Protein AF-0000000077499297 (afdb_homodimer)

pLDDT: mean 80.42, std 28.16, range [16.86, 98.94]

Structure (mmCIF, N/CA/C/O backbone):
data_AF-0000000077499297-model_v1
#
loop_
_entity.id
_entity.type
_entity.pdbx_description
1 polymer 'Ammonium transporter'
#
loop_
_atom_site.group_PDB
_atom_site.id
_atom_site.type_symbol
_atom_site.label_atom_id
_atom_site.label_alt_id
_atom_site.label_comp_id
_atom_site.label_asym_id
_atom_site.label_entity_id
_atom_site.label_seq_id
_atom_site.pdbx_PDB_ins_code
_atom_site.Cartn_x
_atom_site.Cartn_y
_atom_site.Cartn_z
_atom_site.occupancy
_atom_site.B_iso_or_equiv
_atom_site.auth_seq_id
_atom_site.auth_comp_id
_atom_site.auth_asym_id
_atom_site.auth_atom_id
_atom_site.pdbx_PDB_model_num
ATOM 1 N N . MET A 1 1 ? -29.203 4.137 81.938 1 23.42 1 MET A N 1
ATOM 2 C CA . MET A 1 1 ? -29.125 5.488 81.375 1 23.42 1 MET A CA 1
ATOM 3 C C . MET A 1 1 ? -29.219 5.465 79.875 1 23.42 1 MET A C 1
ATOM 5 O O . MET A 1 1 ? -28.594 4.629 79.188 1 23.42 1 MET A O 1
ATOM 9 N N . SER A 1 2 ? -30.297 6.098 79.25 1 20.31 2 SER A N 1
ATOM 10 C CA . SER A 1 2 ? -30.969 6.215 77.938 1 20.31 2 SER A CA 1
ATOM 11 C C . SER A 1 2 ? -30.047 6.781 76.875 1 20.31 2 SER A C 1
ATOM 13 O O . SER A 1 2 ? -29.484 7.867 77.062 1 20.31 2 SER A O 1
ATOM 15 N N . ALA A 1 3 ? -29.344 5.852 76.062 1 23.22 3 ALA A N 1
ATOM 16 C CA . ALA A 1 3 ? -28.375 5.73 75 1 23.22 3 ALA A CA 1
ATOM 17 C C . ALA A 1 3 ? -28.781 6.59 73.812 1 23.22 3 ALA A C 1
ATOM 19 O O . ALA A 1 3 ? -29.594 6.172 73 1 23.22 3 ALA A O 1
ATOM 20 N N . ASN A 1 4 ? -29.219 7.875 74.062 1 21.03 4 ASN A N 1
ATOM 21 C CA . ASN A 1 4 ? -29.891 8.734 73.125 1 21.03 4 ASN A CA 1
ATOM 22 C C . ASN A 1 4 ? -29 9.047 71.938 1 21.03 4 ASN A C 1
ATOM 24 O O . ASN A 1 4 ? -27.969 9.711 72.062 1 21.03 4 ASN A O 1
ATOM 28 N N . VAL A 1 5 ? -28.797 8.109 70.938 1 26.28 5 VAL A N 1
ATOM 29 C CA . VAL A 1 5 ? -28.016 8.078 69.688 1 26.28 5 VAL A CA 1
ATOM 30 C C . VAL A 1 5 ? -28.453 9.234 68.812 1 26.28 5 VAL A C 1
ATOM 32 O O . VAL A 1 5 ? -29.594 9.289 68.312 1 26.28 5 VAL A O 1
ATOM 35 N N . THR A 1 6 ? -28.234 10.508 69.188 1 24.78 6 THR A N 1
ATOM 36 C CA . THR A 1 6 ? -28.656 11.672 68.438 1 24.78 6 THR A CA 1
ATOM 37 C C . THR A 1 6 ? -28.156 11.578 67 1 24.78 6 THR A C 1
ATOM 39 O O . THR A 1 6 ? -26.969 11.344 66.75 1 24.78 6 THR A O 1
ATOM 42 N N . SER A 1 7 ? -29 11.219 66 1 25.11 7 SER A N 1
ATOM 43 C CA . SER A 1 7 ? -29.016 11.094 64.562 1 25.11 7 SER A CA 1
ATOM 44 C C . SER A 1 7 ? -28.562 12.383 63.875 1 25.11 7 SER A C 1
ATOM 46 O O . SER A 1 7 ? -29.219 13.422 64 1 25.11 7 SER A O 1
ATOM 48 N N . LEU A 1 8 ? -27.328 12.852 64.125 1 25.91 8 LEU A N 1
ATOM 49 C CA . LEU A 1 8 ? -26.859 14.094 63.5 1 25.91 8 LEU A CA 1
ATOM 50 C C . LEU A 1 8 ? -27.141 14.102 62 1 25.91 8 LEU A C 1
ATOM 52 O O . LEU A 1 8 ? -26.672 13.234 61.25 1 25.91 8 LEU A O 1
ATOM 56 N N . GLY A 1 9 ? -28.344 14.484 61.469 1 22.19 9 GLY A N 1
ATOM 57 C CA . GLY A 1 9 ? -29 14.648 60.188 1 22.19 9 GLY A CA 1
ATOM 58 C C . GLY A 1 9 ? -28.188 15.477 59.219 1 22.19 9 GLY A C 1
ATOM 59 O O . GLY A 1 9 ? -28.469 15.477 58 1 22.19 9 GLY A O 1
ATOM 60 N N . ASN A 1 10 ? -27.547 16.609 59.531 1 24.39 10 ASN A N 1
ATOM 61 C CA . ASN A 1 10 ? -27.672 17.734 58.594 1 24.39 10 ASN A CA 1
ATOM 62 C C . ASN A 1 10 ? -26.766 17.578 57.375 1 24.39 10 ASN A C 1
ATOM 64 O O . ASN A 1 10 ? -25.562 17.797 57.469 1 24.39 10 ASN A O 1
ATOM 68 N N . ALA A 1 11 ? -26.719 16.469 56.594 1 24.17 11 ALA A N 1
ATOM 69 C CA . ALA A 1 11 ? -25.828 16.391 55.438 1 24.17 11 ALA A CA 1
ATOM 70 C C . ALA A 1 11 ? -26.062 17.562 54.469 1 24.17 11 ALA A C 1
ATOM 72 O O . ALA A 1 11 ? -27.156 17.703 53.938 1 24.17 11 ALA A O 1
ATOM 73 N N . SER A 1 12 ? -25.562 18.812 54.781 1 25.16 12 SER A N 1
ATOM 74 C CA . SER A 1 12 ? -25.625 19.906 53.812 1 25.16 12 SER A CA 1
ATOM 75 C C . SER A 1 12 ? -25.156 19.453 52.438 1 25.16 12 SER A C 1
ATOM 77 O O . SER A 1 12 ? -24.094 18.844 52.281 1 25.16 12 SER A O 1
ATOM 79 N N . GLU A 1 13 ? -26.078 19.125 51.5 1 25.22 13 GLU A N 1
ATOM 80 C CA . GLU A 1 13 ? -25.969 18.844 50.094 1 25.22 13 GLU A CA 1
ATOM 81 C C . GLU A 1 13 ? -25.203 19.953 49.375 1 25.22 13 GLU A C 1
ATOM 83 O O . GLU A 1 13 ? -25.703 21.078 49.25 1 25.22 13 GLU A O 1
ATOM 88 N N . SER A 1 14 ? -23.922 20.266 49.656 1 26.17 14 SER A N 1
ATOM 89 C CA . SER A 1 14 ? -23.203 21.219 48.812 1 26.17 14 SER A CA 1
ATOM 90 C C . SER A 1 14 ? -23.375 20.875 47.344 1 26.17 14 SER A C 1
ATOM 92 O O . SER A 1 14 ? -23.016 19.797 46.906 1 26.17 14 SER A O 1
ATOM 94 N N . THR A 1 15 ? -24.469 21.297 46.688 1 27.14 15 THR A N 1
ATOM 95 C CA . THR A 1 15 ? -24.719 21.312 45.25 1 27.14 15 THR A CA 1
ATOM 96 C C . THR A 1 15 ? -23.562 21.984 44.531 1 27.14 15 THR A C 1
ATOM 98 O O . THR A 1 15 ? -23.422 23.203 44.562 1 27.14 15 THR A O 1
ATOM 101 N N . SER A 1 16 ? -22.328 21.578 44.656 1 27.55 16 SER A N 1
ATOM 102 C CA . SER A 1 16 ? -21.344 22.203 43.75 1 27.55 16 SER A CA 1
ATOM 103 C C . SER A 1 16 ? -21.875 22.25 42.312 1 27.55 16 SER A C 1
ATOM 105 O O . SER A 1 16 ? -22.297 21.234 41.781 1 27.55 16 SER A O 1
ATOM 107 N N . PRO A 1 17 ? -22.406 23.406 41.875 1 29.97 17 PRO A N 1
ATOM 108 C CA . PRO A 1 17 ? -22.844 23.531 40.469 1 29.97 17 PRO A CA 1
ATOM 109 C C . PRO A 1 17 ? -21.812 22.969 39.469 1 29.97 17 PRO A C 1
ATOM 111 O O . PRO A 1 17 ? -20.625 23.281 39.594 1 29.97 17 PRO A O 1
ATOM 114 N N . VAL A 1 18 ? -21.906 21.766 39.062 1 30.98 18 VAL A N 1
ATOM 115 C CA . VAL A 1 18 ? -21.203 21.312 37.875 1 30.98 18 VAL A CA 1
ATOM 116 C C . VAL A 1 18 ? -21.297 22.359 36.781 1 30.98 18 VAL A C 1
ATOM 118 O O . VAL A 1 18 ? -22.375 22.625 36.25 1 30.98 18 VAL A O 1
ATOM 121 N N . LEU A 1 19 ? -20.688 23.531 37 1 29.77 19 LEU A N 1
ATOM 122 C CA . LEU A 1 19 ? -20.578 24.391 35.812 1 29.77 19 LEU A CA 1
ATOM 123 C C . LEU A 1 19 ? -20.297 23.547 34.562 1 29.77 19 LEU A C 1
ATOM 125 O O . LEU A 1 19 ? -19.219 22.969 34.438 1 29.77 19 LEU A O 1
ATOM 129 N N . GLY A 1 20 ? -21.281 22.844 34.094 1 30.97 20 GLY A N 1
ATOM 130 C CA . GLY A 1 20 ? -21.188 22.312 32.75 1 30.97 20 GLY A CA 1
ATOM 131 C C . GLY A 1 20 ? -20.531 23.25 31.766 1 30.97 20 GLY A C 1
ATOM 132 O O . GLY A 1 20 ? -21.109 24.297 31.422 1 30.97 20 GLY A O 1
ATOM 133 N N . THR A 1 21 ? -19.266 23.562 31.938 1 31.11 21 THR A N 1
ATOM 134 C CA . THR A 1 21 ? -18.656 24.312 30.859 1 31.11 21 THR A CA 1
ATOM 135 C C . THR A 1 21 ? -19.203 23.875 29.516 1 31.11 21 THR A C 1
ATOM 137 O O . THR A 1 21 ? -19.062 22.719 29.125 1 31.11 21 THR A O 1
ATOM 140 N N . SER A 1 22 ? -20.359 24.328 29.172 1 33.34 22 SER A N 1
ATOM 141 C CA . SER A 1 22 ? -20.844 24.203 27.797 1 33.34 22 SER A CA 1
ATOM 142 C C . SER A 1 22 ? -19.703 24.328 26.797 1 33.34 22 SER A C 1
ATOM 144 O O . SER A 1 22 ? -19.016 25.344 26.734 1 33.34 22 SER A O 1
ATOM 146 N N . VAL A 1 23 ? -18.969 23.328 26.641 1 39.62 23 VAL A N 1
ATOM 147 C CA . VAL A 1 23 ? -18 23.312 25.547 1 39.62 23 VAL A CA 1
ATOM 148 C C . VAL A 1 23 ? -18.609 23.969 24.312 1 39.62 23 VAL A C 1
ATOM 150 O O . VAL A 1 23 ? -19.703 23.609 23.891 1 39.62 23 VAL A O 1
ATOM 153 N N . ALA A 1 24 ? -18.297 25.219 24.109 1 40.06 24 ALA A N 1
ATOM 154 C CA . ALA A 1 24 ? -18.719 25.969 22.922 1 40.06 24 ALA A CA 1
ATOM 155 C C . ALA A 1 24 ? -18.656 25.094 21.672 1 40.06 24 ALA A C 1
ATOM 157 O O . ALA A 1 24 ? -17.688 24.359 21.453 1 40.06 24 ALA A O 1
ATOM 158 N N . PRO A 1 25 ? -19.828 24.812 21.031 1 42.16 25 PRO A N 1
ATOM 159 C CA . PRO A 1 25 ? -19.766 24.094 19.75 1 42.16 25 PRO A CA 1
ATOM 160 C C . PRO A 1 25 ? -18.641 24.578 18.844 1 42.16 25 PRO A C 1
ATOM 162 O O . PRO A 1 25 ? -18.266 25.75 18.922 1 42.16 25 PRO A O 1
ATOM 165 N N . ALA A 1 26 ? -17.781 23.781 18.406 1 46.19 26 ALA A N 1
ATOM 166 C CA . ALA A 1 26 ? -16.734 24.109 17.453 1 46.19 26 ALA A CA 1
ATOM 167 C C . ALA A 1 26 ? -17.203 25.219 16.5 1 46.19 26 ALA A C 1
ATOM 169 O O . ALA A 1 26 ? -18.266 25.109 15.898 1 46.19 26 ALA A O 1
ATOM 170 N N . ALA A 1 27 ? -16.656 26.422 16.703 1 44.16 27 ALA A N 1
ATOM 171 C CA . ALA A 1 27 ? -17.016 27.625 15.945 1 44.16 27 ALA A CA 1
ATOM 172 C C . ALA A 1 27 ? -16.906 27.375 14.438 1 44.16 27 ALA A C 1
ATOM 174 O O . ALA A 1 27 ? -15.867 26.922 13.953 1 44.16 27 ALA A O 1
ATOM 175 N N . GLU A 1 28 ? -17.984 26.984 13.664 1 45.78 28 GLU A N 1
ATOM 176 C CA . GLU A 1 28 ? -18.031 26.938 12.203 1 45.78 28 GLU A CA 1
ATOM 177 C C . GLU A 1 28 ? -17.609 28.281 11.602 1 45.78 28 GLU A C 1
ATOM 179 O O . GLU A 1 28 ? -18.031 29.328 12.062 1 45.78 28 GLU A O 1
ATOM 184 N N . THR A 1 29 ? -16.469 28.234 11 1 46.22 29 THR A N 1
ATOM 185 C CA . THR A 1 29 ? -16.094 29.469 10.312 1 46.22 29 THR A CA 1
ATOM 186 C C . THR A 1 29 ? -17.172 29.891 9.32 1 46.22 29 THR A C 1
ATOM 188 O O . THR A 1 29 ? -18.078 29.109 9.008 1 46.22 29 THR A O 1
ATOM 191 N N . SER A 1 30 ? -17.297 31.141 9.102 1 42.84 30 SER A N 1
ATOM 192 C CA . SER A 1 30 ? -18.25 31.734 8.172 1 42.84 30 SER A CA 1
ATOM 193 C C . SER A 1 30 ? -18.344 30.938 6.879 1 42.84 30 SER A C 1
ATOM 195 O O . SER A 1 30 ? -19.375 30.969 6.195 1 42.84 30 SER A O 1
ATOM 197 N N . ASP A 1 31 ? -17.281 30.094 6.551 1 47.44 31 ASP A N 1
ATOM 198 C CA . ASP A 1 31 ? -17.281 29.453 5.242 1 47.44 31 ASP A CA 1
ATOM 199 C C . ASP A 1 31 ? -17.766 28 5.344 1 47.44 31 ASP A C 1
ATOM 201 O O . ASP A 1 31 ? -17.719 27.25 4.367 1 47.44 31 ASP A O 1
ATOM 205 N N . GLY A 1 32 ? -18.406 27.625 6.469 1 48.97 32 GLY A N 1
ATOM 206 C CA . GLY A 1 32 ? -19.094 26.359 6.613 1 48.97 32 GLY A CA 1
ATOM 207 C C . GLY A 1 32 ? -18.172 25.234 7.059 1 48.97 32 GLY A C 1
ATOM 208 O O . GLY A 1 32 ? -18.609 24.094 7.203 1 48.97 32 GLY A O 1
ATOM 209 N N . PHE A 1 33 ? -16.875 25.594 7.047 1 54.66 33 PHE A N 1
ATOM 210 C CA . PHE A 1 33 ? -16 24.5 7.465 1 54.66 33 PHE A CA 1
ATOM 211 C C . PHE A 1 33 ? -15.664 24.609 8.953 1 54.66 33 PHE A C 1
ATOM 213 O O . PHE A 1 33 ? -15.641 25.719 9.508 1 54.66 33 PHE A O 1
ATOM 220 N N . VAL A 1 34 ? -15.633 23.5 9.672 1 60.81 34 VAL A N 1
ATOM 221 C CA . VAL A 1 34 ? -15.227 23.391 11.07 1 60.81 34 VAL A CA 1
ATOM 222 C C . VAL A 1 34 ? -13.789 23.875 11.227 1 60.81 34 VAL A C 1
ATOM 224 O O . VAL A 1 34 ? -12.93 23.547 10.398 1 60.81 34 VAL A O 1
ATOM 227 N N . HIS A 1 35 ? -13.547 24.812 12.039 1 71.69 35 HIS A N 1
ATOM 228 C CA . HIS A 1 35 ? -12.195 25.25 12.359 1 71.69 35 HIS A CA 1
ATOM 229 C C . HIS A 1 35 ? -11.375 24.125 12.961 1 71.69 35 HIS A C 1
ATOM 231 O O . HIS A 1 35 ? -11.836 23.422 13.875 1 71.69 35 HIS A O 1
ATOM 237 N N . ILE A 1 36 ? -10.328 23.781 12.203 1 81.69 36 ILE A N 1
ATOM 238 C CA . ILE A 1 36 ? -9.43 22.797 12.797 1 81.69 36 ILE A CA 1
ATOM 239 C C . ILE A 1 36 ? -8.062 23.422 13.047 1 81.69 36 ILE A C 1
ATOM 241 O O . ILE A 1 36 ? -7.637 24.312 12.305 1 81.69 36 ILE A O 1
ATOM 245 N N . ASP A 1 37 ? -7.445 23.047 14.148 1 85.56 37 ASP A N 1
ATOM 246 C CA . ASP A 1 37 ? -6.094 23.516 14.453 1 85.56 37 ASP A CA 1
ATOM 247 C C . ASP A 1 37 ? -5.059 22.438 14.164 1 85.56 37 ASP A C 1
ATOM 249 O O . ASP A 1 37 ? -5.359 21.438 13.492 1 85.56 37 ASP A O 1
ATOM 253 N N . SER A 1 38 ? -3.816 22.672 14.586 1 86.31 38 SER A N 1
ATOM 254 C CA . SER A 1 38 ? -2.693 21.797 14.289 1 86.31 38 SER A CA 1
ATOM 255 C C . SER A 1 38 ? -2.893 20.422 14.922 1 86.31 38 SER A C 1
ATOM 257 O O . SER A 1 38 ? -2.566 19.391 14.312 1 86.31 38 SER A O 1
ATOM 259 N N . ASP A 1 39 ? -3.539 20.359 16.062 1 88.56 39 ASP A N 1
ATOM 260 C CA . ASP A 1 39 ? -3.754 19.094 16.75 1 88.56 39 ASP A CA 1
ATOM 261 C C . ASP A 1 39 ? -4.785 18.25 16.016 1 88.56 39 ASP A C 1
ATOM 263 O O . ASP A 1 39 ? -4.609 17.031 15.883 1 88.56 39 ASP A O 1
ATOM 267 N N . ASP A 1 40 ? -5.793 18.938 15.602 1 92.12 40 ASP A N 1
ATOM 268 C CA . ASP A 1 40 ? -6.828 18.234 14.852 1 92.12 40 ASP A CA 1
ATOM 269 C C . ASP A 1 40 ? -6.273 17.672 13.547 1 92.12 40 ASP A C 1
ATOM 271 O O . ASP A 1 40 ? -6.52 16.516 13.203 1 92.12 40 ASP A O 1
ATOM 275 N N . ALA A 1 41 ? -5.543 18.516 12.891 1 88.81 41 ALA A N 1
ATOM 276 C CA . ALA A 1 41 ? -5 18.094 11.602 1 88.81 41 ALA A CA 1
ATOM 277 C C . ALA A 1 41 ? -4.055 16.906 11.766 1 88.81 41 ALA A C 1
ATOM 279 O O . ALA A 1 41 ? -4.078 15.977 10.961 1 88.81 41 ALA A O 1
ATOM 280 N N . THR A 1 42 ? -3.299 16.906 12.766 1 90.44 42 THR A N 1
ATOM 281 C CA . THR A 1 42 ? -2.355 15.828 13.031 1 90.44 42 THR A CA 1
ATOM 282 C C . THR A 1 42 ? -3.092 14.516 13.266 1 90.44 42 THR A C 1
ATOM 284 O O . THR A 1 42 ? -2.68 13.461 12.766 1 90.44 42 THR A O 1
ATOM 287 N N . TRP A 1 43 ? -4.113 14.625 14.031 1 94.38 43 TRP A N 1
ATOM 288 C CA . TRP A 1 43 ? -4.91 13.438 14.32 1 94.38 43 TRP A CA 1
ATOM 289 C C . TRP A 1 43 ? -5.578 12.906 13.055 1 94.38 43 TRP A C 1
ATOM 291 O O . TRP A 1 43 ? -5.586 11.703 12.805 1 94.38 43 TRP A O 1
ATOM 301 N N . ILE A 1 44 ? -6.07 13.836 12.289 1 94.62 44 ILE A N 1
ATOM 302 C CA . ILE A 1 44 ? -6.738 13.477 11.039 1 94.62 44 ILE A CA 1
ATOM 303 C C . ILE A 1 44 ? -5.738 12.82 10.094 1 94.62 44 ILE A C 1
ATOM 305 O O . ILE A 1 44 ? -6.023 11.766 9.516 1 94.62 44 ILE A O 1
ATOM 309 N N . LEU A 1 45 ? -4.527 13.391 9.961 1 95.06 45 LEU A N 1
ATOM 310 C CA . LEU A 1 45 ? -3.5 12.859 9.078 1 95.06 45 LEU A CA 1
ATOM 311 C C . LEU A 1 45 ? -3.051 11.477 9.539 1 95.06 45 LEU A C 1
ATOM 313 O O . LEU A 1 45 ? -2.982 10.539 8.734 1 95.06 45 LEU A O 1
ATOM 317 N N . THR A 1 46 ? -2.803 11.328 10.812 1 95.75 46 THR A N 1
ATOM 318 C CA . THR A 1 46 ? -2.342 10.062 11.367 1 95.75 46 THR A CA 1
ATOM 319 C C . THR A 1 46 ? -3.387 8.969 11.156 1 95.75 46 THR A C 1
ATOM 321 O O . THR A 1 46 ? -3.055 7.863 10.727 1 95.75 46 THR A O 1
ATOM 324 N N . SER A 1 47 ? -4.609 9.305 11.445 1 97.06 47 SER A N 1
ATOM 325 C CA . SER A 1 47 ? -5.695 8.344 11.273 1 97.06 47 SER A CA 1
ATOM 326 C C . SER A 1 47 ? -5.844 7.938 9.812 1 97.06 47 SER A C 1
ATOM 328 O O . SER A 1 47 ? -6.043 6.758 9.508 1 97.06 47 SER A O 1
ATOM 330 N N . ALA A 1 48 ? -5.73 8.922 8.945 1 96.5 48 ALA A N 1
ATOM 331 C CA . ALA A 1 48 ? -5.887 8.641 7.523 1 96.5 48 ALA A CA 1
ATOM 332 C C . ALA A 1 48 ? -4.793 7.703 7.023 1 96.5 48 ALA A C 1
ATOM 334 O O . ALA A 1 48 ? -5.047 6.828 6.191 1 96.5 48 ALA A O 1
ATOM 335 N N . ILE A 1 49 ? -3.59 7.844 7.461 1 96.06 49 ILE A N 1
ATOM 336 C CA . ILE A 1 49 ? -2.502 6.949 7.078 1 96.06 49 ILE A CA 1
ATOM 337 C C . ILE A 1 49 ? -2.828 5.523 7.504 1 96.06 49 ILE A C 1
ATOM 339 O O . ILE A 1 49 ? -2.645 4.578 6.734 1 96.06 49 ILE A O 1
ATOM 343 N N . PHE A 1 50 ? -3.369 5.352 8.703 1 95.19 50 PHE A N 1
ATOM 344 C CA . PHE A 1 50 ? -3.76 4.027 9.172 1 95.19 50 PHE A CA 1
ATOM 345 C C . PHE A 1 50 ? -4.859 3.445 8.289 1 95.19 50 PHE A C 1
ATOM 347 O O . PHE A 1 50 ? -4.859 2.248 8 1 95.19 50 PHE A O 1
ATOM 354 N N . ILE A 1 51 ? -5.785 4.289 7.934 1 96.69 51 ILE A N 1
ATOM 355 C CA . ILE A 1 51 ? -6.879 3.811 7.094 1 96.69 51 ILE A CA 1
ATOM 356 C C . ILE A 1 51 ? -6.328 3.301 5.766 1 96.69 51 ILE A C 1
ATOM 358 O O . ILE A 1 51 ? -6.781 2.275 5.254 1 96.69 51 ILE A O 1
ATOM 362 N N . PHE A 1 52 ? -5.352 3.936 5.238 1 95.5 52 PHE A N 1
ATOM 363 C CA . PHE A 1 52 ? -4.816 3.529 3.947 1 95.5 52 PHE A CA 1
ATOM 364 C C . PHE A 1 52 ? -4.113 2.18 4.051 1 95.5 52 PHE A C 1
ATOM 366 O O . PHE A 1 52 ? -3.969 1.472 3.053 1 95.5 52 PHE A O 1
ATOM 373 N N . THR A 1 53 ? -3.68 1.761 5.23 1 94.81 53 THR A N 1
ATOM 374 C CA . THR A 1 53 ? -3.113 0.426 5.387 1 94.81 53 THR A CA 1
ATOM 375 C C . THR A 1 53 ? -4.18 -0.643 5.156 1 94.81 53 THR A C 1
ATOM 377 O O . THR A 1 53 ? -3.854 -1.808 4.914 1 94.81 53 THR A O 1
ATOM 380 N N . MET A 1 54 ? -5.414 -0.272 5.242 1 96.69 54 MET A N 1
ATOM 381 C CA . MET A 1 54 ? -6.5 -1.221 5.02 1 96.69 54 MET A CA 1
ATOM 382 C C . MET A 1 54 ? -6.508 -1.71 3.574 1 96.69 54 MET A C 1
ATOM 384 O O . MET A 1 54 ? -7.012 -2.797 3.285 1 96.69 54 MET A O 1
ATOM 388 N N . GLN A 1 55 ? -5.926 -0.899 2.676 1 96.31 55 GLN A N 1
ATOM 389 C CA . GLN A 1 55 ? -5.828 -1.368 1.298 1 96.31 55 GLN A CA 1
ATOM 390 C C . GLN A 1 55 ? -5.016 -2.654 1.211 1 96.31 55 GLN A C 1
ATOM 392 O O . GLN A 1 55 ? -5.371 -3.574 0.471 1 96.31 55 GLN A O 1
ATOM 397 N N . SER A 1 56 ? -3.953 -2.711 2 1 96.12 56 SER A N 1
ATOM 398 C CA . SER A 1 56 ? -3.193 -3.955 2.098 1 96.12 56 SER A CA 1
ATOM 399 C C . SER A 1 56 ? -4.012 -5.051 2.771 1 96.12 56 SER A C 1
ATOM 401 O O . SER A 1 56 ? -3.91 -6.223 2.406 1 96.12 56 SER A O 1
ATOM 403 N N . GLY A 1 57 ? -4.773 -4.648 3.729 1 97.44 57 GLY A N 1
ATOM 404 C CA . GLY A 1 57 ? -5.629 -5.605 4.41 1 97.44 57 GLY A CA 1
ATOM 405 C C . GLY A 1 57 ? -6.664 -6.238 3.5 1 97.44 57 GLY A C 1
ATOM 406 O O . GLY A 1 57 ? -6.82 -7.461 3.484 1 97.44 57 GLY A O 1
ATOM 407 N N . PHE A 1 58 ? -7.316 -5.445 2.705 1 97.75 58 PHE A N 1
ATOM 408 C CA . PHE A 1 58 ? -8.289 -5.949 1.743 1 97.75 58 PHE A CA 1
ATOM 409 C C . PHE A 1 58 ? -7.613 -6.852 0.716 1 97.75 58 PHE A C 1
ATOM 411 O O . PHE A 1 58 ? -8.156 -7.898 0.35 1 97.75 58 PHE A O 1
ATOM 418 N N . SER A 1 59 ? -6.465 -6.41 0.284 1 97 59 SER A N 1
ATOM 419 C CA . SER A 1 59 ? -5.723 -7.188 -0.705 1 97 59 SER A CA 1
ATOM 420 C C . SER A 1 59 ? -5.43 -8.594 -0.198 1 97 59 SER A C 1
ATOM 422 O O . SER A 1 59 ? -5.668 -9.578 -0.906 1 97 59 SER A O 1
ATOM 424 N N . LEU A 1 60 ? -4.957 -8.695 1.027 1 97.12 60 LEU A N 1
ATOM 425 C CA . LEU A 1 60 ? -4.605 -9.984 1.612 1 97.12 60 LEU A CA 1
ATOM 426 C C . LEU A 1 60 ? -5.855 -10.797 1.917 1 97.12 60 LEU A C 1
ATOM 428 O O . LEU A 1 60 ? -5.898 -12 1.644 1 97.12 60 LEU A O 1
ATOM 432 N N . LEU A 1 61 ? -6.852 -10.148 2.443 1 97.62 61 LEU A N 1
ATOM 433 C CA . LEU A 1 61 ? -8.102 -10.836 2.762 1 97.62 61 LEU A CA 1
ATOM 434 C C . LEU A 1 61 ? -8.711 -11.453 1.51 1 97.62 61 LEU A C 1
ATOM 436 O O . LEU A 1 61 ? -9.07 -12.633 1.508 1 97.62 61 LEU A O 1
ATOM 440 N N . GLU A 1 62 ? -8.781 -10.711 0.469 1 97.5 62 GLU A N 1
ATOM 441 C CA . GLU A 1 62 ? -9.422 -11.156 -0.763 1 97.5 62 GLU A CA 1
ATOM 442 C C . GLU A 1 62 ? -8.57 -12.203 -1.484 1 97.5 62 GLU A C 1
ATOM 444 O O . GLU A 1 62 ? -9.094 -13.203 -1.979 1 97.5 62 GLU A O 1
ATOM 449 N N . SER A 1 63 ? -7.285 -11.93 -1.515 1 96.31 63 SER A N 1
ATOM 450 C CA . SER A 1 63 ? -6.406 -12.883 -2.189 1 96.31 63 SER A CA 1
ATOM 451 C C . SER A 1 63 ? -6.391 -14.227 -1.465 1 96.31 63 SER A C 1
ATOM 453 O O . SER A 1 63 ? -6.234 -15.273 -2.094 1 96.31 63 SER A O 1
ATOM 455 N N . GLY A 1 64 ? -6.598 -14.18 -0.155 1 96.19 64 GLY A N 1
ATOM 456 C CA . GLY A 1 64 ? -6.629 -15.414 0.616 1 96.19 64 GLY A CA 1
ATOM 457 C C . GLY A 1 64 ? -7.891 -16.234 0.389 1 96.19 64 GLY A C 1
ATOM 458 O O . GLY A 1 64 ? -7.898 -17.438 0.583 1 96.19 64 GLY A O 1
ATOM 459 N N . GLN A 1 65 ? -8.883 -15.578 -0.067 1 95.69 65 GLN A N 1
ATOM 460 C CA . GLN A 1 65 ? -10.18 -16.25 -0.155 1 95.69 65 GLN A CA 1
ATOM 461 C C . GLN A 1 65 ? -10.492 -16.641 -1.593 1 95.69 65 GLN A C 1
ATOM 463 O O . GLN A 1 65 ? -11.445 -17.391 -1.84 1 95.69 65 GLN A 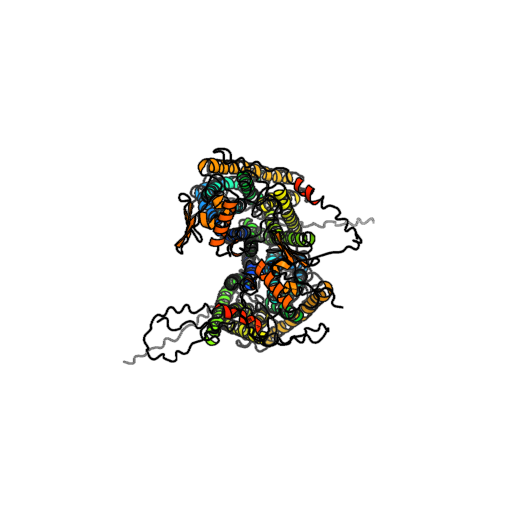O 1
ATOM 468 N N . VAL A 1 66 ? -9.719 -16.219 -2.557 1 94.94 66 VAL A N 1
ATOM 469 C CA . VAL A 1 66 ? -9.953 -16.594 -3.945 1 94.94 66 VAL A CA 1
ATOM 470 C C . VAL A 1 66 ? -8.969 -17.688 -4.367 1 94.94 66 VAL A C 1
ATOM 472 O O . VAL A 1 66 ? -8.039 -18.016 -3.617 1 94.94 66 VAL A O 1
ATOM 475 N N . SER A 1 67 ? -9.203 -18.25 -5.57 1 92.75 67 SER A N 1
ATOM 476 C CA . SER A 1 67 ? -8.312 -19.281 -6.082 1 92.75 67 SER A CA 1
ATOM 477 C C . SER A 1 67 ? -6.93 -18.719 -6.395 1 92.75 67 SER A C 1
ATOM 479 O O . SER A 1 67 ? -6.801 -17.547 -6.758 1 92.75 67 SER A O 1
ATOM 481 N N . MET A 1 68 ? -5.98 -19.469 -6.316 1 91.19 68 MET A N 1
ATOM 482 C CA . MET A 1 68 ? -4.582 -19.078 -6.461 1 91.19 68 MET A CA 1
ATOM 483 C C . MET A 1 68 ? -4.32 -18.516 -7.859 1 91.19 68 MET A C 1
ATOM 485 O O . MET A 1 68 ? -3.457 -17.656 -8.039 1 91.19 68 MET A O 1
ATOM 489 N N . LYS A 1 69 ? -5.031 -19 -8.867 1 92.94 69 LYS A N 1
ATOM 490 C CA . LYS A 1 69 ? -4.836 -18.562 -10.242 1 92.94 69 LYS A CA 1
ATOM 491 C C . LYS A 1 69 ? -5.34 -17.141 -10.453 1 92.94 69 LYS A C 1
ATOM 493 O O . LYS A 1 69 ? -5.234 -16.594 -11.555 1 92.94 69 LYS A O 1
ATOM 498 N N . ASN A 1 70 ? -5.891 -16.5 -9.367 1 95.81 70 ASN A N 1
ATOM 499 C CA . ASN A 1 70 ? -6.465 -15.156 -9.469 1 95.81 70 ASN A CA 1
ATOM 500 C C . ASN A 1 70 ? -5.898 -14.227 -8.398 1 95.81 70 ASN A C 1
ATOM 502 O O . ASN A 1 70 ? -6.422 -13.133 -8.188 1 95.81 70 ASN A O 1
ATOM 506 N N . GLU A 1 71 ? -4.871 -14.562 -7.703 1 94.81 71 GLU A N 1
ATOM 507 C CA . GLU A 1 71 ? -4.363 -13.828 -6.551 1 94.81 71 GLU A CA 1
ATOM 508 C C . GLU A 1 71 ? -3.809 -12.469 -6.961 1 94.81 71 GLU A C 1
ATOM 510 O O . GLU A 1 71 ? -4.113 -11.453 -6.332 1 94.81 71 GLU A O 1
ATOM 515 N N . VAL A 1 72 ? -3.01 -12.445 -7.996 1 96.19 72 VAL A N 1
ATOM 516 C CA . VAL A 1 72 ? -2.396 -11.195 -8.445 1 96.19 72 VAL A CA 1
ATOM 517 C C . VAL A 1 72 ? -3.479 -10.234 -8.93 1 96.19 72 VAL A C 1
ATOM 519 O O . VAL A 1 72 ? -3.459 -9.047 -8.594 1 96.19 72 VAL A O 1
ATOM 522 N N . ASN A 1 73 ? -4.352 -10.758 -9.656 1 97.44 73 ASN A N 1
ATOM 523 C CA . ASN A 1 73 ? -5.41 -9.945 -10.242 1 97.44 73 ASN A CA 1
ATOM 524 C C . ASN A 1 73 ? -6.238 -9.242 -9.18 1 97.44 73 ASN A C 1
ATOM 526 O O . ASN A 1 73 ? -6.559 -8.062 -9.312 1 97.44 73 ASN A O 1
ATOM 530 N N . ILE A 1 74 ? -6.594 -9.953 -8.164 1 96.88 74 ILE A N 1
ATOM 531 C CA . ILE A 1 74 ? -7.453 -9.367 -7.141 1 96.88 74 ILE A CA 1
ATOM 532 C C . ILE A 1 74 ? -6.676 -8.328 -6.344 1 96.88 74 ILE A C 1
ATOM 534 O O . ILE A 1 74 ? -7.23 -7.297 -5.949 1 96.88 74 ILE A O 1
ATOM 538 N N . ILE A 1 75 ? -5.426 -8.547 -6.02 1 96.94 75 ILE A N 1
ATOM 539 C CA . ILE A 1 75 ? -4.598 -7.559 -5.336 1 96.94 75 ILE A CA 1
ATOM 540 C C . ILE A 1 75 ? -4.449 -6.316 -6.211 1 96.94 75 ILE A C 1
ATOM 542 O O . ILE A 1 75 ? -4.52 -5.188 -5.715 1 96.94 75 ILE A O 1
ATOM 546 N N . PHE A 1 76 ? -4.293 -6.559 -7.449 1 96.94 76 PHE A N 1
ATOM 547 C CA . PHE A 1 76 ? -4.125 -5.469 -8.398 1 96.94 76 PHE A CA 1
ATOM 548 C C . PHE A 1 76 ? -5.367 -4.586 -8.438 1 96.94 76 PHE A C 1
ATOM 550 O O . PHE A 1 76 ? -5.266 -3.367 -8.578 1 96.94 76 PHE A O 1
ATOM 557 N N . LYS A 1 77 ? -6.527 -5.117 -8.328 1 97.31 77 LYS A N 1
ATOM 558 C CA . LYS A 1 77 ? -7.773 -4.355 -8.305 1 97.31 77 LYS A CA 1
ATOM 559 C C . LYS A 1 77 ? -7.824 -3.412 -7.113 1 97.31 77 LYS A C 1
ATOM 561 O O . LYS A 1 77 ? -8.398 -2.322 -7.199 1 97.31 77 LYS A O 1
ATOM 566 N N . ASN A 1 78 ? -7.25 -3.82 -6.027 1 97.12 78 ASN A N 1
ATOM 567 C CA . ASN A 1 78 ? -7.176 -2.934 -4.871 1 97.12 78 ASN A CA 1
ATOM 568 C C . ASN A 1 78 ? -6.336 -1.694 -5.168 1 97.12 78 ASN A C 1
ATOM 570 O O . ASN A 1 78 ? -6.676 -0.591 -4.738 1 97.12 78 ASN A O 1
ATOM 574 N N . ALA A 1 79 ? -5.27 -1.896 -5.926 1 96.62 79 ALA A N 1
ATOM 575 C CA . ALA A 1 79 ? -4.465 -0.75 -6.344 1 96.62 79 ALA A CA 1
ATOM 576 C C . ALA A 1 79 ? -5.25 0.16 -7.285 1 96.62 79 ALA A C 1
ATOM 578 O O . ALA A 1 79 ? -5.164 1.387 -7.184 1 96.62 79 ALA A O 1
ATOM 579 N N . VAL A 1 80 ? -6.008 -0.422 -8.156 1 97.44 80 VAL A N 1
ATOM 580 C CA . VAL A 1 80 ? -6.82 0.291 -9.133 1 97.44 80 VAL A CA 1
ATOM 581 C C . VAL A 1 80 ? -7.781 1.238 -8.414 1 97.44 80 VAL A C 1
ATOM 583 O O . VAL A 1 80 ? -7.996 2.367 -8.859 1 97.44 80 VAL A O 1
ATOM 586 N N . ASP A 1 81 ? -8.281 0.83 -7.309 1 97.75 81 ASP A N 1
ATOM 587 C CA . ASP A 1 81 ? -9.266 1.63 -6.586 1 97.75 81 ASP A CA 1
ATOM 588 C C . ASP A 1 81 ? -8.633 2.896 -6.016 1 97.75 81 ASP A C 1
ATOM 590 O O . ASP A 1 81 ? -9.266 3.955 -5.992 1 97.75 81 ASP A O 1
ATOM 594 N N . VAL A 1 82 ? -7.434 2.803 -5.562 1 97.19 82 VAL A N 1
ATOM 595 C CA . VAL A 1 82 ? -6.746 3.977 -5.039 1 97.19 82 VAL A CA 1
ATOM 596 C C . VAL A 1 82 ? -6.359 4.906 -6.188 1 97.19 82 VAL A C 1
ATOM 598 O O . VAL A 1 82 ? -6.531 6.125 -6.09 1 97.19 82 VAL A O 1
ATOM 601 N N . LEU A 1 83 ? -5.918 4.336 -7.293 1 98.06 83 LEU A N 1
ATOM 602 C CA . LEU A 1 83 ? -5.391 5.121 -8.406 1 98.06 83 LEU A CA 1
ATOM 603 C C . LEU A 1 83 ? -6.516 5.816 -9.164 1 98.06 83 LEU A C 1
ATOM 605 O O . LEU A 1 83 ? -6.543 7.043 -9.25 1 98.06 83 LEU A O 1
ATOM 609 N N . PHE A 1 84 ? -7.488 5.055 -9.555 1 98.19 84 PHE A N 1
ATOM 610 C CA . PHE A 1 84 ? -8.523 5.609 -10.422 1 98.19 84 PHE A CA 1
ATOM 611 C C . PHE A 1 84 ? -9.68 6.156 -9.602 1 98.19 84 PHE A C 1
ATOM 613 O O . PHE A 1 84 ? -10.25 7.199 -9.938 1 98.19 84 PHE A O 1
ATOM 620 N N . GLY A 1 85 ? -10.062 5.418 -8.578 1 97.88 85 GLY A N 1
ATOM 621 C CA . GLY A 1 85 ? -11.055 5.973 -7.672 1 97.88 85 GLY A CA 1
ATOM 622 C C . GLY A 1 85 ? -10.609 7.266 -7.016 1 97.88 85 GLY A C 1
ATOM 623 O O . GLY A 1 85 ? -11.398 8.203 -6.875 1 97.88 85 GLY A O 1
ATOM 624 N N . GLY A 1 86 ? -9.32 7.242 -6.609 1 98 86 GLY A N 1
ATOM 625 C CA . GLY A 1 86 ? -8.766 8.445 -6.008 1 98 86 GLY A CA 1
ATOM 626 C C . GLY A 1 86 ? -8.711 9.625 -6.961 1 98 86 GLY A C 1
ATOM 627 O O . GLY A 1 86 ? -8.984 10.758 -6.57 1 98 86 GLY A O 1
ATOM 628 N N . LEU A 1 87 ? -8.383 9.375 -8.195 1 98.06 87 LEU A N 1
ATOM 629 C CA . LEU A 1 87 ? -8.312 10.422 -9.203 1 98.06 87 LEU A CA 1
ATOM 630 C C . LEU A 1 87 ? -9.672 11.094 -9.391 1 98.06 87 LEU A C 1
ATOM 632 O O . LEU A 1 87 ? -9.766 12.32 -9.367 1 98.06 87 LEU A O 1
ATOM 636 N N . THR A 1 88 ? -10.703 10.305 -9.539 1 98.44 88 THR A N 1
ATOM 637 C CA . THR A 1 88 ? -12.039 10.859 -9.727 1 98.44 88 THR A CA 1
ATOM 638 C C . THR A 1 88 ? -12.5 11.586 -8.469 1 98.44 88 THR A C 1
ATOM 640 O O . THR A 1 88 ? -13.188 12.602 -8.555 1 98.44 88 THR A O 1
ATOM 643 N N . TYR A 1 89 ? -12.125 10.984 -7.324 1 98.56 89 TYR A N 1
ATOM 644 C CA . TYR A 1 89 ? -12.508 11.656 -6.086 1 98.56 89 TYR A CA 1
ATOM 645 C C . TYR A 1 89 ? -11.891 13.047 -5.996 1 98.56 89 TYR A C 1
ATOM 647 O O . TYR A 1 89 ? -12.523 13.984 -5.52 1 98.56 89 TYR A O 1
ATOM 655 N N . TRP A 1 90 ? -10.633 13.188 -6.484 1 98.5 90 TRP A N 1
ATOM 656 C CA . TRP A 1 90 ? -9.953 14.484 -6.504 1 98.5 90 TRP A CA 1
ATOM 657 C C . TRP A 1 90 ? -10.586 15.414 -7.535 1 98.5 90 TRP A C 1
ATOM 659 O O . TRP A 1 90 ? -10.758 16.609 -7.281 1 98.5 90 TRP A O 1
ATOM 669 N N . ILE A 1 91 ? -10.992 14.914 -8.688 1 98.44 91 ILE A N 1
ATOM 670 C CA . ILE A 1 91 ? -11.523 15.711 -9.781 1 98.44 91 ILE A CA 1
ATOM 671 C C . ILE A 1 91 ? -12.898 16.25 -9.414 1 98.44 91 ILE A C 1
ATOM 673 O O . ILE A 1 91 ? -13.164 17.453 -9.562 1 98.44 91 ILE A O 1
ATOM 677 N N . VAL A 1 92 ? -13.805 15.305 -8.844 1 98.06 92 VAL A N 1
ATOM 678 C CA . VAL A 1 92 ? -15.172 15.773 -8.672 1 98.06 92 VAL A CA 1
ATOM 679 C C . VAL A 1 92 ? -15.75 15.25 -7.363 1 98.06 92 VAL A C 1
ATOM 681 O O . VAL A 1 92 ? -16.672 15.836 -6.801 1 98.06 92 VAL A O 1
ATOM 684 N N . GLY A 1 93 ? -15.336 14.117 -6.832 1 98.44 93 GLY A N 1
ATOM 685 C CA . GLY A 1 93 ? -15.992 13.43 -5.734 1 98.44 93 GLY A CA 1
ATOM 686 C C . GLY A 1 93 ? -16.031 14.25 -4.457 1 98.44 93 GLY A C 1
ATOM 687 O O . GLY A 1 93 ? -17.078 14.352 -3.809 1 98.44 93 GLY A O 1
ATOM 688 N N . TYR A 1 94 ? -14.852 14.805 -4.102 1 98.19 94 TYR A N 1
ATOM 689 C CA . TYR A 1 94 ? -14.797 15.609 -2.887 1 98.19 94 TYR A CA 1
ATOM 690 C C . TYR A 1 94 ? -15.758 16.797 -2.973 1 98.19 94 TYR A C 1
ATOM 692 O O . TYR A 1 94 ? -16.453 17.109 -2.004 1 98.19 94 TYR A O 1
ATOM 700 N N . GLY A 1 95 ? -15.789 17.469 -4.117 1 97.88 95 GLY A N 1
ATOM 701 C CA . GLY A 1 95 ? -16.656 18.609 -4.332 1 97.88 95 GLY A CA 1
ATOM 702 C C . GLY A 1 95 ? -18.141 18.25 -4.246 1 97.88 95 GLY A C 1
ATOM 703 O O . GLY A 1 95 ? -18.922 18.984 -3.627 1 97.88 95 GLY A O 1
ATOM 704 N N . MET A 1 96 ? -18.484 17.141 -4.75 1 98.12 96 MET A N 1
ATOM 705 C CA . MET A 1 96 ? -19.875 16.688 -4.727 1 98.12 96 MET A CA 1
ATOM 706 C C . MET A 1 96 ? -20.312 16.359 -3.303 1 98.12 96 MET A C 1
ATOM 708 O O . MET A 1 96 ? -21.484 16.516 -2.951 1 98.12 96 MET A O 1
ATOM 712 N N . GLY A 1 97 ? -19.391 15.953 -2.518 1 97.94 97 GLY A N 1
ATOM 713 C CA . GLY A 1 97 ? -19.703 15.562 -1.149 1 97.94 97 GLY A CA 1
ATOM 714 C C . GLY A 1 97 ? -19.656 16.719 -0.174 1 97.94 97 GLY A C 1
ATOM 715 O O . GLY A 1 97 ? -20.469 16.781 0.755 1 97.94 97 GLY A O 1
ATOM 716 N N . PHE A 1 98 ? -18.734 17.75 -0.426 1 96.56 98 PHE A N 1
ATOM 717 C CA . PHE A 1 98 ? -18.5 18.719 0.638 1 96.56 98 PHE A CA 1
ATOM 718 C C . PHE A 1 98 ? -18.422 20.125 0.074 1 96.56 98 PHE A C 1
ATOM 720 O O . PHE A 1 98 ? -18.141 21.078 0.806 1 96.56 98 PHE A O 1
ATOM 727 N N . GLY A 1 99 ? -18.688 20.281 -1.214 1 96.38 99 GLY A N 1
ATOM 728 C CA . GLY A 1 99 ? -18.719 21.609 -1.815 1 96.38 99 GLY A CA 1
ATOM 729 C C . GLY A 1 99 ? -19.812 22.5 -1.259 1 96.38 99 GLY A C 1
ATOM 730 O O . GLY A 1 99 ? -20.859 22 -0.83 1 96.38 99 GLY A O 1
ATOM 731 N N . SER A 1 100 ? -19.562 23.828 -1.254 1 94.75 100 SER A N 1
ATOM 732 C CA . SER A 1 100 ? -20.547 24.766 -0.69 1 94.75 100 SER A CA 1
ATOM 733 C C . SER A 1 100 ? -20.734 25.969 -1.592 1 94.75 100 SER A C 1
ATOM 735 O O . SER A 1 100 ? -21.344 26.969 -1.182 1 94.75 100 SER A O 1
ATOM 737 N N . GLN A 1 101 ? -20.188 25.969 -2.775 1 95.19 101 GLN A N 1
ATOM 738 C CA . GLN A 1 101 ? -20.344 27.078 -3.719 1 95.19 101 GLN A CA 1
ATOM 739 C C . GLN A 1 101 ? -21.781 27.156 -4.223 1 95.19 101 GLN A C 1
ATOM 741 O O . GLN A 1 101 ? -22.594 26.25 -3.984 1 95.19 101 GLN A O 1
ATOM 746 N N . PRO A 1 102 ? -22.109 28.328 -4.84 1 95.81 102 PRO A N 1
ATOM 747 C CA . PRO A 1 102 ? -23.469 28.453 -5.355 1 95.81 102 PRO A CA 1
ATOM 748 C C . PRO A 1 102 ? -23.875 27.281 -6.242 1 95.81 102 PRO A C 1
ATOM 750 O O . PRO A 1 102 ? -23.094 26.844 -7.086 1 95.81 102 PRO A O 1
ATOM 753 N N . GLY A 1 103 ? -25.016 26.797 -5.984 1 96.5 103 GLY A N 1
ATOM 754 C CA . GLY A 1 103 ? -25.5 25.625 -6.688 1 96.5 103 GLY A CA 1
ATOM 755 C C . GLY A 1 103 ? -25.547 24.375 -5.82 1 96.5 103 GLY A C 1
ATOM 756 O O . GLY A 1 103 ? -26.172 23.391 -6.18 1 96.5 103 GLY A O 1
ATOM 757 N N . SER A 1 104 ? -24.891 24.422 -4.676 1 96.62 104 SER A N 1
ATOM 758 C CA . SER A 1 104 ? -24.922 23.328 -3.721 1 96.62 104 SER A CA 1
ATOM 759 C C . SER A 1 104 ? -26.281 23.219 -3.043 1 96.62 104 SER A C 1
ATOM 761 O O . SER A 1 104 ? -27 24.219 -2.912 1 96.62 104 SER A O 1
ATOM 763 N N . ASN A 1 105 ? -26.688 22.047 -2.688 1 97.56 105 ASN A N 1
ATOM 764 C CA . ASN A 1 105 ? -27.891 21.797 -1.9 1 97.56 105 ASN A CA 1
ATOM 765 C C . ASN A 1 105 ? -27.703 20.609 -0.957 1 97.56 105 ASN A C 1
ATOM 767 O O . ASN A 1 105 ? -26.578 20.188 -0.688 1 97.56 105 ASN A O 1
ATOM 771 N N . SER A 1 106 ? -28.766 20.172 -0.403 1 97.56 106 SER A N 1
ATOM 772 C CA . SER A 1 106 ? -28.703 19.125 0.612 1 97.56 106 SER A CA 1
ATOM 773 C C . SER A 1 106 ? -28.391 17.766 -0.013 1 97.56 106 SER A C 1
ATOM 775 O O . SER A 1 106 ? -28.047 16.828 0.69 1 97.56 106 SER A O 1
ATOM 777 N N . ILE A 1 107 ? -28.406 17.703 -1.297 1 98 107 ILE A N 1
ATOM 778 C CA . ILE A 1 107 ? -28.297 16.422 -1.993 1 98 107 ILE A CA 1
ATOM 779 C C . ILE A 1 107 ? -26.922 16.328 -2.67 1 98 107 ILE A C 1
ATOM 781 O O . ILE A 1 107 ? -26.312 15.258 -2.715 1 98 107 ILE A O 1
ATOM 785 N N . VAL A 1 108 ? -26.438 17.453 -3.219 1 97.94 108 VAL A N 1
ATOM 786 C CA . VAL A 1 108 ? -25.188 17.438 -3.975 1 97.94 108 VAL A CA 1
ATOM 787 C C . VAL A 1 108 ? -24.422 18.734 -3.73 1 97.94 108 VAL A C 1
ATOM 789 O O . VAL A 1 108 ? -25.031 19.812 -3.607 1 97.94 108 VAL A O 1
ATOM 792 N N . GLY A 1 109 ? -23.125 18.609 -3.578 1 97.75 109 GLY A N 1
ATOM 793 C CA . GLY A 1 109 ? -22.266 19.766 -3.42 1 97.75 109 GLY A CA 1
ATOM 794 C C . GLY A 1 109 ? -21.656 20.234 -4.727 1 97.75 109 GLY A C 1
ATOM 795 O O . GLY A 1 109 ? -21.469 19.453 -5.656 1 97.75 109 GLY A O 1
ATOM 796 N N . VAL A 1 110 ? -21.391 21.5 -4.809 1 97.06 110 VAL A N 1
ATOM 797 C CA . VAL A 1 110 ? -20.719 22.125 -5.934 1 97.06 110 VAL A CA 1
ATOM 798 C C . VAL A 1 110 ? -19.469 22.859 -5.441 1 97.06 110 VAL A C 1
ATOM 800 O O . VAL A 1 110 ? -19.5 23.531 -4.41 1 97.06 110 VAL A O 1
ATOM 803 N N . GLY A 1 111 ? -18.422 22.609 -6.129 1 95.5 111 GLY A N 1
ATOM 804 C CA . GLY A 1 111 ? -17.156 23.25 -5.766 1 95.5 111 GLY A CA 1
ATOM 805 C C . GLY A 1 111 ? -16.031 22.25 -5.547 1 95.5 111 GLY A C 1
ATOM 806 O O . GLY A 1 111 ? -16.25 21.047 -5.594 1 95.5 111 GLY A O 1
ATOM 807 N N . PHE A 1 112 ? -14.812 22.766 -5.348 1 94.94 112 PHE A N 1
ATOM 808 C CA . PHE A 1 112 ? -13.602 22.016 -5.051 1 94.94 112 PHE A CA 1
ATOM 809 C C . PHE A 1 112 ? -13.312 21 -6.156 1 94.94 112 PHE A C 1
ATOM 811 O O . PHE A 1 112 ? -12.883 19.875 -5.883 1 94.94 112 PHE A O 1
ATOM 818 N N . TYR A 1 113 ? -13.758 21.25 -7.367 1 96.31 113 TYR A N 1
ATOM 819 C CA . TYR A 1 113 ? -13.344 20.438 -8.508 1 96.31 113 TYR A CA 1
ATOM 820 C C . TYR A 1 113 ? -11.859 20.625 -8.797 1 96.31 113 TYR A C 1
ATOM 822 O O . TYR A 1 113 ? -11.352 21.75 -8.758 1 96.31 113 TYR A O 1
ATOM 830 N N . PHE A 1 114 ? -11.18 19.516 -9.117 1 96.81 114 PHE A N 1
ATOM 831 C CA . PHE A 1 114 ? -9.727 19.594 -9.172 1 96.81 114 PHE A CA 1
ATOM 832 C C . PHE A 1 114 ? -9.164 20.297 -7.941 1 96.81 114 PHE A C 1
ATOM 834 O O . PHE A 1 114 ? -8.477 21.312 -8.062 1 96.81 11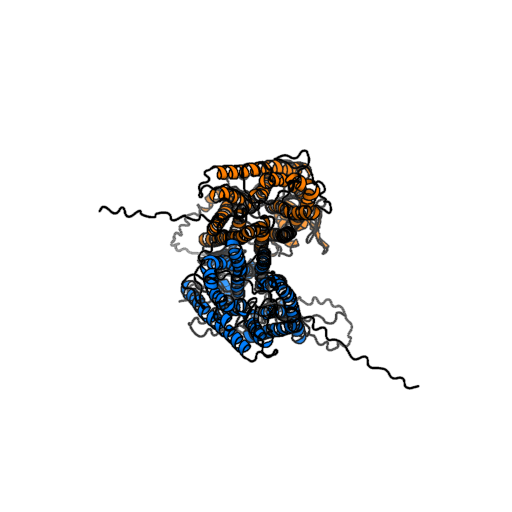4 PHE A O 1
ATOM 841 N N . LEU A 1 115 ? -9.508 19.719 -6.789 1 96.12 115 LEU A N 1
ATOM 842 C CA . LEU A 1 115 ? -9.32 20.344 -5.48 1 96.12 115 LEU A CA 1
ATOM 843 C C . LEU A 1 115 ? -7.926 20.938 -5.355 1 96.12 115 LEU A C 1
ATOM 845 O O . LEU A 1 115 ? -6.93 20.281 -5.648 1 96.12 115 LEU A O 1
ATOM 849 N N . ASP A 1 116 ? -7.906 22.188 -5.07 1 95.69 116 ASP A N 1
ATOM 850 C CA . ASP A 1 116 ? -6.742 23 -4.719 1 95.69 116 ASP A CA 1
ATOM 851 C C . ASP A 1 116 ? -7.086 24 -3.613 1 95.69 116 ASP A C 1
ATOM 853 O O . ASP A 1 116 ? -8.25 24.125 -3.227 1 95.69 116 ASP A O 1
ATOM 857 N N . ALA A 1 117 ? -6.086 24.531 -2.91 1 93.81 117 ALA A N 1
ATOM 858 C CA . ALA A 1 117 ? -6.391 25.375 -1.763 1 93.81 117 ALA A CA 1
ATOM 859 C C . ALA A 1 117 ? -5.363 26.5 -1.624 1 93.81 117 ALA A C 1
ATOM 861 O O . ALA A 1 117 ? -4.195 26.328 -1.979 1 93.81 117 ALA A O 1
ATOM 862 N N . SER A 1 118 ? -5.887 27.609 -1.159 1 91.19 118 SER A N 1
ATOM 863 C CA . SER A 1 118 ? -5.008 28.719 -0.802 1 91.19 118 SER A CA 1
ATOM 864 C C . SER A 1 118 ? -4.215 28.406 0.464 1 91.19 118 SER A C 1
ATOM 866 O O . SER A 1 118 ? -4.559 27.484 1.21 1 91.19 118 SER A O 1
ATOM 868 N N . GLU A 1 119 ? -3.23 29.156 0.69 1 88.88 119 GLU A N 1
ATOM 869 C CA . GLU A 1 119 ? -2.375 28.953 1.856 1 88.88 119 GLU A CA 1
ATOM 870 C C . GLU A 1 119 ? -3.174 29.062 3.152 1 88.88 119 GLU A C 1
ATOM 872 O O . GLU A 1 119 ? -2.867 28.391 4.141 1 88.88 119 GLU A O 1
ATOM 877 N N . ARG A 1 120 ? -4.176 29.891 3.127 1 86.19 120 ARG A N 1
ATOM 878 C CA . ARG A 1 120 ? -5.004 30.109 4.309 1 86.19 120 ARG A CA 1
ATOM 879 C C . ARG A 1 120 ? -5.816 28.859 4.641 1 86.19 120 ARG A C 1
ATOM 881 O O . ARG A 1 120 ? -5.922 28.469 5.805 1 86.19 120 ARG A O 1
ATOM 888 N N . ASP A 1 121 ? -6.281 28.156 3.578 1 90.19 121 ASP A N 1
ATOM 889 C CA . ASP A 1 121 ? -7.273 27.109 3.791 1 90.19 121 ASP A CA 1
ATOM 890 C C . ASP A 1 121 ? -6.668 25.719 3.576 1 90.19 121 ASP A C 1
ATOM 892 O O . ASP A 1 121 ? -7.312 24.719 3.855 1 90.19 121 ASP A O 1
ATOM 896 N N . MET A 1 122 ? -5.488 25.688 3.148 1 91.69 122 MET A N 1
ATOM 897 C CA . MET A 1 122 ? -4.93 24.438 2.643 1 91.69 122 MET A CA 1
ATOM 898 C C . MET A 1 122 ? -4.789 23.406 3.762 1 91.69 122 MET A C 1
ATOM 900 O O . MET A 1 122 ? -4.941 22.203 3.531 1 91.69 122 MET A O 1
ATOM 904 N N . GLY A 1 123 ? -4.551 23.844 5 1 91.25 123 GLY A N 1
ATOM 905 C CA . GLY A 1 123 ? -4.43 22.891 6.094 1 91.25 123 GLY A CA 1
ATOM 906 C C . GLY A 1 123 ? -5.672 22.047 6.285 1 91.25 123 GLY A C 1
ATOM 907 O O . GLY A 1 123 ? -5.602 20.812 6.273 1 91.25 123 GLY A O 1
ATOM 908 N N . PHE A 1 124 ? -6.734 22.719 6.375 1 90.62 124 PHE A N 1
ATOM 909 C CA . PHE A 1 124 ? -8 22.031 6.578 1 90.62 124 PHE A CA 1
ATOM 910 C C . PHE A 1 124 ? -8.398 21.234 5.332 1 90.62 124 PHE A C 1
ATOM 912 O O . PHE A 1 124 ? -8.766 20.062 5.418 1 90.62 124 PHE A O 1
ATOM 919 N N . LEU A 1 125 ? -8.312 21.875 4.203 1 93.62 125 LEU A N 1
ATOM 920 C CA . LEU A 1 125 ? -8.852 21.281 2.986 1 93.62 125 LEU A CA 1
ATOM 921 C C . LEU A 1 125 ? -8.062 20.031 2.596 1 93.62 125 LEU A C 1
ATOM 923 O O . LEU A 1 125 ? -8.641 19 2.254 1 93.62 125 LEU A O 1
ATOM 927 N N . PHE A 1 126 ? -6.777 20.078 2.715 1 96.19 126 PHE A N 1
ATOM 928 C CA . PHE A 1 126 ? -5.98 18.938 2.291 1 96.19 126 PHE A CA 1
ATOM 929 C C . PHE A 1 126 ? -6.055 17.812 3.318 1 96.19 126 PHE A C 1
ATOM 931 O O . PHE A 1 126 ? -6.027 16.641 2.959 1 96.19 126 PHE A O 1
ATOM 938 N N . SER A 1 127 ? -6.117 18.141 4.602 1 95.12 127 SER A N 1
ATOM 939 C CA . SER A 1 127 ? -6.297 17.078 5.594 1 95.12 127 SER A CA 1
ATOM 940 C C . SER A 1 127 ? -7.656 16.406 5.441 1 95.12 127 SER A C 1
ATOM 942 O O . SER A 1 127 ? -7.754 15.18 5.504 1 95.12 127 SER A O 1
ATOM 944 N N . SER A 1 128 ? -8.688 17.234 5.25 1 95.06 128 SER A N 1
ATOM 945 C CA . SER A 1 128 ? -10.023 16.703 5.043 1 95.06 128 SER A CA 1
ATOM 946 C C . SER A 1 128 ? -10.094 15.852 3.777 1 95.06 128 SER A C 1
ATOM 948 O O . SER A 1 128 ? -10.68 14.766 3.783 1 95.06 128 SER A O 1
ATOM 950 N N . PHE A 1 129 ? -9.508 16.359 2.744 1 96.94 129 PHE A N 1
ATOM 951 C CA . PHE A 1 129 ? -9.477 15.633 1.483 1 96.94 129 PHE A CA 1
ATOM 952 C C . PHE A 1 129 ? -8.805 14.273 1.663 1 96.94 129 PHE A C 1
ATOM 954 O O . PHE A 1 129 ? -9.32 13.258 1.195 1 96.94 129 PHE A O 1
ATOM 961 N N . PHE A 1 130 ? -7.676 14.352 2.307 1 97 130 PHE A N 1
ATOM 962 C CA . PHE A 1 130 ? -6.898 13.133 2.529 1 97 130 PHE A CA 1
ATOM 963 C C . PHE A 1 130 ? -7.707 12.109 3.312 1 97 130 PHE A C 1
ATOM 965 O O . PHE A 1 130 ? -7.77 10.938 2.93 1 97 130 PHE A O 1
ATOM 972 N N . PHE A 1 131 ? -8.344 12.516 4.336 1 96.69 131 PHE A N 1
ATOM 973 C CA . PHE A 1 131 ? -9.148 11.656 5.199 1 96.69 131 PHE A CA 1
ATOM 974 C C . PHE A 1 131 ? -10.336 11.086 4.438 1 96.69 131 PHE A C 1
ATOM 976 O O . PHE A 1 131 ? -10.57 9.875 4.449 1 96.69 131 PHE A O 1
ATOM 983 N N . GLN A 1 132 ? -11.086 11.914 3.781 1 97.31 132 GLN A N 1
ATOM 984 C CA . GLN A 1 132 ? -12.281 11.5 3.059 1 97.31 132 GLN A CA 1
ATOM 985 C C . GLN A 1 132 ? -11.922 10.617 1.865 1 97.31 132 GLN A C 1
ATOM 987 O O . GLN A 1 132 ? -12.68 9.711 1.51 1 97.31 132 GLN A O 1
ATOM 992 N N . LEU A 1 133 ? -10.82 10.914 1.253 1 98.06 133 LEU A N 1
ATOM 993 C CA . LEU A 1 133 ? -10.344 10.07 0.165 1 98.06 133 LEU A CA 1
ATOM 994 C C . LEU A 1 133 ? -10.125 8.641 0.645 1 98.06 133 LEU A C 1
ATOM 996 O O . LEU A 1 133 ? -10.43 7.684 -0.073 1 98.06 133 LEU A O 1
ATOM 1000 N N . ALA A 1 134 ? -9.562 8.484 1.812 1 97.25 134 ALA A N 1
ATOM 1001 C CA . ALA A 1 134 ? -9.336 7.156 2.377 1 97.25 134 ALA A CA 1
ATOM 1002 C C . ALA A 1 134 ? -10.641 6.387 2.514 1 97.25 134 ALA A C 1
ATOM 1004 O O . ALA A 1 134 ? -10.703 5.191 2.213 1 97.25 134 ALA A O 1
ATOM 1005 N N . PHE A 1 135 ? -11.703 7.066 2.932 1 97.88 135 PHE A N 1
ATOM 1006 C CA . PHE A 1 135 ? -13.016 6.441 3.066 1 97.88 135 PHE A CA 1
ATOM 1007 C C . PHE A 1 135 ? -13.578 6.062 1.7 1 97.88 135 PHE A C 1
ATOM 1009 O O . PHE A 1 135 ? -14.086 4.957 1.519 1 97.88 135 PHE A O 1
ATOM 1016 N N . ALA A 1 136 ? -13.445 6.969 0.807 1 98.31 136 ALA A N 1
ATOM 1017 C CA . ALA A 1 136 ? -14 6.75 -0.526 1 98.31 136 ALA A CA 1
ATOM 1018 C C . ALA A 1 136 ? -13.344 5.551 -1.204 1 98.31 136 ALA A C 1
ATOM 1020 O O . ALA A 1 136 ? -14.031 4.715 -1.796 1 98.31 136 ALA A O 1
ATOM 1021 N N . THR A 1 137 ? -12.039 5.492 -1.152 1 97.38 137 THR A N 1
ATOM 1022 C CA . THR A 1 137 ? -11.336 4.402 -1.821 1 97.38 137 THR A CA 1
ATOM 1023 C C . THR A 1 137 ? -11.57 3.08 -1.095 1 97.38 137 THR A C 1
ATOM 1025 O O . THR A 1 137 ? -11.594 2.02 -1.721 1 97.38 137 THR A O 1
ATOM 1028 N N . THR A 1 138 ? -11.75 3.127 0.226 1 96.81 138 THR A N 1
ATOM 1029 C CA . THR A 1 138 ? -12.102 1.924 0.971 1 96.81 138 THR A CA 1
ATOM 1030 C C . THR A 1 138 ? -13.461 1.385 0.518 1 96.81 138 THR A C 1
ATOM 1032 O O . THR A 1 138 ? -13.609 0.182 0.294 1 96.81 138 THR A O 1
ATOM 1035 N N . SER A 1 139 ? -14.406 2.264 0.369 1 98.38 139 SER A N 1
ATOM 1036 C CA . SER A 1 139 ? -15.727 1.846 -0.085 1 98.38 139 SER A CA 1
ATOM 1037 C C . SER A 1 139 ? -15.656 1.198 -1.464 1 98.38 139 SER A C 1
ATOM 1039 O O . SER A 1 139 ? -16.328 0.191 -1.717 1 98.38 139 SER A O 1
ATOM 1041 N N . ALA A 1 140 ? -14.883 1.777 -2.312 1 97.62 140 ALA A N 1
ATOM 1042 C CA . ALA A 1 140 ? -14.703 1.223 -3.65 1 97.62 140 ALA A CA 1
ATOM 1043 C C . ALA A 1 140 ? -14.07 -0.167 -3.588 1 97.62 140 ALA A C 1
ATOM 1045 O O . ALA A 1 140 ? -14.461 -1.064 -4.34 1 97.62 140 ALA A O 1
ATOM 1046 N N . THR A 1 141 ? -13.141 -0.359 -2.74 1 97.12 141 THR A N 1
ATOM 1047 C CA . THR A 1 141 ? -12.367 -1.591 -2.643 1 97.12 141 THR A CA 1
ATOM 1048 C C . THR A 1 141 ? -13.242 -2.746 -2.174 1 97.12 141 THR A C 1
ATOM 1050 O O . THR A 1 141 ? -13 -3.902 -2.531 1 97.12 141 THR A O 1
ATOM 1053 N N . ILE A 1 142 ? -14.266 -2.471 -1.439 1 98.06 142 ILE A N 1
ATOM 1054 C CA . ILE A 1 142 ? -15.195 -3.496 -0.968 1 98.06 142 ILE A CA 1
ATOM 1055 C C . ILE A 1 142 ? -15.75 -4.273 -2.156 1 98.06 142 ILE A C 1
ATOM 1057 O O . ILE A 1 142 ? -15.898 -5.496 -2.094 1 98.06 142 ILE A O 1
ATOM 1061 N N . VAL A 1 143 ? -15.883 -3.668 -3.264 1 98.25 143 VAL A N 1
ATOM 1062 C CA . VAL A 1 143 ? -16.562 -4.23 -4.422 1 98.25 143 VAL A CA 1
ATOM 1063 C C . VAL A 1 143 ? -15.664 -5.25 -5.113 1 98.25 143 VAL A C 1
ATOM 1065 O O . VAL A 1 143 ? -16.156 -6.207 -5.719 1 98.25 143 VAL A O 1
ATOM 1068 N N . SER A 1 144 ? -14.359 -5.066 -5.023 1 97.38 144 SER A N 1
ATOM 1069 C CA . SER A 1 144 ? -13.43 -5.973 -5.691 1 97.38 144 SER A CA 1
ATOM 1070 C C . SER A 1 144 ? -13.625 -7.414 -5.227 1 97.38 144 SER A C 1
ATOM 1072 O O . SER A 1 144 ? -13.57 -8.344 -6.031 1 97.38 144 SER A O 1
ATOM 1074 N N . GLY A 1 145 ? -13.961 -7.602 -3.979 1 96.81 145 GLY A N 1
ATOM 1075 C CA . GLY A 1 145 ? -14.18 -8.938 -3.447 1 96.81 145 GLY A CA 1
ATOM 1076 C C . GLY A 1 145 ? -15.391 -9.625 -4.047 1 96.81 145 GLY A C 1
ATOM 1077 O O . GLY A 1 145 ? -15.391 -10.844 -4.238 1 96.81 145 GLY A O 1
ATOM 1078 N N . ALA A 1 146 ? -16.375 -8.875 -4.336 1 97 146 ALA A N 1
ATOM 1079 C CA . ALA A 1 146 ? -17.609 -9.422 -4.914 1 97 146 ALA A CA 1
ATOM 1080 C C . ALA A 1 146 ? -17.406 -9.789 -6.379 1 97 146 ALA A C 1
ATOM 1082 O O . ALA A 1 146 ? -18.062 -10.711 -6.887 1 97 146 ALA A O 1
ATOM 1083 N N . MET A 1 147 ? -16.484 -9.148 -7.031 1 97.25 147 MET A N 1
ATOM 1084 C CA . MET A 1 147 ? -16.281 -9.32 -8.469 1 97.25 147 MET A CA 1
ATOM 1085 C C . MET A 1 147 ? -15.102 -10.242 -8.75 1 97.25 147 MET A C 1
ATOM 1087 O O . MET A 1 147 ? -14.75 -10.461 -9.906 1 97.25 147 MET A O 1
ATOM 1091 N N . ALA A 1 148 ? -14.617 -10.844 -7.809 1 96.56 148 ALA A N 1
ATOM 1092 C CA . ALA A 1 148 ? -13.367 -11.594 -7.902 1 96.56 148 ALA A CA 1
ATOM 1093 C C . ALA A 1 148 ? -13.492 -12.75 -8.891 1 96.56 148 ALA A C 1
ATOM 1095 O O . ALA A 1 148 ? -14.547 -13.383 -8.984 1 96.56 148 ALA A O 1
ATOM 1096 N N . GLU A 1 149 ? -12.43 -13.055 -9.656 1 95.88 149 GLU A N 1
ATOM 1097 C CA . GLU A 1 149 ? -12.109 -14.242 -10.445 1 95.88 149 GLU A CA 1
ATOM 1098 C C . GLU A 1 149 ? -12.82 -14.211 -11.797 1 95.88 149 GLU A C 1
ATOM 1100 O O . GLU A 1 149 ? -12.516 -15.016 -12.68 1 95.88 149 GLU A O 1
ATOM 1105 N N . ARG A 1 150 ? -13.773 -13.227 -12.016 1 95.25 150 ARG A N 1
ATOM 1106 C CA . ARG A 1 150 ? -14.445 -13.375 -13.305 1 95.25 150 ARG A CA 1
ATOM 1107 C C . ARG A 1 150 ? -14.727 -12.008 -13.93 1 95.25 150 ARG A C 1
ATOM 1109 O O . ARG A 1 150 ? -15.25 -11.93 -15.039 1 95.25 150 ARG A O 1
ATOM 1116 N N . ALA A 1 151 ? -14.359 -10.938 -13.289 1 97.38 151 ALA A N 1
ATOM 1117 C CA . ALA A 1 151 ? -14.492 -9.609 -13.891 1 97.38 151 ALA A CA 1
ATOM 1118 C C . ALA A 1 151 ? -13.273 -9.273 -14.742 1 97.38 151 ALA A C 1
ATOM 1120 O O . ALA A 1 151 ? -12.141 -9.594 -14.367 1 97.38 151 ALA A O 1
ATOM 1121 N N . THR A 1 152 ? -13.547 -8.594 -15.891 1 96.62 152 THR A N 1
ATOM 1122 C CA . THR A 1 152 ? -12.406 -8.07 -16.625 1 96.62 152 THR A CA 1
ATOM 1123 C C . THR A 1 152 ? -11.766 -6.906 -15.883 1 96.62 152 THR A C 1
ATOM 1125 O O . THR A 1 152 ? -12.453 -6.156 -15.188 1 96.62 152 THR A O 1
ATOM 1128 N N . LEU A 1 153 ? -10.508 -6.785 -16.031 1 96.56 153 LEU A N 1
ATOM 1129 C CA . LEU A 1 153 ? -9.805 -5.688 -15.367 1 96.56 153 LEU A CA 1
ATOM 1130 C C . LEU A 1 153 ? -10.242 -4.344 -15.945 1 96.56 153 LEU A C 1
ATOM 1132 O O . LEU A 1 153 ? -10.344 -3.355 -15.219 1 96.56 153 LEU A O 1
ATOM 1136 N N . GLU A 1 154 ? -10.531 -4.262 -17.234 1 96.5 154 GLU A N 1
ATOM 1137 C CA . GLU A 1 154 ? -10.992 -3.039 -17.875 1 96.5 154 GLU A CA 1
ATOM 1138 C C . GLU A 1 154 ? -12.336 -2.586 -17.297 1 96.5 154 GLU A C 1
ATOM 1140 O O . GLU A 1 154 ? -12.523 -1.399 -17.031 1 96.5 154 GLU A O 1
ATOM 1145 N N . ALA A 1 155 ? -13.188 -3.525 -17.203 1 97.38 155 ALA A N 1
ATOM 1146 C CA . ALA A 1 155 ? -14.484 -3.215 -16.594 1 97.38 155 ALA A CA 1
ATOM 1147 C C . ALA A 1 155 ? -14.305 -2.67 -15.18 1 97.38 155 ALA A C 1
ATOM 1149 O O . ALA A 1 155 ? -14.969 -1.708 -14.789 1 97.38 155 ALA A O 1
ATOM 1150 N N . TYR A 1 156 ? -13.422 -3.301 -14.453 1 97.94 156 TYR A N 1
ATOM 1151 C CA . TYR A 1 156 ? -13.219 -2.889 -13.07 1 97.94 156 TYR A CA 1
ATOM 1152 C C . TYR A 1 156 ? -12.617 -1.49 -13 1 97.94 156 TYR A C 1
ATOM 1154 O O . TYR A 1 156 ? -12.938 -0.713 -12.102 1 97.94 156 TYR A O 1
ATOM 1162 N N . VAL A 1 157 ? -11.703 -1.141 -13.875 1 97.69 157 VAL A N 1
ATOM 1163 C CA . VAL A 1 157 ? -11.109 0.193 -13.922 1 97.69 157 VAL A CA 1
ATOM 1164 C C . VAL A 1 157 ? -12.203 1.235 -14.148 1 97.69 157 VAL A C 1
ATOM 1166 O O . VAL A 1 157 ? -12.234 2.266 -13.477 1 97.69 157 VAL A O 1
ATOM 1169 N N . VAL A 1 158 ? -13.117 0.975 -15.055 1 97.62 158 VAL A N 1
ATOM 1170 C CA . VAL A 1 158 ? -14.188 1.917 -15.352 1 97.62 158 VAL A CA 1
ATOM 1171 C C . VAL A 1 158 ? -15.094 2.061 -14.125 1 97.62 158 VAL A C 1
ATOM 1173 O O . VAL A 1 158 ? -15.5 3.17 -13.773 1 97.62 158 VAL A O 1
ATOM 1176 N N . PHE A 1 159 ? -15.406 0.945 -13.562 1 98.25 159 PHE A N 1
ATOM 1177 C CA . PHE A 1 159 ? -16.188 1.032 -12.328 1 98.25 159 PHE A CA 1
ATOM 1178 C C . PHE A 1 159 ? -15.461 1.892 -11.297 1 98.25 159 PHE A C 1
ATOM 1180 O O . PHE A 1 159 ? -16.094 2.725 -10.633 1 98.25 159 PHE A O 1
ATOM 1187 N N . SER A 1 160 ? -14.18 1.618 -11.07 1 98.06 160 SER A N 1
ATOM 1188 C CA . SER A 1 160 ? -13.406 2.354 -10.078 1 98.06 160 SER A CA 1
ATOM 1189 C C . SER A 1 160 ? -13.453 3.855 -10.344 1 98.06 160 SER A C 1
ATOM 1191 O O . SER A 1 160 ? -13.547 4.652 -9.406 1 98.06 160 SER A O 1
ATOM 1193 N N . LEU A 1 161 ? -13.438 4.258 -11.547 1 97.75 161 LEU A N 1
ATOM 1194 C CA . LEU A 1 161 ? -13.555 5.664 -11.914 1 97.75 161 LEU A CA 1
ATOM 1195 C C . LEU A 1 161 ? -14.914 6.219 -11.5 1 97.75 161 LEU A C 1
ATOM 1197 O O . LEU A 1 161 ? -15.008 7.359 -11.039 1 97.75 161 LEU A O 1
ATOM 1201 N N . MET A 1 162 ? -15.922 5.41 -11.555 1 98.19 162 MET A N 1
ATOM 1202 C CA . MET A 1 162 ? -17.281 5.863 -11.281 1 98.19 162 MET A CA 1
ATOM 1203 C C . MET A 1 162 ? -17.594 5.77 -9.789 1 98.19 162 MET A C 1
ATOM 1205 O O . MET A 1 162 ? -18.516 6.43 -9.305 1 98.19 162 MET A O 1
ATOM 1209 N N . SER A 1 163 ? -16.859 4.949 -9.117 1 98.06 163 SER A N 1
ATOM 1210 C CA . SER A 1 163 ? -17.156 4.637 -7.719 1 98.06 163 SER A CA 1
ATOM 1211 C C . SER A 1 163 ? -17.156 5.898 -6.859 1 98.06 163 SER A C 1
ATOM 1213 O O . SER A 1 163 ? -17.953 6.02 -5.926 1 98.06 163 SER A O 1
ATOM 1215 N N . ALA A 1 164 ? -16.297 6.871 -7.172 1 97.38 164 ALA A N 1
ATOM 1216 C CA . ALA A 1 164 ? -16.188 8.094 -6.387 1 97.38 164 ALA A CA 1
ATOM 1217 C C . ALA A 1 164 ? -17.438 8.953 -6.539 1 97.38 164 ALA A C 1
ATOM 1219 O O . ALA A 1 164 ? -17.875 9.617 -5.594 1 97.38 164 ALA A O 1
ATOM 1220 N N . ILE A 1 165 ? -18.016 8.906 -7.668 1 97.19 165 ILE A N 1
ATOM 1221 C CA . ILE A 1 165 ? -19.234 9.672 -7.93 1 97.19 165 ILE A CA 1
ATOM 1222 C C . ILE A 1 165 ? -20.406 9.047 -7.18 1 97.19 165 ILE A C 1
ATOM 1224 O O . ILE A 1 165 ? -21.219 9.75 -6.57 1 97.19 165 ILE A O 1
ATOM 1228 N N . ILE A 1 166 ? -20.469 7.766 -7.223 1 98.56 166 ILE A N 1
ATOM 1229 C CA . ILE A 1 166 ? -21.516 7.035 -6.512 1 98.56 166 ILE A CA 1
ATOM 1230 C C . ILE A 1 166 ? -21.391 7.289 -5.012 1 98.56 166 ILE A C 1
ATOM 1232 O O . ILE A 1 166 ? -22.391 7.484 -4.324 1 98.56 166 ILE A O 1
ATOM 1236 N N . TYR A 1 167 ? -20.219 7.355 -4.496 1 98.62 167 TYR A N 1
ATOM 1237 C CA . TYR A 1 167 ? -19.906 7.48 -3.078 1 98.62 167 TYR A CA 1
ATOM 1238 C C . TYR A 1 167 ? -20.203 8.891 -2.576 1 98.62 167 TYR A C 1
ATOM 1240 O O . TYR A 1 167 ? -20.609 9.07 -1.426 1 98.62 167 TYR A O 1
ATOM 1248 N N . ALA A 1 168 ? -20.047 9.891 -3.396 1 98.62 168 ALA A N 1
ATOM 1249 C CA . ALA A 1 168 ? -20 11.297 -2.99 1 98.62 168 ALA A CA 1
ATOM 1250 C C . ALA A 1 168 ? -21.328 11.742 -2.406 1 98.62 168 ALA A C 1
ATOM 1252 O O . ALA A 1 168 ? -21.375 12.438 -1.387 1 98.62 168 ALA A O 1
ATOM 1253 N N . LEU A 1 169 ? -22.391 11.305 -2.988 1 98.56 169 LEU A N 1
ATOM 1254 C CA . LEU A 1 169 ? -23.688 11.828 -2.574 1 98.56 169 LEU A CA 1
ATOM 1255 C C . LEU A 1 169 ? -24.078 11.297 -1.198 1 98.56 169 LEU A C 1
ATOM 1257 O O . LEU A 1 169 ? -24.406 12.07 -0.298 1 98.56 169 LEU A O 1
ATOM 1261 N N . PRO A 1 170 ? -23.969 10.008 -1.007 1 98.75 170 PRO A N 1
ATOM 1262 C CA . PRO A 1 170 ? -24.266 9.523 0.345 1 98.75 170 PRO A CA 1
ATOM 1263 C C . PRO A 1 170 ? -23.359 10.164 1.405 1 98.75 170 PRO A C 1
ATOM 1265 O O . PRO A 1 170 ? -23.812 10.414 2.529 1 98.75 170 PRO A O 1
ATOM 1268 N N . SER A 1 171 ? -22.141 10.391 1.069 1 98.56 171 SER A N 1
ATOM 1269 C CA . SER A 1 171 ? -21.25 11.047 2.027 1 98.56 171 SER A CA 1
ATOM 1270 C C . SER A 1 171 ? -21.766 12.438 2.389 1 98.56 171 SER A C 1
ATOM 1272 O O . SER A 1 171 ? -21.719 12.844 3.549 1 98.56 171 SER A O 1
ATOM 1274 N N . ARG A 1 172 ? -22.344 13.18 1.443 1 98.19 172 ARG A N 1
ATOM 1275 C CA . ARG A 1 172 ? -22.938 14.477 1.715 1 98.19 172 ARG A CA 1
ATOM 1276 C C . ARG A 1 172 ? -24.188 14.336 2.572 1 98.19 172 ARG A C 1
ATOM 1278 O O . ARG A 1 172 ? -24.391 15.094 3.525 1 98.19 172 ARG A O 1
ATOM 1285 N N . TRP A 1 173 ? -25.016 13.375 2.24 1 98.75 173 TRP A N 1
ATOM 1286 C CA . TRP A 1 173 ? -26.312 13.211 2.898 1 98.75 173 TRP A CA 1
ATOM 1287 C C . TRP A 1 173 ? -26.141 13.039 4.402 1 98.75 173 TRP A C 1
ATOM 1289 O O . TRP A 1 173 ? -26.953 13.523 5.191 1 98.75 173 TRP A O 1
ATOM 1299 N N . LEU A 1 174 ? -25 12.398 4.734 1 98.5 174 LEU A N 1
ATOM 1300 C CA . LEU A 1 174 ? -24.906 11.984 6.133 1 98.5 174 LEU A CA 1
ATOM 1301 C C . LEU A 1 174 ? -23.812 12.773 6.848 1 98.5 174 LEU A C 1
ATOM 1303 O O . LEU A 1 174 ? -23.844 12.906 8.078 1 98.5 174 LEU A O 1
ATOM 1307 N N . TRP A 1 175 ? -22.844 13.344 6.133 1 97.06 175 TRP A N 1
ATOM 1308 C CA . TRP A 1 175 ? -21.672 13.867 6.844 1 97.06 175 TRP A CA 1
ATOM 1309 C C . TRP A 1 175 ? -21.531 15.375 6.617 1 97.06 175 TRP A C 1
ATOM 1311 O O . TRP A 1 175 ? -20.812 16.047 7.355 1 97.06 175 TRP A O 1
ATOM 1321 N N . TYR A 1 176 ? -22.141 15.891 5.598 1 96.12 176 TYR A N 1
ATOM 1322 C CA . TYR A 1 176 ? -22.188 17.344 5.43 1 96.12 176 TYR A CA 1
ATOM 1323 C C . TYR A 1 176 ? -23.25 17.969 6.32 1 96.12 176 TYR A C 1
ATOM 1325 O O . TYR A 1 176 ? -24.359 17.422 6.441 1 96.12 176 TYR A O 1
ATOM 1333 N N . LYS A 1 177 ? -22.984 19.031 6.961 1 93.25 177 LYS A N 1
ATOM 1334 C CA . LYS A 1 177 ? -23.891 19.672 7.91 1 93.25 177 LYS A CA 1
ATOM 1335 C C . LYS A 1 177 ? -25.25 19.938 7.273 1 93.25 177 LYS A C 1
ATOM 1337 O O . LYS A 1 177 ? -26.281 19.812 7.93 1 93.25 177 LYS A O 1
ATOM 1342 N N . GLY A 1 178 ? -25.266 20.312 6.055 1 95.19 178 GLY A N 1
ATOM 1343 C CA . GLY A 1 178 ? -26.5 20.641 5.352 1 95.19 178 GLY A CA 1
ATOM 1344 C C . GLY A 1 178 ? -27.109 19.438 4.648 1 95.19 178 GLY A C 1
ATOM 1345 O O . GLY A 1 178 ? -28.125 19.578 3.955 1 95.19 178 GLY A O 1
ATOM 1346 N N . GLY A 1 179 ? -26.562 18.219 4.797 1 97.94 179 GLY A N 1
ATOM 1347 C CA . GLY A 1 179 ? -27.125 17.031 4.176 1 97.94 179 GLY A CA 1
ATOM 1348 C C . GLY A 1 179 ? -28.5 16.672 4.688 1 97.94 179 GLY A C 1
ATOM 1349 O O . GLY A 1 179 ? -28.797 16.844 5.875 1 97.94 179 GLY A O 1
ATOM 1350 N N . TRP A 1 180 ? -29.328 16.203 3.865 1 98.38 180 TRP A N 1
ATOM 1351 C CA . TRP A 1 180 ? -30.734 16.078 4.215 1 98.38 180 TRP A CA 1
ATOM 1352 C C . TRP A 1 180 ? -30.938 14.984 5.266 1 98.38 180 TRP A C 1
ATOM 1354 O O . TRP A 1 180 ? -31.766 15.133 6.168 1 98.38 180 TRP A O 1
ATOM 1364 N N . LEU A 1 181 ? -30.188 13.922 5.219 1 98.69 181 LEU A N 1
ATOM 1365 C CA . LEU A 1 181 ? -30.297 12.898 6.242 1 98.69 181 LEU A CA 1
ATOM 1366 C C . LEU A 1 181 ? -29.719 13.383 7.57 1 98.69 181 LEU A C 1
ATOM 1368 O O . LEU A 1 181 ? -30.266 13.086 8.633 1 98.69 181 LEU A O 1
ATOM 1372 N N . LYS A 1 182 ? -28.625 14.07 7.445 1 97.69 182 LYS A N 1
ATOM 1373 C CA . LYS A 1 182 ? -28.031 14.641 8.656 1 97.69 182 LYS A CA 1
ATOM 1374 C C . LYS A 1 182 ? -29 15.609 9.328 1 97.69 182 LYS A C 1
ATOM 1376 O O . LYS A 1 182 ? -29.125 15.609 10.555 1 97.69 182 LYS A O 1
ATOM 1381 N N . GLN A 1 183 ? -29.672 16.422 8.562 1 97.12 183 GLN A N 1
ATOM 1382 C CA . GLN A 1 183 ? -30.625 17.391 9.086 1 97.12 183 GLN A CA 1
ATOM 1383 C C . GLN A 1 183 ? -31.812 16.703 9.75 1 97.12 183 GLN A C 1
ATOM 1385 O O . GLN A 1 183 ? -32.406 17.234 10.703 1 97.12 183 GLN A O 1
ATOM 1390 N N . LEU A 1 184 ? -32.062 15.508 9.32 1 98.25 184 LEU A N 1
ATOM 1391 C CA . LEU A 1 184 ? -33.156 14.742 9.922 1 98.25 184 LEU A CA 1
ATOM 1392 C C . LEU A 1 184 ? -32.688 14.094 11.227 1 98.25 184 LEU A C 1
ATOM 1394 O O . LEU A 1 184 ? -33.531 13.57 11.984 1 98.25 184 LEU A O 1
ATOM 1398 N N . GLY A 1 185 ? -31.359 14.102 11.422 1 97.75 185 GLY A N 1
ATOM 1399 C CA . GLY A 1 185 ? -30.828 13.562 12.664 1 97.75 185 GLY A CA 1
ATOM 1400 C C . GLY A 1 185 ? -30.125 12.234 12.484 1 97.75 185 GLY A C 1
ATOM 1401 O O . GLY A 1 185 ? -29.688 11.625 13.461 1 97.75 185 GLY A O 1
ATOM 1402 N N . ALA A 1 186 ? -29.938 11.805 11.266 1 98.44 186 ALA A N 1
ATOM 1403 C CA . ALA A 1 186 ? -29.234 10.539 11.023 1 98.44 186 ALA A CA 1
ATOM 1404 C C . ALA A 1 186 ? -27.781 10.617 11.469 1 98.44 186 ALA A C 1
ATOM 1406 O O . ALA A 1 186 ? -27.125 11.656 11.305 1 98.44 186 ALA A O 1
ATOM 1407 N N . LEU A 1 187 ? -27.359 9.508 12.07 1 98.19 187 LEU A N 1
ATOM 1408 C CA . LEU A 1 187 ? -25.984 9.438 12.555 1 98.19 187 LEU A CA 1
ATOM 1409 C C . LEU A 1 187 ? -25.266 8.203 12 1 98.19 187 LEU A C 1
ATOM 1411 O O . LEU A 1 187 ? -25.797 7.09 12.078 1 98.19 187 LEU A O 1
ATOM 1415 N N . ASP A 1 188 ? -24.156 8.398 11.414 1 98.56 188 ASP A N 1
ATOM 1416 C CA . ASP A 1 188 ? -23.203 7.41 10.898 1 98.56 188 ASP A CA 1
ATOM 1417 C C . ASP A 1 188 ? -21.766 7.875 11.086 1 98.56 188 ASP A C 1
ATOM 1419 O O . ASP A 1 188 ? -21.156 8.391 10.148 1 98.56 188 ASP A O 1
ATOM 1423 N N . ILE A 1 189 ? -21.266 7.609 12.227 1 97.94 189 ILE A N 1
ATOM 1424 C CA . ILE A 1 189 ? -20.047 8.281 12.656 1 97.94 189 ILE A CA 1
ATOM 1425 C C . ILE A 1 189 ? -18.891 7.887 11.75 1 97.94 189 ILE A C 1
ATOM 1427 O O . ILE A 1 189 ? -18.156 8.75 11.266 1 97.94 189 ILE A O 1
ATOM 1431 N N . ALA A 1 190 ? -18.734 6.539 11.547 1 98.38 190 ALA A N 1
ATOM 1432 C CA . ALA A 1 190 ? -17.531 6.098 10.828 1 98.38 190 ALA A CA 1
ATOM 1433 C C . ALA A 1 190 ? -17.906 5.301 9.586 1 98.38 190 ALA A C 1
ATOM 1435 O O . ALA A 1 190 ? -17.047 4.621 9 1 98.38 190 ALA A O 1
ATOM 1436 N N . GLY A 1 191 ? -19.188 5.195 9.172 1 98.56 191 GLY A N 1
ATOM 1437 C CA . GLY A 1 191 ? -19.484 4.793 7.805 1 98.56 191 GLY A CA 1
ATOM 1438 C C . GLY A 1 191 ? -20.078 3.402 7.703 1 98.56 191 GLY A C 1
ATOM 1439 O O . GLY A 1 191 ? -19.797 2.672 6.75 1 98.56 191 GLY A O 1
ATOM 1440 N N . SER A 1 192 ? -20.891 2.967 8.664 1 98.88 192 SER A N 1
ATOM 1441 C CA . SER A 1 192 ? -21.656 1.738 8.453 1 98.88 192 SER A CA 1
ATOM 1442 C C . SER A 1 192 ? -22.516 1.829 7.207 1 98.88 192 SER A C 1
ATOM 1444 O O . SER A 1 192 ? -22.703 0.84 6.492 1 98.88 192 SER A O 1
ATOM 1446 N N . ALA A 1 193 ? -23.031 2.996 7.016 1 98.81 193 ALA A N 1
ATOM 1447 C CA . ALA A 1 193 ? -23.891 3.193 5.852 1 98.81 193 ALA A CA 1
ATOM 1448 C C . ALA A 1 193 ? -23.109 3.752 4.672 1 98.81 193 ALA A C 1
ATOM 1450 O O . ALA A 1 193 ? -22.953 3.086 3.646 1 98.81 193 ALA A O 1
ATOM 1451 N N . VAL A 1 194 ? -22.484 4.902 4.816 1 98.81 194 VAL A N 1
ATOM 1452 C CA . VAL A 1 194 ? -21.859 5.637 3.727 1 98.81 194 VAL A CA 1
ATOM 1453 C C . VAL A 1 194 ? -20.797 4.77 3.061 1 98.81 194 VAL A C 1
ATOM 1455 O O . VAL A 1 194 ? -20.656 4.781 1.836 1 98.81 194 VAL A O 1
ATOM 1458 N N . VAL A 1 195 ? -20.062 3.998 3.846 1 98.81 195 VAL A N 1
ATOM 1459 C CA . VAL A 1 195 ? -18.953 3.219 3.299 1 98.81 195 VAL A CA 1
ATOM 1460 C C . VAL A 1 195 ? -19.406 1.781 3.051 1 98.81 195 VAL A C 1
ATOM 1462 O O . VAL A 1 195 ? -19.328 1.285 1.924 1 98.81 195 VAL A O 1
ATOM 1465 N N . HIS A 1 196 ? -19.969 1.154 4.094 1 98.94 196 HIS A N 1
ATOM 1466 C CA . HIS A 1 196 ? -20.109 -0.297 4.074 1 98.94 196 HIS A CA 1
ATOM 1467 C C . HIS A 1 196 ? -21.406 -0.713 3.387 1 98.94 196 HIS A C 1
ATOM 1469 O O . HIS A 1 196 ? -21.391 -1.571 2.502 1 98.94 196 HIS A O 1
ATOM 1475 N N . ILE A 1 197 ? -22.547 -0.109 3.754 1 98.94 197 ILE A N 1
ATOM 1476 C CA . ILE A 1 197 ? -23.781 -0.441 3.037 1 98.94 197 ILE A CA 1
ATOM 1477 C C . ILE A 1 197 ? -23.625 -0.09 1.559 1 98.94 197 ILE A C 1
ATOM 1479 O O . ILE A 1 197 ? -23.984 -0.883 0.685 1 98.94 197 ILE A O 1
ATOM 1483 N N . LEU A 1 198 ? -23.078 1.059 1.312 1 98.94 198 LEU A N 1
ATOM 1484 C CA . LEU A 1 198 ? -22.906 1.491 -0.069 1 98.94 198 LEU A CA 1
ATOM 1485 C C . LEU A 1 198 ? -22 0.527 -0.826 1 98.94 198 LEU A C 1
ATOM 1487 O O . LEU A 1 198 ? -22.359 0.022 -1.888 1 98.94 198 LEU A O 1
ATOM 1491 N N . GLY A 1 199 ? -20.812 0.276 -0.323 1 98.81 199 GLY A N 1
ATOM 1492 C CA . GLY A 1 199 ? -19.875 -0.621 -0.981 1 98.81 199 GLY A CA 1
ATOM 1493 C C . GLY A 1 199 ? -20.406 -2.033 -1.132 1 98.81 199 GLY A C 1
ATOM 1494 O O . GLY A 1 199 ? -20.266 -2.65 -2.188 1 98.81 199 GLY A O 1
ATOM 1495 N N . GLY A 1 200 ? -21.031 -2.508 -0.06 1 98.81 200 GLY A N 1
ATOM 1496 C CA . GLY A 1 200 ? -21.594 -3.844 -0.104 1 98.81 200 GLY A CA 1
ATOM 1497 C C . GLY A 1 200 ? -22.719 -3.979 -1.115 1 98.81 200 GLY A C 1
ATOM 1498 O O . GLY A 1 200 ? -22.828 -5 -1.795 1 98.81 200 GLY A O 1
ATOM 1499 N N . THR A 1 201 ? -23.516 -2.98 -1.21 1 98.81 201 THR A N 1
ATOM 1500 C CA . THR A 1 201 ? -24.625 -3.006 -2.158 1 98.81 201 THR A CA 1
ATOM 1501 C C . THR A 1 201 ? -24.109 -2.924 -3.592 1 98.81 201 THR A C 1
ATOM 1503 O O . THR A 1 201 ? -24.625 -3.605 -4.48 1 98.81 201 THR A O 1
ATOM 1506 N N . ASN A 1 202 ? -23.125 -2.039 -3.83 1 98.81 202 ASN A N 1
ATOM 1507 C CA . ASN A 1 202 ? -22.484 -2.049 -5.137 1 98.81 202 ASN A CA 1
ATOM 1508 C C . ASN A 1 202 ? -21.969 -3.441 -5.5 1 98.81 202 ASN A C 1
ATOM 1510 O O . ASN A 1 202 ? -22.125 -3.889 -6.637 1 98.81 202 ASN A O 1
ATOM 1514 N N . GLY A 1 203 ? -21.359 -4.121 -4.504 1 98.5 203 GLY A N 1
ATOM 1515 C CA . GLY A 1 203 ? -20.891 -5.48 -4.703 1 98.5 203 GLY A CA 1
ATOM 1516 C C . GLY A 1 203 ? -22 -6.465 -4.992 1 98.5 203 GLY A C 1
ATOM 1517 O O . GLY A 1 203 ? -21.859 -7.348 -5.84 1 98.5 203 GLY A O 1
ATOM 1518 N N . LEU A 1 204 ? -23.109 -6.32 -4.312 1 98.38 204 LEU A N 1
ATOM 1519 C CA . LEU A 1 204 ? -24.266 -7.188 -4.535 1 98.38 204 LEU A CA 1
ATOM 1520 C C . LEU A 1 204 ? -24.797 -7.035 -5.957 1 98.38 204 LEU A C 1
ATOM 1522 O O . LEU A 1 204 ? -25.062 -8.031 -6.629 1 98.38 204 LEU A O 1
ATOM 1526 N N . VAL A 1 205 ? -24.922 -5.828 -6.422 1 98.56 205 VAL A N 1
ATOM 1527 C CA . VAL A 1 205 ? -25.391 -5.578 -7.777 1 98.56 205 VAL A CA 1
ATOM 1528 C C . VAL A 1 205 ? -24.422 -6.188 -8.789 1 98.56 205 VAL A C 1
ATOM 1530 O O . VAL A 1 205 ? -24.844 -6.82 -9.758 1 98.56 205 VAL A O 1
ATOM 1533 N N . ALA A 1 206 ? -23.188 -6.008 -8.562 1 98.06 206 ALA A N 1
ATOM 1534 C CA . ALA A 1 206 ? -22.172 -6.551 -9.461 1 98.06 206 ALA A CA 1
ATOM 1535 C C . ALA A 1 206 ? -22.266 -8.07 -9.547 1 98.06 206 ALA A C 1
ATOM 1537 O O . ALA A 1 206 ? -22.25 -8.641 -10.641 1 98.06 206 ALA A O 1
ATOM 1538 N N . THR A 1 207 ? -22.391 -8.734 -8.414 1 96.69 207 THR A N 1
ATOM 1539 C CA . THR A 1 207 ? -22.422 -10.195 -8.375 1 96.69 207 THR A CA 1
ATOM 1540 C C . THR A 1 207 ? -23.688 -10.727 -9.031 1 96.69 207 THR A C 1
ATOM 1542 O O . THR A 1 207 ? -23.672 -11.781 -9.68 1 96.69 207 THR A O 1
ATOM 1545 N N . LEU A 1 208 ? -24.766 -10.047 -8.891 1 97 208 LEU A N 1
ATOM 1546 C CA . LEU A 1 208 ? -26.031 -10.477 -9.492 1 97 208 LEU A CA 1
ATOM 1547 C C . LEU A 1 208 ? -25.984 -10.344 -11.016 1 97 208 LEU A C 1
ATOM 1549 O O . LEU A 1 208 ? -26.469 -11.211 -11.734 1 97 208 LEU A O 1
ATOM 1553 N N . LEU A 1 209 ? -25.391 -9.32 -11.469 1 97.12 209 LEU A N 1
ATOM 1554 C CA . LEU A 1 209 ? -25.297 -9.086 -12.906 1 97.12 209 LEU A CA 1
ATOM 1555 C C . LEU A 1 209 ? -24.281 -10.023 -13.547 1 97.12 209 LEU A C 1
ATOM 1557 O O . LEU A 1 209 ? -24.484 -10.477 -14.68 1 97.12 209 LEU A O 1
ATOM 1561 N N . MET A 1 210 ? -23.219 -10.383 -12.883 1 96.5 210 MET A N 1
ATOM 1562 C CA . MET A 1 210 ? -22.156 -11.219 -13.438 1 96.5 210 MET A CA 1
ATOM 1563 C C . MET A 1 210 ? -22.516 -12.695 -13.352 1 96.5 210 MET A C 1
ATOM 1565 O O . MET A 1 210 ? -22.016 -13.508 -14.141 1 96.5 210 MET A O 1
ATOM 1569 N N . GLY A 1 211 ? -23.375 -13.023 -12.383 1 95.38 211 GLY A N 1
ATOM 1570 C CA . GLY A 1 211 ? -23.688 -14.422 -12.156 1 95.38 211 GLY A CA 1
ATOM 1571 C C . GLY A 1 211 ? -22.562 -15.172 -11.438 1 95.38 211 GLY A C 1
ATOM 1572 O O . GLY A 1 211 ? -21.5 -14.617 -11.203 1 95.38 211 GLY A O 1
ATOM 1573 N N . PRO A 1 212 ? -22.766 -16.422 -11.164 1 94.69 212 PRO A N 1
ATOM 1574 C CA . PRO A 1 212 ? -21.812 -17.188 -10.367 1 94.69 212 PRO A CA 1
ATOM 1575 C C . PRO A 1 212 ? -20.578 -17.625 -11.172 1 94.69 212 PRO A C 1
ATOM 1577 O O . PRO A 1 212 ? -20.672 -17.797 -12.391 1 94.69 212 PRO A O 1
ATOM 1580 N N . ARG A 1 213 ? -19.516 -17.781 -10.484 1 93.44 213 ARG A N 1
ATOM 1581 C CA . ARG A 1 213 ? -18.328 -18.391 -11.07 1 93.44 213 ARG A CA 1
ATOM 1582 C C . ARG A 1 213 ? -18.625 -19.828 -11.508 1 93.44 213 ARG A C 1
ATOM 1584 O O . ARG A 1 213 ? -19.5 -20.484 -10.953 1 93.44 213 ARG A O 1
ATOM 1591 N N . ILE A 1 214 ? -17.781 -20.25 -12.398 1 87.38 214 ILE A N 1
ATOM 1592 C CA . ILE A 1 214 ? -17.969 -21.578 -12.953 1 87.38 214 ILE A CA 1
ATOM 1593 C C . ILE A 1 214 ? -17.766 -22.625 -11.852 1 87.38 214 ILE A C 1
ATOM 1595 O O . ILE A 1 214 ? -16.75 -22.609 -11.148 1 87.38 214 ILE A O 1
ATOM 1599 N N . GLY A 1 215 ? -18.828 -23.375 -11.625 1 83.19 215 GLY A N 1
ATOM 1600 C CA . GLY A 1 215 ? -18.703 -24.547 -10.789 1 83.19 215 GLY A CA 1
ATOM 1601 C C . GLY A 1 215 ? -18.969 -24.281 -9.32 1 83.19 215 GLY A C 1
ATOM 1602 O O . GLY A 1 215 ? -18.938 -25.203 -8.5 1 83.19 215 GLY A O 1
ATOM 1603 N N . VAL A 1 216 ? -19.328 -23.125 -8.93 1 87.88 216 VAL A N 1
ATOM 1604 C CA . VAL A 1 216 ? -19.422 -22.781 -7.516 1 87.88 216 VAL A CA 1
ATOM 1605 C C . VAL A 1 216 ? -20.656 -23.422 -6.906 1 87.88 216 VAL A C 1
ATOM 1607 O O . VAL A 1 216 ? -20.656 -23.828 -5.742 1 87.88 216 VAL A O 1
ATOM 1610 N N . PHE A 1 217 ? -21.719 -23.578 -7.609 1 86.56 217 PHE A N 1
ATOM 1611 C CA . PHE A 1 217 ? -22.953 -24.141 -7.066 1 86.56 217 PHE A CA 1
ATOM 1612 C C . PHE A 1 217 ? -23.234 -25.516 -7.648 1 86.56 217 PHE A C 1
ATOM 1614 O O . PHE A 1 217 ? -24.375 -25.984 -7.656 1 86.56 217 PHE A O 1
ATOM 1621 N N . LYS A 1 218 ? -22.172 -26.078 -8.203 1 75.25 218 LYS A N 1
ATOM 1622 C CA . LYS A 1 218 ? -22.312 -27.453 -8.672 1 75.25 218 LYS A CA 1
ATOM 1623 C C . LYS A 1 218 ? -22.672 -28.375 -7.52 1 75.25 218 LYS A C 1
ATOM 1625 O O . LYS A 1 218 ? -22.172 -28.234 -6.406 1 75.25 218 LYS A O 1
ATOM 1630 N N . PRO A 1 219 ? -23.672 -29.281 -7.953 1 67.38 219 PRO A N 1
ATOM 1631 C CA . PRO A 1 219 ? -24.094 -30.203 -6.91 1 67.38 219 PRO A CA 1
ATOM 1632 C C . PRO A 1 219 ? -22.938 -31 -6.312 1 67.38 219 PRO A C 1
ATOM 1634 O O . PRO A 1 219 ? -22.031 -31.438 -7.039 1 67.38 219 PRO A O 1
ATOM 1637 N N . GLY A 1 220 ? -22.828 -31.188 -5.121 1 60.16 220 GLY A N 1
ATOM 1638 C CA . GLY A 1 220 ? -21.781 -31.938 -4.434 1 60.16 220 GLY A CA 1
ATOM 1639 C C . GLY A 1 220 ? -20.562 -31.094 -4.098 1 60.16 220 GLY A C 1
ATOM 1640 O O . GLY A 1 220 ? -19.641 -31.562 -3.42 1 60.16 220 GLY A O 1
ATOM 1641 N N . THR A 1 221 ? -20.578 -30 -4.824 1 58.38 221 THR A N 1
ATOM 1642 C CA . THR A 1 221 ? -19.406 -29.172 -4.547 1 58.38 221 THR A CA 1
ATOM 1643 C C . THR A 1 221 ? -19.578 -28.391 -3.244 1 58.38 221 THR A C 1
ATOM 1645 O O . THR A 1 221 ? -20.656 -27.859 -2.98 1 58.38 221 THR A O 1
ATOM 1648 N N . LYS A 1 222 ? -18.688 -28.75 -2.357 1 57.34 222 LYS A N 1
ATOM 1649 C CA . LYS A 1 222 ? -18.594 -27.969 -1.126 1 57.34 222 LYS A CA 1
ATOM 1650 C C . LYS A 1 222 ? -18.156 -26.531 -1.412 1 57.34 222 LYS A C 1
ATOM 1652 O O . LYS A 1 222 ? -17.812 -26.203 -2.549 1 57.34 222 LYS A O 1
ATOM 1657 N N . GLU A 1 223 ? -18.219 -25.656 -0.479 1 62.19 223 GLU A N 1
ATOM 1658 C CA . GLU A 1 223 ? -17.766 -24.266 -0.49 1 62.19 223 GLU A CA 1
ATOM 1659 C C . GLU A 1 223 ? -16.375 -24.141 -1.104 1 62.19 223 GLU A C 1
ATOM 1661 O O . GLU A 1 223 ? -15.516 -25.016 -0.901 1 62.19 223 GLU A O 1
ATOM 1666 N N . PRO A 1 224 ? -16.328 -23.188 -2.125 1 69.19 224 PRO A N 1
ATOM 1667 C CA . PRO A 1 224 ? -15 -22.984 -2.699 1 69.19 224 PRO A CA 1
ATOM 1668 C C . PRO A 1 224 ? -13.922 -22.828 -1.636 1 69.19 224 PRO A C 1
ATOM 1670 O O . PRO A 1 224 ? -14.148 -22.188 -0.604 1 69.19 224 PRO A O 1
ATOM 1673 N N . LYS A 1 225 ? -12.891 -23.594 -1.812 1 77 225 LYS A N 1
ATOM 1674 C CA . LYS A 1 225 ? -11.773 -23.578 -0.866 1 77 225 LYS A CA 1
ATOM 1675 C C . LYS A 1 225 ? -10.992 -22.266 -0.972 1 77 225 LYS A C 1
ATOM 1677 O O . LYS A 1 225 ? -10.852 -21.703 -2.061 1 77 225 LYS A O 1
ATOM 1682 N N . MET A 1 226 ? -10.617 -21.797 0.163 1 88.44 226 MET A N 1
ATOM 1683 C CA . MET A 1 226 ? -9.742 -20.625 0.216 1 88.44 226 MET A CA 1
ATOM 1684 C C . MET A 1 226 ? -8.383 -20.953 -0.4 1 88.44 226 MET A C 1
ATOM 1686 O O . MET A 1 226 ? -7.816 -22.016 -0.15 1 88.44 226 MET A O 1
ATOM 1690 N N . GLY A 1 227 ? -7.945 -20.094 -1.199 1 88 227 GLY A N 1
ATOM 1691 C CA . GLY A 1 227 ? -6.641 -20.297 -1.81 1 88 227 GLY A CA 1
ATOM 1692 C C . GLY A 1 227 ? -5.5 -20.25 -0.807 1 88 227 GLY A C 1
ATOM 1693 O O . GLY A 1 227 ? -4.691 -21.172 -0.747 1 88 227 GLY A O 1
ATOM 1694 N N . TYR A 1 228 ? -5.445 -19.188 -0.004 1 92.44 228 TYR A N 1
ATOM 1695 C CA . TYR A 1 228 ? -4.422 -19.016 1.018 1 92.44 228 TYR A CA 1
ATOM 1696 C C . TYR A 1 228 ? -5.027 -18.469 2.307 1 92.44 228 TYR A C 1
ATOM 1698 O O . TYR A 1 228 ? -4.895 -17.281 2.613 1 92.44 228 TYR A O 1
ATOM 1706 N N . PRO A 1 229 ? -5.512 -19.391 3.135 1 92.69 229 PRO A N 1
ATOM 1707 C CA . PRO A 1 229 ? -6.195 -18.953 4.355 1 92.69 229 PRO A CA 1
ATOM 1708 C C . PRO A 1 229 ? -5.305 -18.109 5.262 1 92.69 229 PRO A C 1
ATOM 1710 O O . PRO A 1 229 ? -5.801 -17.234 5.98 1 92.69 229 PRO A O 1
ATOM 1713 N N . THR A 1 230 ? -3.982 -18.391 5.238 1 92.69 230 THR A N 1
ATOM 1714 C CA . THR A 1 230 ? -3.057 -17.594 6.043 1 92.69 230 THR A CA 1
ATOM 1715 C C . THR A 1 230 ? -3.104 -16.125 5.633 1 92.69 230 THR A C 1
ATOM 1717 O O . THR A 1 230 ? -3.088 -15.242 6.488 1 92.69 230 THR A O 1
ATOM 1720 N N . ASN A 1 231 ? -3.227 -15.883 4.336 1 95.12 231 ASN A N 1
ATOM 1721 C CA . ASN A 1 231 ? -3.355 -14.516 3.848 1 95.12 231 ASN A CA 1
ATOM 1722 C C . ASN A 1 231 ? -4.66 -13.875 4.312 1 95.12 231 ASN A C 1
ATOM 1724 O O . ASN A 1 231 ? -4.684 -12.703 4.695 1 95.12 231 ASN A O 1
ATOM 1728 N N . ALA A 1 232 ? -5.711 -14.617 4.246 1 96.56 232 ALA A N 1
ATOM 1729 C CA . ALA A 1 232 ? -7.008 -14.102 4.668 1 96.56 232 ALA A CA 1
ATOM 1730 C C . ALA A 1 232 ? -6.977 -13.664 6.129 1 96.56 232 ALA A C 1
ATOM 1732 O O . ALA A 1 232 ? -7.477 -12.586 6.473 1 96.56 232 ALA A O 1
ATOM 1733 N N . LEU A 1 233 ? -6.312 -14.469 6.961 1 95.69 233 LEU A N 1
ATOM 1734 C CA . LEU A 1 233 ? -6.203 -14.148 8.383 1 95.69 233 LEU A CA 1
ATOM 1735 C C . LEU A 1 233 ? -5.312 -12.93 8.594 1 95.69 233 LEU A C 1
ATOM 1737 O O . LEU A 1 233 ? -5.633 -12.062 9.414 1 95.69 233 LEU A O 1
ATOM 1741 N N . LEU A 1 234 ? -4.262 -12.883 7.832 1 95.38 234 LEU A N 1
ATOM 1742 C CA . LEU A 1 234 ? -3.391 -11.719 7.93 1 95.38 234 LEU A CA 1
ATOM 1743 C C . LEU A 1 234 ? -4.117 -10.461 7.48 1 95.38 234 LEU A C 1
ATOM 1745 O O . LEU A 1 234 ? -3.955 -9.391 8.078 1 95.38 234 LEU A O 1
ATOM 1749 N N . GLY A 1 235 ? -4.855 -10.633 6.387 1 97.5 235 GLY A N 1
ATOM 1750 C CA . GLY A 1 235 ? -5.672 -9.516 5.941 1 97.5 235 GLY A CA 1
ATOM 1751 C C . GLY A 1 235 ? -6.656 -9.039 6.996 1 97.5 235 GLY A C 1
ATOM 1752 O O . GLY A 1 235 ? -6.844 -7.836 7.176 1 97.5 235 GLY A O 1
ATOM 1753 N N . MET A 1 236 ? -7.203 -9.906 7.723 1 97.19 236 MET A N 1
ATOM 1754 C CA . MET A 1 236 ? -8.102 -9.562 8.812 1 97.19 236 MET A CA 1
ATOM 1755 C C . MET A 1 236 ? -7.383 -8.727 9.867 1 97.19 236 MET A C 1
ATOM 1757 O O . MET A 1 236 ? -7.914 -7.719 10.336 1 97.19 236 MET A O 1
ATOM 1761 N N . PHE A 1 237 ? -6.164 -9.109 10.242 1 95.56 237 PHE A N 1
ATOM 1762 C CA . PHE A 1 237 ? -5.395 -8.375 11.242 1 95.56 237 PHE A CA 1
ATOM 1763 C C . PHE A 1 237 ? -5.098 -6.961 10.75 1 95.56 237 PHE A C 1
ATOM 1765 O O . PHE A 1 237 ? -5.203 -6 11.516 1 95.56 237 PHE A O 1
ATOM 1772 N N . MET A 1 238 ? -4.781 -6.824 9.531 1 96.69 238 MET A N 1
ATOM 1773 C CA . MET A 1 238 ? -4.461 -5.5 8.992 1 96.69 238 MET A CA 1
ATOM 1774 C C . MET A 1 238 ? -5.711 -4.629 8.922 1 96.69 238 MET A C 1
ATOM 1776 O O . MET A 1 238 ? -5.652 -3.432 9.211 1 96.69 238 MET A O 1
ATOM 1780 N N . LEU A 1 239 ? -6.797 -5.262 8.562 1 97.88 239 LEU A N 1
ATOM 1781 C CA . LEU A 1 239 ? -8.055 -4.523 8.586 1 97.88 239 LEU A CA 1
ATOM 1782 C C . LEU A 1 239 ? -8.43 -4.133 10.008 1 97.88 239 LEU A C 1
ATOM 1784 O O . LEU A 1 239 ? -8.945 -3.039 10.242 1 97.88 239 LEU A O 1
ATOM 1788 N N . TRP A 1 240 ? -8.055 -4.992 10.961 1 96.25 240 TRP A N 1
ATOM 1789 C CA . TRP A 1 240 ? -8.359 -4.785 12.367 1 96.25 240 TRP A CA 1
ATOM 1790 C C . TRP A 1 240 ? -7.691 -3.518 12.891 1 96.25 240 TRP A C 1
ATOM 1792 O O . TRP A 1 240 ? -8.352 -2.646 13.461 1 96.25 240 TRP A O 1
ATOM 1802 N N . TRP A 1 241 ? -6.465 -3.309 12.609 1 93.94 241 TRP A N 1
ATOM 1803 C CA . TRP A 1 241 ? -5.809 -2.119 13.141 1 93.94 241 TRP A CA 1
ATOM 1804 C C . TRP A 1 241 ? -6.082 -0.905 12.258 1 93.94 241 TRP A C 1
ATOM 1806 O O . TRP A 1 241 ? -6.133 0.226 12.75 1 93.94 241 TRP A O 1
ATOM 1816 N N . GLY A 1 242 ? -6.305 -1.111 10.945 1 96.69 242 GLY A N 1
ATOM 1817 C CA . GLY A 1 242 ? -6.77 0.004 10.133 1 96.69 242 GLY A CA 1
ATOM 1818 C C . GLY A 1 242 ? -8.109 0.552 10.586 1 96.69 242 GLY A C 1
ATOM 1819 O O . GLY A 1 242 ? -8.352 1.759 10.508 1 96.69 242 GLY A O 1
ATOM 1820 N N . TRP A 1 243 ? -8.945 -0.339 11.141 1 98.25 243 TRP A N 1
ATOM 1821 C CA . TRP A 1 243 ? -10.273 0.039 11.602 1 98.25 243 TRP A CA 1
ATOM 1822 C C . TRP A 1 243 ? -10.195 0.944 12.828 1 98.25 243 TRP A C 1
ATOM 1824 O O . TRP A 1 243 ? -11.078 1.769 13.055 1 98.25 243 TRP A O 1
ATOM 1834 N N . LEU A 1 244 ? -9.141 0.807 13.594 1 96.75 244 LEU A N 1
ATOM 1835 C CA . LEU A 1 244 ? -8.938 1.711 14.719 1 96.75 244 LEU A CA 1
ATOM 1836 C C . LEU A 1 244 ? -8.703 3.139 14.234 1 96.75 244 LEU A C 1
ATOM 1838 O O . LEU A 1 244 ? -9.195 4.09 14.844 1 96.75 244 LEU A O 1
ATOM 1842 N N . GLY A 1 245 ? -7.949 3.25 13.156 1 96.19 245 GLY A N 1
ATOM 1843 C CA . GLY A 1 245 ? -7.824 4.566 12.555 1 96.19 245 GLY A CA 1
ATOM 1844 C C . GLY A 1 245 ? -9.133 5.086 11.977 1 96.19 245 GLY A C 1
ATOM 1845 O O . GLY A 1 245 ? -9.445 6.273 12.109 1 96.19 245 GLY A O 1
ATOM 1846 N N . PHE A 1 246 ? -9.891 4.18 11.422 1 95.88 246 PHE A N 1
ATOM 1847 C CA . PHE A 1 246 ? -11.172 4.469 10.797 1 95.88 246 PHE A CA 1
ATOM 1848 C C . PHE A 1 246 ? -12.156 5.035 11.82 1 95.88 246 PHE A C 1
ATOM 1850 O O . PHE A 1 246 ? -12.664 6.145 11.648 1 95.88 246 PHE A O 1
ATOM 1857 N N . ASN A 1 247 ? -12.328 4.332 12.938 1 98.5 247 ASN A N 1
ATOM 1858 C CA . ASN A 1 247 ? -13.312 4.695 13.953 1 98.5 247 ASN A CA 1
ATOM 1859 C C . ASN A 1 247 ? -12.82 5.832 14.836 1 98.5 247 ASN A C 1
ATOM 1861 O O . ASN A 1 247 ? -13.547 6.789 15.094 1 98.5 247 ASN A O 1
ATOM 1865 N N . CYS A 1 248 ? -11.578 5.805 15.289 1 97.88 248 CYS A N 1
ATOM 1866 C CA . CYS A 1 248 ? -11.039 6.84 16.156 1 97.88 248 CYS A CA 1
ATOM 1867 C C . CYS A 1 248 ? -10.898 8.164 15.406 1 97.88 248 CYS A C 1
ATOM 1869 O O . CYS A 1 248 ? -11.125 9.227 15.977 1 97.88 248 CYS A O 1
ATOM 1871 N N . GLY A 1 249 ? -10.555 8.023 14.148 1 97.38 249 GLY A N 1
ATOM 1872 C CA . GLY A 1 249 ? -10.328 9.219 13.352 1 97.38 249 GLY A CA 1
ATOM 1873 C C . GLY A 1 249 ? -11.609 9.914 12.938 1 97.38 249 GLY A C 1
ATOM 1874 O O . GLY A 1 249 ? -11.594 11.094 12.578 1 97.38 249 GLY A O 1
ATOM 1875 N N . SER A 1 250 ? -12.719 9.297 13.086 1 97.19 250 SER A N 1
ATOM 1876 C CA . SER A 1 250 ? -13.992 9.82 12.602 1 97.19 250 SER A CA 1
ATOM 1877 C C . SER A 1 250 ? -14.57 10.852 13.57 1 97.19 250 SER A C 1
ATOM 1879 O O . SER A 1 250 ? -15.625 11.43 13.312 1 97.19 250 SER A O 1
ATOM 1881 N N . THR A 1 251 ? -13.836 11.148 14.672 1 93.75 251 THR A N 1
ATOM 1882 C CA . THR A 1 251 ? -14.164 12.305 15.5 1 93.75 251 THR A CA 1
ATOM 1883 C C . THR A 1 251 ? -13.695 13.594 14.828 1 93.75 251 THR A C 1
ATOM 1885 O O . THR A 1 251 ? -14.062 14.695 15.258 1 93.75 251 THR A O 1
ATOM 1888 N N . TYR A 1 252 ? -12.891 13.414 13.828 1 91.06 252 TYR A N 1
ATOM 1889 C CA . TYR A 1 252 ? -12.391 14.492 12.992 1 91.06 252 TYR A CA 1
ATOM 1890 C C . TYR A 1 252 ? -11.609 15.508 13.82 1 91.06 252 TYR A C 1
ATOM 1892 O O . TYR A 1 252 ? -11.828 16.719 13.703 1 91.06 252 TYR A O 1
ATOM 1900 N N . GLY A 1 253 ? -10.828 15.078 14.703 1 91.12 253 GLY A N 1
ATOM 1901 C CA . GLY A 1 253 ? -9.977 15.906 15.539 1 91.12 253 GLY A CA 1
ATOM 1902 C C . GLY A 1 253 ? -9.953 15.469 16.984 1 91.12 253 GLY A C 1
ATOM 1903 O O . GLY A 1 253 ? -10.562 14.453 17.344 1 91.12 253 GLY A O 1
ATOM 1904 N N . ILE A 1 254 ? -9.211 16.188 17.781 1 91.75 254 ILE A N 1
ATOM 1905 C CA . ILE A 1 254 ? -9.055 15.781 19.172 1 91.75 254 ILE A CA 1
ATOM 1906 C C . ILE A 1 254 ? -9.227 17 20.078 1 91.75 254 ILE A C 1
ATOM 1908 O O . ILE A 1 254 ? -9.062 16.891 21.297 1 91.75 254 ILE A O 1
ATOM 1912 N N . THR A 1 255 ? -9.461 18.125 19.547 1 89.44 255 THR A N 1
ATOM 1913 C CA . THR A 1 255 ? -9.617 19.328 20.375 1 89.44 255 THR A CA 1
ATOM 1914 C C . THR A 1 255 ? -10.992 19.344 21.031 1 89.44 255 THR A C 1
ATOM 1916 O O . THR A 1 255 ? -11.914 18.656 20.578 1 89.44 255 THR A O 1
ATOM 1919 N N . GLY A 1 256 ? -10.945 20.047 22.172 1 87.5 256 GLY A N 1
ATOM 1920 C CA . GLY A 1 256 ? -12.18 20.047 22.938 1 87.5 256 GLY A CA 1
ATOM 1921 C C . GLY A 1 256 ? -12.539 18.672 23.484 1 87.5 256 GLY A C 1
ATOM 1922 O O . GLY A 1 256 ? -11.703 18 24.094 1 87.5 256 GLY A O 1
ATOM 1923 N N . GLY A 1 257 ? -13.711 18.219 23.328 1 90.25 257 GLY A N 1
ATOM 1924 C CA . GLY A 1 257 ? -14.18 16.938 23.828 1 90.25 257 GLY A CA 1
ATOM 1925 C C . GLY A 1 257 ? -13.984 15.812 22.828 1 90.25 257 GLY A C 1
ATOM 1926 O O . GLY A 1 257 ? -14.203 14.641 23.141 1 90.25 257 GLY A O 1
ATOM 1927 N N . LYS A 1 258 ? -13.445 16.078 21.703 1 92.88 258 LYS A N 1
ATOM 1928 C CA . LYS A 1 258 ? -13.344 15.094 20.641 1 92.88 258 LYS A CA 1
ATOM 1929 C C . LYS A 1 258 ? -12.367 13.984 21 1 92.88 258 LYS A C 1
ATOM 1931 O O . LYS A 1 258 ? -12.555 12.828 20.609 1 92.88 258 LYS A O 1
ATOM 1936 N N . TRP A 1 259 ? -11.273 14.359 21.766 1 93.88 259 TRP A N 1
ATOM 1937 C CA . TRP A 1 259 ? -10.297 13.352 22.141 1 93.88 259 TRP A CA 1
ATOM 1938 C C . TRP A 1 259 ? -10.922 12.289 23.047 1 93.88 259 TRP A C 1
ATOM 1940 O O . TRP A 1 259 ? -10.523 11.125 23.016 1 93.88 259 TRP A O 1
ATOM 1950 N N . LYS A 1 260 ? -11.938 12.68 23.875 1 95.75 260 LYS A N 1
ATOM 1951 C CA . LYS A 1 260 ? -12.648 11.734 24.734 1 95.75 260 LYS A CA 1
ATOM 1952 C C . LYS A 1 260 ? -13.477 10.758 23.906 1 95.75 260 LYS A C 1
ATOM 1954 O O . LYS A 1 260 ? -13.492 9.562 24.172 1 95.75 260 LYS A O 1
ATOM 1959 N N . LEU A 1 261 ? -14.102 11.305 22.891 1 96.5 261 LEU A N 1
ATOM 1960 C CA . LEU A 1 261 ? -14.914 10.477 22.016 1 96.5 261 LEU A CA 1
ATOM 1961 C C . LEU A 1 261 ? -14.039 9.523 21.203 1 96.5 261 LEU A C 1
ATOM 1963 O O . LEU A 1 261 ? -14.414 8.375 20.969 1 96.5 261 LEU A O 1
ATOM 1967 N N . SER A 1 262 ? -12.883 10.031 20.766 1 97.12 262 SER A N 1
ATOM 1968 C CA . SER A 1 262 ? -11.938 9.188 20.047 1 97.12 262 SER A CA 1
ATOM 1969 C C . SER A 1 262 ? -11.461 8.031 20.922 1 97.12 262 SER A C 1
ATOM 1971 O O . SER A 1 262 ? -11.344 6.898 20.453 1 97.12 262 SER A O 1
ATOM 1973 N N . SER A 1 263 ? -11.219 8.305 22.203 1 96.94 263 SER A N 1
ATOM 1974 C CA . SER A 1 263 ? -10.789 7.277 23.156 1 96.94 263 SER A CA 1
ATOM 1975 C C . SER A 1 263 ? -11.875 6.223 23.359 1 96.94 263 SER A C 1
ATOM 1977 O O . SER A 1 263 ? -11.578 5.027 23.406 1 96.94 263 SER A O 1
ATOM 1979 N N . ARG A 1 264 ? -13.016 6.656 23.391 1 97.25 264 ARG A N 1
ATOM 1980 C CA . ARG A 1 264 ? -14.125 5.719 23.516 1 97.25 264 ARG A CA 1
ATOM 1981 C C . ARG A 1 264 ? -14.289 4.883 22.25 1 97.25 264 ARG A C 1
ATOM 1983 O O . ARG A 1 264 ? -14.617 3.699 22.328 1 97.25 264 ARG A O 1
ATOM 1990 N N . ALA A 1 265 ? -14.133 5.477 21.125 1 98.38 265 ALA A N 1
ATOM 1991 C CA . ALA A 1 265 ? -14.234 4.762 19.859 1 98.38 265 ALA A CA 1
ATOM 1992 C C . ALA A 1 265 ? -13.242 3.604 19.797 1 98.38 265 ALA A C 1
ATOM 1994 O O . ALA A 1 265 ? -13.547 2.539 19.266 1 98.38 265 ALA A O 1
ATOM 1995 N N . ALA A 1 266 ? -12.062 3.791 20.344 1 98.12 266 ALA A N 1
ATOM 1996 C CA . ALA A 1 266 ? -11.055 2.729 20.391 1 98.12 266 ALA A CA 1
ATOM 1997 C C . ALA A 1 266 ? -11.555 1.538 21.203 1 98.12 266 ALA A C 1
ATOM 1999 O O . ALA A 1 266 ? -11.492 0.395 20.75 1 98.12 266 ALA A O 1
ATOM 2000 N N . ALA A 1 267 ? -12.055 1.84 22.375 1 97.94 267 ALA A N 1
ATOM 2001 C CA . ALA A 1 267 ? -12.57 0.788 23.25 1 97.94 267 ALA A CA 1
ATOM 2002 C C . ALA A 1 267 ? -13.766 0.081 22.609 1 97.94 267 ALA A C 1
ATOM 2004 O O . ALA A 1 267 ? -13.844 -1.149 22.641 1 97.94 267 ALA A O 1
ATOM 2005 N N . ALA A 1 268 ? -14.625 0.859 22.062 1 98.69 268 ALA A N 1
ATOM 2006 C CA . ALA A 1 268 ? -15.828 0.303 21.438 1 98.69 268 ALA A CA 1
ATOM 2007 C C . ALA A 1 268 ? -15.461 -0.609 20.266 1 98.69 268 ALA A C 1
ATOM 2009 O O . ALA A 1 268 ? -16.047 -1.682 20.109 1 98.69 268 ALA A O 1
ATOM 2010 N N . THR A 1 269 ? -14.547 -0.171 19.438 1 98.62 269 THR A N 1
ATOM 2011 C CA . THR A 1 269 ? -14.102 -0.947 18.281 1 98.62 269 THR A CA 1
ATOM 2012 C C . THR A 1 269 ? -13.555 -2.301 18.719 1 98.62 269 THR A C 1
ATOM 2014 O O . THR A 1 269 ? -13.914 -3.336 18.141 1 98.62 269 THR A O 1
ATOM 2017 N N . LEU A 1 270 ? -12.734 -2.318 19.766 1 98.38 270 LEU A N 1
ATOM 2018 C CA . LEU A 1 270 ? -12.109 -3.549 20.234 1 98.38 270 LEU A CA 1
ATOM 2019 C C . LEU A 1 270 ? -13.141 -4.457 20.906 1 98.38 270 LEU A C 1
ATOM 2021 O O . LEU A 1 270 ? -13.156 -5.664 20.672 1 98.38 270 LEU A O 1
ATOM 2025 N N . LEU A 1 271 ? -13.977 -3.885 21.688 1 98.69 271 LEU A N 1
ATOM 2026 C CA . LEU A 1 271 ? -14.984 -4.691 22.375 1 98.69 271 LEU A CA 1
ATOM 2027 C C . LEU A 1 271 ? -15.969 -5.289 21.375 1 98.69 271 LEU A C 1
ATOM 2029 O O . LEU A 1 271 ? -16.391 -6.441 21.531 1 98.69 271 LEU A O 1
ATOM 2033 N N . ALA A 1 272 ? -16.391 -4.508 20.422 1 98.94 272 ALA A N 1
ATOM 2034 C CA . ALA A 1 272 ? -17.25 -5.051 19.375 1 98.94 272 ALA A CA 1
ATOM 2035 C C . ALA A 1 272 ? -16.578 -6.238 18.672 1 98.94 272 ALA A C 1
ATOM 2037 O O . ALA A 1 272 ? -17.219 -7.273 18.453 1 98.94 272 ALA A O 1
ATOM 2038 N N . SER A 1 273 ? -15.312 -6.082 18.328 1 98.69 273 SER A N 1
ATOM 2039 C CA . SER A 1 273 ? -14.609 -7.148 17.625 1 98.69 273 SER A CA 1
ATOM 2040 C C . SER A 1 273 ? -14.469 -8.391 18.5 1 98.69 273 SER A C 1
ATOM 2042 O O . SER A 1 273 ? -14.492 -9.516 18 1 98.69 273 SER A O 1
ATOM 2044 N N . MET A 1 274 ? -14.32 -8.227 19.812 1 98.5 274 MET A N 1
ATOM 2045 C CA . MET A 1 274 ? -14.281 -9.359 20.734 1 98.5 274 MET A CA 1
ATOM 2046 C C . MET A 1 274 ? -15.625 -10.086 20.75 1 98.5 274 MET A C 1
ATOM 2048 O O . MET A 1 274 ? -15.672 -11.312 20.797 1 98.5 274 MET A O 1
ATOM 2052 N N . GLY A 1 275 ? -16.609 -9.305 20.703 1 98.81 275 GLY A N 1
ATOM 2053 C CA . GLY A 1 275 ? -17.938 -9.906 20.625 1 98.81 275 GLY A CA 1
ATOM 2054 C C . GLY A 1 275 ? -18.156 -10.711 19.359 1 98.81 275 GLY A C 1
ATOM 2055 O O . GLY A 1 275 ? -18.5 -11.891 19.438 1 98.81 275 GLY A O 1
ATOM 2056 N N . GLY A 1 276 ? -18 -10.078 18.25 1 98.81 276 GLY A N 1
ATOM 2057 C CA . GLY A 1 276 ? -18.203 -10.75 16.969 1 98.81 276 GLY A CA 1
ATOM 2058 C C . GLY A 1 276 ? -17.234 -11.891 16.734 1 98.81 276 GLY A C 1
ATOM 2059 O O . GLY A 1 276 ? -17.609 -12.922 16.172 1 98.81 276 GLY A O 1
ATOM 2060 N N . GLY A 1 277 ? -15.945 -11.727 17.078 1 98.44 277 GLY A N 1
ATOM 2061 C CA . GLY A 1 277 ? -14.961 -12.789 16.953 1 98.44 277 GLY A CA 1
ATOM 2062 C C . GLY A 1 277 ? -15.297 -14.016 17.781 1 98.44 277 GLY A C 1
ATOM 2063 O O . GLY A 1 277 ? -15.164 -15.148 17.312 1 98.44 277 GLY A O 1
ATOM 2064 N N . THR A 1 278 ? -15.75 -13.789 19 1 98.44 278 THR A N 1
ATOM 2065 C CA . THR A 1 278 ? -16.172 -14.883 19.859 1 98.44 278 THR A CA 1
ATOM 2066 C C . THR A 1 278 ? -17.344 -15.641 19.25 1 98.44 278 THR A C 1
ATOM 2068 O O . THR A 1 278 ? -17.359 -16.875 19.219 1 98.44 278 THR A O 1
ATOM 2071 N N . VAL A 1 279 ? -18.234 -14.914 18.719 1 98.44 279 VAL A N 1
ATOM 2072 C CA . VAL A 1 279 ? -19.391 -15.539 18.062 1 98.44 279 VAL A CA 1
ATOM 2073 C C . VAL A 1 279 ? -18.906 -16.375 16.891 1 98.44 279 VAL A C 1
ATOM 2075 O O . VAL A 1 279 ? -19.391 -17.5 16.672 1 98.44 279 VAL A O 1
ATOM 2078 N N . GLY A 1 280 ? -18 -15.859 16.109 1 98.12 280 GLY A N 1
ATOM 2079 C CA . GLY A 1 280 ? -17.484 -16.609 14.977 1 98.12 280 GLY A CA 1
ATOM 2080 C C . GLY A 1 280 ? -16.844 -17.922 15.359 1 98.12 280 GLY A C 1
ATOM 2081 O O . GLY A 1 280 ? -17.109 -18.953 14.727 1 98.12 280 GLY A O 1
ATOM 2082 N N . ILE A 1 281 ? -16.109 -17.938 16.422 1 97.75 281 ILE A N 1
ATOM 2083 C CA . ILE A 1 281 ? -15.391 -19.125 16.875 1 97.75 281 ILE A CA 1
ATOM 2084 C C . ILE A 1 281 ? -16.375 -20.109 17.5 1 97.75 281 ILE A C 1
ATOM 2086 O O . ILE A 1 281 ? -16.359 -21.297 17.172 1 97.75 281 ILE A O 1
ATOM 2090 N N . VAL A 1 282 ? -17.219 -19.594 18.344 1 97.75 282 VAL A N 1
ATOM 2091 C CA . VAL A 1 282 ? -18.156 -20.453 19.062 1 97.75 282 VAL A CA 1
ATOM 2092 C C . VAL A 1 282 ? -19.172 -21.047 18.078 1 97.75 282 VAL A C 1
ATOM 2094 O O . VAL A 1 282 ? -19.516 -22.219 18.172 1 97.75 282 VAL A O 1
ATOM 2097 N N . TYR A 1 283 ? -19.609 -20.266 17.203 1 97.19 283 TYR A N 1
ATOM 2098 C CA . TYR A 1 283 ? -20.531 -20.766 16.188 1 97.19 283 TYR A CA 1
ATOM 2099 C C . TYR A 1 283 ? -19.875 -21.891 15.391 1 97.19 283 TYR A C 1
ATOM 2101 O O . TYR A 1 283 ? -20.5 -22.922 15.148 1 97.19 283 TYR A O 1
ATOM 2109 N N . SER A 1 284 ? -18.688 -21.703 14.938 1 95.31 284 SER A N 1
ATOM 2110 C CA . SER A 1 284 ? -17.938 -22.734 14.219 1 95.31 284 SER A CA 1
ATOM 2111 C C . SER A 1 284 ? -17.828 -24.016 15.047 1 95.31 284 SER A C 1
ATOM 2113 O O . SER A 1 284 ? -18.094 -25.109 14.555 1 95.31 284 SER A O 1
ATOM 2115 N N . TRP A 1 285 ? -17.484 -23.766 16.312 1 95.81 285 TRP A N 1
ATOM 2116 C CA . TRP A 1 285 ? -17.281 -24.891 17.219 1 95.81 285 TRP A CA 1
ATOM 2117 C C . TRP A 1 285 ? -18.562 -25.688 17.391 1 95.81 285 TRP A C 1
ATOM 2119 O O . TRP A 1 285 ? -18.562 -26.922 17.391 1 95.81 285 TRP A O 1
ATOM 2129 N N . LEU A 1 286 ? -19.641 -25.078 17.5 1 96.5 286 LEU A N 1
ATOM 2130 C CA . LEU A 1 286 ? -20.938 -25.703 17.75 1 96.5 286 LEU A CA 1
ATOM 2131 C C . LEU A 1 286 ? -21.469 -26.359 16.469 1 96.5 286 LEU A C 1
ATOM 2133 O O . LEU A 1 286 ? -22.031 -27.453 16.516 1 96.5 286 LEU A O 1
ATOM 2137 N N . MET A 1 287 ? -21.25 -25.688 15.375 1 94.44 287 MET A N 1
ATOM 2138 C CA . MET A 1 287 ? -21.938 -26.094 14.148 1 94.44 287 MET A CA 1
ATOM 2139 C C . MET A 1 287 ? -21.047 -27.031 13.32 1 94.44 287 MET A C 1
ATOM 2141 O O . MET A 1 287 ? -21.547 -27.719 12.43 1 94.44 287 MET A O 1
ATOM 2145 N N . ARG A 1 288 ? -19.828 -27.016 13.602 1 92.75 288 ARG A N 1
ATOM 2146 C CA . ARG A 1 288 ? -18.906 -27.828 12.805 1 92.75 288 ARG A CA 1
ATOM 2147 C C . ARG A 1 288 ? -18.234 -28.891 13.656 1 92.75 288 ARG A C 1
ATOM 2149 O O . ARG A 1 288 ? -17.031 -29.141 13.516 1 92.75 288 ARG A O 1
ATOM 2156 N N . ASN A 1 289 ? -19 -29.531 14.562 1 93.88 289 ASN A N 1
ATOM 2157 C CA . ASN A 1 289 ? -18.578 -30.672 15.352 1 93.88 289 ASN A CA 1
ATOM 2158 C C . ASN A 1 289 ? -17.234 -30.422 16.031 1 93.88 289 ASN A C 1
ATOM 2160 O O . ASN A 1 289 ? -16.312 -31.25 15.922 1 93.88 289 ASN A O 1
ATOM 2164 N N . GLY A 1 290 ? -17.062 -29.219 16.547 1 94.38 290 GLY A N 1
ATOM 2165 C CA . GLY A 1 290 ? -15.883 -28.922 17.328 1 94.38 290 GLY A CA 1
ATOM 2166 C C . GLY A 1 290 ? -14.75 -28.344 16.5 1 94.38 290 GLY A C 1
ATOM 2167 O O . GLY A 1 290 ? -13.703 -27.984 17.047 1 94.38 290 GLY A O 1
ATOM 2168 N N . LYS A 1 291 ? -14.945 -28.297 15.242 1 94.31 291 LYS A N 1
ATOM 2169 C CA . LYS A 1 291 ? -13.922 -27.703 14.391 1 94.31 291 LYS A CA 1
ATOM 2170 C C . LYS A 1 291 ? -14.18 -26.203 14.188 1 94.31 291 LYS A C 1
ATOM 2172 O O . LYS A 1 291 ? -15.312 -25.734 14.305 1 94.31 291 LYS A O 1
ATOM 2177 N N . ILE A 1 292 ? -13.094 -25.453 13.945 1 94.38 292 ILE A N 1
ATOM 2178 C CA . ILE A 1 292 ? -13.188 -24.016 13.781 1 94.38 292 ILE A CA 1
ATOM 2179 C C . ILE A 1 292 ? -12.922 -23.641 12.328 1 94.38 292 ILE A C 1
ATOM 2181 O O . ILE A 1 292 ? -11.82 -23.859 11.812 1 94.38 292 ILE A O 1
ATOM 2185 N N . GLU A 1 293 ? -13.867 -23.109 11.773 1 93.19 293 GLU A N 1
ATOM 2186 C CA . GLU A 1 293 ? -13.742 -22.656 10.391 1 93.19 293 GLU A CA 1
ATOM 2187 C C . GLU A 1 293 ? -13.258 -21.219 10.328 1 93.19 293 GLU A C 1
ATOM 2189 O O . GLU A 1 293 ? -13.852 -20.328 10.938 1 93.19 293 GLU A O 1
ATOM 2194 N N . VAL A 1 294 ? -12.227 -20.938 9.531 1 94.88 294 VAL A N 1
ATOM 2195 C CA . VAL A 1 294 ? -11.586 -19.641 9.414 1 94.88 294 VAL A CA 1
ATOM 2196 C C . VAL A 1 294 ? -12.594 -18.609 8.914 1 94.88 294 VAL A C 1
ATOM 2198 O O . VAL A 1 294 ? -12.625 -17.469 9.391 1 94.88 294 VAL A O 1
ATOM 2201 N N . ARG A 1 295 ? -13.43 -19 8.023 1 93.88 295 ARG A N 1
ATOM 2202 C CA . ARG A 1 295 ? -14.375 -18.078 7.387 1 93.88 295 ARG A CA 1
ATOM 2203 C C . ARG A 1 295 ? -15.328 -17.484 8.414 1 93.88 295 ARG A C 1
ATOM 2205 O O . ARG A 1 295 ? -15.68 -16.297 8.328 1 93.88 295 ARG A O 1
ATOM 2212 N N . TYR A 1 296 ? -15.797 -18.234 9.312 1 96.06 296 TYR A N 1
ATOM 2213 C CA . TYR A 1 296 ? -16.734 -17.75 10.312 1 96.06 296 TYR A CA 1
ATOM 2214 C C . TYR A 1 296 ? -16.078 -16.734 11.234 1 96.06 296 TYR A C 1
ATOM 2216 O O . TYR A 1 296 ? -16.703 -15.766 11.656 1 96.06 296 TYR A O 1
ATOM 2224 N N . THR A 1 297 ? -14.852 -16.984 11.578 1 96.62 297 THR A N 1
ATOM 2225 C CA . THR A 1 297 ? -14.109 -16.031 12.391 1 96.62 297 THR A CA 1
ATOM 2226 C C . THR A 1 297 ? -13.906 -14.719 11.641 1 96.62 297 THR A C 1
ATOM 2228 O O . THR A 1 297 ? -14.055 -13.633 12.211 1 96.62 297 THR A O 1
ATOM 2231 N N . LEU A 1 298 ? -13.555 -14.82 10.352 1 97.56 298 LEU A N 1
ATOM 2232 C CA . LEU A 1 298 ? -13.398 -13.633 9.516 1 97.56 298 LEU A CA 1
ATOM 2233 C C . LEU A 1 298 ? -14.695 -12.828 9.477 1 97.56 298 LEU A C 1
ATOM 2235 O O . LEU A 1 298 ? -14.688 -11.625 9.75 1 97.56 298 LEU A O 1
ATOM 2239 N N . ASP A 1 299 ? -15.797 -13.484 9.211 1 97.62 299 ASP A N 1
ATOM 2240 C CA . ASP A 1 299 ? -17.094 -12.82 9.117 1 97.62 299 ASP A CA 1
ATOM 2241 C C . ASP A 1 299 ? -17.516 -12.234 10.469 1 97.62 299 ASP A C 1
ATOM 2243 O O . ASP A 1 299 ? -18.094 -11.148 10.523 1 97.62 299 ASP A O 1
ATOM 2247 N N . GLY A 1 300 ? -17.219 -13.016 11.484 1 98.38 300 GLY A N 1
ATOM 2248 C CA . GLY A 1 300 ? -17.562 -12.547 12.82 1 98.38 300 GLY A CA 1
ATOM 2249 C C . GLY A 1 300 ? -16.828 -11.266 13.195 1 98.38 300 GLY A C 1
ATOM 2250 O O . GLY A 1 300 ? -17.469 -10.297 13.625 1 98.38 300 GLY A O 1
ATOM 2251 N N . VAL A 1 301 ? -15.547 -11.227 13.008 1 98.62 301 VAL A N 1
ATOM 2252 C CA . VAL A 1 301 ? -14.734 -10.07 13.375 1 98.62 301 VAL A CA 1
ATOM 2253 C C . VAL A 1 301 ? -15.086 -8.891 12.469 1 98.62 301 VAL A C 1
ATOM 2255 O O . VAL A 1 301 ? -15.375 -7.793 12.961 1 98.62 301 VAL A O 1
ATOM 2258 N N . LEU A 1 302 ? -15.117 -9.125 11.195 1 98.81 302 LEU A N 1
ATOM 2259 C CA . LEU A 1 302 ? -15.297 -8.023 10.242 1 98.81 302 LEU A CA 1
ATOM 2260 C C . LEU A 1 302 ? -16.734 -7.504 10.281 1 98.81 302 LEU A C 1
ATOM 2262 O O . LEU A 1 302 ? -16.953 -6.297 10.18 1 98.81 302 LEU A O 1
ATOM 2266 N N . GLY A 1 303 ? -17.688 -8.406 10.414 1 98.81 303 GLY A N 1
ATOM 2267 C CA . GLY A 1 303 ? -19.062 -7.969 10.57 1 98.81 303 GLY A CA 1
ATOM 2268 C C . GLY A 1 303 ? -19.281 -7.102 11.797 1 98.81 303 GLY A C 1
ATOM 2269 O O . GLY A 1 303 ? -20.062 -6.145 11.758 1 98.81 303 GLY A O 1
ATOM 2270 N N . SER A 1 304 ? -18.625 -7.422 12.844 1 98.88 304 SER A N 1
ATOM 2271 C CA . SER A 1 304 ? -18.734 -6.652 14.078 1 98.88 304 SER A CA 1
ATOM 2272 C C . SER A 1 304 ? -18.141 -5.258 13.914 1 98.88 304 SER A C 1
ATOM 2274 O O . SER A 1 304 ? -18.672 -4.277 14.43 1 98.88 304 SER A O 1
ATOM 2276 N N . LEU A 1 305 ? -17 -5.203 13.266 1 98.88 305 LEU A N 1
ATOM 2277 C CA . LEU A 1 305 ? -16.328 -3.926 13.055 1 98.88 305 LEU A CA 1
ATOM 2278 C C . LEU A 1 305 ? -17.172 -2.994 12.203 1 98.88 305 LEU A C 1
ATOM 2280 O O . LEU A 1 305 ? -17.281 -1.802 12.5 1 98.88 305 LEU A O 1
ATOM 2284 N N . VAL A 1 306 ? -17.812 -3.533 11.18 1 98.88 306 VAL A N 1
ATOM 2285 C CA . VAL A 1 306 ? -18.719 -2.762 10.336 1 98.88 306 VAL A CA 1
ATOM 2286 C C . VAL A 1 306 ? -19.906 -2.266 11.172 1 98.88 306 VAL A C 1
ATOM 2288 O O . VAL A 1 306 ? -20.281 -1.097 11.078 1 98.88 306 VAL A O 1
ATOM 2291 N N . SER A 1 307 ? -20.375 -3.037 12.031 1 98.94 307 SER A N 1
ATOM 2292 C CA . SER A 1 307 ? -21.594 -2.76 12.789 1 98.94 307 SER A CA 1
ATOM 2293 C C . SER A 1 307 ? -21.375 -1.657 13.812 1 98.94 307 SER A C 1
ATOM 2295 O O . SER A 1 307 ? -22.266 -0.836 14.055 1 98.94 307 SER A O 1
ATOM 2297 N N . ILE A 1 308 ? -20.234 -1.644 14.391 1 98.94 308 ILE A N 1
ATOM 2298 C CA . ILE A 1 308 ? -20.016 -0.714 15.492 1 98.94 308 ILE A CA 1
ATOM 2299 C C . ILE A 1 308 ? -19.656 0.663 14.945 1 98.94 308 ILE A C 1
ATOM 2301 O O . ILE A 1 308 ? -19.672 1.655 15.68 1 98.94 308 ILE A O 1
ATOM 2305 N N . SER A 1 309 ? -19.312 0.763 13.695 1 98.88 309 SER A N 1
ATOM 2306 C CA . SER A 1 309 ? -18.75 1.97 13.102 1 98.88 309 SER A CA 1
ATOM 2307 C C . SER A 1 309 ? -19.719 3.141 13.188 1 98.88 309 SER A C 1
ATOM 2309 O O . SER A 1 309 ? -19.312 4.281 13.414 1 98.88 309 SER A O 1
ATOM 2311 N N . ALA A 1 310 ? -21 2.898 13.133 1 98.81 310 ALA A N 1
ATOM 2312 C CA . ALA A 1 310 ? -21.984 3.98 13.125 1 98.81 310 ALA A CA 1
ATOM 2313 C C . ALA A 1 310 ? -22.125 4.609 14.508 1 98.81 310 ALA A C 1
ATOM 2315 O O . ALA A 1 310 ? -22.547 5.762 14.633 1 98.81 310 ALA A O 1
ATOM 2316 N N . LEU A 1 311 ? -21.719 3.881 15.5 1 98.81 311 LEU A N 1
ATOM 2317 C CA . LEU A 1 311 ? -21.984 4.34 16.859 1 98.81 311 LEU A CA 1
ATOM 2318 C C . LEU A 1 311 ? -20.719 4.246 17.719 1 98.81 311 LEU A C 1
ATOM 2320 O O . LEU A 1 311 ? -20.781 4.281 18.938 1 98.81 311 LEU A O 1
ATOM 2324 N N . CYS A 1 312 ? -19.562 4.152 17.141 1 98.56 312 CYS A N 1
ATOM 2325 C CA . CYS A 1 312 ? -18.312 3.754 17.797 1 98.56 312 CYS A CA 1
ATOM 2326 C C . CYS A 1 312 ? -17.922 4.77 18.859 1 98.56 312 CYS A C 1
ATOM 2328 O O . CYS A 1 312 ? -17.375 4.398 19.906 1 98.56 312 CYS A O 1
ATOM 2330 N N . SER A 1 313 ? -18.234 6.031 18.719 1 98.06 313 SER A N 1
ATOM 2331 C CA . SER A 1 313 ? -17.781 7.062 19.641 1 98.06 313 SER A CA 1
ATOM 2332 C C . SER A 1 313 ? -18.766 7.273 20.781 1 98.06 313 SER A C 1
ATOM 2334 O O . SER A 1 313 ? -18.453 7.914 21.781 1 98.06 313 SER A O 1
ATOM 2336 N N . LEU A 1 314 ? -19.953 6.68 20.656 1 97.88 314 LEU A N 1
ATOM 2337 C CA . LEU A 1 314 ? -20.984 7.023 21.625 1 97.88 314 LEU A CA 1
ATOM 2338 C C . LEU A 1 314 ? -21.484 5.777 22.359 1 97.88 314 LEU A C 1
ATOM 2340 O O . LEU A 1 314 ? -22.109 5.875 23.406 1 97.88 314 LEU A O 1
ATOM 2344 N N . ALA A 1 315 ? -21.188 4.633 21.844 1 98.25 315 ALA A N 1
ATOM 2345 C CA . ALA A 1 315 ? -21.656 3.396 22.453 1 98.25 315 ALA A CA 1
ATOM 2346 C C . ALA A 1 315 ? -20.938 3.129 23.781 1 98.25 315 ALA A C 1
ATOM 2348 O O . ALA A 1 315 ? -19.719 3.352 23.891 1 98.25 315 ALA A O 1
ATOM 2349 N N . ARG A 1 316 ? -21.656 2.65 24.719 1 97.44 316 ARG A N 1
ATOM 2350 C CA . ARG A 1 316 ? -21.031 2.15 25.953 1 97.44 316 ARG A CA 1
ATOM 2351 C C . ARG A 1 316 ? -20.344 0.819 25.703 1 97.44 316 ARG A C 1
ATOM 2353 O O . ARG A 1 316 ? -20.656 0.112 24.75 1 97.44 316 ARG A O 1
ATOM 2360 N N . PRO A 1 317 ? -19.453 0.441 26.531 1 97.75 317 PRO A N 1
ATOM 2361 C CA . PRO A 1 317 ? -18.672 -0.783 26.312 1 97.75 317 PRO A CA 1
ATOM 2362 C C . PRO A 1 317 ? -19.547 -2.02 26.172 1 97.75 317 PRO A C 1
ATOM 2364 O O . PRO A 1 317 ? -19.359 -2.812 25.234 1 97.75 317 PRO A O 1
ATOM 2367 N N . TRP A 1 318 ? -20.5 -2.189 27.031 1 98.06 318 TRP A N 1
ATOM 2368 C CA . TRP A 1 318 ? -21.312 -3.393 26.938 1 98.06 318 TRP A CA 1
ATOM 2369 C C . TRP A 1 318 ? -22.203 -3.357 25.703 1 98.06 318 TRP A C 1
ATOM 2371 O O . TRP A 1 318 ? -22.484 -4.402 25.109 1 98.06 318 TRP A O 1
ATOM 2381 N N . GLU A 1 319 ? -22.688 -2.195 25.312 1 98.75 319 GLU A N 1
ATOM 2382 C CA . GLU A 1 319 ? -23.438 -2.062 24.062 1 98.75 319 GLU A CA 1
ATOM 2383 C C . GLU A 1 319 ? -22.578 -2.441 22.859 1 98.75 319 GLU A C 1
ATOM 2385 O O . GLU A 1 319 ? -23.062 -3.102 21.938 1 98.75 319 GLU A O 1
ATOM 2390 N N . SER A 1 320 ? -21.297 -1.956 22.906 1 98.88 320 SER A N 1
ATOM 2391 C CA . SER A 1 320 ? -20.375 -2.26 21.828 1 98.88 320 SER A CA 1
ATOM 2392 C C . SER A 1 320 ? -20.188 -3.764 21.672 1 98.88 320 SER A C 1
ATOM 2394 O O . SER A 1 320 ? -20.156 -4.281 20.547 1 98.88 320 SER A O 1
ATOM 2396 N N . LEU A 1 321 ? -19.984 -4.438 22.781 1 98.81 321 LEU A N 1
ATOM 2397 C CA . LEU A 1 321 ? -19.828 -5.891 22.766 1 98.81 321 LEU A CA 1
ATOM 2398 C C . LEU A 1 321 ? -21.047 -6.555 22.141 1 98.81 321 LEU A C 1
ATOM 2400 O O . LEU A 1 321 ? -20.906 -7.457 21.312 1 98.81 321 LEU A O 1
ATOM 2404 N N . LEU A 1 322 ? -22.219 -6.117 22.469 1 98.88 322 LEU A N 1
ATOM 2405 C CA . LEU A 1 322 ? -23.469 -6.691 21.984 1 98.88 322 LEU A CA 1
ATOM 2406 C C . LEU A 1 322 ? -23.656 -6.375 20.5 1 98.88 322 LEU A C 1
ATOM 2408 O O . LEU A 1 322 ? -24.047 -7.242 19.719 1 98.88 322 LEU A O 1
ATOM 2412 N N . ILE A 1 323 ? -23.453 -5.129 20.156 1 98.94 323 ILE A N 1
ATOM 2413 C CA . ILE A 1 323 ? -23.594 -4.711 18.75 1 98.94 323 ILE A CA 1
ATOM 2414 C C . ILE A 1 323 ? -22.656 -5.543 17.875 1 98.94 323 ILE A C 1
ATOM 2416 O O . ILE A 1 323 ? -23.047 -6.02 16.812 1 98.94 323 ILE A O 1
ATOM 2420 N N . GLY A 1 324 ? -21.422 -5.723 18.344 1 98.94 324 GLY A N 1
ATOM 2421 C CA . GLY A 1 324 ? -20.469 -6.543 17.609 1 98.94 324 GLY A CA 1
ATOM 2422 C C . GLY A 1 324 ? -20.859 -8 17.531 1 98.94 324 GLY A C 1
ATOM 2423 O O . GLY A 1 324 ? -20.766 -8.617 16.469 1 98.94 324 GLY A O 1
ATOM 2424 N N . ALA A 1 325 ? -21.312 -8.57 18.641 1 98.88 325 ALA A N 1
ATOM 2425 C CA . ALA A 1 325 ? -21.734 -9.969 18.672 1 98.88 325 ALA A CA 1
ATOM 2426 C C . ALA A 1 325 ? -22.875 -10.227 17.703 1 98.88 325 ALA A C 1
ATOM 2428 O O . ALA A 1 325 ? -22.844 -11.188 16.922 1 98.88 325 ALA A O 1
ATOM 2429 N N . VAL A 1 326 ? -23.844 -9.359 17.719 1 98.88 326 VAL A N 1
ATOM 2430 C CA . VAL A 1 326 ? -25 -9.523 16.859 1 98.88 326 VAL A CA 1
ATOM 2431 C C . VAL A 1 326 ? -24.594 -9.289 15.398 1 98.88 326 VAL A C 1
ATOM 2433 O O . VAL A 1 326 ? -25.031 -10.023 14.508 1 98.88 326 VAL A O 1
ATOM 2436 N N . GLY A 1 327 ? -23.797 -8.266 15.219 1 98.88 327 GLY A N 1
ATOM 2437 C CA . GLY A 1 327 ? -23.312 -8 13.875 1 98.88 327 GLY A CA 1
ATOM 2438 C C . GLY A 1 327 ? -22.547 -9.164 13.273 1 98.88 327 GLY A C 1
ATOM 2439 O O . GLY A 1 327 ? -22.781 -9.547 12.125 1 98.88 327 GLY A O 1
ATOM 2440 N N . GLY A 1 328 ? -21.594 -9.719 14.062 1 98.75 328 GLY A N 1
ATOM 2441 C CA . GLY A 1 328 ? -20.875 -10.898 13.617 1 98.75 328 GLY A CA 1
ATOM 2442 C C . GLY A 1 328 ? -21.781 -12.078 13.328 1 98.75 328 GLY A C 1
ATOM 2443 O O . GLY A 1 328 ? -21.609 -12.766 12.32 1 98.75 328 GLY A O 1
ATOM 2444 N N . PHE A 1 329 ? -22.734 -12.289 14.133 1 98.62 329 PHE A N 1
ATOM 2445 C CA . PHE A 1 329 ? -23.672 -13.391 13.984 1 98.62 329 PHE A CA 1
ATOM 2446 C C . PHE A 1 329 ? -24.5 -13.234 12.711 1 98.62 329 PHE A C 1
ATOM 2448 O O . PHE A 1 329 ? -24.672 -14.188 11.953 1 98.62 329 PHE A O 1
ATOM 2455 N N . LEU A 1 330 ? -25 -12.062 12.492 1 98.69 330 LEU A N 1
ATOM 2456 C CA . LEU A 1 330 ? -25.812 -11.797 11.312 1 98.69 330 LEU A CA 1
ATOM 2457 C C . LEU A 1 330 ? -25 -11.938 10.031 1 98.69 330 LEU A C 1
ATOM 2459 O O . LEU A 1 330 ? -25.516 -12.367 9 1 98.69 330 LEU A O 1
ATOM 2463 N N . ALA A 1 331 ? -23.75 -11.5 10.102 1 98.06 331 ALA A N 1
ATOM 2464 C CA . ALA A 1 331 ? -22.875 -11.672 8.938 1 98.06 331 ALA A CA 1
ATOM 2465 C C . ALA A 1 331 ? -22.719 -13.148 8.578 1 98.06 331 ALA A C 1
ATOM 2467 O O . ALA A 1 331 ? -22.75 -13.516 7.406 1 98.06 331 ALA A O 1
ATOM 2468 N N . ILE A 1 332 ? -22.547 -14.016 9.594 1 97.31 332 ILE A N 1
ATOM 2469 C CA . ILE A 1 332 ? -22.391 -15.453 9.383 1 97.31 332 ILE A CA 1
ATOM 2470 C C . ILE A 1 332 ? -23.688 -16.031 8.805 1 97.31 332 ILE A C 1
ATOM 2472 O O . ILE A 1 332 ? -23.672 -16.75 7.809 1 97.31 332 ILE A O 1
ATOM 2476 N N . LEU A 1 333 ? -24.844 -15.656 9.359 1 96.75 333 LEU A N 1
ATOM 2477 C CA . LEU A 1 333 ? -26.141 -16.141 8.891 1 96.75 333 LEU A CA 1
ATOM 2478 C C . LEU A 1 333 ? -26.438 -15.617 7.488 1 96.75 333 LEU A C 1
ATOM 2480 O O . LEU A 1 333 ? -27.047 -16.328 6.68 1 96.75 333 LEU A O 1
ATOM 2484 N N . GLY A 1 334 ? -26.078 -14.383 7.328 1 96.31 334 GLY A N 1
ATOM 2485 C CA . GLY A 1 334 ? -26.234 -13.82 5.996 1 96.31 334 GLY A CA 1
ATOM 2486 C C . GLY A 1 334 ? -25.484 -14.586 4.926 1 96.31 334 GLY A C 1
ATOM 2487 O O . GLY A 1 334 ? -25.969 -14.719 3.799 1 96.31 334 GLY A O 1
ATOM 2488 N N . GLY A 1 335 ? -24.312 -15.062 5.258 1 93.12 335 GLY A N 1
ATOM 2489 C CA . GLY A 1 335 ? -23.562 -15.883 4.328 1 93.12 335 GLY A CA 1
ATOM 2490 C C . GLY A 1 335 ? -24.281 -17.156 3.928 1 93.12 335 GLY A C 1
ATOM 2491 O O . GLY A 1 335 ? -24.281 -17.531 2.752 1 93.12 335 GLY A O 1
ATOM 2492 N N . GLU A 1 336 ? -24.906 -17.766 4.859 1 90.69 336 GLU A N 1
ATOM 2493 C CA . GLU A 1 336 ? -25.688 -18.969 4.59 1 90.69 336 GLU A CA 1
ATOM 2494 C C . GLU A 1 336 ? -26.906 -18.656 3.707 1 90.69 336 GLU A C 1
ATOM 2496 O O . GLU A 1 336 ? -27.234 -19.422 2.807 1 90.69 336 GLU A O 1
ATOM 2501 N N . LEU A 1 337 ? -27.469 -17.562 3.963 1 93.5 337 LEU A N 1
ATOM 2502 C CA . LEU A 1 337 ? -28.641 -17.172 3.203 1 93.5 337 LEU A CA 1
ATOM 2503 C C . LEU A 1 337 ? -28.281 -16.859 1.754 1 93.5 337 LEU A C 1
ATOM 2505 O O . LEU A 1 337 ? -28.969 -17.281 0.83 1 93.5 337 LEU A O 1
ATOM 2509 N N . ILE A 1 338 ? -27.234 -16.141 1.602 1 93.88 338 ILE A N 1
ATOM 2510 C CA . ILE A 1 338 ? -26.812 -15.75 0.262 1 93.88 338 ILE A CA 1
ATOM 2511 C C . ILE A 1 338 ? -26.453 -17 -0.548 1 93.88 338 ILE A C 1
ATOM 2513 O O . ILE A 1 338 ? -26.719 -17.062 -1.75 1 93.88 338 ILE A O 1
ATOM 2517 N N . ARG A 1 339 ? -25.875 -17.922 0.058 1 90.88 339 ARG A N 1
ATOM 2518 C CA . ARG A 1 339 ? -25.531 -19.172 -0.61 1 90.88 339 ARG A CA 1
ATOM 2519 C C . ARG A 1 339 ? -26.797 -19.938 -1.004 1 90.88 339 ARG A C 1
ATOM 2521 O O . ARG A 1 339 ? -26.859 -20.516 -2.094 1 90.88 339 ARG A O 1
ATOM 2528 N N . ARG A 1 340 ? -27.75 -19.953 -0.145 1 91.88 340 ARG A N 1
ATOM 2529 C CA . ARG A 1 340 ? -29.016 -20.625 -0.431 1 91.88 340 ARG A CA 1
ATOM 2530 C C . ARG A 1 340 ? -29.719 -19.984 -1.614 1 91.88 340 ARG A C 1
ATOM 2532 O O . ARG A 1 340 ? -30.391 -20.672 -2.395 1 91.88 340 ARG A O 1
ATOM 2539 N N . LEU A 1 341 ? -29.484 -18.719 -1.714 1 95.06 341 LEU A N 1
ATOM 2540 C CA . LEU A 1 341 ? -30.094 -17.969 -2.814 1 95.06 341 LEU A CA 1
ATOM 2541 C C . LEU A 1 341 ? -29.25 -18.078 -4.078 1 95.06 341 LEU A C 1
ATOM 2543 O O . LEU A 1 341 ? -29.562 -17.469 -5.098 1 95.06 341 LEU A O 1
ATOM 2547 N N . ARG A 1 342 ? -28.141 -18.75 -4 1 93.56 342 ARG A N 1
ATOM 2548 C CA . ARG A 1 342 ? -27.219 -19.031 -5.102 1 93.56 342 ARG A CA 1
ATOM 2549 C C . ARG A 1 342 ? -26.609 -17.734 -5.652 1 93.56 342 ARG A C 1
ATOM 2551 O O . ARG A 1 342 ? -26.547 -17.562 -6.871 1 93.56 342 ARG A O 1
ATOM 2558 N N . ILE A 1 343 ? -26.344 -16.875 -4.738 1 95.69 343 ILE A N 1
ATOM 2559 C CA . ILE A 1 343 ? -25.594 -15.664 -5.051 1 95.69 343 ILE A CA 1
ATOM 2560 C C . ILE A 1 343 ? -24.109 -15.891 -4.73 1 95.69 343 ILE A C 1
ATOM 2562 O O . ILE A 1 343 ? -23.766 -16.203 -3.588 1 95.69 343 ILE A O 1
ATOM 2566 N N . ASP A 1 344 ? -23.25 -15.828 -5.723 1 95.25 344 ASP A N 1
ATOM 2567 C CA . ASP A 1 344 ? -21.828 -16.094 -5.57 1 95.25 344 ASP A CA 1
ATOM 2568 C C . ASP A 1 344 ? -21.078 -14.828 -5.141 1 95.25 344 ASP A C 1
ATOM 2570 O O . ASP A 1 344 ? -20.719 -14 -5.977 1 95.25 344 ASP A O 1
ATOM 2574 N N . ASP A 1 345 ? -20.859 -14.742 -3.879 1 95 345 ASP A N 1
ATOM 2575 C CA . ASP A 1 345 ? -20.078 -13.688 -3.232 1 95 345 ASP A CA 1
ATOM 2576 C C . ASP A 1 345 ? -18.766 -14.234 -2.693 1 95 345 ASP A C 1
ATOM 2578 O O . ASP A 1 345 ? -18.672 -14.586 -1.517 1 95 345 ASP A O 1
ATOM 2582 N N . PRO A 1 346 ? -17.719 -14.195 -3.525 1 94 346 PRO A N 1
ATOM 2583 C CA . PRO A 1 346 ? -16.5 -14.953 -3.256 1 94 346 PRO A CA 1
ATOM 2584 C C . PRO A 1 346 ? -15.898 -14.641 -1.887 1 94 346 PRO A C 1
ATOM 2586 O O . PRO A 1 346 ? -15.312 -15.516 -1.251 1 94 346 PRO A O 1
ATOM 2589 N N . VAL A 1 347 ? -16.031 -13.375 -1.403 1 95 347 VAL A N 1
ATOM 2590 C CA . VAL A 1 347 ? -15.273 -12.992 -0.215 1 95 347 VAL A CA 1
ATOM 2591 C C . VAL A 1 347 ? -16.234 -12.555 0.892 1 95 347 VAL A C 1
ATOM 2593 O O . VAL A 1 347 ? -15.805 -11.984 1.898 1 95 347 VAL A O 1
ATOM 2596 N N . GLY A 1 348 ? -17.516 -12.727 0.737 1 94.81 348 GLY A N 1
ATOM 2597 C CA . GLY A 1 348 ? -18.5 -12.406 1.764 1 94.81 348 GLY A CA 1
ATOM 2598 C C . GLY A 1 348 ? -18.75 -10.914 1.905 1 94.81 348 GLY A C 1
ATOM 2599 O O . GLY A 1 348 ? -18.938 -10.414 3.018 1 94.81 348 GLY A O 1
ATOM 2600 N N . VAL A 1 349 ? -18.75 -10.188 0.868 1 96.88 349 VAL A N 1
ATOM 2601 C CA . VAL A 1 349 ? -18.875 -8.734 0.825 1 96.88 349 VAL A CA 1
ATOM 2602 C C . VAL A 1 349 ? -20.281 -8.336 1.272 1 96.88 349 VAL A C 1
ATOM 2604 O O . VAL A 1 349 ? -20.438 -7.441 2.107 1 96.88 349 VAL A O 1
ATOM 2607 N N . VAL A 1 350 ? -21.25 -8.992 0.798 1 97 350 VAL A N 1
ATOM 2608 C CA . VAL A 1 350 ? -22.641 -8.617 1.03 1 97 350 VAL A CA 1
ATOM 2609 C C . VAL A 1 350 ? -23.016 -8.852 2.494 1 97 350 VAL A C 1
ATOM 2611 O O . VAL A 1 350 ? -23.594 -7.98 3.145 1 97 350 VAL A O 1
ATOM 2614 N N . THR A 1 351 ? -22.688 -9.906 3.014 1 96.19 351 THR A N 1
ATOM 2615 C CA . THR A 1 351 ? -23.094 -10.273 4.363 1 96.19 351 THR A CA 1
ATOM 2616 C C . THR A 1 351 ? -22.375 -9.43 5.402 1 96.19 351 THR A C 1
ATOM 2618 O O . THR A 1 351 ? -22.984 -8.961 6.371 1 96.19 351 THR A O 1
ATOM 2621 N N . VAL A 1 352 ? -21.062 -9.203 5.156 1 98.31 352 VAL A N 1
ATOM 2622 C CA . VAL A 1 352 ? -20.266 -8.438 6.113 1 98.31 352 VAL A CA 1
ATOM 2623 C C . VAL A 1 352 ? -20.641 -6.965 6.043 1 98.31 352 VAL A C 1
ATOM 2625 O O . VAL A 1 352 ? -20.938 -6.34 7.066 1 98.31 352 VAL A O 1
ATOM 2628 N N . HIS A 1 353 ? -20.781 -6.422 4.863 1 98.88 353 HIS A N 1
ATOM 2629 C CA . HIS A 1 353 ? -20.859 -4.973 4.727 1 98.88 353 HIS A CA 1
ATOM 2630 C C . HIS A 1 353 ? -22.312 -4.512 4.66 1 98.88 353 HIS A C 1
ATOM 2632 O O . HIS A 1 353 ? -22.672 -3.494 5.258 1 98.88 353 HIS A O 1
ATOM 2638 N N . VAL A 1 354 ? -23.172 -5.215 3.934 1 98.69 354 VAL A N 1
ATOM 2639 C CA . VAL A 1 354 ? -24.562 -4.785 3.854 1 98.69 354 VAL A CA 1
ATOM 2640 C C . VAL A 1 354 ? -25.297 -5.168 5.137 1 98.69 354 VAL A C 1
ATOM 2642 O O . VAL A 1 354 ? -25.859 -4.305 5.816 1 98.69 354 VAL A O 1
ATOM 2645 N N . VAL A 1 355 ? -25.266 -6.43 5.469 1 98.56 355 VAL A N 1
ATOM 2646 C CA . VAL A 1 355 ? -25.984 -6.891 6.652 1 98.56 355 VAL A CA 1
ATOM 2647 C C . VAL A 1 355 ? -25.391 -6.258 7.902 1 98.56 355 VAL A C 1
ATOM 2649 O O . VAL A 1 355 ? -26.125 -5.758 8.766 1 98.56 355 VAL A O 1
ATOM 2652 N N . GLY A 1 356 ? -24.062 -6.285 8.016 1 98.75 356 GLY A N 1
ATOM 2653 C CA . GLY A 1 356 ? -23.406 -5.633 9.133 1 98.75 356 GLY A CA 1
ATOM 2654 C C . GLY A 1 356 ? -23.703 -4.148 9.219 1 98.75 356 GLY A C 1
ATOM 2655 O O . GLY A 1 356 ? -23.938 -3.623 10.312 1 98.75 356 GLY A O 1
ATOM 2656 N N . GLY A 1 357 ? -23.672 -3.502 8.039 1 98.88 357 GLY A N 1
ATOM 2657 C CA . GLY A 1 357 ? -23.953 -2.074 7.996 1 98.88 357 GLY A CA 1
ATOM 2658 C C . GLY A 1 357 ? -25.375 -1.724 8.406 1 98.88 357 GLY A C 1
ATOM 2659 O O . GLY A 1 357 ? -25.594 -0.771 9.156 1 98.88 357 GLY A O 1
ATOM 2660 N N . VAL A 1 358 ? -26.312 -2.502 7.949 1 98.88 358 VAL A N 1
ATOM 2661 C CA . VAL A 1 358 ? -27.703 -2.26 8.281 1 98.88 358 VAL A CA 1
ATOM 2662 C C . VAL A 1 358 ? -27.922 -2.449 9.781 1 98.88 358 VAL A C 1
ATOM 2664 O O . VAL A 1 358 ? -28.547 -1.609 10.438 1 98.88 358 VAL A O 1
ATOM 2667 N N . TRP A 1 359 ? -27.391 -3.498 10.266 1 98.94 359 TRP A N 1
ATOM 2668 C CA . TRP A 1 359 ? -27.5 -3.701 11.711 1 98.94 359 TRP A CA 1
ATOM 2669 C C . TRP A 1 359 ? -26.844 -2.549 12.469 1 98.94 359 TRP A C 1
ATOM 2671 O O . TRP A 1 359 ? -27.391 -2.068 13.461 1 98.94 359 TRP A O 1
ATOM 2681 N N . GLY A 1 360 ? -25.656 -2.127 12.039 1 98.94 360 GLY A N 1
ATOM 2682 C CA . GLY A 1 360 ? -24.984 -1.006 12.672 1 98.94 360 GLY A CA 1
ATOM 2683 C C . GLY A 1 360 ? -25.844 0.248 12.727 1 98.94 360 GLY A C 1
ATOM 2684 O O . GLY A 1 360 ? -25.922 0.907 13.766 1 98.94 360 GLY A O 1
ATOM 2685 N N . MET A 1 361 ? -26.516 0.537 11.641 1 98.94 361 MET A N 1
ATOM 2686 C CA . MET A 1 361 ? -27.375 1.719 11.562 1 98.94 361 MET A CA 1
ATOM 2687 C C . MET A 1 361 ? -28.594 1.568 12.469 1 98.94 361 MET A C 1
ATOM 2689 O O . MET A 1 361 ? -29 2.518 13.148 1 98.94 361 MET A O 1
ATOM 2693 N N . LEU A 1 362 ? -29.172 0.426 12.469 1 98.88 362 LEU A N 1
ATOM 2694 C CA . LEU A 1 362 ? -30.328 0.189 13.328 1 98.88 362 LEU A CA 1
ATOM 2695 C C . LEU A 1 362 ? -29.922 0.257 14.797 1 98.88 362 LEU A C 1
ATOM 2697 O O . LEU A 1 362 ? -30.703 0.728 15.641 1 98.88 362 LEU A O 1
ATOM 2701 N N . ALA A 1 363 ? -28.734 -0.219 15.117 1 98.94 363 ALA A N 1
ATOM 2702 C CA . ALA A 1 363 ? -28.234 -0.158 16.484 1 98.94 363 ALA A CA 1
ATOM 2703 C C . ALA A 1 363 ? -28.141 1.285 16.969 1 98.94 363 ALA A C 1
ATOM 2705 O O . ALA A 1 363 ? -28.359 1.561 18.156 1 98.94 363 ALA A O 1
ATOM 2706 N N . VAL A 1 364 ? -27.828 2.215 16.094 1 98.81 364 VAL A N 1
ATOM 2707 C CA . VAL A 1 364 ? -27.844 3.629 16.453 1 98.81 364 VAL A CA 1
ATOM 2708 C C . VAL A 1 364 ? -29.25 4.031 16.906 1 98.81 364 VAL A C 1
ATOM 2710 O O . VAL A 1 364 ? -29.406 4.703 17.938 1 98.81 364 VAL A O 1
ATOM 2713 N N . GLY A 1 365 ? -30.281 3.557 16.172 1 98.62 365 GLY A N 1
ATOM 2714 C CA . GLY A 1 365 ? -31.656 3.877 16.516 1 98.62 365 GLY A CA 1
ATOM 2715 C C . GLY A 1 365 ? -32.094 3.299 17.844 1 98.62 365 GLY A C 1
ATOM 2716 O O . GLY A 1 365 ? -33 3.812 18.484 1 98.62 365 GLY A O 1
ATOM 2717 N N . ILE A 1 366 ? -31.375 2.322 18.297 1 98.69 366 ILE A N 1
ATOM 2718 C CA . ILE A 1 366 ? -31.75 1.619 19.516 1 98.69 366 ILE A CA 1
ATOM 2719 C C . ILE A 1 366 ? -30.938 2.148 20.703 1 98.69 366 ILE A C 1
ATOM 2721 O O . ILE A 1 366 ? -31.484 2.447 21.766 1 98.69 366 ILE A O 1
ATOM 2725 N N . PHE A 1 367 ? -29.594 2.416 20.531 1 98.62 367 PHE A N 1
ATOM 2726 C CA . PHE A 1 367 ? -28.703 2.57 21.656 1 98.62 367 PHE A CA 1
ATOM 2727 C C . PHE A 1 367 ? -28.172 4 21.75 1 98.62 367 PHE A C 1
ATOM 2729 O O . PHE A 1 367 ? -27.438 4.344 22.672 1 98.62 367 PHE A O 1
ATOM 2736 N N . LEU A 1 368 ? -28.578 4.879 20.859 1 98.25 368 LEU A N 1
ATOM 2737 C CA . LEU A 1 368 ? -28.047 6.238 20.812 1 98.25 368 LEU A CA 1
ATOM 2738 C C . LEU A 1 368 ? -28.406 7.012 22.078 1 98.25 368 LEU A C 1
ATOM 2740 O O . LEU A 1 368 ? -29.531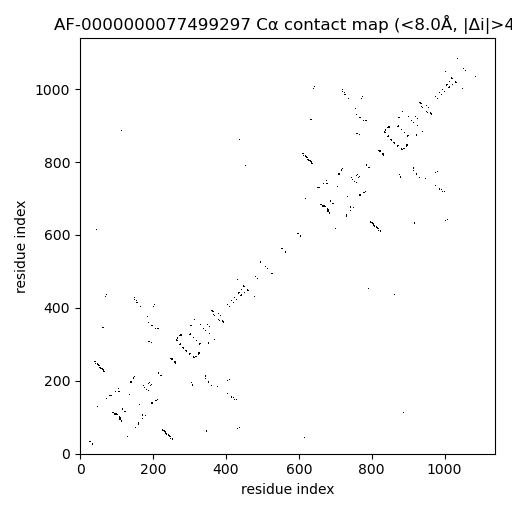 6.887 22.578 1 98.25 368 LEU A O 1
ATOM 2744 N N . ARG A 1 369 ? -27.438 7.777 22.578 1 96.75 369 ARG A N 1
ATOM 2745 C CA . ARG A 1 369 ? -27.641 8.75 23.641 1 96.75 369 ARG A CA 1
ATOM 2746 C C . ARG A 1 369 ? -27.141 10.133 23.234 1 96.75 369 ARG A C 1
ATOM 2748 O O . ARG A 1 369 ? -26.203 10.25 22.438 1 96.75 369 ARG A O 1
ATOM 2755 N N . PRO A 1 370 ? -27.781 11.164 23.797 1 95.31 370 PRO A N 1
ATOM 2756 C CA . PRO A 1 370 ? -27.266 12.5 23.5 1 95.31 370 PRO A CA 1
ATOM 2757 C C . PRO A 1 370 ? -25.797 12.68 23.875 1 95.31 370 PRO A C 1
ATOM 2759 O O . PRO A 1 370 ? -25.375 12.18 24.922 1 95.31 370 PRO A O 1
ATOM 2762 N N . ASP A 1 371 ? -25.078 13.289 22.969 1 91.62 371 ASP A N 1
ATOM 2763 C CA . ASP A 1 371 ? -23.656 13.547 23.203 1 91.62 371 ASP A CA 1
ATOM 2764 C C . ASP A 1 371 ? -23.438 14.875 23.906 1 91.62 371 ASP A C 1
ATOM 2766 O O . ASP A 1 371 ? -23.562 15.938 23.297 1 91.62 371 ASP A O 1
ATOM 2770 N N . ARG A 1 372 ? -22.969 14.898 25.109 1 89.06 372 ARG A N 1
ATOM 2771 C CA . ARG A 1 372 ? -22.75 16.094 25.906 1 89.06 372 ARG A CA 1
ATOM 2772 C C . ARG A 1 372 ? -21.281 16.469 25.953 1 89.06 372 ARG A C 1
ATOM 2774 O O . ARG A 1 372 ? -20.891 17.391 26.672 1 89.06 372 ARG A O 1
ATOM 2781 N N . VAL A 1 373 ? -20.531 15.727 25.266 1 90.19 373 VAL A N 1
ATOM 2782 C CA . VAL A 1 373 ? -19.094 15.922 25.297 1 90.19 373 VAL A CA 1
ATOM 2783 C C . VAL A 1 373 ? -18.656 16.812 24.141 1 90.19 373 VAL A C 1
ATOM 2785 O O . VAL A 1 373 ? -18 17.844 24.359 1 90.19 373 VAL A O 1
ATOM 2788 N N . ALA A 1 374 ? -19.141 16.5 22.906 1 88.06 374 ALA A N 1
ATOM 2789 C CA . ALA A 1 374 ? -18.75 17.266 21.734 1 88.06 374 ALA A CA 1
ATOM 2790 C C . ALA A 1 374 ? -19.969 17.781 20.969 1 88.06 374 ALA A C 1
ATOM 2792 O O . ALA A 1 374 ? -19.828 18.531 20 1 88.06 374 ALA A O 1
ATOM 2793 N N . GLY A 1 375 ? -21.141 17.391 21.391 1 88.56 375 GLY A N 1
ATOM 2794 C CA . GLY A 1 375 ? -22.359 17.922 20.812 1 88.56 375 GLY A CA 1
ATOM 2795 C C . GLY A 1 375 ? -22.656 17.344 19.438 1 88.56 375 GLY A C 1
ATOM 2796 O O . GLY A 1 375 ? -23.141 18.047 18.547 1 88.56 375 GLY A O 1
ATOM 2797 N N . LEU A 1 376 ? -22.359 16.078 19.219 1 88.44 376 LEU A N 1
ATOM 2798 C CA . LEU A 1 376 ? -22.594 15.43 17.922 1 88.44 376 LEU A CA 1
ATOM 2799 C C . LEU A 1 376 ? -24.094 15.289 17.641 1 88.44 376 LEU A C 1
ATOM 2801 O O . LEU A 1 376 ? -24.516 15.328 16.484 1 88.44 376 LEU A O 1
ATOM 2805 N N . THR A 1 377 ? -24.812 15.031 18.688 1 94.06 377 THR A N 1
ATOM 2806 C CA . THR A 1 377 ? -26.25 14.836 18.531 1 94.06 377 THR A CA 1
ATOM 2807 C C . THR A 1 377 ? -26.984 15.078 19.859 1 94.06 377 THR A C 1
ATOM 2809 O O . THR A 1 377 ? -26.375 14.961 20.922 1 94.06 377 THR A O 1
ATOM 2812 N N . ASN A 1 378 ? -28.266 15.453 19.719 1 94.94 378 ASN A N 1
ATOM 2813 C CA . ASN A 1 378 ? -29.125 15.586 20.891 1 94.94 378 ASN A CA 1
ATOM 2814 C C . ASN A 1 378 ? -30.219 14.516 20.922 1 94.94 378 ASN A C 1
ATOM 2816 O O . ASN A 1 378 ? -31.062 14.516 21.812 1 94.94 378 ASN A O 1
ATOM 2820 N N . HIS A 1 379 ? -30.141 13.625 20.031 1 96.62 379 HIS A N 1
ATOM 2821 C CA . HIS A 1 379 ? -31.172 12.594 19.906 1 96.62 379 HIS A CA 1
ATOM 2822 C C . HIS A 1 379 ? -30.844 11.391 20.781 1 96.62 379 HIS A C 1
ATOM 2824 O O . HIS A 1 379 ? -29.688 11.141 21.094 1 96.62 379 HIS A O 1
ATOM 2830 N N . ALA A 1 380 ? -31.938 10.672 21.109 1 97.56 380 ALA A N 1
ATOM 2831 C CA . ALA A 1 380 ? -31.812 9.414 21.859 1 97.56 380 ALA A CA 1
ATOM 2832 C C . ALA A 1 380 ? -32.5 8.273 21.109 1 97.56 380 ALA A C 1
ATOM 2834 O O . ALA A 1 380 ? -33.469 8.492 20.391 1 97.56 380 ALA A O 1
ATOM 2835 N N . GLY A 1 381 ? -31.953 7.098 21.328 1 97.69 381 GLY A N 1
ATOM 2836 C CA . GLY A 1 381 ? -32.531 5.906 20.719 1 97.69 381 GLY A CA 1
ATOM 2837 C C . GLY A 1 381 ? -33.688 5.324 21.516 1 97.69 381 GLY A C 1
ATOM 2838 O O . GLY A 1 381 ? -34.094 5.906 22.516 1 97.69 381 GLY A O 1
ATOM 2839 N N . LEU A 1 382 ? -34.125 4.227 21.094 1 97.56 382 LEU A N 1
ATOM 2840 C CA . LEU A 1 382 ? -35.312 3.582 21.594 1 97.56 382 LEU A CA 1
ATOM 2841 C C . LEU A 1 382 ? -35.188 3.264 23.078 1 97.56 382 LEU A C 1
ATOM 2843 O O . LEU A 1 382 ? -36.094 3.545 23.875 1 97.56 382 LEU A O 1
ATOM 2847 N N . ILE A 1 383 ? -34.031 2.789 23.547 1 96.62 383 ILE A N 1
ATOM 2848 C CA . ILE A 1 383 ? -33.906 2.252 24.906 1 96.62 383 ILE A CA 1
ATOM 2849 C C . ILE A 1 383 ? -33.531 3.369 25.875 1 96.62 383 ILE A C 1
ATOM 2851 O O . ILE A 1 383 ? -33.562 3.176 27.094 1 96.62 383 ILE A O 1
ATOM 2855 N N . TYR A 1 384 ? -33.25 4.48 25.359 1 96.94 384 TYR A N 1
ATOM 2856 C CA . TYR A 1 384 ? -32.875 5.602 26.234 1 96.94 384 TYR A CA 1
ATOM 2857 C C . TYR A 1 384 ? -33.938 6.715 26.125 1 96.94 384 TYR A C 1
ATOM 2859 O O . TYR A 1 384 ? -33.594 7.895 26.297 1 96.94 384 TYR A O 1
ATOM 2867 N N . GLY A 1 385 ? -35.188 6.387 25.641 1 95.75 385 GLY A N 1
ATOM 2868 C CA . GLY A 1 385 ? -36.312 7.273 25.75 1 95.75 385 GLY A CA 1
ATOM 2869 C C . GLY A 1 385 ? -36.531 8.148 24.531 1 95.75 385 GLY A C 1
ATOM 2870 O O . GLY A 1 385 ? -37.312 9.094 24.562 1 95.75 385 GLY A O 1
ATOM 2871 N N . GLY A 1 386 ? -35.844 7.973 23.438 1 96.44 386 GLY A N 1
ATOM 2872 C CA . GLY A 1 386 ? -35.969 8.82 22.266 1 96.44 386 GLY A CA 1
ATOM 2873 C C . GLY A 1 386 ? -37.125 8.461 21.359 1 96.44 386 GLY A C 1
ATOM 2874 O O . GLY A 1 386 ? -37.406 9.156 20.391 1 96.44 386 GLY A O 1
ATOM 2875 N N . GLY A 1 387 ? -37.875 7.375 21.766 1 96.81 387 GLY A N 1
ATOM 2876 C CA . GLY A 1 387 ? -38.969 6.945 20.922 1 96.81 387 GLY A CA 1
ATOM 2877 C C . GLY A 1 387 ? -38.5 6.32 19.609 1 96.81 387 GLY A C 1
ATOM 2878 O O . GLY A 1 387 ? -37.344 5.91 19.484 1 96.81 387 GLY A O 1
ATOM 2879 N N . TRP A 1 388 ? -39.406 6.277 18.547 1 98.12 388 TRP A N 1
ATOM 2880 C CA . TRP A 1 388 ? -39.156 5.531 17.328 1 98.12 388 TRP A CA 1
ATOM 2881 C C . TRP A 1 388 ? -38.562 6.43 16.25 1 98.12 388 TRP A C 1
ATOM 2883 O O . TRP A 1 388 ? -38.219 5.961 15.164 1 98.12 388 TRP A O 1
ATOM 2893 N N . TYR A 1 389 ? -38.344 7.66 16.5 1 97.94 389 TYR A N 1
ATOM 2894 C CA . TYR A 1 389 ? -38 8.633 15.477 1 97.94 389 TYR A CA 1
ATOM 2895 C C . TYR A 1 389 ? -36.625 8.328 14.891 1 97.94 389 TYR A C 1
ATOM 2897 O O . TYR A 1 389 ? -36.5 8.156 13.672 1 97.94 389 TYR A O 1
ATOM 2905 N N . ILE A 1 390 ? -35.688 8.266 15.82 1 98.38 390 ILE A N 1
ATOM 2906 C CA . ILE A 1 390 ? -34.312 8.086 15.312 1 98.38 390 ILE A CA 1
ATOM 2907 C C . ILE A 1 390 ? -34.188 6.719 14.648 1 98.38 390 ILE A C 1
ATOM 2909 O O . ILE A 1 390 ? -33.469 6.566 13.656 1 98.38 390 ILE A O 1
ATOM 2913 N N . LEU A 1 391 ? -34.812 5.691 15.172 1 98.69 391 LEU A N 1
ATOM 2914 C CA . LEU A 1 391 ? -34.844 4.395 14.5 1 98.69 391 LEU A CA 1
ATOM 2915 C C . LEU A 1 391 ? -35.406 4.512 13.094 1 98.69 391 LEU A C 1
ATOM 2917 O O . LEU A 1 391 ? -34.906 3.885 12.156 1 98.69 391 LEU A O 1
ATOM 2921 N N . GLY A 1 392 ? -36.531 5.258 12.953 1 98.69 392 GLY A N 1
ATOM 2922 C CA . GLY A 1 392 ? -37.094 5.512 11.648 1 98.69 392 GLY A CA 1
ATOM 2923 C C . GLY A 1 392 ? -36.156 6.223 10.695 1 98.69 392 GLY A C 1
ATOM 2924 O O . GLY A 1 392 ? -36.062 5.855 9.523 1 98.69 392 GLY A O 1
ATOM 2925 N N . VAL A 1 393 ? -35.469 7.242 11.203 1 98.69 393 VAL A N 1
ATOM 2926 C CA . VAL A 1 393 ? -34.531 8.023 10.398 1 98.69 393 VAL A CA 1
ATOM 2927 C C . VAL A 1 393 ? -33.344 7.156 9.969 1 98.69 393 VAL A C 1
ATOM 2929 O O . VAL A 1 393 ? -32.875 7.242 8.828 1 98.69 393 VAL A O 1
ATOM 2932 N N . GLN A 1 394 ? -32.812 6.34 10.93 1 98.88 394 GLN A N 1
ATOM 2933 C CA . GLN A 1 394 ? -31.75 5.41 10.602 1 98.88 394 GLN A CA 1
ATOM 2934 C C . GLN A 1 394 ? -32.188 4.41 9.539 1 98.88 394 GLN A C 1
ATOM 2936 O O . GLN A 1 394 ? -31.422 4.086 8.633 1 98.88 394 GLN A O 1
ATOM 2941 N N . THR A 1 395 ? -33.344 3.891 9.641 1 98.88 395 THR A N 1
ATOM 2942 C CA . THR A 1 395 ? -33.906 2.975 8.641 1 98.88 395 THR A CA 1
ATOM 2943 C C . THR A 1 395 ? -34.031 3.664 7.285 1 98.88 395 THR A C 1
ATOM 2945 O O . THR A 1 395 ? -33.688 3.08 6.254 1 98.88 395 THR A O 1
ATOM 2948 N N . LEU A 1 396 ? -34.531 4.867 7.328 1 98.81 396 LEU A N 1
ATOM 2949 C CA . LEU A 1 396 ? -34.625 5.652 6.102 1 98.81 396 LEU A CA 1
ATOM 2950 C C . LEU A 1 396 ? -33.281 5.816 5.434 1 98.81 396 LEU A C 1
ATOM 2952 O O . LEU A 1 396 ? -33.156 5.719 4.211 1 98.81 396 LEU A O 1
ATOM 2956 N N . ALA A 1 397 ? -32.281 6.109 6.238 1 98.88 397 ALA A N 1
ATOM 2957 C CA . ALA A 1 397 ? -30.922 6.254 5.699 1 98.88 397 ALA A CA 1
ATOM 2958 C C . ALA A 1 397 ? -30.484 4.977 5 1 98.88 397 ALA A C 1
ATOM 2960 O O . ALA A 1 397 ? -29.922 5.027 3.902 1 98.88 397 ALA A O 1
ATOM 2961 N N . CYS A 1 398 ? -30.703 3.83 5.621 1 98.88 398 CYS A N 1
ATOM 2962 C CA . CYS A 1 398 ? -30.359 2.551 5.012 1 98.88 398 CYS A CA 1
ATOM 2963 C C . CYS A 1 398 ? -31.062 2.373 3.674 1 98.88 398 CYS A C 1
ATOM 2965 O O . CYS A 1 398 ? -30.422 2.055 2.668 1 98.88 398 CYS A O 1
ATOM 2967 N N . VAL A 1 399 ? -32.312 2.613 3.635 1 98.88 399 VAL A N 1
ATOM 2968 C CA . VAL A 1 399 ? -33.125 2.406 2.438 1 98.88 399 VAL A CA 1
ATOM 2969 C C . VAL A 1 399 ? -32.656 3.357 1.334 1 98.88 399 VAL A C 1
ATOM 2971 O O . VAL A 1 399 ? -32.531 2.959 0.174 1 98.88 399 VAL A O 1
ATOM 2974 N N . ALA A 1 400 ? -32.469 4.59 1.69 1 98.88 400 ALA A N 1
ATOM 2975 C CA . ALA A 1 400 ? -32.062 5.598 0.716 1 98.88 400 ALA A CA 1
ATOM 2976 C C . ALA A 1 400 ? -30.703 5.246 0.096 1 98.88 400 ALA A C 1
ATOM 2978 O O . ALA A 1 400 ? -30.531 5.344 -1.121 1 98.88 400 ALA A O 1
ATOM 2979 N N . ILE A 1 401 ? -29.766 4.844 0.926 1 98.88 401 ILE A N 1
ATOM 2980 C CA . ILE A 1 401 ? -28.422 4.539 0.439 1 98.88 401 ILE A CA 1
ATOM 2981 C C . ILE A 1 401 ? -28.453 3.26 -0.393 1 98.88 401 ILE A C 1
ATOM 2983 O O . ILE A 1 401 ? -27.812 3.18 -1.44 1 98.88 401 ILE A O 1
ATOM 2987 N N . ILE A 1 402 ? -29.188 2.252 0.051 1 98.88 402 ILE A N 1
ATOM 2988 C CA . ILE A 1 402 ? -29.312 1.02 -0.718 1 98.88 402 ILE A CA 1
ATOM 2989 C C . ILE A 1 402 ? -29.953 1.321 -2.07 1 98.88 402 ILE A C 1
ATOM 2991 O O . ILE A 1 402 ? -29.484 0.858 -3.109 1 98.88 402 ILE A O 1
ATOM 2995 N N . ALA A 1 403 ? -31.016 2.121 -2.064 1 98.81 403 ALA A N 1
ATOM 2996 C CA . ALA A 1 403 ? -31.688 2.469 -3.307 1 98.81 403 ALA A CA 1
ATOM 2997 C C . ALA A 1 403 ? -30.766 3.217 -4.258 1 98.81 403 ALA A C 1
ATOM 2999 O O . ALA A 1 403 ? -30.719 2.922 -5.453 1 98.81 403 ALA A O 1
ATOM 3000 N N . TRP A 1 404 ? -30.047 4.164 -3.701 1 98.75 404 TRP A N 1
ATOM 3001 C CA . TRP A 1 404 ? -29.094 4.926 -4.496 1 98.75 404 TRP A CA 1
ATOM 3002 C C . TRP A 1 404 ? -28.016 4.012 -5.086 1 98.75 404 TRP A C 1
ATOM 3004 O O . TRP A 1 404 ? -27.719 4.098 -6.277 1 98.75 404 TRP A O 1
ATOM 3014 N N . ALA A 1 405 ? -27.484 3.146 -4.25 1 98.81 405 ALA A N 1
ATOM 3015 C CA . ALA A 1 405 ? -26.422 2.234 -4.672 1 98.81 405 ALA A CA 1
ATOM 3016 C C . ALA A 1 405 ? -26.922 1.284 -5.758 1 98.81 405 ALA A C 1
ATOM 3018 O O . ALA A 1 405 ? -26.219 1.035 -6.742 1 98.81 405 ALA A O 1
ATOM 3019 N N . VAL A 1 406 ? -28.141 0.732 -5.582 1 98.75 406 VAL A N 1
ATOM 3020 C CA . VAL A 1 406 ? -28.703 -0.208 -6.543 1 98.75 406 VAL A CA 1
ATOM 3021 C C . VAL A 1 406 ? -28.875 0.479 -7.898 1 98.75 406 VAL A C 1
ATOM 3023 O O . VAL A 1 406 ? -28.453 -0.05 -8.93 1 98.75 406 VAL A O 1
ATOM 3026 N N . VAL A 1 407 ? -29.406 1.648 -7.93 1 98.75 407 VAL A N 1
ATOM 3027 C CA . VAL A 1 407 ? -29.719 2.34 -9.18 1 98.75 407 VAL A CA 1
ATOM 3028 C C . VAL A 1 407 ? -28.422 2.742 -9.883 1 98.75 407 VAL A C 1
ATOM 3030 O O . VAL A 1 407 ? -28.234 2.455 -11.07 1 98.75 407 VAL A O 1
ATOM 3033 N N . THR A 1 408 ? -27.547 3.346 -9.195 1 98.62 408 THR A N 1
ATOM 3034 C CA . THR A 1 408 ? -26.344 3.9 -9.82 1 98.62 408 THR A CA 1
ATOM 3035 C C . THR A 1 408 ? -25.391 2.789 -10.227 1 98.62 408 THR A C 1
ATOM 3037 O O . THR A 1 408 ? -24.781 2.844 -11.297 1 98.62 408 THR A O 1
ATOM 3040 N N . SER A 1 409 ? -25.234 1.768 -9.336 1 98.38 409 SER A N 1
ATOM 3041 C CA . SER A 1 409 ? -24.328 0.68 -9.695 1 98.38 409 SER A CA 1
ATOM 3042 C C . SER A 1 409 ? -24.906 -0.176 -10.812 1 98.38 409 SER A C 1
ATOM 3044 O O . SER A 1 409 ? -24.188 -0.652 -11.688 1 98.38 409 SER A O 1
ATOM 3046 N N . PHE A 1 410 ? -26.234 -0.367 -10.766 1 98.5 410 PHE A N 1
ATOM 3047 C CA . PHE A 1 410 ? -26.859 -1.101 -11.859 1 98.5 410 PHE A CA 1
ATOM 3048 C C . PHE A 1 410 ? -26.625 -0.401 -13.188 1 98.5 410 PHE A C 1
ATOM 3050 O O . PHE A 1 410 ? -26.25 -1.038 -14.172 1 98.5 410 PHE A O 1
ATOM 3057 N N . LEU A 1 411 ? -26.844 0.873 -13.242 1 98.69 411 LEU A N 1
ATOM 3058 C CA . LEU A 1 411 ? -26.641 1.641 -14.461 1 98.69 411 LEU A CA 1
ATOM 3059 C C . LEU A 1 411 ? -25.172 1.576 -14.898 1 98.69 411 LEU A C 1
ATOM 3061 O O . LEU A 1 411 ? -24.891 1.386 -16.078 1 98.69 411 LEU A O 1
ATOM 3065 N N . THR A 1 412 ? -24.266 1.711 -13.93 1 98.56 412 THR A N 1
ATOM 3066 C CA . THR A 1 412 ? -22.828 1.69 -14.227 1 98.56 412 THR A CA 1
ATOM 3067 C C . THR A 1 412 ? -22.422 0.339 -14.805 1 98.56 412 THR A C 1
ATOM 3069 O O . THR A 1 412 ? -21.812 0.275 -15.875 1 98.56 412 THR A O 1
ATOM 3072 N N . PHE A 1 413 ? -22.781 -0.734 -14.148 1 98.56 413 PHE A N 1
ATOM 3073 C CA . PHE A 1 413 ? -22.359 -2.061 -14.578 1 98.56 413 PHE A CA 1
ATOM 3074 C C . PHE A 1 413 ? -23.078 -2.465 -15.859 1 98.56 413 PHE A C 1
ATOM 307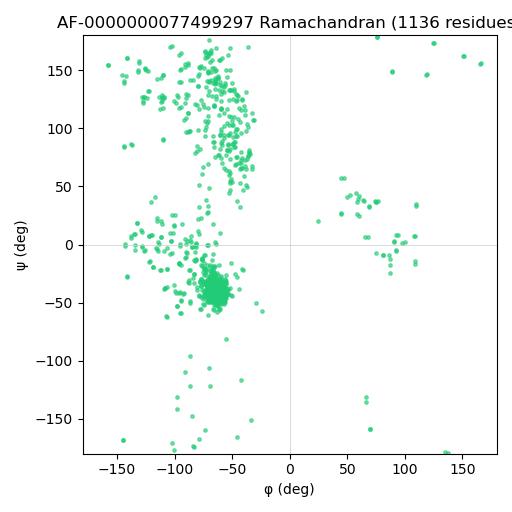6 O O . PHE A 1 413 ? -22.516 -3.162 -16.703 1 98.56 413 PHE A O 1
ATOM 3083 N N . LYS A 1 414 ? -24.328 -2.016 -16.047 1 98.19 414 LYS A N 1
ATOM 3084 C CA . LYS A 1 414 ? -25.047 -2.312 -17.297 1 98.19 414 LYS A CA 1
ATOM 3085 C C . LYS A 1 414 ? -24.391 -1.617 -18.484 1 98.19 414 LYS A C 1
ATOM 3087 O O . LYS A 1 414 ? -24.25 -2.211 -19.547 1 98.19 414 LYS A O 1
ATOM 3092 N N . VAL A 1 415 ? -24.016 -0.368 -18.312 1 98.19 415 VAL A N 1
ATOM 3093 C CA . VAL A 1 415 ? -23.344 0.361 -19.375 1 98.19 415 VAL A CA 1
ATOM 3094 C C . VAL A 1 415 ? -22 -0.312 -19.703 1 98.19 415 VAL A C 1
ATOM 3096 O O . VAL A 1 415 ? -21.641 -0.469 -20.859 1 98.19 415 VAL A O 1
ATOM 3099 N N . ILE A 1 416 ? -21.266 -0.724 -18.688 1 98.12 416 ILE A N 1
ATOM 3100 C CA . ILE A 1 416 ? -20 -1.418 -18.875 1 98.12 416 ILE A CA 1
ATOM 3101 C C . ILE A 1 416 ? -20.234 -2.719 -19.641 1 98.12 416 ILE A C 1
ATOM 3103 O O . ILE A 1 416 ? -19.531 -3.014 -20.609 1 98.12 416 ILE A O 1
ATOM 3107 N N . ASP A 1 417 ? -21.234 -3.445 -19.234 1 97.56 417 ASP A N 1
ATOM 3108 C CA . ASP A 1 417 ? -21.531 -4.734 -19.844 1 97.56 417 ASP A CA 1
ATOM 3109 C C . ASP A 1 417 ? -21.891 -4.57 -21.312 1 97.56 417 ASP A C 1
ATOM 3111 O O . ASP A 1 417 ? -21.484 -5.379 -22.156 1 97.56 417 ASP A O 1
ATOM 3115 N N . LEU A 1 418 ? -22.641 -3.514 -21.672 1 97.12 418 LEU A N 1
ATOM 3116 C CA . LEU A 1 418 ? -23.125 -3.277 -23.031 1 97.12 418 LEU A CA 1
ATOM 3117 C C . LEU A 1 418 ? -22.016 -2.727 -23.922 1 97.12 418 LEU A C 1
ATOM 3119 O O . LEU A 1 418 ? -22.094 -2.801 -25.141 1 97.12 418 LEU A O 1
ATOM 3123 N N . THR A 1 419 ? -20.938 -2.209 -23.312 1 96.75 419 THR A N 1
ATOM 3124 C CA . THR A 1 419 ? -19.906 -1.547 -24.109 1 96.75 419 THR A CA 1
ATOM 3125 C C . THR A 1 419 ? -18.656 -2.402 -24.188 1 96.75 419 THR A C 1
ATOM 3127 O O . THR A 1 419 ? -18.344 -2.975 -25.234 1 96.75 419 THR A O 1
ATOM 3130 N N . ILE A 1 420 ? -18 -2.703 -23.031 1 94.88 420 ILE A N 1
ATOM 3131 C CA . ILE A 1 420 ? -16.688 -3.346 -23.078 1 94.88 420 ILE A CA 1
ATOM 3132 C C . ILE A 1 420 ? -16.766 -4.738 -22.453 1 94.88 420 ILE A C 1
ATOM 3134 O O . ILE A 1 420 ? -15.812 -5.508 -22.516 1 94.88 420 ILE A O 1
ATOM 3138 N N . GLY A 1 421 ? -17.875 -5.027 -21.969 1 95.62 421 GLY A N 1
ATOM 3139 C CA . GLY A 1 421 ? -18.031 -6.328 -21.344 1 95.62 421 GLY A CA 1
ATOM 3140 C C . GLY A 1 421 ? -17.672 -6.332 -19.875 1 95.62 421 GLY A C 1
ATOM 3141 O O . GLY A 1 421 ? -16.734 -5.648 -19.453 1 95.62 421 GLY A O 1
ATOM 3142 N N . LEU A 1 422 ? -18.297 -7.156 -19.141 1 96.56 422 LEU A N 1
ATOM 3143 C CA . LEU A 1 422 ? -18.156 -7.184 -17.688 1 96.56 422 LEU A CA 1
ATOM 3144 C C . LEU A 1 422 ? -17.375 -8.414 -17.234 1 96.56 422 LEU A C 1
ATOM 3146 O O . LEU A 1 422 ? -16.516 -8.32 -16.359 1 96.56 422 LEU A O 1
ATOM 3150 N N . ARG A 1 423 ? -17.578 -9.578 -17.906 1 96 423 ARG A N 1
ATOM 3151 C CA . ARG A 1 423 ? -17.031 -10.875 -17.484 1 96 423 ARG A CA 1
ATOM 3152 C C . ARG A 1 423 ? -15.93 -11.336 -18.438 1 96 423 ARG A C 1
ATOM 3154 O O . ARG A 1 423 ? -16 -11.094 -19.641 1 96 423 ARG A O 1
ATOM 3161 N N . ILE A 1 424 ? -14.992 -11.984 -17.875 1 94.06 424 ILE A N 1
ATOM 3162 C CA . ILE A 1 424 ? -13.969 -12.602 -18.719 1 94.06 424 ILE A CA 1
ATOM 3163 C C . ILE A 1 424 ? -14.555 -13.828 -19.422 1 94.06 424 ILE A C 1
ATOM 3165 O O . ILE A 1 424 ? -15.633 -14.305 -19.062 1 94.06 424 ILE A O 1
ATOM 3169 N N . SER A 1 425 ? -13.836 -14.328 -20.453 1 90.75 425 SER A N 1
ATOM 3170 C CA . SER A 1 425 ? -14.297 -15.5 -21.188 1 90.75 425 SER A CA 1
ATOM 3171 C C . SER A 1 425 ? -14.25 -16.75 -20.312 1 90.75 425 SER A C 1
ATOM 3173 O O . SER A 1 425 ? -13.516 -16.797 -19.328 1 90.75 425 SER A O 1
ATOM 3175 N N . THR A 1 426 ? -15.008 -17.703 -20.703 1 90.31 426 THR A N 1
ATOM 3176 C CA . THR A 1 426 ? -15.047 -18.969 -19.984 1 90.31 426 THR A CA 1
ATOM 3177 C C . THR A 1 426 ? -13.648 -19.594 -19.906 1 90.31 426 THR A C 1
ATOM 3179 O O . THR A 1 426 ? -13.242 -20.094 -18.859 1 90.31 426 THR A O 1
ATOM 3182 N N . VAL A 1 427 ? -12.945 -19.547 -20.953 1 91.5 427 VAL A N 1
ATOM 3183 C CA . VAL A 1 427 ? -11.602 -20.109 -21.031 1 91.5 427 VAL A CA 1
ATOM 3184 C C . VAL A 1 427 ? -10.68 -19.375 -20.062 1 91.5 427 VAL A C 1
ATOM 3186 O O . VAL A 1 427 ? -9.938 -20 -19.297 1 91.5 427 VAL A O 1
ATOM 3189 N N . ALA A 1 428 ? -10.805 -18.094 -20.078 1 92.56 428 ALA A N 1
ATOM 3190 C CA . ALA A 1 428 ? -9.961 -17.266 -19.203 1 92.56 428 ALA A CA 1
ATOM 3191 C C . ALA A 1 428 ? -10.297 -17.5 -17.734 1 92.56 428 ALA A C 1
ATOM 3193 O O . ALA A 1 428 ? -9.406 -17.453 -16.875 1 92.56 428 ALA A O 1
ATOM 3194 N N . GLU A 1 429 ? -11.539 -17.703 -17.484 1 93.44 429 GLU A N 1
ATOM 3195 C CA . GLU A 1 429 ? -11.945 -17.953 -16.109 1 93.44 429 GLU A CA 1
ATOM 3196 C C . GLU A 1 429 ? -11.352 -19.266 -15.594 1 93.44 429 GLU A C 1
ATOM 3198 O O . GLU A 1 429 ? -10.969 -19.375 -14.43 1 93.44 429 GLU A O 1
ATOM 3203 N N . ILE A 1 430 ? -11.258 -20.297 -16.453 1 91.06 430 ILE A N 1
ATOM 3204 C CA . ILE A 1 430 ? -10.727 -21.609 -16.078 1 91.06 430 ILE A CA 1
ATOM 3205 C C . ILE A 1 430 ? -9.211 -21.516 -15.938 1 91.06 430 ILE A C 1
ATOM 3207 O O . ILE A 1 430 ? -8.633 -22.062 -14.992 1 91.06 430 ILE A O 1
ATOM 3211 N N . ILE A 1 431 ? -8.617 -20.812 -16.859 1 92.38 431 ILE A N 1
ATOM 3212 C CA . ILE A 1 431 ? -7.164 -20.672 -16.828 1 92.38 431 ILE A CA 1
ATOM 3213 C C . ILE A 1 431 ? -6.754 -19.812 -15.633 1 92.38 431 ILE A C 1
ATOM 3215 O O . ILE A 1 431 ? -5.797 -20.125 -14.93 1 92.38 431 ILE A O 1
ATOM 3219 N N . GLY A 1 432 ? -7.449 -18.703 -15.438 1 94.38 432 GLY A N 1
ATOM 3220 C CA . GLY A 1 432 ? -7.145 -17.75 -14.383 1 94.38 432 GLY A CA 1
ATOM 3221 C C . GLY A 1 432 ? -6.777 -16.375 -14.898 1 94.38 432 GLY A C 1
ATOM 3222 O O . GLY A 1 432 ? -6.102 -16.25 -15.922 1 94.38 432 GLY A O 1
ATOM 3223 N N . ALA A 1 433 ? -7.152 -15.445 -14.18 1 95.88 433 ALA A N 1
ATOM 3224 C CA . ALA A 1 433 ? -6.949 -14.055 -14.594 1 95.88 433 ALA A CA 1
ATOM 3225 C C . ALA A 1 433 ? -5.477 -13.664 -14.484 1 95.88 433 ALA A C 1
ATOM 3227 O O . ALA A 1 433 ? -5.016 -12.758 -15.18 1 95.88 433 ALA A O 1
ATOM 3228 N N . ASP A 1 434 ? -4.746 -14.297 -13.625 1 95.81 434 ASP A N 1
ATOM 3229 C CA . ASP A 1 434 ? -3.328 -13.977 -13.469 1 95.81 434 ASP A CA 1
ATOM 3230 C C . ASP A 1 434 ? -2.576 -14.18 -14.781 1 95.81 434 ASP A C 1
ATOM 3232 O O . ASP A 1 434 ? -1.771 -13.328 -15.18 1 95.81 434 ASP A O 1
ATOM 3236 N N . VAL A 1 435 ? -2.854 -15.266 -15.43 1 93.38 435 VAL A N 1
ATOM 3237 C CA . VAL A 1 435 ? -2.215 -15.555 -16.719 1 93.38 435 VAL A CA 1
ATOM 3238 C C . VAL A 1 435 ? -2.832 -14.688 -17.812 1 93.38 435 VAL A C 1
ATOM 3240 O O . VAL A 1 435 ? -2.115 -14.062 -18.594 1 93.38 435 VAL A O 1
ATOM 3243 N N . CYS A 1 436 ? -4.121 -14.594 -17.797 1 93.88 436 CYS A N 1
ATOM 3244 C CA . CYS A 1 436 ? -4.844 -14.031 -18.922 1 93.88 436 CYS A CA 1
ATOM 3245 C C . CYS A 1 436 ? -4.77 -12.508 -18.922 1 93.88 436 CYS A C 1
ATOM 3247 O O . CYS A 1 436 ? -4.758 -11.883 -19.984 1 93.88 436 CYS A O 1
ATOM 3249 N N . GLU A 1 437 ? -4.719 -11.945 -17.734 1 95.19 437 GLU A N 1
ATOM 3250 C CA . GLU A 1 437 ? -4.777 -10.484 -17.656 1 95.19 437 GLU A CA 1
ATOM 3251 C C . GLU A 1 437 ? -3.414 -9.898 -17.312 1 95.19 437 GLU A C 1
ATOM 3253 O O . GLU A 1 437 ? -3.133 -8.742 -17.641 1 95.19 437 GLU A O 1
ATOM 3258 N N . HIS A 1 438 ? -2.49 -10.719 -16.703 1 95.06 438 HIS A N 1
ATOM 3259 C CA . HIS A 1 438 ? -1.248 -10.148 -16.203 1 95.06 438 HIS A CA 1
ATOM 3260 C C . HIS A 1 438 ? -0.036 -10.914 -16.719 1 95.06 438 HIS A C 1
ATOM 3262 O O . HIS A 1 438 ? 1.1 -10.617 -16.344 1 95.06 438 HIS A O 1
ATOM 3268 N N . SER A 1 439 ? -0.24 -11.938 -17.484 1 91.94 439 SER A N 1
ATOM 3269 C CA . SER A 1 439 ? 0.824 -12.734 -18.078 1 91.94 439 SER A CA 1
ATOM 3270 C C . SER A 1 439 ? 1.735 -13.336 -17.016 1 91.94 439 SER A C 1
ATOM 3272 O O . SER A 1 439 ? 2.955 -13.375 -17.188 1 91.94 439 SER A O 1
ATOM 3274 N N . ILE A 1 440 ? 1.142 -13.719 -15.922 1 90.94 440 ILE A N 1
ATOM 3275 C CA . ILE A 1 440 ? 1.898 -14.414 -14.883 1 90.94 440 ILE A CA 1
ATOM 3276 C C . ILE A 1 440 ? 2.158 -15.852 -15.312 1 90.94 440 ILE A C 1
ATOM 3278 O O . ILE A 1 440 ? 1.218 -16.609 -15.562 1 90.94 440 ILE A O 1
ATOM 3282 N N . ASN A 1 441 ? 3.404 -16.281 -15.422 1 85.69 441 ASN A N 1
ATOM 3283 C CA . ASN A 1 441 ? 3.834 -17.625 -15.789 1 85.69 441 ASN A CA 1
ATOM 3284 C C . ASN A 1 441 ? 3.502 -17.938 -17.25 1 85.69 441 ASN A C 1
ATOM 3286 O O . ASN A 1 441 ? 3.602 -19.094 -17.688 1 85.69 441 ASN A O 1
ATOM 3290 N N . GLY A 1 442 ? 3.021 -16.969 -17.969 1 87.31 442 GLY A N 1
ATOM 3291 C CA . GLY A 1 442 ? 2.709 -17.141 -19.375 1 87.31 442 GLY A CA 1
ATOM 3292 C C . GLY A 1 442 ? 1.837 -16.047 -19.953 1 87.31 442 GLY A C 1
ATOM 3293 O O . GLY A 1 442 ? 1.103 -15.383 -19.203 1 87.31 442 GLY A O 1
ATOM 3294 N N . THR A 1 443 ? 1.949 -15.898 -21.219 1 88.19 443 THR A N 1
ATOM 3295 C CA . THR A 1 443 ? 1.142 -14.906 -21.906 1 88.19 443 THR A CA 1
ATOM 3296 C C . THR A 1 443 ? 0.12 -15.586 -22.812 1 88.19 443 THR A C 1
ATOM 3298 O O . THR A 1 443 ? 0.486 -16.375 -23.688 1 88.19 443 THR A O 1
ATOM 3301 N N . TYR A 1 444 ? -1.143 -15.297 -22.609 1 90.62 444 TYR A N 1
ATOM 3302 C CA . TYR A 1 444 ? -2.23 -15.852 -23.406 1 90.62 444 TYR A CA 1
ATOM 3303 C C . TYR A 1 444 ? -2.533 -14.969 -24.609 1 90.62 444 TYR A C 1
ATOM 3305 O O . TYR A 1 444 ? -3.051 -13.859 -24.453 1 90.62 444 TYR A O 1
ATOM 3313 N N . TYR A 1 445 ? -2.205 -15.406 -25.734 1 90.44 445 TYR A N 1
ATOM 3314 C CA . TYR A 1 445 ? -2.564 -14.75 -26.984 1 90.44 445 TYR A CA 1
ATOM 3315 C C . TYR A 1 445 ? -3.902 -15.266 -27.516 1 90.44 445 TYR A C 1
ATOM 3317 O O . TYR A 1 445 ? -3.949 -16.25 -28.266 1 90.44 445 TYR A O 1
ATOM 3325 N N . THR A 1 446 ? -4.914 -14.547 -27.219 1 86.12 446 THR A N 1
ATOM 3326 C CA . THR A 1 446 ? -6.285 -14.992 -27.438 1 86.12 446 THR A CA 1
ATOM 3327 C C . THR A 1 446 ? -6.562 -15.164 -28.922 1 86.12 446 THR A C 1
ATOM 3329 O O . THR A 1 446 ? -7.277 -16.078 -29.328 1 86.12 446 THR A O 1
ATOM 3332 N N . ALA A 1 447 ? -6.07 -14.312 -29.766 1 84.06 447 ALA A N 1
ATOM 3333 C CA . ALA A 1 447 ? -6.312 -14.375 -31.203 1 84.06 447 ALA A CA 1
ATOM 3334 C C . ALA A 1 447 ? -5.715 -15.641 -31.812 1 84.06 447 ALA A C 1
ATOM 3336 O O . ALA A 1 447 ? -6.285 -16.234 -32.719 1 84.06 447 ALA A O 1
ATOM 3337 N N . GLU A 1 448 ? -4.625 -16.109 -31.219 1 87.88 448 GLU A N 1
ATOM 3338 C CA . GLU A 1 448 ? -3.922 -17.281 -31.719 1 87.88 448 GLU A CA 1
ATOM 3339 C C . GLU A 1 448 ? -4.348 -18.547 -30.984 1 87.88 448 GLU A C 1
ATOM 3341 O O . GLU A 1 448 ? -4.098 -19.656 -31.438 1 87.88 448 GLU A O 1
ATOM 3346 N N . GLY A 1 449 ? -4.965 -18.312 -29.844 1 89.56 449 GLY A N 1
ATOM 3347 C CA . GLY A 1 449 ? -5.371 -19.438 -29.016 1 89.56 449 GLY A CA 1
ATOM 3348 C C . GLY A 1 449 ? -4.203 -20.188 -28.406 1 89.56 449 GLY A C 1
ATOM 3349 O O . GLY A 1 449 ? -4.211 -21.422 -28.344 1 89.56 449 GLY A O 1
ATOM 3350 N N . VAL A 1 450 ? -3.146 -19.453 -28.094 1 92.75 450 VAL A N 1
ATOM 3351 C CA . VAL A 1 450 ? -1.956 -20.109 -27.547 1 92.75 450 VAL A CA 1
ATOM 3352 C C . VAL A 1 450 ? -1.476 -19.359 -26.312 1 92.75 450 VAL A C 1
ATOM 3354 O O . VAL A 1 450 ? -1.726 -18.156 -26.172 1 92.75 450 VAL A O 1
ATOM 3357 N N . ILE A 1 451 ? -0.895 -20.094 -25.375 1 92.31 451 ILE A N 1
ATOM 3358 C CA . ILE A 1 451 ? -0.175 -19.516 -24.25 1 92.31 451 ILE A CA 1
ATOM 3359 C C . ILE A 1 451 ? 1.32 -19.797 -24.391 1 92.31 451 ILE A C 1
ATOM 3361 O O . ILE A 1 451 ? 1.729 -20.938 -24.609 1 92.31 451 ILE A O 1
ATOM 3365 N N . ARG A 1 452 ? 2.104 -18.75 -24.312 1 88.94 452 ARG A N 1
ATOM 3366 C CA . ARG A 1 452 ? 3.557 -18.859 -24.375 1 88.94 452 ARG A CA 1
ATOM 3367 C C . ARG A 1 452 ? 4.188 -18.531 -23.016 1 88.94 452 ARG A C 1
ATOM 3369 O O . ARG A 1 452 ? 3.871 -17.516 -22.406 1 88.94 452 ARG A O 1
ATOM 3376 N N . THR A 1 453 ? 5.004 -19.453 -22.547 1 85.12 453 THR A N 1
ATOM 3377 C CA . THR A 1 453 ? 5.676 -19.234 -21.266 1 85.12 453 THR A CA 1
ATOM 3378 C C . THR A 1 453 ? 7.066 -18.641 -21.484 1 85.12 453 THR A C 1
ATOM 3380 O O . THR A 1 453 ? 7.574 -18.625 -22.609 1 85.12 453 THR A O 1
ATOM 3383 N N . GLN A 1 454 ? 7.617 -18.125 -20.453 1 73.31 454 GLN A N 1
ATOM 3384 C CA . GLN A 1 454 ? 8.922 -17.469 -20.531 1 73.31 454 GLN A CA 1
ATOM 3385 C C . GLN A 1 454 ? 10.023 -18.484 -20.812 1 73.31 454 GLN A C 1
ATOM 3387 O O . GLN A 1 454 ? 11.055 -18.125 -21.391 1 73.31 454 GLN A O 1
ATOM 3392 N N . ASP A 1 455 ? 9.797 -19.734 -20.453 1 70 455 ASP A N 1
ATOM 3393 C CA . ASP A 1 455 ? 10.805 -20.766 -20.688 1 70 455 ASP A CA 1
ATOM 3394 C C . ASP A 1 455 ? 10.688 -21.344 -22.094 1 70 455 ASP A C 1
ATOM 3396 O O . ASP A 1 455 ? 11.336 -22.344 -22.406 1 70 455 ASP A O 1
ATOM 3400 N N . GLY A 1 456 ? 9.75 -20.812 -22.906 1 71.88 456 GLY A N 1
ATOM 3401 C CA . GLY A 1 456 ? 9.703 -21.156 -24.312 1 71.88 456 GLY A CA 1
ATOM 3402 C C . GLY A 1 456 ? 8.648 -22.188 -24.641 1 71.88 456 GLY A C 1
ATOM 3403 O O . GLY A 1 456 ? 8.547 -22.656 -25.781 1 71.88 456 GLY A O 1
ATOM 3404 N N . ARG A 1 457 ? 7.875 -22.625 -23.688 1 81.44 457 ARG A N 1
ATOM 3405 C CA . ARG A 1 457 ? 6.805 -23.594 -23.938 1 81.44 457 ARG A CA 1
ATOM 3406 C C . ARG A 1 457 ? 5.578 -22.906 -24.516 1 81.44 457 ARG A C 1
ATOM 3408 O O . ARG A 1 457 ? 5.293 -21.75 -24.203 1 81.44 457 ARG A O 1
ATOM 3415 N N . THR A 1 458 ? 4.922 -23.625 -25.391 1 89.44 458 THR A N 1
ATOM 3416 C CA . THR A 1 458 ? 3.693 -23.125 -26 1 89.44 458 THR A CA 1
ATOM 3417 C C . THR A 1 458 ? 2.543 -24.109 -25.781 1 89.44 458 THR A C 1
ATOM 3419 O O . THR A 1 458 ? 2.684 -25.297 -26.031 1 89.44 458 THR A O 1
ATOM 3422 N N . PHE A 1 459 ? 1.503 -23.656 -25.266 1 90.69 459 PHE A N 1
ATOM 3423 C CA . PHE A 1 459 ? 0.296 -24.453 -25.062 1 90.69 459 PHE A CA 1
ATOM 3424 C C . PHE A 1 459 ? -0.807 -24.016 -26.016 1 90.69 459 PHE A C 1
ATOM 3426 O O . PHE A 1 459 ? -1.147 -22.828 -26.078 1 90.69 459 PHE A O 1
ATOM 3433 N N . GLN A 1 460 ? -1.357 -25 -26.75 1 90.81 460 GLN A N 1
ATOM 3434 C CA . GLN A 1 460 ? -2.543 -24.719 -27.562 1 90.81 460 GLN A CA 1
ATOM 3435 C C . GLN A 1 460 ? -3.811 -24.781 -26.719 1 90.81 460 GLN A C 1
ATOM 3437 O O . GLN A 1 460 ? -4.102 -25.812 -26.094 1 90.81 460 GLN A O 1
ATOM 3442 N N . VAL A 1 461 ? -4.512 -23.719 -26.688 1 92.5 461 VAL A N 1
ATOM 3443 C CA . VAL A 1 461 ? -5.695 -23.625 -25.828 1 92.5 461 VAL A CA 1
ATOM 3444 C C . VAL A 1 461 ? -6.953 -23.844 -26.672 1 92.5 461 VAL A C 1
ATOM 3446 O O . VAL A 1 461 ? -7.199 -23.141 -27.641 1 92.5 461 VAL A O 1
ATOM 3449 N N . PRO A 1 462 ? -7.691 -24.844 -26.219 1 86.75 462 PRO A N 1
ATOM 3450 C CA . PRO A 1 462 ? -8.961 -25.047 -26.922 1 86.75 462 PRO A CA 1
ATOM 3451 C C . PRO A 1 462 ? -9.859 -23.797 -26.875 1 86.75 462 PRO A C 1
ATOM 3453 O O . PRO A 1 462 ? -9.883 -23.094 -25.875 1 86.75 462 PRO A O 1
ATOM 3456 N N . SER A 1 463 ? -10.367 -23.469 -28.094 1 76.44 463 SER A N 1
ATOM 3457 C CA . SER A 1 463 ? -11.25 -22.312 -28.188 1 76.44 463 SER A CA 1
ATOM 3458 C C . SER A 1 463 ? -12.523 -22.641 -28.953 1 76.44 463 SER A C 1
ATOM 3460 O O . SER A 1 463 ? -12.609 -23.688 -29.594 1 76.44 463 SER A O 1
ATOM 3462 N N . GLY A 1 464 ? -13.586 -21.891 -28.75 1 67.56 464 GLY A N 1
ATOM 3463 C CA . GLY A 1 464 ? -14.859 -22.094 -29.406 1 67.56 464 GLY A CA 1
ATOM 3464 C C . GLY A 1 464 ? -16.047 -21.641 -28.578 1 67.56 464 GLY A C 1
ATOM 3465 O O . GLY A 1 464 ? -15.898 -21.375 -27.375 1 67.56 464 GLY A O 1
ATOM 3466 N N . PRO A 1 465 ? -17.125 -21.484 -29.281 1 69.62 465 PRO A N 1
ATOM 3467 C CA . PRO A 1 465 ? -18.312 -21.016 -28.578 1 69.62 465 PRO A CA 1
ATOM 3468 C C . PRO A 1 465 ? -18.828 -22.031 -27.562 1 69.62 465 PRO A C 1
ATOM 3470 O O . PRO A 1 465 ? -19.438 -21.641 -26.562 1 69.62 465 PRO A O 1
ATOM 3473 N N . VAL A 1 466 ? -18.562 -23.359 -27.891 1 74.94 466 VAL A N 1
ATOM 3474 C CA . VAL A 1 466 ? -18.969 -24.438 -26.969 1 74.94 466 VAL A CA 1
ATOM 3475 C C . VAL A 1 466 ? -17.781 -25.344 -26.672 1 74.94 466 VAL A C 1
ATOM 3477 O O . VAL A 1 466 ? -17.109 -25.828 -27.594 1 74.94 466 VAL A O 1
ATOM 3480 N N . LEU A 1 467 ? -17.516 -25.438 -25.375 1 83 467 LEU A N 1
ATOM 3481 C CA . LEU A 1 467 ? -16.391 -26.281 -24.969 1 83 467 LEU A CA 1
ATOM 3482 C C . LEU A 1 467 ? -16.891 -27.656 -24.547 1 83 467 LEU A C 1
ATOM 3484 O O . LEU A 1 467 ? -17.844 -27.781 -23.781 1 83 467 LEU A O 1
ATOM 3488 N N . SER A 1 468 ? -16.266 -28.656 -25.141 1 77.56 468 SER A N 1
ATOM 3489 C CA . SER A 1 468 ? -16.547 -30.031 -24.719 1 77.56 468 SER A CA 1
ATOM 3490 C C . SER A 1 468 ? -15.93 -30.312 -23.359 1 77.56 468 SER A C 1
ATOM 3492 O O . SER A 1 468 ? -15.133 -29.516 -22.844 1 77.56 468 SER A O 1
ATOM 3494 N N . LYS A 1 469 ? -16.422 -31.375 -22.781 1 79.5 469 LYS A N 1
ATOM 3495 C CA . LYS A 1 469 ? -15.836 -31.797 -21.516 1 79.5 469 LYS A CA 1
ATOM 3496 C C . LYS A 1 469 ? -14.328 -32.031 -21.656 1 79.5 469 LYS A C 1
ATOM 3498 O O . LYS A 1 469 ? -13.562 -31.672 -20.766 1 79.5 469 LYS A O 1
ATOM 3503 N N . ARG A 1 470 ? -13.953 -32.625 -22.75 1 80.25 470 ARG A N 1
ATOM 3504 C CA . ARG A 1 470 ? -12.539 -32.906 -23 1 80.25 470 ARG A CA 1
ATOM 3505 C C . ARG A 1 470 ? -11.758 -31.594 -23.109 1 80.25 470 ARG A C 1
ATOM 3507 O O . ARG A 1 470 ? -10.633 -31.5 -22.609 1 80.25 470 ARG A O 1
ATOM 3514 N N . ASP A 1 471 ? -12.391 -30.656 -23.703 1 84.19 471 ASP A N 1
ATOM 3515 C CA . ASP A 1 471 ? -11.75 -29.344 -23.844 1 84.19 471 ASP A CA 1
ATOM 3516 C C . ASP A 1 471 ? -11.547 -28.688 -22.484 1 84.19 471 ASP A C 1
ATOM 3518 O O . ASP A 1 471 ? -10.477 -28.141 -22.203 1 84.19 471 ASP A O 1
ATOM 3522 N N . VAL A 1 472 ? -12.531 -28.75 -21.703 1 85.06 472 VAL A N 1
ATOM 3523 C CA . VAL A 1 472 ? -12.484 -28.141 -20.391 1 85.06 472 VAL A CA 1
ATOM 3524 C C . VAL A 1 472 ? -11.383 -28.781 -19.547 1 85.06 472 VAL A C 1
ATOM 3526 O O . VAL A 1 472 ? -10.625 -28.094 -18.875 1 85.06 472 VAL A O 1
ATOM 3529 N N . LEU A 1 473 ? -11.258 -30.078 -19.609 1 84.19 473 LEU A N 1
ATOM 3530 C CA . LEU A 1 473 ? -10.234 -30.797 -18.844 1 84.19 473 LEU A CA 1
ATOM 3531 C C . LEU A 1 473 ? -8.836 -30.406 -19.328 1 84.19 473 LEU A C 1
ATOM 3533 O O . LEU A 1 473 ? -7.918 -30.266 -18.516 1 84.19 473 LEU A O 1
ATOM 3537 N N . LYS A 1 474 ? -8.766 -30.297 -20.594 1 86.75 474 LYS A N 1
ATOM 3538 C CA . LYS A 1 474 ? -7.484 -29.875 -21.156 1 86.75 474 LYS A CA 1
ATOM 3539 C C . LYS A 1 474 ? -7.098 -28.484 -20.672 1 86.75 474 LYS A C 1
ATOM 3541 O O . LYS A 1 474 ? -5.941 -28.25 -20.312 1 86.75 474 LYS A O 1
ATOM 3546 N N . ILE A 1 475 ? -8.055 -27.609 -20.656 1 90.38 475 ILE A N 1
ATOM 3547 C CA . ILE A 1 475 ? -7.801 -26.25 -20.219 1 90.38 475 ILE A CA 1
ATOM 3548 C C . ILE A 1 475 ? -7.41 -26.25 -18.734 1 90.38 475 ILE A C 1
ATOM 3550 O O . ILE A 1 475 ? -6.5 -25.531 -18.328 1 90.38 475 ILE A O 1
ATOM 3554 N N . MET A 1 476 ? -8.016 -27.047 -17.969 1 86.25 476 MET A N 1
ATOM 3555 C CA . MET A 1 476 ? -7.684 -27.172 -16.547 1 86.25 476 MET A CA 1
ATOM 3556 C C . MET A 1 476 ? -6.258 -27.688 -16.359 1 86.25 476 MET A C 1
ATOM 3558 O O . MET A 1 476 ? -5.535 -27.219 -15.492 1 86.25 476 MET A O 1
ATOM 3562 N N . ASP A 1 477 ? -5.863 -28.594 -17.203 1 84.12 477 ASP A N 1
ATOM 3563 C CA . ASP A 1 477 ? -4.508 -29.141 -17.156 1 84.12 477 ASP A CA 1
ATOM 3564 C C . ASP A 1 477 ? -3.471 -28.078 -17.484 1 84.12 477 ASP A C 1
ATOM 3566 O O . ASP A 1 477 ? -2.408 -28.016 -16.859 1 84.12 477 ASP A O 1
ATOM 3570 N N . ILE A 1 478 ? -3.842 -27.359 -18.453 1 88.31 478 ILE A N 1
ATOM 3571 C CA . ILE A 1 478 ? -2.953 -26.266 -18.828 1 88.31 478 ILE A CA 1
ATOM 3572 C C . ILE A 1 478 ? -2.803 -25.297 -17.656 1 88.31 478 ILE A C 1
ATOM 3574 O O . ILE A 1 478 ? -1.687 -24.891 -17.328 1 88.31 478 ILE A O 1
ATOM 3578 N N . SER A 1 479 ? -3.867 -24.953 -17.016 1 88.69 479 SER A N 1
ATOM 3579 C CA . SER A 1 479 ? -3.857 -24.047 -15.867 1 88.69 479 SER A CA 1
ATOM 3580 C C . SER A 1 479 ? -2.971 -24.578 -14.75 1 88.69 479 SER A C 1
ATOM 3582 O O . SER A 1 479 ? -2.201 -23.828 -14.148 1 88.69 479 SER A O 1
ATOM 3584 N N . LEU A 1 480 ? -3.064 -25.828 -14.492 1 82.31 480 LEU A N 1
ATOM 3585 C CA . LEU A 1 480 ? -2.285 -26.469 -13.438 1 82.31 480 LEU A CA 1
ATOM 3586 C C . LEU A 1 480 ? -0.806 -26.516 -13.805 1 82.31 480 LEU A C 1
ATOM 3588 O O . LEU A 1 480 ? 0.058 -26.297 -12.953 1 82.31 480 LEU A O 1
ATOM 3592 N N . ALA A 1 481 ? -0.534 -26.781 -15.062 1 79.56 481 ALA A N 1
ATOM 3593 C CA . ALA A 1 481 ? 0.843 -26.875 -15.547 1 79.56 481 ALA A CA 1
ATOM 3594 C C . ALA A 1 481 ? 1.558 -25.531 -15.406 1 79.56 481 ALA A C 1
ATOM 3596 O O . ALA A 1 481 ? 2.75 -25.484 -15.102 1 79.56 481 ALA A O 1
ATOM 3597 N N . LEU A 1 482 ? 0.847 -24.531 -15.648 1 83.88 482 LEU A N 1
ATOM 3598 C CA . LEU A 1 482 ? 1.424 -23.188 -15.586 1 83.88 482 LEU A CA 1
ATOM 3599 C C . LEU A 1 482 ? 1.793 -22.828 -14.156 1 83.88 482 LEU A C 1
ATOM 3601 O O . LEU A 1 482 ? 2.723 -22.047 -13.93 1 83.88 482 LEU A O 1
ATOM 3605 N N . ARG A 1 483 ? 1.201 -23.344 -13.18 1 76.56 483 ARG A N 1
ATOM 3606 C CA . ARG A 1 483 ? 1.456 -23.031 -11.773 1 76.56 483 ARG A CA 1
ATOM 3607 C C . ARG A 1 483 ? 2.338 -24.078 -11.125 1 76.56 483 ARG A C 1
ATOM 3609 O O . ARG A 1 483 ? 2.535 -24.078 -9.906 1 76.56 483 ARG A O 1
ATOM 3616 N N . ASN A 1 484 ? 3.125 -24.734 -11.992 1 61.19 484 ASN A N 1
ATOM 3617 C CA . ASN A 1 484 ? 4.039 -25.812 -11.609 1 61.19 484 ASN A CA 1
ATOM 3618 C C . ASN A 1 484 ? 3.383 -26.797 -10.656 1 61.19 484 ASN A C 1
ATOM 3620 O O . ASN A 1 484 ? 4.016 -27.266 -9.703 1 61.19 484 ASN A O 1
ATOM 3624 N N . LYS A 1 485 ? 2.146 -26.891 -10.75 1 51.31 485 LYS A N 1
ATOM 3625 C CA . LYS A 1 485 ? 1.48 -27.953 -10.016 1 51.31 485 LYS A CA 1
ATOM 3626 C C . LYS A 1 485 ? 1.354 -29.219 -10.867 1 51.31 485 LYS A C 1
ATOM 3628 O O . LYS A 1 485 ? 1.31 -29.141 -12.094 1 51.31 485 LYS A O 1
ATOM 3633 N N . VAL A 1 486 ? 1.899 -30.375 -10.438 1 42.47 486 VAL A N 1
ATOM 3634 C CA . VAL A 1 486 ? 1.973 -31.688 -11.07 1 42.47 486 VAL A CA 1
ATOM 3635 C C . VAL A 1 486 ? 0.733 -31.922 -11.93 1 42.47 486 VAL A C 1
ATOM 3637 O O . VAL A 1 486 ? -0.396 -31.734 -11.469 1 42.47 486 VAL A O 1
ATOM 3640 N N . PRO A 1 487 ? 0.985 -31.984 -13.188 1 37.62 487 PRO A N 1
ATOM 3641 C CA . PRO A 1 487 ? -0.105 -32.25 -14.125 1 37.62 487 PRO A CA 1
ATOM 3642 C C . PRO A 1 487 ? -0.934 -33.469 -13.727 1 37.62 487 PRO A C 1
ATOM 3644 O O . PRO A 1 487 ? -0.411 -34.406 -13.109 1 37.62 487 PRO A O 1
ATOM 3647 N N . ARG A 1 488 ? -2.246 -33.344 -13.883 1 36.75 488 ARG A N 1
ATOM 3648 C CA . ARG A 1 488 ? -3.113 -34.5 -13.617 1 36.75 488 ARG A CA 1
ATOM 3649 C C . ARG A 1 488 ? -2.633 -35.719 -14.367 1 36.75 488 ARG A C 1
ATOM 3651 O O . ARG A 1 488 ? -2.812 -36.844 -13.898 1 36.75 488 ARG A O 1
ATOM 3658 N N . SER A 1 489 ? -2.125 -35.531 -15.648 1 34.34 489 SER A N 1
ATOM 3659 C CA . SER A 1 489 ? -1.68 -36.688 -16.438 1 34.34 489 SER A CA 1
ATOM 3660 C C . SER A 1 489 ? -0.539 -37.406 -15.742 1 34.34 489 SER A C 1
ATOM 3662 O O . SER A 1 489 ? -0.191 -38.531 -16.125 1 34.34 489 SER A O 1
ATOM 3664 N N . ALA A 1 490 ? 0.282 -36.719 -14.977 1 32.56 490 ALA A N 1
ATOM 3665 C CA . ALA A 1 490 ? 1.239 -37.531 -14.25 1 32.56 490 ALA A CA 1
ATOM 3666 C C . ALA A 1 490 ? 0.523 -38.594 -13.406 1 32.56 490 ALA A C 1
ATOM 3668 O O . ALA A 1 490 ? 1.139 -39.562 -12.969 1 32.56 490 ALA A O 1
ATOM 3669 N N . TYR A 1 491 ? -0.686 -38.25 -13.078 1 29.42 491 TYR A N 1
ATOM 3670 C CA . TYR A 1 491 ? -1.558 -39.281 -12.531 1 29.42 491 TYR A CA 1
ATOM 3671 C C . TYR A 1 491 ? -2.135 -40.156 -13.648 1 29.42 491 TYR A C 1
ATOM 3673 O O . TYR A 1 491 ? -3.113 -40.875 -13.438 1 29.42 491 TYR A O 1
ATOM 3681 N N . GLY A 1 492 ? -1.666 -40.062 -14.789 1 26.95 492 GLY A N 1
ATOM 3682 C CA . GLY A 1 492 ? -2.158 -40.906 -15.867 1 26.95 492 GLY A CA 1
ATOM 3683 C C . GLY A 1 492 ? -2.188 -42.375 -15.516 1 26.95 492 GLY A C 1
ATOM 3684 O O . GLY A 1 492 ? -2.338 -43.25 -16.391 1 26.95 492 GLY A O 1
ATOM 3685 N N . LYS A 1 493 ? -1.591 -42.938 -14.539 1 27.81 493 LYS A N 1
ATOM 3686 C CA . LYS A 1 493 ? -1.982 -44.344 -14.633 1 27.81 493 LYS A CA 1
ATOM 3687 C C . LYS A 1 493 ? -3.496 -44.5 -14.523 1 27.81 493 LYS A C 1
ATOM 3689 O O . LYS A 1 493 ? -4.152 -43.75 -13.781 1 27.81 493 LYS A O 1
ATOM 3694 N N . SER A 1 494 ? -4.195 -45.281 -15.531 1 24.95 494 SER A N 1
ATOM 3695 C CA . SER A 1 494 ? -5.539 -45.781 -15.82 1 24.95 494 SER A CA 1
ATOM 3696 C C . SER A 1 494 ? -6.234 -46.25 -14.547 1 24.95 494 SER A C 1
ATOM 3698 O O . SER A 1 494 ? -5.758 -47.188 -13.891 1 24.95 494 SER A O 1
ATOM 3700 N N . VAL A 1 495 ? -6.617 -45.625 -13.602 1 24.67 495 VAL A N 1
ATOM 3701 C CA . VAL A 1 495 ? -7.652 -46.344 -12.859 1 24.67 495 VAL A CA 1
ATOM 3702 C C . VAL A 1 495 ? -8.773 -46.75 -13.812 1 24.67 495 VAL A C 1
ATOM 3704 O O . VAL A 1 495 ? -9.414 -45.906 -14.445 1 24.67 495 VAL A O 1
ATOM 3707 N N . GLY A 1 496 ? -8.648 -47.938 -14.508 1 23.14 496 GLY A N 1
ATOM 3708 C CA . GLY A 1 496 ? -9.648 -48.719 -15.234 1 23.14 496 GLY A CA 1
ATOM 3709 C C . GLY A 1 496 ? -11.031 -48.625 -14.617 1 23.14 496 GLY A C 1
ATOM 3710 O O . GLY A 1 496 ? -11.25 -49.094 -13.5 1 23.14 496 GLY A O 1
ATOM 3711 N N . LEU A 1 497 ? -11.734 -47.438 -14.641 1 23.64 497 LEU A N 1
ATOM 3712 C CA . LEU A 1 497 ? -13.18 -47.562 -14.469 1 23.64 497 LEU A CA 1
ATOM 3713 C C . LEU A 1 497 ? -13.727 -48.656 -15.398 1 23.64 497 LEU A C 1
ATOM 3715 O O . LEU A 1 497 ? -13.344 -48.719 -16.562 1 23.64 497 LEU A O 1
ATOM 3719 N N . HIS A 1 498 ? -14.164 -49.781 -15.016 1 23.05 498 HIS A N 1
ATOM 3720 C CA . HIS A 1 498 ? -15 -50.656 -15.797 1 23.05 498 HIS A CA 1
ATOM 3721 C C . HIS A 1 498 ? -15.992 -49.875 -16.656 1 23.05 498 HIS A C 1
ATOM 3723 O O . HIS A 1 498 ? -16.266 -48.719 -16.375 1 23.05 498 HIS A O 1
ATOM 3729 N N . GLY A 1 499 ? -16.844 -50.438 -17.719 1 22.45 499 GLY A N 1
ATOM 3730 C CA . GLY A 1 499 ? -17.609 -50.281 -18.938 1 22.45 499 GLY A CA 1
ATOM 3731 C C . GLY A 1 499 ? -18.75 -49.312 -18.812 1 22.45 499 GLY A C 1
ATOM 3732 O O . GLY A 1 499 ? -19.578 -49.188 -19.734 1 22.45 499 GLY A O 1
ATOM 3733 N N . ARG A 1 500 ? -19.344 -48.844 -17.672 1 25.03 500 ARG A N 1
ATOM 3734 C CA . ARG A 1 500 ? -20.656 -48.375 -18.078 1 25.03 500 ARG A CA 1
ATOM 3735 C C . ARG A 1 500 ? -20.562 -47.062 -18.875 1 25.03 500 ARG A C 1
ATOM 3737 O O . ARG A 1 500 ? -19.609 -46.281 -18.703 1 25.03 500 ARG A O 1
ATOM 3744 N N . ARG A 1 501 ? -21.344 -46.969 -20.031 1 24.25 501 ARG A N 1
ATOM 3745 C CA . ARG A 1 501 ? -21.594 -46.062 -21.125 1 24.25 501 ARG A CA 1
ATOM 3746 C C . ARG A 1 501 ? -21.75 -44.625 -20.594 1 24.25 501 ARG A C 1
ATOM 3748 O O . ARG A 1 501 ? -22.531 -44.375 -19.688 1 24.25 501 ARG A O 1
ATOM 3755 N N . PRO A 1 502 ? -20.781 -43.844 -20.859 1 24.3 502 PRO A N 1
ATOM 3756 C CA . PRO A 1 502 ? -20.781 -42.438 -20.438 1 24.3 502 PRO A CA 1
ATOM 3757 C C . PRO A 1 502 ? -21.953 -41.656 -21.016 1 24.3 502 PRO A C 1
ATOM 3759 O O . PRO A 1 502 ? -22.281 -41.812 -22.188 1 24.3 502 PRO A O 1
ATOM 3762 N N . SER A 1 503 ? -23.078 -41.406 -20.297 1 22.84 503 SER A N 1
ATOM 3763 C CA . SER A 1 503 ? -24.203 -40.594 -20.766 1 22.84 503 SER A CA 1
ATOM 3764 C C . SER A 1 503 ? -23.734 -39.25 -21.297 1 22.84 503 SER A C 1
ATOM 3766 O O . SER A 1 503 ? -22.875 -38.594 -20.703 1 22.84 503 SER A O 1
ATOM 3768 N N . THR A 1 504 ? -23.781 -38.969 -22.656 1 22.3 504 THR A N 1
ATOM 3769 C CA . THR A 1 504 ? -23.531 -37.844 -23.578 1 22.3 504 THR A CA 1
ATOM 3770 C C . THR A 1 504 ? -24.281 -36.594 -23.125 1 22.3 504 THR A C 1
ATOM 3772 O O . THR A 1 504 ? -25.516 -36.594 -23.094 1 22.3 504 THR A O 1
ATOM 3775 N N . ALA A 1 505 ? -23.906 -35.906 -22.125 1 23 505 ALA A N 1
ATOM 3776 C CA . ALA A 1 505 ? -24.594 -34.625 -21.844 1 23 505 ALA A CA 1
ATOM 3777 C C . ALA A 1 505 ? -24.312 -33.625 -22.953 1 23 505 ALA A C 1
ATOM 3779 O O . ALA A 1 505 ? -23.156 -33.312 -23.266 1 23 505 ALA A O 1
ATOM 3780 N N . ASN A 1 506 ? -25.188 -33.5 -24.031 1 22.31 506 ASN A N 1
ATOM 3781 C CA . ASN A 1 506 ? -25.25 -32.594 -25.172 1 22.31 506 ASN A CA 1
ATOM 3782 C C . ASN A 1 506 ? -25.406 -31.156 -24.734 1 22.31 506 ASN A C 1
ATOM 3784 O O . ASN A 1 506 ? -26.312 -30.828 -23.969 1 22.31 506 ASN A O 1
ATOM 3788 N N . ILE A 1 507 ? -24.344 -30.438 -24.609 1 24.48 507 ILE A N 1
ATOM 3789 C CA . ILE A 1 507 ? -24.344 -29 -24.344 1 24.48 507 ILE A CA 1
ATOM 3790 C C . ILE A 1 507 ? -24.828 -28.234 -25.578 1 24.48 507 ILE A C 1
ATOM 3792 O O . ILE A 1 507 ? -24.172 -28.234 -26.609 1 24.48 507 ILE A O 1
ATOM 3796 N N . SER A 1 508 ? -26.188 -28.344 -25.969 1 22.73 508 SER A N 1
ATOM 3797 C CA . SER A 1 508 ? -26.734 -27.578 -27.094 1 22.73 508 SER A CA 1
ATOM 3798 C C . SER A 1 508 ? -26.688 -26.078 -26.828 1 22.73 508 SER A C 1
ATOM 3800 O O . SER A 1 508 ? -26.953 -25.641 -25.703 1 22.73 508 SER A O 1
ATOM 3802 N N . ASP A 1 509 ? -26.094 -25.312 -27.672 1 24.09 509 ASP A N 1
ATOM 3803 C CA . ASP A 1 509 ? -25.828 -23.875 -27.781 1 24.09 509 ASP A CA 1
ATOM 3804 C C . ASP A 1 509 ? -27.109 -23.078 -27.906 1 24.09 509 ASP A C 1
ATOM 3806 O O . ASP A 1 509 ? -27.109 -21.938 -28.359 1 24.09 509 ASP A O 1
ATOM 3810 N N . ASP A 1 510 ? -28.297 -23.672 -27.906 1 24.5 510 ASP A N 1
ATOM 3811 C CA . ASP A 1 510 ? -29.328 -22.656 -28.141 1 24.5 510 ASP A CA 1
ATOM 3812 C C . ASP A 1 510 ? -29.344 -21.609 -27.031 1 24.5 510 ASP A C 1
ATOM 3814 O O . ASP A 1 510 ? -28.812 -21.859 -25.938 1 24.5 510 ASP A O 1
ATOM 3818 N N . GLY A 1 511 ? -29.594 -20.312 -27.312 1 24.58 511 GLY A N 1
ATOM 3819 C CA . GLY A 1 511 ? -29.688 -19.156 -26.438 1 24.58 511 GLY A CA 1
ATOM 3820 C C . GLY A 1 511 ? -30.172 -19.5 -25.047 1 24.58 511 GLY A C 1
ATOM 3821 O O . GLY A 1 511 ? -30.047 -18.703 -24.125 1 24.58 511 GLY A O 1
ATOM 3822 N N . LYS A 1 512 ? -31.266 -20.219 -25.047 1 24 512 LYS A N 1
ATOM 3823 C CA . LYS A 1 512 ? -32.062 -20.422 -23.844 1 24 512 LYS A CA 1
ATOM 3824 C C . LYS A 1 512 ? -31.344 -21.312 -22.844 1 24 512 LYS A C 1
ATOM 3826 O O . LYS A 1 512 ? -30.672 -20.828 -21.938 1 24 512 LYS A O 1
ATOM 3831 N N . THR A 1 513 ? -31.875 -22.609 -22.75 1 20.58 513 THR A N 1
ATOM 3832 C CA . THR A 1 513 ? -31.891 -23.516 -21.594 1 20.58 513 THR A CA 1
ATOM 3833 C C . THR A 1 513 ? -30.562 -24.25 -21.484 1 20.58 513 THR A C 1
ATOM 3835 O O . THR A 1 513 ? -30.172 -25 -22.391 1 20.58 513 THR A O 1
ATOM 3838 N N . LEU A 1 514 ? -29.5 -23.641 -20.969 1 23.69 514 LEU A N 1
ATOM 3839 C CA . LEU A 1 514 ? -28.297 -24.328 -20.531 1 23.69 514 LEU A CA 1
ATOM 3840 C C . LEU A 1 514 ? -28.641 -25.594 -19.75 1 23.69 514 LEU A C 1
ATOM 3842 O O . LEU A 1 514 ? -29.156 -25.516 -18.641 1 23.69 514 LEU A O 1
ATOM 3846 N N . VAL A 1 515 ? -29.266 -26.594 -20.438 1 20.95 515 VAL A N 1
ATOM 3847 C CA . VAL A 1 515 ? -29.469 -27.812 -19.656 1 20.95 515 VAL A CA 1
ATOM 3848 C C . VAL A 1 515 ? -28.125 -28.375 -19.219 1 20.95 515 VAL A C 1
ATOM 3850 O O . VAL A 1 515 ? -27.312 -28.797 -20.047 1 20.95 515 VAL A O 1
ATOM 3853 N N . ILE A 1 516 ? -27.469 -27.844 -18.25 1 23.11 516 ILE A N 1
ATOM 3854 C CA . ILE A 1 516 ? -26.422 -28.344 -17.359 1 23.11 516 ILE A CA 1
ATOM 3855 C C . ILE A 1 516 ? -26.734 -29.781 -16.938 1 23.11 516 ILE A C 1
ATOM 3857 O O . ILE A 1 516 ? -27.578 -30 -16.062 1 23.11 516 ILE A O 1
ATOM 3861 N N . ARG A 1 517 ? -27.094 -30.688 -17.844 1 22.08 517 ARG A N 1
ATOM 3862 C CA . ARG A 1 517 ? -27.25 -32.031 -17.312 1 22.08 517 ARG A CA 1
ATOM 3863 C C . ARG A 1 517 ? -26 -32.469 -16.516 1 22.08 517 ARG A C 1
ATOM 3865 O O . ARG A 1 517 ? -24.922 -31.906 -16.734 1 22.08 517 ARG A O 1
ATOM 3872 N N . ARG A 1 518 ? -26 -33.781 -15.625 1 22.84 518 ARG A N 1
ATOM 3873 C CA . ARG A 1 518 ? -25.344 -34.375 -14.461 1 22.84 518 ARG A CA 1
ATOM 3874 C C . ARG A 1 518 ? -23.906 -34.75 -14.789 1 22.84 518 ARG A C 1
ATOM 3876 O O . ARG A 1 518 ? -23.656 -35.844 -15.32 1 22.84 518 ARG A O 1
ATOM 3883 N N . ALA A 1 519 ? -23.172 -34.25 -15.594 1 22.78 519 ALA A N 1
ATOM 3884 C CA . ALA A 1 519 ? -21.797 -34.719 -15.781 1 22.78 519 ALA A CA 1
ATOM 3885 C C . ALA A 1 519 ? -21.078 -34.812 -14.438 1 22.78 519 ALA A C 1
ATOM 3887 O O . ALA A 1 519 ? -20.594 -33.781 -13.914 1 22.78 519 ALA A O 1
ATOM 3888 N N . ARG A 1 520 ? -21.672 -35.562 -13.406 1 22.67 520 ARG A N 1
ATOM 3889 C CA . ARG A 1 520 ? -21.422 -35.781 -11.984 1 22.67 520 ARG A CA 1
ATOM 3890 C C . ARG A 1 520 ? -20 -36.281 -11.742 1 22.67 520 ARG A C 1
ATOM 3892 O O . ARG A 1 520 ? -19.281 -35.75 -10.891 1 22.67 520 ARG A O 1
ATOM 3899 N N . TRP A 1 521 ? -19.672 -37.75 -11.938 1 22.62 521 TRP A N 1
ATOM 3900 C CA . TRP A 1 521 ? -19 -38.75 -11.117 1 22.62 521 TRP A CA 1
ATOM 3901 C C . TRP A 1 521 ? -17.484 -38.719 -11.367 1 22.62 521 TRP A C 1
ATOM 3903 O O . TRP A 1 521 ? -16.719 -39.219 -10.547 1 22.62 521 TRP A O 1
ATOM 3913 N N . ALA A 1 522 ? -17.094 -38.375 -12.547 1 23.28 522 ALA A N 1
ATOM 3914 C CA . ALA A 1 522 ? -15.805 -38.969 -12.898 1 23.28 522 ALA A CA 1
ATOM 3915 C C . ALA A 1 522 ? -14.664 -38.281 -12.156 1 23.28 522 ALA A C 1
ATOM 3917 O O . ALA A 1 522 ? -13.523 -38.75 -12.172 1 23.28 522 ALA A O 1
ATOM 3918 N N . ALA A 1 523 ? -14.961 -37.125 -11.75 1 24.59 523 ALA A N 1
ATOM 3919 C CA . ALA A 1 523 ? -13.719 -36.469 -11.336 1 24.59 523 ALA A CA 1
ATOM 3920 C C . ALA A 1 523 ? -13.172 -37.125 -10.062 1 24.59 523 ALA A C 1
ATOM 3922 O O . ALA A 1 523 ? -12.031 -36.875 -9.672 1 24.59 523 ALA A O 1
ATOM 3923 N N . ASP A 1 524 ? -14.125 -37.719 -9.305 1 25.05 524 ASP A N 1
ATOM 3924 C CA . ASP A 1 524 ? -13.719 -38.25 -8 1 25.05 524 ASP A CA 1
ATOM 3925 C C . ASP A 1 524 ? -12.805 -39.469 -8.156 1 25.05 524 ASP A C 1
ATOM 3927 O O . ASP A 1 524 ? -12.289 -39.969 -7.164 1 25.05 524 ASP A O 1
ATOM 3931 N N . ASP A 1 525 ? -12.922 -40.094 -9.305 1 24.95 525 ASP A N 1
ATOM 3932 C CA . ASP A 1 525 ? -12.344 -41.406 -9.375 1 24.95 525 ASP A CA 1
ATOM 3933 C C . ASP A 1 525 ? -10.82 -41.344 -9.383 1 24.95 525 ASP A C 1
ATOM 3935 O O . ASP A 1 525 ? -10.148 -42.375 -9.375 1 24.95 525 ASP A O 1
ATOM 3939 N N . VAL A 1 526 ? -10.398 -40.156 -9.688 1 25.62 526 VAL A N 1
ATOM 3940 C CA . VAL A 1 526 ? -8.961 -40.344 -9.898 1 25.62 526 VAL A CA 1
ATOM 3941 C C . VAL A 1 526 ? -8.266 -40.562 -8.555 1 25.62 526 VAL A C 1
ATOM 3943 O O . VAL A 1 526 ? -7.098 -40.938 -8.516 1 25.62 526 VAL A O 1
ATOM 3946 N N . THR A 1 527 ? -8.953 -40.094 -7.508 1 24.77 527 THR A N 1
ATOM 3947 C CA . THR A 1 527 ? -8.125 -40.188 -6.312 1 24.77 527 THR A CA 1
ATOM 3948 C C . THR A 1 527 ? -7.938 -41.656 -5.906 1 24.77 527 THR A C 1
ATOM 3950 O O . THR A 1 527 ? -7.125 -41.969 -5.031 1 24.77 527 THR A O 1
ATOM 3953 N N . ARG A 1 528 ? -9.031 -42.344 -6.27 1 24.3 528 ARG A N 1
ATOM 3954 C CA . ARG A 1 528 ? -9.031 -43.625 -5.527 1 24.3 528 ARG A CA 1
ATOM 3955 C C . ARG A 1 528 ? -7.859 -44.5 -5.941 1 24.3 528 ARG A C 1
ATOM 3957 O O . ARG A 1 528 ? -7.508 -45.438 -5.23 1 24.3 528 ARG A O 1
ATOM 3964 N N . GLU A 1 529 ? -7.562 -44.312 -7.234 1 25.03 529 GLU A N 1
ATOM 3965 C CA . GLU A 1 529 ? -6.887 -45.531 -7.676 1 25.03 529 GLU A CA 1
ATOM 3966 C C . GLU A 1 529 ? -5.461 -45.594 -7.129 1 25.03 529 GLU A C 1
ATOM 3968 O O . GLU A 1 529 ? -4.75 -46.594 -7.352 1 25.03 529 GLU A O 1
ATOM 3973 N N . THR A 1 530 ? -5.059 -44.406 -6.676 1 25.12 530 THR A N 1
ATOM 3974 C CA . THR A 1 530 ? -3.641 -44.656 -6.441 1 25.12 530 THR A CA 1
ATOM 3975 C C . THR A 1 530 ? -3.441 -45.656 -5.316 1 25.12 530 THR A C 1
ATOM 3977 O O . THR A 1 530 ? -2.307 -45.969 -4.949 1 25.12 530 THR A O 1
ATOM 3980 N N . ARG A 1 531 ? -4.477 -45.719 -4.555 1 24.41 531 ARG A N 1
ATOM 3981 C CA . ARG A 1 531 ? -4.086 -46.344 -3.297 1 24.41 531 ARG A CA 1
ATOM 3982 C C . ARG A 1 531 ? -3.699 -47.812 -3.514 1 24.41 531 ARG A C 1
ATOM 3984 O O . ARG A 1 531 ? -3.354 -48.5 -2.562 1 24.41 531 ARG A O 1
ATOM 3991 N N . GLU A 1 532 ? -4.359 -48.375 -4.574 1 23.98 532 GLU A N 1
ATOM 3992 C CA . GLU A 1 532 ? -4.191 -49.812 -4.375 1 23.98 532 GLU A CA 1
ATOM 3993 C C . GLU A 1 532 ? -2.744 -50.25 -4.625 1 23.98 532 GLU A C 1
ATOM 3995 O O . GLU A 1 532 ? -2.322 -50.375 -5.773 1 23.98 532 GLU A O 1
ATOM 4000 N N . LEU A 1 533 ? -1.802 -49.469 -3.986 1 23.86 533 LEU A N 1
ATOM 4001 C CA . LEU A 1 533 ? -0.519 -50.156 -4.059 1 23.86 533 LEU A CA 1
ATOM 4002 C C . LEU A 1 533 ? -0.683 -51.625 -3.746 1 23.86 533 LEU A C 1
ATOM 4004 O O . LEU A 1 533 ? -1.506 -52 -2.908 1 23.86 533 LEU A O 1
ATOM 4008 N N . PRO A 1 534 ? -0.386 -52.469 -4.703 1 23.58 534 PRO A N 1
ATOM 4009 C CA . PRO A 1 534 ? -0.5 -53.906 -4.375 1 23.58 534 PRO A CA 1
ATOM 4010 C C . PRO A 1 534 ? -0.03 -54.219 -2.959 1 23.58 534 PRO A C 1
ATOM 4012 O O . PRO A 1 534 ? 0.829 -53.5 -2.416 1 23.58 534 PRO A O 1
ATOM 4015 N N . GLU A 1 535 ? -0.953 -54.594 -2.074 1 25.11 535 GLU A N 1
ATOM 4016 C CA . GLU A 1 535 ? -0.65 -55.219 -0.797 1 25.11 535 GLU A CA 1
ATOM 4017 C C . GLU A 1 535 ? 0.596 -56.094 -0.898 1 25.11 535 GLU A C 1
ATOM 4019 O O . GLU A 1 535 ? 0.61 -57.094 -1.641 1 25.11 535 GLU A O 1
ATOM 4024 N N . ILE A 1 536 ? 1.761 -55.5 -1.161 1 25.14 536 ILE A N 1
ATOM 4025 C CA . ILE A 1 536 ? 2.846 -56.438 -0.896 1 25.14 536 ILE A CA 1
ATOM 4026 C C . ILE A 1 536 ? 2.572 -57.188 0.406 1 25.14 536 ILE A C 1
ATOM 4028 O O . ILE A 1 536 ? 2.311 -56.594 1.441 1 25.14 536 ILE A O 1
ATOM 4032 N N . GLU A 1 537 ? 1.986 -58.375 0.258 1 23.06 537 GLU A N 1
ATOM 4033 C CA . GLU A 1 537 ? 1.732 -59.406 1.269 1 23.06 537 GLU A CA 1
ATOM 4034 C C . GLU A 1 537 ? 2.883 -59.5 2.27 1 23.06 537 GLU A C 1
ATOM 4036 O O . GLU A 1 537 ? 3.953 -60 1.949 1 23.06 537 GLU A O 1
ATOM 4041 N N . VAL A 1 538 ? 3.338 -58.375 2.85 1 23.2 538 VAL A N 1
ATOM 4042 C CA . VAL A 1 538 ? 4.195 -58.781 3.957 1 23.2 538 VAL A CA 1
ATOM 4043 C C . VAL A 1 538 ? 3.41 -59.656 4.914 1 23.2 538 VAL A C 1
ATOM 4045 O O . VAL A 1 538 ? 2.352 -59.281 5.41 1 23.2 538 VAL A O 1
ATOM 4048 N N . THR A 1 539 ? 3.436 -60.969 4.719 1 22.41 539 THR A N 1
ATOM 4049 C CA . THR A 1 539 ? 2.879 -62.094 5.457 1 22.41 539 THR A CA 1
ATOM 4050 C C . THR A 1 539 ? 3.113 -61.906 6.957 1 22.41 539 THR A C 1
ATOM 4052 O O . THR A 1 539 ? 2.939 -62.875 7.723 1 22.41 539 THR A O 1
ATOM 4055 N N . SER A 1 540 ? 3.141 -60.656 7.543 1 22.14 540 SER A N 1
ATOM 4056 C CA . SER A 1 540 ? 3.383 -60.969 8.953 1 22.14 540 SER A CA 1
ATOM 4057 C C . SER A 1 540 ? 2.209 -61.719 9.57 1 22.14 540 SER A C 1
ATOM 4059 O O . SER A 1 540 ? 1.052 -61.438 9.234 1 22.14 540 SER A O 1
ATOM 4061 N N . HIS A 1 541 ? 2.346 -62.875 10.055 1 21.84 541 HIS A N 1
ATOM 4062 C CA . HIS A 1 541 ? 1.544 -63.875 10.781 1 21.84 541 HIS A CA 1
ATOM 4063 C C . HIS A 1 541 ? 0.891 -63.25 12.008 1 21.84 541 HIS A C 1
ATOM 4065 O O . HIS A 1 541 ? 1.564 -62.969 13.008 1 21.84 541 HIS A O 1
ATOM 4071 N N . HIS A 1 542 ? 0.084 -62.094 11.859 1 22.91 542 HIS A N 1
ATOM 4072 C CA . HIS A 1 542 ? -0.486 -61.719 13.141 1 22.91 542 HIS A CA 1
ATOM 4073 C C . HIS A 1 542 ? -1.436 -62.781 13.68 1 22.91 542 HIS A C 1
ATOM 4075 O O . HIS A 1 542 ? -2.127 -63.438 12.906 1 22.91 542 HIS A O 1
ATOM 4081 N N . PRO A 1 543 ? -1.248 -63.219 14.906 1 24.83 543 PRO A N 1
ATOM 4082 C CA . PRO A 1 543 ? -2.23 -64.125 15.492 1 24.83 543 PRO A CA 1
ATOM 4083 C C . PRO A 1 543 ? -3.652 -63.594 15.445 1 24.83 543 PRO A C 1
ATOM 4085 O O . PRO A 1 543 ? -3.844 -62.375 15.281 1 24.83 543 PRO A O 1
ATOM 4088 N N . GLU A 1 544 ? -4.727 -64.312 15.609 1 23.69 544 GLU A N 1
ATOM 4089 C CA . GLU A 1 544 ? -6.168 -64.5 15.461 1 23.69 544 GLU A CA 1
ATOM 4090 C C . GLU A 1 544 ? -6.949 -63.5 16.281 1 23.69 544 GLU A C 1
ATOM 4092 O O . GLU A 1 544 ? -8.188 -63.5 16.281 1 23.69 544 GLU A O 1
ATOM 4097 N N . GLY A 1 545 ? -6.406 -62.469 17.062 1 23.95 545 GLY A N 1
ATOM 4098 C CA . GLY A 1 545 ? -7.395 -62.156 18.078 1 23.95 545 GLY A CA 1
ATOM 4099 C C . GLY A 1 545 ? -8.625 -61.469 17.516 1 23.95 545 GLY A C 1
ATOM 4100 O O . GLY A 1 545 ? -8.609 -60.969 16.391 1 23.95 545 GLY A O 1
ATOM 4101 N N . ARG A 1 546 ? -9.867 -61.375 18.25 1 24.38 546 ARG A N 1
ATOM 4102 C CA . ARG A 1 546 ? -11.281 -61.062 18.109 1 24.38 546 ARG A CA 1
ATOM 4103 C C . ARG A 1 546 ? -11.477 -59.562 17.75 1 24.38 546 ARG A C 1
ATOM 4105 O O . ARG A 1 546 ? -11.062 -58.688 18.5 1 24.38 546 ARG A O 1
ATOM 4112 N N . HIS A 1 547 ? -11.375 -59.219 16.438 1 24.59 547 HIS A N 1
ATOM 4113 C CA . HIS A 1 547 ? -11.328 -57.938 15.758 1 24.59 547 HIS A CA 1
ATOM 4114 C C . HIS A 1 547 ? -12.602 -57.125 16.016 1 24.59 547 HIS A C 1
ATOM 4116 O O . HIS A 1 547 ? -13.703 -57.594 15.75 1 24.59 547 HIS A O 1
ATOM 4122 N N . GLY A 1 548 ? -12.711 -56.375 17.219 1 24.05 548 GLY A N 1
ATOM 4123 C CA . GLY A 1 548 ? -13.797 -55.469 17.531 1 24.05 548 GLY A CA 1
ATOM 4124 C C . GLY A 1 548 ? -14.125 -54.5 16.406 1 24.05 548 GLY A C 1
ATOM 4125 O O . GLY A 1 548 ? -13.305 -54.281 15.523 1 24.05 548 GLY A O 1
ATOM 4126 N N . HIS A 1 549 ? -15.438 -54.375 16.062 1 26.73 549 HIS A N 1
ATOM 4127 C CA . HIS A 1 549 ? -16.141 -53.594 15.062 1 26.73 549 HIS A CA 1
ATOM 4128 C C . HIS A 1 549 ? -15.75 -52.125 15.141 1 26.73 549 HIS A C 1
ATOM 4130 O O . HIS A 1 549 ? -16.109 -51.438 16.094 1 26.73 549 HIS A O 1
ATOM 4136 N N . GLY A 1 550 ? -14.422 -51.812 15.094 1 26.25 550 GLY A N 1
ATOM 4137 C CA . GLY A 1 550 ? -14.016 -50.406 15.211 1 26.25 550 GLY A CA 1
ATOM 4138 C C . GLY A 1 550 ? -14.688 -49.5 14.203 1 26.25 550 GLY A C 1
ATOM 4139 O O . GLY A 1 550 ? -14.859 -49.875 13.039 1 26.25 550 GLY A O 1
ATOM 4140 N N . ASN A 1 551 ? -15.695 -48.719 14.711 1 28.75 551 ASN A N 1
ATOM 4141 C CA . ASN A 1 551 ? -16.375 -47.625 14.023 1 28.75 551 ASN A CA 1
ATOM 4142 C C . ASN A 1 551 ? -15.406 -46.75 13.242 1 28.75 551 ASN A C 1
ATOM 4144 O O . ASN A 1 551 ? -14.484 -46.188 13.82 1 28.75 551 ASN A O 1
ATOM 4148 N N . ASP A 1 552 ? -15.039 -47.219 12.094 1 30.31 552 ASP A N 1
ATOM 4149 C CA . ASP A 1 552 ? -14.234 -46.438 11.141 1 30.31 552 ASP A CA 1
ATOM 4150 C C . ASP A 1 552 ? -14.773 -45.031 10.977 1 30.31 552 ASP A C 1
ATOM 4152 O O . ASP A 1 552 ? -15.93 -44.844 10.609 1 30.31 552 ASP A O 1
ATOM 4156 N N . ALA A 1 553 ? -14.5 -44.188 12.008 1 32.38 553 ALA A N 1
ATOM 4157 C CA . ALA A 1 553 ? -14.789 -42.75 11.859 1 32.38 553 ALA A CA 1
ATOM 4158 C C . ALA A 1 553 ? -14.219 -42.219 10.555 1 32.38 553 ALA A C 1
ATOM 4160 O O . ALA A 1 553 ? -13.039 -42.406 10.266 1 32.38 553 ALA A O 1
ATOM 4161 N N . PHE A 1 554 ? -14.961 -42.344 9.602 1 33.31 554 PHE A N 1
ATOM 4162 C CA . PHE A 1 554 ? -14.641 -41.75 8.297 1 33.31 554 PHE A CA 1
ATOM 4163 C C . PHE A 1 554 ? -14.641 -40.25 8.367 1 33.31 554 PHE A C 1
ATOM 4165 O O . PHE A 1 554 ? -15.57 -39.625 8.898 1 33.31 554 PHE A O 1
ATOM 4172 N N . ASP A 1 555 ? -13.523 -39.688 8.695 1 32.16 555 ASP A N 1
ATOM 4173 C CA . ASP A 1 555 ? -13.523 -38.25 8.492 1 32.16 555 ASP A CA 1
ATOM 4174 C C . ASP A 1 555 ? -13.602 -37.875 7.012 1 32.16 555 ASP A C 1
ATOM 4176 O O . ASP A 1 555 ? -12.836 -38.406 6.203 1 32.16 555 ASP A O 1
ATOM 4180 N N . GLU A 1 556 ? -14.711 -37.781 6.582 1 34.19 556 GLU A N 1
ATOM 4181 C CA . GLU A 1 556 ? -14.961 -37.344 5.219 1 34.19 556 GLU A CA 1
ATOM 4182 C C . GLU A 1 556 ? -14.398 -35.938 4.988 1 34.19 556 GLU A C 1
ATOM 4184 O O . GLU A 1 556 ? -14.672 -35.031 5.758 1 34.19 556 GLU A O 1
ATOM 4189 N N . ASP A 1 557 ? -13.281 -35.938 4.469 1 34.44 557 ASP A N 1
ATOM 4190 C CA . ASP A 1 557 ? -12.82 -34.594 4.172 1 34.44 557 ASP A CA 1
ATOM 4191 C C . ASP A 1 557 ? -13.789 -33.875 3.227 1 34.44 557 ASP A C 1
ATOM 4193 O O . ASP A 1 557 ? -14.711 -34.5 2.689 1 34.44 557 ASP A O 1
ATOM 4197 N N . ALA A 1 558 ? -13.734 -32.625 3.188 1 38.91 558 ALA A N 1
ATOM 4198 C CA . ALA A 1 558 ? -14.688 -31.781 2.473 1 38.91 558 ALA A CA 1
ATOM 4199 C C . ALA A 1 558 ? -14.914 -32.312 1.052 1 38.91 558 ALA A C 1
ATOM 4201 O O . ALA A 1 558 ? -15.898 -31.922 0.402 1 38.91 558 ALA A O 1
ATOM 4202 N N . GLU A 1 559 ? -13.953 -33.031 0.507 1 39.06 559 GLU A N 1
ATOM 4203 C CA . GLU A 1 559 ? -14.117 -33.5 -0.866 1 39.06 559 GLU A CA 1
ATOM 4204 C C . GLU A 1 559 ? -14.719 -34.906 -0.904 1 39.06 559 GLU A C 1
ATOM 4206 O O . GLU A 1 559 ? -14.781 -35.531 -1.965 1 39.06 559 GLU A O 1
ATOM 4211 N N . GLY A 1 560 ? -15.32 -35.375 0.166 1 39.16 560 GLY A N 1
ATOM 4212 C CA . GLY A 1 560 ? -15.992 -36.656 0.282 1 39.16 560 GLY A CA 1
ATOM 4213 C C . GLY A 1 560 ? -15.039 -37.812 0.38 1 39.16 560 GLY A C 1
ATOM 4214 O O . GLY A 1 560 ? -15.461 -38.969 0.338 1 39.16 560 GLY A O 1
ATOM 4215 N N . ASN A 1 561 ? -13.734 -37.562 0.199 1 37.34 561 ASN A N 1
ATOM 4216 C CA . ASN A 1 561 ? -12.805 -38.688 0.372 1 37.34 561 ASN A CA 1
ATOM 4217 C C . ASN A 1 561 ? -12.688 -39.094 1.837 1 37.34 561 ASN A C 1
ATOM 4219 O O . ASN A 1 561 ? -12.531 -38.25 2.713 1 37.34 561 ASN A O 1
ATOM 4223 N N . ARG A 1 562 ? -13.195 -40.219 2.168 1 38.59 562 ARG A N 1
ATOM 4224 C CA . ARG A 1 562 ? -13.047 -40.781 3.512 1 38.59 562 ARG A CA 1
ATOM 4225 C C . ARG A 1 562 ? -11.672 -41.406 3.701 1 38.59 562 ARG A C 1
ATOM 4227 O O . ARG A 1 562 ? -11.297 -42.312 2.977 1 38.59 562 ARG A O 1
ATOM 4234 N N . LEU A 1 563 ? -10.695 -40.562 4.012 1 38.09 563 LEU A N 1
ATOM 4235 C CA . LEU A 1 563 ? -9.453 -41.219 4.441 1 38.09 563 LEU A CA 1
ATOM 4236 C C . LEU A 1 563 ? -9.609 -41.812 5.824 1 38.09 563 LEU A C 1
ATOM 4238 O O . LEU A 1 563 ? -10.047 -41.156 6.762 1 38.09 563 LEU A O 1
ATOM 4242 N N . LYS A 1 564 ? -9.812 -43.125 5.816 1 32.25 564 LYS A N 1
ATOM 4243 C CA . LYS A 1 564 ? -9.82 -43.812 7.105 1 32.25 564 LYS A CA 1
ATOM 4244 C C . LYS A 1 564 ? -8.492 -43.625 7.836 1 32.25 564 LYS A C 1
ATOM 4246 O O . LYS A 1 564 ? -7.43 -43.906 7.301 1 32.25 564 LYS A O 1
ATOM 4251 N N . VAL A 1 565 ? -8.391 -42.594 8.555 1 44.41 565 VAL A N 1
ATOM 4252 C CA . VAL A 1 565 ? -7.23 -42.531 9.445 1 44.41 565 VAL A CA 1
ATOM 4253 C C . VAL A 1 565 ? -7.289 -43.688 10.438 1 44.41 565 VAL A C 1
ATOM 4255 O O . VAL A 1 565 ? -8.328 -43.938 11.047 1 44.41 565 VAL A O 1
ATOM 4258 N N . PRO A 1 566 ? -6.371 -44.625 10.297 1 38.91 566 PRO A N 1
ATOM 4259 C CA . PRO A 1 566 ? -6.363 -45.75 11.258 1 38.91 566 PRO A CA 1
ATOM 4260 C C . PRO A 1 566 ? -6.477 -45.25 12.703 1 38.91 566 PRO A C 1
ATOM 4262 O O . PRO A 1 566 ? -5.832 -44.281 13.086 1 38.91 566 PRO A O 1
ATOM 4265 N N . ALA A 1 567 ? -7.578 -45.281 13.117 1 37.06 567 ALA A N 1
ATOM 4266 C CA . ALA A 1 567 ? -7.863 -44.875 14.492 1 37.06 567 ALA A CA 1
ATOM 4267 C C . ALA A 1 567 ? -6.855 -45.5 15.461 1 37.06 567 ALA A C 1
ATOM 4269 O O . ALA A 1 567 ? -6.699 -45 16.594 1 37.06 567 ALA A O 1
ATOM 4270 N N . GLU A 1 568 ? -6.301 -46.688 15.102 1 33.66 568 GLU A N 1
ATOM 4271 C CA . GLU A 1 568 ? -5.758 -47.438 16.219 1 33.66 568 GLU A CA 1
ATOM 4272 C C . GLU A 1 568 ? -4.402 -46.906 16.656 1 33.66 568 GLU A C 1
ATOM 4274 O O . GLU A 1 568 ? -3.363 -47.5 16.391 1 33.66 568 GLU A O 1
ATOM 4279 N N . VAL A 1 569 ? -3.953 -45.75 16.141 1 36.59 569 VAL A N 1
ATOM 4280 C CA . VAL A 1 569 ? -2.666 -45.531 16.797 1 36.59 569 VAL A CA 1
ATOM 4281 C C . VAL A 1 569 ? -2.867 -45.438 18.312 1 36.59 569 VAL A C 1
ATOM 4283 O O . VAL A 1 569 ? -3.512 -44.5 18.781 1 36.59 569 VAL A O 1
ATOM 4286 N N . HIS A 1 570 ? -3.105 -46.5 18.953 1 29.42 570 HIS A N 1
ATOM 4287 C CA . HIS A 1 570 ? -2.818 -46.5 20.375 1 29.42 570 HIS A CA 1
ATOM 4288 C C . HIS A 1 570 ? -1.38 -46.094 20.656 1 29.42 570 HIS A C 1
ATOM 4290 O O . HIS A 1 570 ? -0.45 -46.562 20 1 29.42 570 HIS A O 1
ATOM 4296 N N . MET B 1 1 ? -22.438 86.25 -9.344 1 23.23 1 MET B N 1
ATOM 4297 C CA . MET B 1 1 ? -22.141 85.812 -7.984 1 23.23 1 MET B CA 1
ATOM 4298 C C . MET B 1 1 ? -21.781 84.375 -7.965 1 23.23 1 MET B C 1
ATOM 4300 O O . MET B 1 1 ? -22.625 83.5 -8.25 1 23.23 1 MET B O 1
ATOM 4304 N N . SER B 1 2 ? -20.516 84 -8.406 1 24.73 2 SER B N 1
ATOM 4305 C CA . SER B 1 2 ? -19.672 82.938 -8.945 1 24.73 2 SER B CA 1
ATOM 4306 C C . SER B 1 2 ? -19.344 81.875 -7.875 1 24.73 2 SER B C 1
ATOM 4308 O O . SER B 1 2 ? -18.391 82.062 -7.117 1 24.73 2 SER B O 1
ATOM 4310 N N . ALA B 1 3 ? -20.422 81.562 -6.992 1 26.89 3 ALA B N 1
ATOM 4311 C CA . ALA B 1 3 ? -20.25 80.875 -5.738 1 26.89 3 ALA B CA 1
ATOM 4312 C C . ALA B 1 3 ? -19.547 79.5 -5.973 1 26.89 3 ALA B C 1
ATOM 4314 O O . ALA B 1 3 ? -19.969 78.75 -6.82 1 26.89 3 ALA B O 1
ATOM 4315 N N . ASN B 1 4 ? -18.234 79.438 -5.672 1 25.5 4 ASN B N 1
ATOM 4316 C CA . ASN B 1 4 ? -17.078 78.562 -5.742 1 25.5 4 ASN B CA 1
ATOM 4317 C C . ASN B 1 4 ? -17.312 77.25 -4.984 1 25.5 4 ASN B C 1
ATOM 4319 O O . ASN B 1 4 ? -17.469 77.25 -3.764 1 25.5 4 ASN B O 1
ATOM 4323 N N . VAL B 1 5 ? -18.172 76.312 -5.449 1 27.69 5 VAL B N 1
ATOM 4324 C CA . VAL B 1 5 ? -18.609 75.062 -4.836 1 27.69 5 VAL B CA 1
ATOM 4325 C C . VAL B 1 5 ? -17.391 74.188 -4.449 1 27.69 5 VAL B C 1
ATOM 4327 O O . VAL B 1 5 ? -16.578 73.812 -5.305 1 27.69 5 VAL B O 1
ATOM 4330 N N . THR B 1 6 ? -16.719 74.438 -3.27 1 25.03 6 THR B N 1
ATOM 4331 C CA . THR B 1 6 ? -15.547 73.875 -2.627 1 25.03 6 THR B CA 1
ATOM 4332 C C . THR B 1 6 ? -15.711 72.312 -2.51 1 25.03 6 THR B C 1
ATOM 4334 O O . THR B 1 6 ? -16.672 71.875 -1.906 1 25.03 6 THR B O 1
ATOM 4337 N N . SER B 1 7 ? -15.359 71.5 -3.529 1 24.45 7 SER B N 1
ATOM 4338 C CA . SER B 1 7 ? -15.422 70.062 -3.656 1 24.45 7 SER B CA 1
ATOM 4339 C C . SER B 1 7 ? -14.688 69.375 -2.508 1 24.45 7 SER B C 1
ATOM 4341 O O . SER B 1 7 ? -13.508 69.625 -2.277 1 24.45 7 SER B O 1
ATOM 4343 N N . LEU B 1 8 ? -15.258 69.188 -1.29 1 23.17 8 LEU B N 1
ATOM 4344 C CA . LEU B 1 8 ? -14.789 68.562 -0.054 1 23.17 8 LEU B CA 1
ATOM 4345 C C . LEU B 1 8 ? -14.258 67.125 -0.312 1 23.17 8 LEU B C 1
ATOM 4347 O O . LEU B 1 8 ? -15.023 66.25 -0.642 1 23.17 8 LEU B O 1
ATOM 4351 N N . GLY B 1 9 ? -13.164 66.875 -1.105 1 22.12 9 GLY B N 1
ATOM 4352 C CA . GLY B 1 9 ? -12.547 65.625 -1.512 1 22.12 9 GLY B CA 1
ATOM 4353 C C . GLY B 1 9 ? -12.047 64.812 -0.342 1 22.12 9 GLY B C 1
ATOM 4354 O O . GLY B 1 9 ? -11.312 63.844 -0.53 1 22.12 9 GLY B O 1
ATOM 4355 N N . ASN B 1 10 ? -12.25 65 0.957 1 22.45 10 ASN B N 1
ATOM 4356 C CA . ASN B 1 10 ? -11.258 64.5 1.903 1 22.45 10 ASN B CA 1
ATOM 4357 C C . ASN B 1 10 ? -11.406 63 2.127 1 22.45 10 ASN B C 1
ATOM 4359 O O . ASN B 1 10 ? -12.156 62.562 3.004 1 22.45 10 ASN B O 1
ATOM 4363 N N . ALA B 1 11 ? -11.82 62.062 1.254 1 25.45 11 ALA B N 1
ATOM 4364 C CA . ALA B 1 11 ? -12.047 60.688 1.769 1 25.45 11 ALA B CA 1
ATOM 4365 C C . ALA B 1 11 ? -10.773 60.125 2.381 1 25.45 11 ALA B C 1
ATOM 4367 O O . ALA B 1 11 ? -9.758 60 1.699 1 25.45 11 ALA B O 1
ATOM 4368 N N . SER B 1 12 ? -10.43 60.375 3.67 1 24.11 12 SER B N 1
ATOM 4369 C CA . SER B 1 12 ? -9.344 59.75 4.434 1 24.11 12 SER B CA 1
ATOM 4370 C C . SER B 1 12 ? -9.375 58.25 4.34 1 24.11 12 SER B C 1
ATOM 4372 O O . SER B 1 12 ? -10.375 57.625 4.688 1 24.11 12 SER B O 1
ATOM 4374 N N . GLU B 1 13 ? -8.773 57.594 3.332 1 24.3 13 GLU B N 1
ATOM 4375 C CA . GLU B 1 13 ? -8.562 56.156 3.174 1 24.3 13 GLU B CA 1
ATOM 4376 C C . GLU B 1 13 ? -7.906 55.562 4.41 1 24.3 13 GLU B C 1
ATOM 4378 O O . GLU B 1 13 ? -6.789 55.938 4.773 1 24.3 13 GLU B O 1
ATOM 4383 N N . SER B 1 14 ? -8.594 55.219 5.512 1 24.5 14 SER B N 1
ATOM 4384 C CA . SER B 1 14 ? -8.094 54.5 6.676 1 24.5 14 SER B CA 1
ATOM 4385 C C . SER B 1 14 ? -7.41 53.188 6.262 1 24.5 14 SER B C 1
ATOM 4387 O O . SER B 1 14 ? -8.039 52.312 5.676 1 24.5 14 SER B O 1
ATOM 4389 N N . THR B 1 15 ? -6.168 53.188 5.816 1 26.48 15 THR B N 1
ATOM 4390 C CA . THR B 1 15 ? -5.301 52.031 5.562 1 26.48 15 THR B CA 1
ATOM 4391 C C . THR B 1 15 ? -5.172 51.156 6.812 1 26.48 15 THR B C 1
ATOM 4393 O O . THR B 1 15 ? -4.5 51.562 7.773 1 26.48 15 THR B O 1
ATOM 4396 N N . SER B 1 16 ? -6.199 50.531 7.34 1 25.95 16 SER B N 1
ATOM 4397 C CA . SER B 1 16 ? -5.938 49.625 8.445 1 25.95 16 SER B CA 1
ATOM 4398 C C . SER B 1 16 ? -4.801 48.656 8.117 1 25.95 16 SER B C 1
ATOM 4400 O O . SER B 1 16 ? -4.82 48 7.074 1 25.95 16 SER B O 1
ATOM 4402 N N . PRO B 1 17 ? -3.568 48.844 8.633 1 29.14 17 PRO B N 1
ATOM 4403 C CA . PRO B 1 17 ? -2.447 47.938 8.398 1 29.14 17 PRO B CA 1
ATOM 4404 C C . PRO B 1 17 ? -2.797 46.469 8.703 1 29.14 17 PRO B C 1
ATOM 4406 O O . PRO B 1 17 ? -3.375 46.188 9.75 1 29.14 17 PRO B O 1
ATOM 4409 N N . VAL B 1 18 ? -3.17 45.688 7.773 1 30.78 18 VAL B N 1
ATOM 4410 C CA . VAL B 1 18 ? -3.211 44.25 7.91 1 30.78 18 VAL B CA 1
ATOM 4411 C C . VAL B 1 18 ? -1.96 43.75 8.633 1 30.78 18 VAL B C 1
ATOM 4413 O O . VAL B 1 18 ? -0.85 43.875 8.109 1 30.78 18 VAL B O 1
ATOM 4416 N N . LEU B 1 19 ? -1.838 43.969 9.938 1 29.02 19 LEU B N 1
ATOM 4417 C CA . LEU B 1 19 ? -0.768 43.344 10.688 1 29.02 19 LEU B CA 1
ATOM 4418 C C . LEU B 1 19 ? -0.59 41.875 10.258 1 29.02 19 LEU B C 1
ATOM 4420 O O . LEU B 1 19 ? -1.438 41.031 10.555 1 29.02 19 LEU B O 1
ATOM 4424 N N . GLY B 1 20 ? -0.111 41.656 9.094 1 30.48 20 GLY B N 1
ATOM 4425 C CA . GLY B 1 20 ? 0.393 40.344 8.773 1 30.48 20 GLY B CA 1
ATOM 4426 C C . GLY B 1 20 ? 1.188 39.719 9.906 1 30.48 20 GLY B C 1
ATOM 4427 O O . GLY B 1 20 ? 2.242 40.219 10.289 1 30.48 20 GLY B O 1
ATOM 4428 N N . THR B 1 21 ? 0.539 39.25 10.945 1 30.84 21 THR B N 1
ATOM 4429 C CA . THR B 1 21 ? 1.308 38.531 11.969 1 30.84 21 THR B CA 1
ATOM 4430 C C . THR B 1 21 ? 2.42 37.719 11.328 1 30.84 21 THR B C 1
ATOM 4432 O O . THR B 1 21 ? 2.148 36.781 10.57 1 30.84 21 THR B O 1
ATOM 4435 N N . SER B 1 22 ? 3.473 38.281 10.914 1 32.59 22 SER B N 1
ATOM 4436 C CA . SER B 1 22 ? 4.707 37.594 10.586 1 32.59 22 SER B CA 1
ATOM 4437 C C . SER B 1 22 ? 4.945 36.406 11.531 1 32.59 22 SER B C 1
ATOM 4439 O O . SER B 1 22 ? 5.02 36.594 12.742 1 32.59 22 SER B O 1
ATOM 4441 N N . VAL B 1 23 ? 4.324 35.344 11.305 1 38.5 23 VAL B N 1
ATOM 4442 C CA . VAL B 1 23 ? 4.707 34.156 12.055 1 38.5 23 VAL B CA 1
ATOM 4443 C C . VAL B 1 23 ? 6.223 34.156 12.266 1 38.5 23 VAL B C 1
ATOM 4445 O O . VAL B 1 23 ? 6.988 34.281 11.305 1 38.5 23 VAL B O 1
ATOM 4448 N N . ALA B 1 24 ? 6.691 34.531 13.43 1 38.88 24 ALA B N 1
ATOM 4449 C CA . ALA B 1 24 ? 8.102 34.531 13.828 1 38.88 24 ALA B CA 1
ATOM 4450 C C . ALA B 1 24 ? 8.805 33.281 13.359 1 38.88 24 ALA B C 1
ATOM 4452 O O . ALA B 1 24 ? 8.273 32.188 13.5 1 38.88 24 ALA B O 1
ATOM 4453 N N . PRO B 1 25 ? 9.812 33.375 12.445 1 41.69 25 PRO B N 1
ATOM 4454 C CA . PRO B 1 25 ? 10.586 32.188 12.109 1 41.69 25 PRO B CA 1
ATOM 4455 C C . PRO B 1 25 ? 10.922 31.328 13.336 1 41.69 25 PRO B C 1
ATOM 4457 O O . PRO B 1 25 ? 11.031 31.859 14.445 1 41.69 25 PRO B O 1
ATOM 4460 N N . ALA B 1 26 ? 10.609 30.094 13.359 1 44.91 26 ALA B N 1
ATOM 4461 C CA . ALA B 1 26 ? 10.961 29.188 14.453 1 44.91 26 ALA B CA 1
ATOM 4462 C C . ALA B 1 26 ? 12.289 29.594 15.094 1 44.91 26 ALA B C 1
ATOM 4464 O O . ALA B 1 26 ? 13.289 29.766 14.398 1 44.91 26 ALA B O 1
ATOM 4465 N N . ALA B 1 27 ? 12.203 30.141 16.281 1 42.56 27 ALA B N 1
ATOM 4466 C CA . ALA B 1 27 ? 13.359 30.641 17.031 1 42.56 27 ALA B CA 1
ATOM 4467 C C . ALA B 1 27 ? 14.469 29.594 17.078 1 42.56 27 ALA B C 1
ATOM 4469 O O . ALA B 1 27 ? 14.234 28.453 17.5 1 42.56 27 ALA B O 1
ATOM 4470 N N . GLU B 1 28 ? 15.484 29.531 16.156 1 44.09 28 GLU B N 1
ATOM 4471 C CA . GLU B 1 28 ? 16.688 28.703 16.281 1 44.09 28 GLU B CA 1
ATOM 4472 C C . GLU B 1 28 ? 17.344 28.906 17.641 1 44.09 28 GLU B C 1
ATOM 4474 O O . GLU B 1 28 ? 17.5 30.031 18.109 1 44.09 28 GLU B O 1
ATOM 4479 N N . THR B 1 29 ? 17.188 27.922 18.438 1 43.75 29 THR B N 1
ATOM 4480 C CA . THR B 1 29 ? 17.922 28.047 19.688 1 43.75 29 THR B CA 1
ATOM 4481 C C . THR B 1 29 ? 19.391 28.344 19.438 1 43.75 29 THR B C 1
ATOM 4483 O O . THR B 1 29 ? 19.875 28.188 18.328 1 43.75 29 THR B O 1
ATOM 4486 N N . SER B 1 30 ? 19.938 29.016 20.328 1 41.84 30 SER B N 1
ATOM 4487 C CA . SER B 1 30 ? 21.359 29.375 20.312 1 41.84 30 SER B CA 1
ATOM 4488 C C . SER B 1 30 ? 22.219 28.203 19.828 1 41.84 30 SER B C 1
ATOM 4490 O O . SER B 1 30 ? 23.297 28.406 19.266 1 41.84 30 SER B O 1
ATOM 4492 N N . ASP B 1 31 ? 21.688 26.922 19.938 1 45.75 31 ASP B N 1
ATOM 4493 C CA . ASP B 1 31 ? 22.547 25.781 19.656 1 45.75 31 ASP B CA 1
ATOM 4494 C C . ASP B 1 31 ? 22.297 25.234 18.25 1 45.75 31 ASP B C 1
ATOM 4496 O O . ASP B 1 31 ? 22.812 24.188 17.891 1 45.75 31 ASP B O 1
ATOM 4500 N N . GLY B 1 32 ? 21.656 25.969 17.359 1 47.22 32 GLY B N 1
ATOM 4501 C CA . GLY B 1 32 ? 21.547 25.641 15.945 1 47.22 32 GLY B CA 1
ATOM 4502 C C . GLY B 1 32 ? 20.375 24.734 15.633 1 47.22 32 GLY B C 1
ATOM 4503 O O . GLY B 1 32 ? 20.172 24.359 14.477 1 47.22 32 GLY B O 1
ATOM 4504 N N . PHE B 1 33 ? 19.828 24.203 16.75 1 52.69 33 PHE B N 1
ATOM 4505 C CA . PHE B 1 33 ? 18.734 23.297 16.438 1 52.69 33 PHE B CA 1
ATOM 4506 C C . PHE B 1 33 ? 17.391 24.016 16.5 1 52.69 33 PHE B C 1
ATOM 4508 O O . PHE B 1 33 ? 17.234 24.984 17.25 1 52.69 33 PHE B O 1
ATOM 4515 N N . VAL B 1 34 ? 16.5 23.766 15.641 1 59.69 34 VAL B N 1
ATOM 4516 C CA . VAL B 1 34 ? 15.125 24.266 15.625 1 59.69 34 VAL B CA 1
ATOM 4517 C C . VAL B 1 34 ? 14.398 23.828 16.891 1 59.69 34 VAL B C 1
ATOM 4519 O O . VAL B 1 34 ? 14.523 22.688 17.328 1 59.69 34 VAL B O 1
ATOM 4522 N N . HIS B 1 35 ? 13.953 24.719 17.719 1 68.5 35 HIS B N 1
ATOM 4523 C CA . HIS B 1 35 ? 13.133 24.422 18.875 1 68.5 35 HIS B CA 1
ATOM 4524 C C . HIS B 1 35 ? 11.891 23.625 18.484 1 68.5 35 HIS B C 1
ATOM 4526 O O . HIS B 1 35 ? 11.195 24 17.531 1 68.5 35 HIS B O 1
ATOM 4532 N N . ILE B 1 36 ? 11.891 22.375 19.062 1 79.56 36 ILE B N 1
ATOM 4533 C CA . ILE B 1 36 ? 10.664 21.625 18.844 1 79.56 36 ILE B CA 1
ATOM 4534 C C . ILE B 1 36 ? 9.914 21.453 20.156 1 79.56 36 ILE B C 1
ATOM 4536 O O . ILE B 1 36 ? 10.531 21.375 21.234 1 79.56 36 ILE B O 1
ATOM 4540 N N . ASP B 1 37 ? 8.586 21.5 20.172 1 85.88 37 ASP B N 1
ATOM 4541 C CA . ASP B 1 37 ? 7.762 21.25 21.344 1 85.88 37 ASP B CA 1
ATOM 4542 C C . ASP B 1 37 ? 7.184 19.844 21.312 1 85.88 37 ASP B C 1
ATOM 4544 O O . ASP B 1 37 ? 7.613 19 20.516 1 85.88 37 ASP B O 1
ATOM 4548 N N . SER B 1 38 ? 6.363 19.562 22.328 1 85.31 38 SER B N 1
ATOM 4549 C CA . SER B 1 38 ? 5.809 18.234 22.5 1 85.31 38 SER B CA 1
ATOM 4550 C C . SER B 1 38 ? 5 17.812 21.281 1 85.31 38 SER B C 1
ATOM 4552 O O . SER B 1 38 ? 5.027 16.641 20.891 1 85.31 38 SER B O 1
ATOM 4554 N N . ASP B 1 39 ? 4.371 18.75 20.609 1 87.88 39 ASP B N 1
ATOM 4555 C CA . ASP B 1 39 ? 3.557 18.438 19.438 1 87.88 39 ASP B CA 1
ATOM 4556 C C . ASP B 1 39 ? 4.43 18.047 18.25 1 87.88 39 ASP B C 1
ATOM 4558 O O . ASP B 1 39 ? 4.129 17.094 17.531 1 87.88 39 ASP B O 1
ATOM 4562 N N . ASP B 1 40 ? 5.5 18.766 18.141 1 92.19 40 ASP B N 1
ATOM 4563 C CA . ASP B 1 40 ? 6.441 18.469 17.062 1 92.19 40 ASP B CA 1
ATOM 4564 C C . ASP B 1 40 ? 7.078 17.094 17.266 1 92.19 40 ASP B C 1
ATOM 4566 O O . ASP B 1 40 ? 7.16 16.297 16.328 1 92.19 40 ASP B O 1
ATOM 4570 N N . ALA B 1 41 ? 7.477 16.859 18.469 1 90.56 41 ALA B N 1
ATOM 4571 C CA . ALA B 1 41 ? 8.125 15.578 18.75 1 90.56 41 ALA B CA 1
ATOM 4572 C C . ALA B 1 41 ? 7.168 14.414 18.5 1 90.56 41 ALA B C 1
ATOM 4574 O O . ALA B 1 41 ? 7.566 13.383 17.953 1 90.56 41 ALA B O 1
ATOM 4575 N N . THR B 1 42 ? 5.922 14.57 18.875 1 90.25 42 THR B N 1
ATOM 4576 C CA . THR B 1 42 ? 4.926 13.523 18.672 1 90.25 42 THR B CA 1
ATOM 4577 C C . THR B 1 42 ? 4.746 13.227 17.188 1 90.25 42 THR B C 1
ATOM 4579 O O . THR B 1 42 ? 4.676 12.062 16.781 1 90.25 42 THR B O 1
ATOM 4582 N N . TRP B 1 43 ? 4.711 14.258 16.422 1 94.06 43 TRP B N 1
ATOM 4583 C CA . TRP B 1 43 ? 4.539 14.102 14.992 1 94.06 43 TRP B CA 1
ATOM 4584 C C . TRP B 1 43 ? 5.762 13.43 14.367 1 94.06 43 TRP B C 1
ATOM 4586 O O . TRP B 1 43 ? 5.629 12.531 13.539 1 94.06 43 TRP B O 1
ATOM 4596 N N . ILE B 1 44 ? 6.941 13.867 14.766 1 94.19 44 ILE B N 1
ATOM 4597 C CA . ILE B 1 44 ? 8.195 13.32 14.266 1 94.19 44 ILE B CA 1
ATOM 4598 C C . ILE B 1 44 ? 8.273 11.828 14.602 1 94.19 44 ILE B C 1
ATOM 4600 O O . ILE B 1 44 ? 8.602 11.016 13.742 1 94.19 44 ILE B O 1
ATOM 4604 N N . LEU B 1 45 ? 7.902 11.438 15.852 1 93.31 45 LEU B N 1
ATOM 4605 C CA . LEU B 1 45 ? 7.949 10.047 16.297 1 93.31 45 LEU B CA 1
ATOM 4606 C C . LEU B 1 45 ? 6.953 9.195 15.508 1 93.31 45 LEU B C 1
ATOM 4608 O O . LEU B 1 45 ? 7.301 8.117 15.031 1 93.31 45 LEU B O 1
ATOM 4612 N N . THR B 1 46 ? 5.754 9.719 15.352 1 94.62 46 THR B N 1
ATOM 4613 C CA . THR B 1 46 ? 4.715 8.984 14.633 1 94.62 46 THR B CA 1
ATOM 4614 C C . THR B 1 46 ? 5.129 8.75 13.18 1 94.62 46 THR B C 1
ATOM 4616 O O . THR B 1 46 ? 5.012 7.633 12.672 1 94.62 46 THR B O 1
ATOM 4619 N N . SER B 1 47 ? 5.625 9.766 12.578 1 96.75 47 SER B N 1
ATOM 4620 C CA . SER B 1 47 ? 6.055 9.656 11.188 1 96.75 47 SER B CA 1
ATOM 4621 C C . SER B 1 47 ? 7.207 8.664 11.039 1 96.75 47 SER B C 1
ATOM 4623 O O . SER B 1 47 ? 7.219 7.852 10.117 1 96.75 47 SER B O 1
ATOM 4625 N N . ALA B 1 48 ? 8.133 8.719 11.969 1 95.94 48 ALA B N 1
ATOM 4626 C CA . ALA B 1 48 ? 9.289 7.828 11.914 1 95.94 48 ALA B CA 1
ATOM 4627 C C . ALA B 1 48 ? 8.859 6.367 12.047 1 95.94 48 ALA B C 1
ATOM 4629 O O . ALA B 1 48 ? 9.43 5.488 11.398 1 95.94 48 ALA B O 1
ATOM 4630 N N . ILE B 1 49 ? 7.891 6.113 12.859 1 94.56 49 ILE B N 1
ATOM 4631 C CA . ILE B 1 49 ? 7.371 4.758 13.031 1 94.56 49 ILE B CA 1
ATOM 4632 C C . ILE B 1 49 ? 6.789 4.262 11.711 1 94.56 49 ILE B C 1
ATOM 4634 O O . ILE B 1 49 ? 7.043 3.129 11.297 1 94.56 49 ILE B O 1
ATOM 4638 N N . PHE B 1 50 ? 6.074 5.113 11.008 1 95.12 50 PHE B N 1
ATOM 4639 C CA . PHE B 1 50 ? 5.531 4.738 9.711 1 95.12 50 PHE B CA 1
ATOM 4640 C C . PHE B 1 50 ? 6.648 4.484 8.703 1 95.12 50 PHE B C 1
ATOM 4642 O O . PHE B 1 50 ? 6.559 3.568 7.891 1 95.12 50 PHE B O 1
ATOM 4649 N N . ILE B 1 51 ? 7.668 5.316 8.742 1 96.19 51 ILE B N 1
ATOM 4650 C CA . ILE B 1 51 ? 8.781 5.145 7.812 1 96.19 51 ILE B CA 1
ATOM 4651 C C . ILE B 1 51 ? 9.438 3.781 8.039 1 96.19 51 ILE B C 1
ATOM 4653 O O . ILE B 1 51 ? 9.797 3.094 7.082 1 96.19 51 ILE B O 1
ATOM 4657 N N . PHE B 1 52 ? 9.5 3.32 9.25 1 94.38 52 PHE B N 1
ATOM 4658 C CA . PHE B 1 52 ? 10.172 2.061 9.562 1 94.38 52 PHE B CA 1
ATOM 4659 C C . PHE B 1 52 ? 9.383 0.88 9 1 94.38 52 PHE B C 1
ATOM 4661 O O . PHE B 1 52 ? 9.938 -0.204 8.805 1 94.38 52 PHE B O 1
ATOM 4668 N N . THR B 1 53 ? 8.109 1.066 8.703 1 94.25 53 THR B N 1
ATOM 4669 C CA . THR B 1 53 ? 7.344 -0.007 8.078 1 94.25 53 THR B CA 1
ATOM 4670 C C . THR B 1 53 ? 7.812 -0.237 6.645 1 94.25 53 THR B C 1
ATOM 4672 O O . THR B 1 53 ? 7.539 -1.287 6.059 1 94.25 53 THR B O 1
ATOM 4675 N N . MET B 1 54 ? 8.5 0.712 6.098 1 96.75 54 MET B N 1
ATOM 4676 C CA . MET B 1 54 ? 8.992 0.594 4.727 1 96.75 54 MET B CA 1
ATOM 4677 C C . MET B 1 54 ? 10.039 -0.511 4.617 1 96.75 54 MET B C 1
ATOM 4679 O O . MET B 1 54 ? 10.242 -1.074 3.543 1 96.75 54 MET B O 1
ATOM 4683 N N . GLN B 1 55 ? 10.68 -0.846 5.785 1 96.06 55 GLN B N 1
ATOM 4684 C CA . GLN B 1 55 ? 11.609 -1.966 5.758 1 96.06 55 GLN B CA 1
ATOM 4685 C C . GLN B 1 55 ? 10.906 -3.26 5.359 1 96.06 55 GLN B C 1
ATOM 4687 O O . GLN B 1 55 ? 11.445 -4.055 4.586 1 96.06 55 GLN B O 1
ATOM 4692 N N . SER B 1 56 ? 9.719 -3.443 5.91 1 95.81 56 SER B N 1
ATOM 4693 C CA . SER B 1 56 ? 8.906 -4.578 5.477 1 95.81 56 SER B CA 1
ATOM 4694 C C . SER B 1 56 ? 8.469 -4.43 4.023 1 95.81 56 SER B C 1
ATOM 4696 O O . SER B 1 56 ? 8.398 -5.414 3.287 1 95.81 56 SER B O 1
ATOM 4698 N N . GLY B 1 57 ? 8.18 -3.205 3.641 1 97.5 57 GLY B N 1
ATOM 4699 C CA . GLY B 1 57 ? 7.805 -2.941 2.26 1 97.5 57 GLY B CA 1
ATOM 4700 C C . GLY B 1 57 ? 8.898 -3.285 1.27 1 97.5 57 GLY B C 1
ATOM 4701 O O . GLY B 1 57 ? 8.656 -3.98 0.282 1 97.5 57 GLY B O 1
ATOM 4702 N N . PHE B 1 58 ? 10.102 -2.887 1.55 1 97.88 58 PHE B N 1
ATOM 4703 C CA . PHE B 1 58 ? 11.242 -3.213 0.702 1 97.88 58 PHE B CA 1
ATOM 4704 C C . PHE B 1 58 ? 11.477 -4.719 0.665 1 97.88 58 PHE B C 1
ATOM 4706 O O . PHE B 1 58 ? 11.75 -5.281 -0.397 1 97.88 58 PHE B O 1
ATOM 4713 N N . SER B 1 59 ? 11.391 -5.352 1.83 1 97.12 59 SER B N 1
ATOM 4714 C CA . SER B 1 59 ? 11.609 -6.789 1.923 1 97.12 59 SER B CA 1
ATOM 4715 C C . SER B 1 59 ? 10.648 -7.551 1.012 1 97.12 59 SER B C 1
ATOM 4717 O O . SER B 1 59 ? 11.07 -8.438 0.26 1 97.12 59 SER B O 1
ATOM 4719 N N . LEU B 1 60 ? 9.414 -7.148 1.04 1 97.19 60 LEU B N 1
ATOM 4720 C CA . LEU B 1 60 ? 8.398 -7.832 0.246 1 97.19 60 LEU B CA 1
ATOM 4721 C C . LEU B 1 60 ? 8.547 -7.488 -1.232 1 97.19 60 LEU B C 1
ATOM 4723 O O . LEU B 1 60 ? 8.461 -8.367 -2.092 1 97.19 60 LEU B O 1
ATOM 4727 N N . LEU B 1 61 ? 8.766 -6.234 -1.538 1 97.88 61 LEU B N 1
ATOM 4728 C CA . LEU B 1 61 ? 8.953 -5.809 -2.92 1 97.88 61 LEU B CA 1
ATOM 4729 C C . LEU B 1 61 ? 10.109 -6.555 -3.568 1 97.88 61 LEU B C 1
ATOM 4731 O O . LEU B 1 61 ? 9.969 -7.098 -4.668 1 97.88 61 LEU B O 1
ATOM 4735 N N . GLU B 1 62 ? 11.211 -6.648 -2.867 1 97.62 62 GLU B N 1
ATOM 4736 C CA . GLU B 1 62 ? 12.422 -7.262 -3.412 1 97.62 62 GLU B CA 1
ATOM 4737 C C . GLU B 1 62 ? 12.281 -8.781 -3.48 1 97.62 62 GLU B C 1
ATOM 4739 O O . GLU B 1 62 ? 12.672 -9.398 -4.473 1 97.62 62 GLU B O 1
ATOM 4744 N N . SER B 1 63 ? 11.703 -9.344 -2.445 1 96.56 63 SER B N 1
ATOM 4745 C CA . SER B 1 63 ? 11.539 -10.797 -2.439 1 96.56 63 SER B CA 1
ATOM 4746 C C . SER B 1 63 ? 10.57 -11.25 -3.523 1 96.56 63 SER B C 1
ATOM 4748 O O . SER B 1 63 ? 10.703 -12.344 -4.074 1 96.56 63 SER B O 1
ATOM 4750 N N . GLY B 1 64 ? 9.641 -10.367 -3.824 1 96.31 64 GLY B N 1
ATOM 4751 C CA . GLY B 1 64 ? 8.695 -10.703 -4.875 1 96.31 64 GLY B CA 1
ATOM 4752 C C . GLY B 1 64 ? 9.297 -10.656 -6.266 1 96.31 64 GLY B C 1
ATOM 4753 O O . GLY B 1 64 ? 8.828 -11.344 -7.172 1 96.31 64 GLY B O 1
ATOM 4754 N N . GLN B 1 65 ? 10.336 -9.938 -6.422 1 95.5 65 GLN B N 1
ATOM 4755 C CA . GLN B 1 65 ? 10.875 -9.703 -7.754 1 95.5 65 GLN B CA 1
ATOM 4756 C C . GLN B 1 65 ? 12.102 -10.578 -8.016 1 95.5 65 GLN B C 1
ATOM 4758 O O . GLN B 1 65 ? 12.594 -10.641 -9.148 1 95.5 65 GLN B O 1
ATOM 4763 N N . VAL B 1 66 ? 12.57 -11.266 -7.008 1 94.81 66 VAL B N 1
ATOM 4764 C CA . VAL B 1 66 ? 13.719 -12.148 -7.203 1 94.81 66 VAL B CA 1
ATOM 4765 C C . VAL B 1 66 ? 13.25 -13.594 -7.254 1 94.81 66 VAL B C 1
ATOM 4767 O O . VAL B 1 66 ? 12.078 -13.891 -6.988 1 94.81 66 VAL B O 1
ATOM 4770 N N . SER B 1 67 ? 14.188 -14.484 -7.637 1 91.94 67 SER B N 1
ATOM 4771 C CA . SER B 1 67 ? 13.859 -15.906 -7.707 1 91.94 67 SER B CA 1
ATOM 4772 C C . SER B 1 67 ? 13.562 -16.469 -6.324 1 91.94 67 SER B C 1
ATOM 4774 O O . SER B 1 67 ? 14.125 -16.016 -5.324 1 91.94 67 SER B O 1
ATOM 4776 N N . MET B 1 68 ? 12.789 -17.422 -6.266 1 90.56 68 MET B N 1
ATOM 4777 C CA . MET B 1 68 ? 12.32 -18.031 -5.02 1 90.56 68 MET B CA 1
ATOM 4778 C C . MET B 1 68 ? 13.484 -18.594 -4.211 1 90.56 68 MET B C 1
ATOM 4780 O O . MET B 1 68 ? 13.453 -18.594 -2.979 1 90.56 68 MET B O 1
ATOM 4784 N N . LYS B 1 69 ? 14.531 -19.062 -4.852 1 92.19 69 LYS B N 1
ATOM 4785 C CA . LYS B 1 69 ? 15.68 -19.672 -4.18 1 92.19 69 LYS B CA 1
ATOM 4786 C C . LYS B 1 69 ? 16.5 -18.625 -3.449 1 92.19 69 LYS B C 1
ATOM 4788 O O . LYS B 1 69 ? 17.484 -18.953 -2.77 1 92.19 69 LYS B O 1
ATOM 4793 N N . ASN B 1 70 ? 16.078 -17.328 -3.531 1 95.81 70 ASN B N 1
ATOM 4794 C CA . ASN B 1 70 ? 16.828 -16.234 -2.924 1 95.81 70 ASN B CA 1
ATOM 4795 C C . ASN B 1 70 ? 15.93 -15.367 -2.041 1 95.81 70 ASN B C 1
ATOM 4797 O O . ASN B 1 70 ? 16.344 -14.289 -1.603 1 95.81 70 ASN B O 1
ATOM 4801 N N . GLU B 1 71 ? 14.766 -15.75 -1.751 1 94.56 71 GLU B N 1
ATOM 4802 C CA . GLU B 1 71 ? 13.758 -14.953 -1.059 1 94.56 71 GLU B CA 1
ATOM 4803 C C . GLU B 1 71 ? 14.195 -14.625 0.365 1 94.56 71 GLU B C 1
ATOM 4805 O O . GLU B 1 71 ? 14.109 -13.477 0.796 1 94.56 71 GLU B O 1
ATOM 4810 N N . VAL B 1 72 ? 14.672 -15.609 1.114 1 95.62 72 VAL B N 1
ATOM 4811 C CA . VAL B 1 72 ? 15.07 -15.414 2.502 1 95.62 72 VAL B CA 1
ATOM 4812 C C . VAL B 1 72 ? 16.281 -14.484 2.564 1 95.62 72 VAL B C 1
ATOM 4814 O O . VAL B 1 72 ? 16.344 -13.578 3.395 1 95.62 72 VAL B O 1
ATOM 4817 N N . ASN B 1 73 ? 17.156 -14.742 1.71 1 97.12 73 ASN B N 1
ATOM 4818 C CA . ASN B 1 73 ? 18.391 -13.984 1.704 1 97.12 73 ASN B CA 1
ATOM 4819 C C . ASN B 1 73 ? 18.141 -12.492 1.488 1 97.12 73 ASN B C 1
ATOM 4821 O O . ASN B 1 73 ? 18.734 -11.648 2.166 1 97.12 73 ASN B O 1
ATOM 4825 N N . ILE B 1 74 ? 17.328 -12.164 0.56 1 96.88 74 ILE B N 1
ATOM 4826 C CA . ILE B 1 74 ? 17.109 -10.758 0.243 1 96.88 74 ILE B CA 1
ATOM 4827 C C . ILE B 1 74 ? 16.344 -10.094 1.385 1 96.88 74 ILE B C 1
ATOM 4829 O O . ILE B 1 74 ? 16.578 -8.922 1.688 1 96.88 74 ILE B O 1
ATOM 4833 N N . ILE B 1 75 ? 15.375 -10.75 2.008 1 96.62 75 ILE B N 1
ATOM 4834 C CA . ILE B 1 75 ? 14.664 -10.211 3.16 1 96.62 75 ILE B CA 1
ATOM 4835 C C . ILE B 1 75 ? 15.641 -9.992 4.312 1 96.62 75 ILE B C 1
ATOM 4837 O O . ILE B 1 75 ? 15.578 -8.969 5 1 96.62 75 ILE B O 1
ATOM 4841 N N . PHE B 1 76 ? 16.531 -10.922 4.477 1 96.12 76 PHE B N 1
ATOM 4842 C CA . PHE B 1 76 ? 17.531 -10.828 5.543 1 96.12 76 PHE B CA 1
ATOM 4843 C C . PHE B 1 76 ? 18.422 -9.617 5.344 1 96.12 76 PHE B C 1
ATOM 4845 O O . PHE B 1 76 ? 18.812 -8.961 6.312 1 96.12 76 PHE B O 1
ATOM 4852 N N . LYS B 1 77 ? 18.766 -9.281 4.184 1 97.19 77 LYS B N 1
ATOM 4853 C CA . LYS B 1 77 ? 19.594 -8.117 3.893 1 97.19 77 LYS B CA 1
ATOM 4854 C C . LYS B 1 77 ? 18.906 -6.828 4.332 1 97.19 77 LYS B C 1
ATOM 4856 O O . LYS B 1 77 ? 19.562 -5.875 4.758 1 97.19 77 LYS B O 1
ATOM 4861 N N . ASN B 1 78 ? 17.641 -6.77 4.211 1 97 78 ASN B N 1
ATOM 4862 C CA . ASN B 1 78 ? 16.906 -5.605 4.703 1 97 78 ASN B CA 1
ATOM 4863 C C . ASN B 1 78 ? 17.062 -5.438 6.215 1 97 78 ASN B C 1
ATOM 4865 O O . ASN B 1 78 ? 17.203 -4.316 6.707 1 97 78 ASN B O 1
ATOM 4869 N N . ALA B 1 79 ? 17.094 -6.586 6.922 1 95.81 79 ALA B N 1
ATOM 4870 C CA . ALA B 1 79 ? 17.344 -6.531 8.359 1 95.81 79 ALA B CA 1
ATOM 4871 C C . ALA B 1 79 ? 18.766 -6.051 8.656 1 95.81 79 ALA B C 1
ATOM 4873 O O . ALA B 1 79 ? 18.984 -5.277 9.586 1 95.81 79 ALA B O 1
ATOM 4874 N N . VAL B 1 80 ? 19.641 -6.477 7.863 1 96.69 80 VAL B N 1
ATOM 4875 C CA . VAL B 1 80 ? 21.047 -6.117 8.008 1 96.69 80 VAL B CA 1
ATOM 4876 C C . VAL B 1 80 ? 21.203 -4.602 7.934 1 96.69 80 VAL B C 1
ATOM 4878 O O . VAL B 1 80 ? 21.984 -4.016 8.695 1 96.69 80 VAL B O 1
ATOM 4881 N N . ASP B 1 81 ? 20.5 -3.963 7.086 1 97.56 81 ASP B N 1
ATOM 4882 C CA . ASP B 1 81 ? 20.625 -2.521 6.895 1 97.56 81 ASP B CA 1
ATOM 4883 C C . ASP B 1 81 ? 20.188 -1.76 8.148 1 97.56 81 ASP B C 1
ATOM 4885 O O . ASP B 1 81 ? 20.797 -0.739 8.492 1 97.56 81 ASP B O 1
ATOM 4889 N N . VAL B 1 82 ? 19.172 -2.248 8.844 1 96.62 82 VAL B N 1
ATOM 4890 C CA . VAL B 1 82 ? 18.719 -1.602 10.07 1 96.62 82 VAL B CA 1
ATOM 4891 C C . VAL B 1 82 ? 19.703 -1.869 11.203 1 96.62 82 VAL B C 1
ATOM 4893 O O . VAL B 1 82 ? 20.062 -0.959 11.953 1 96.62 82 VAL B O 1
ATOM 4896 N N . LEU B 1 83 ? 20.234 -3.092 11.258 1 96.81 83 LEU B N 1
ATOM 4897 C CA . LEU B 1 83 ? 21.078 -3.504 12.375 1 96.81 83 LEU B CA 1
ATOM 4898 C C . LEU B 1 83 ? 22.453 -2.871 12.266 1 96.81 83 LEU B C 1
ATOM 4900 O O . LEU B 1 83 ? 22.906 -2.184 13.188 1 96.81 83 LEU B O 1
ATOM 4904 N N . PHE B 1 84 ? 23.047 -3.014 11.109 1 97.69 84 PHE B N 1
ATOM 4905 C CA . PHE B 1 84 ? 24.438 -2.578 10.984 1 97.69 84 PHE B CA 1
ATOM 4906 C C . PHE B 1 84 ? 24.5 -1.144 10.477 1 97.69 84 PHE B C 1
ATOM 4908 O O . PHE B 1 84 ? 25.328 -0.357 10.938 1 97.69 84 PHE B O 1
ATOM 4915 N N . GLY B 1 85 ? 23.688 -0.807 9.5 1 97.81 85 GLY B N 1
ATOM 4916 C CA . GLY B 1 85 ? 23.609 0.585 9.086 1 97.81 85 GLY B CA 1
ATOM 4917 C C . GLY B 1 85 ? 23.172 1.517 10.203 1 97.81 85 GLY B C 1
ATOM 4918 O O . GLY B 1 85 ? 23.719 2.615 10.344 1 97.81 85 GLY B O 1
ATOM 4919 N N . GLY B 1 86 ? 22.188 1.04 10.984 1 97.94 86 GLY B N 1
ATOM 4920 C CA . GLY B 1 86 ? 21.719 1.818 12.117 1 97.94 86 GLY B CA 1
ATOM 4921 C C . GLY B 1 86 ? 22.781 2.01 13.188 1 97.94 86 GLY B C 1
ATOM 4922 O O . GLY B 1 86 ? 22.891 3.092 13.773 1 97.94 86 GLY B O 1
ATOM 4923 N N . LEU B 1 87 ? 23.547 0.954 13.414 1 97.81 87 LEU B N 1
ATOM 4924 C CA . LEU B 1 87 ? 24.609 1.026 14.406 1 97.81 87 LEU B CA 1
ATOM 4925 C C . LEU B 1 87 ? 25.641 2.08 14.023 1 97.81 87 LEU B C 1
ATOM 4927 O O . LEU B 1 87 ? 26.016 2.926 14.844 1 97.81 87 LEU B O 1
ATOM 4931 N N . THR B 1 88 ? 26.062 2.076 12.828 1 98.56 88 THR B N 1
ATOM 4932 C CA . THR B 1 88 ? 27.062 3.041 12.375 1 98.56 88 THR B CA 1
ATOM 4933 C C . THR B 1 88 ? 26.484 4.453 12.359 1 98.56 88 THR B C 1
ATOM 4935 O O . THR B 1 88 ? 27.188 5.422 12.656 1 98.56 88 THR B O 1
ATOM 4938 N N . TYR B 1 89 ? 25.219 4.527 11.992 1 98.56 89 TYR B N 1
ATOM 4939 C CA . TYR B 1 89 ? 24.594 5.844 11.992 1 98.56 89 TYR B CA 1
ATOM 4940 C C . TYR B 1 89 ? 24.578 6.445 13.391 1 98.56 89 TYR B C 1
ATOM 4942 O O . TYR B 1 89 ? 24.781 7.652 13.555 1 98.56 89 TYR B O 1
ATOM 4950 N N . TRP B 1 90 ? 24.391 5.605 14.43 1 98.38 90 TRP B N 1
ATOM 4951 C CA . TRP B 1 90 ? 24.406 6.043 15.828 1 98.38 90 TRP B CA 1
ATOM 4952 C C . TRP B 1 90 ? 25.828 6.402 16.266 1 98.38 90 TRP B C 1
ATOM 4954 O O . TRP B 1 90 ? 26.031 7.398 16.953 1 98.38 90 TRP B O 1
ATOM 4964 N N . ILE B 1 91 ? 26.812 5.648 15.82 1 98.38 91 ILE B N 1
ATOM 4965 C CA . ILE B 1 91 ? 28.203 5.836 16.25 1 98.38 91 ILE B CA 1
ATOM 4966 C C . ILE B 1 91 ? 28.75 7.129 15.648 1 98.38 91 ILE B C 1
ATOM 4968 O O . ILE B 1 91 ? 29.328 7.949 16.359 1 98.38 91 ILE B O 1
ATOM 4972 N N . VAL B 1 92 ? 28.516 7.336 14.273 1 97.94 92 VAL B N 1
ATOM 4973 C CA . VAL B 1 92 ? 29.203 8.477 13.68 1 97.94 92 VAL B CA 1
ATOM 4974 C C . VAL B 1 92 ? 28.297 9.172 12.68 1 97.94 92 VAL B C 1
ATOM 4976 O O . VAL B 1 92 ? 28.484 10.352 12.367 1 97.94 92 VAL B O 1
ATOM 4979 N N . GLY B 1 93 ? 27.328 8.516 12.039 1 98.38 93 GLY B N 1
ATOM 4980 C CA . GLY B 1 93 ? 26.562 9.047 10.914 1 98.38 93 GLY B CA 1
ATOM 4981 C C . GLY B 1 93 ? 25.766 10.289 11.266 1 98.38 93 GLY B C 1
ATOM 4982 O O . GLY B 1 93 ? 25.797 11.273 10.531 1 98.38 93 GLY B O 1
ATOM 4983 N N . TYR B 1 94 ? 25.031 10.188 12.383 1 98.06 94 TYR B N 1
ATOM 4984 C CA . TYR B 1 94 ? 24.234 11.344 12.789 1 98.06 94 TYR B CA 1
ATOM 4985 C C . TYR B 1 94 ? 25.109 12.562 13.031 1 98.06 94 TYR B C 1
ATOM 4987 O O . TYR B 1 94 ? 24.766 13.672 12.625 1 98.06 94 TYR B O 1
ATOM 4995 N N . GLY B 1 95 ? 26.234 12.359 13.719 1 97.62 95 GLY B N 1
ATOM 4996 C CA . GLY B 1 95 ? 27.172 13.438 14.008 1 97.62 95 GLY B CA 1
ATOM 4997 C C . GLY B 1 95 ? 27.766 14.062 12.75 1 97.62 95 GLY B C 1
ATOM 4998 O O . GLY B 1 95 ? 27.859 15.281 12.656 1 97.62 95 GLY B O 1
ATOM 4999 N N . MET B 1 96 ? 28.047 13.289 11.789 1 98 96 MET B N 1
ATOM 5000 C CA . MET B 1 96 ? 28.609 13.773 10.531 1 98 96 MET B CA 1
ATOM 5001 C C . MET B 1 96 ? 27.562 14.578 9.75 1 98 96 MET B C 1
ATOM 5003 O O . MET B 1 96 ? 27.922 15.508 9.023 1 98 96 MET B O 1
ATOM 5007 N N . GLY B 1 97 ? 26.359 14.273 9.914 1 97.88 97 GLY B N 1
ATOM 5008 C CA . GLY B 1 97 ? 25.281 14.945 9.195 1 97.88 97 GLY B CA 1
ATOM 5009 C C . GLY B 1 97 ? 24.781 16.188 9.906 1 97.88 97 GLY B C 1
ATOM 5010 O O . GLY B 1 97 ? 24.453 17.188 9.258 1 97.88 97 GLY B O 1
ATOM 5011 N N . PHE B 1 98 ? 24.797 16.172 11.32 1 96.44 98 PHE B N 1
ATOM 5012 C CA . PHE B 1 98 ? 24.078 17.25 11.992 1 96.44 98 PHE B CA 1
ATOM 5013 C C . PHE B 1 98 ? 24.875 17.781 13.172 1 96.44 98 PHE B C 1
ATOM 5015 O O . PHE B 1 98 ? 24.391 18.625 13.93 1 96.44 98 PHE B O 1
ATOM 5022 N N . GLY B 1 99 ? 26.094 17.328 13.312 1 96 99 GLY B N 1
ATOM 5023 C CA . GLY B 1 99 ? 26.969 17.859 14.359 1 96 99 GLY B CA 1
ATOM 5024 C C . GLY B 1 99 ? 27.312 19.312 14.172 1 96 99 GLY B C 1
ATOM 5025 O O . GLY B 1 99 ? 2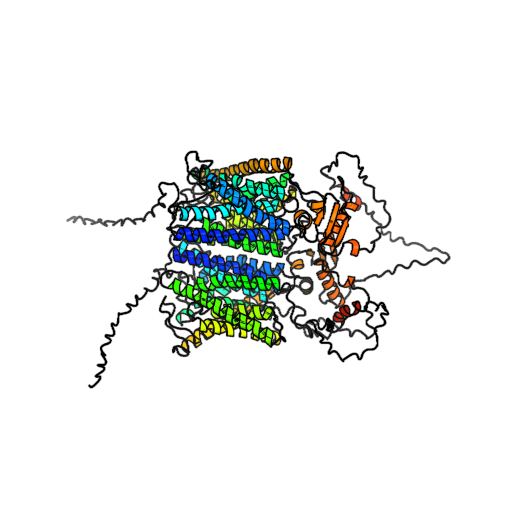7.375 19.812 13.047 1 96 99 GLY B O 1
ATOM 5026 N N . SER B 1 100 ? 27.516 20 15.328 1 94.19 100 SER B N 1
ATOM 5027 C CA . SER B 1 100 ? 27.797 21.422 15.25 1 94.19 100 SER B CA 1
ATOM 5028 C C . SER B 1 100 ? 28.969 21.812 16.156 1 94.19 100 SER B C 1
ATOM 5030 O O . SER B 1 100 ? 29.203 23 16.406 1 94.19 100 SER B O 1
ATOM 5032 N N . GLN B 1 101 ? 29.672 20.891 16.719 1 94.75 101 GLN B N 1
ATOM 5033 C CA . GLN B 1 101 ? 30.812 21.156 17.578 1 94.75 101 GLN B CA 1
ATOM 5034 C C . GLN B 1 101 ? 31.984 21.719 16.766 1 94.75 101 GLN B C 1
ATOM 5036 O O . GLN B 1 101 ? 31.953 21.719 15.531 1 94.75 101 GLN B O 1
ATOM 5041 N N . PRO B 1 102 ? 32.969 22.281 17.547 1 95.62 102 PRO B N 1
ATOM 5042 C CA . PRO B 1 102 ? 34.125 22.812 16.828 1 95.62 102 PRO B CA 1
ATOM 5043 C C . PRO B 1 102 ? 34.719 21.812 15.859 1 95.62 102 PRO B C 1
ATOM 5045 O O . PRO B 1 102 ? 34.875 20.641 16.203 1 95.62 102 PRO B O 1
ATOM 5048 N N . GLY B 1 103 ? 34.969 22.297 14.656 1 96.12 103 GLY B N 1
ATOM 5049 C CA . GLY B 1 103 ? 35.469 21.422 13.602 1 96.12 103 GLY B CA 1
ATOM 5050 C C . GLY B 1 103 ? 34.438 21.141 12.531 1 96.12 103 GLY B C 1
ATOM 5051 O O . GLY B 1 103 ? 34.781 20.672 11.438 1 96.12 103 GLY B O 1
ATOM 5052 N N . SER B 1 104 ? 33.188 21.391 12.805 1 96.62 104 SER B N 1
ATOM 5053 C CA . SER B 1 104 ? 32.125 21.25 11.812 1 96.62 104 SER B CA 1
ATOM 5054 C C . SER B 1 104 ? 32.25 22.312 10.727 1 96.62 104 SER B C 1
ATOM 5056 O O . SER B 1 104 ? 32.75 23.406 10.961 1 96.62 104 SER B O 1
ATOM 5058 N N . ASN B 1 105 ? 31.844 21.969 9.523 1 97.38 105 ASN B N 1
ATOM 5059 C CA . ASN B 1 105 ? 31.75 22.906 8.414 1 97.38 105 ASN B CA 1
ATOM 5060 C C . ASN B 1 105 ? 30.562 22.578 7.504 1 97.38 105 ASN B C 1
ATOM 5062 O O . ASN B 1 105 ? 29.656 21.828 7.898 1 97.38 105 ASN B O 1
ATOM 5066 N N . SER B 1 106 ? 30.531 23.188 6.375 1 97.56 106 SER B N 1
ATOM 5067 C CA . SER B 1 106 ? 29.391 23.047 5.488 1 97.56 106 SER B CA 1
ATOM 5068 C C . SER B 1 106 ? 29.375 21.688 4.805 1 97.56 106 SER B C 1
ATOM 5070 O O . SER B 1 106 ? 28.359 21.281 4.23 1 97.56 106 SER B O 1
ATOM 5072 N N . ILE B 1 107 ? 30.422 20.938 4.953 1 97.88 107 ILE B N 1
ATOM 5073 C CA . ILE B 1 107 ? 30.578 19.688 4.227 1 97.88 107 ILE B CA 1
ATOM 5074 C C . ILE B 1 107 ? 30.422 18.516 5.188 1 97.88 107 ILE B C 1
ATOM 5076 O O . ILE B 1 107 ? 29.859 17.484 4.82 1 97.88 107 ILE B O 1
ATOM 5080 N N . VAL B 1 108 ? 30.938 18.672 6.434 1 97.88 108 VAL B N 1
ATOM 5081 C CA . VAL B 1 108 ? 30.906 17.562 7.387 1 97.88 108 VAL B CA 1
ATOM 5082 C C . VAL B 1 108 ? 30.672 18.109 8.797 1 97.88 108 VAL B C 1
ATOM 5084 O O . VAL B 1 108 ? 31.156 19.172 9.148 1 97.88 108 VAL B O 1
ATOM 5087 N N . GLY B 1 109 ? 29.859 17.391 9.562 1 97.62 109 GLY B N 1
ATOM 5088 C CA . GLY B 1 109 ? 29.594 17.734 10.953 1 97.62 109 GLY B CA 1
ATOM 5089 C C . GLY B 1 109 ? 30.484 16.984 11.93 1 97.62 109 GLY B C 1
ATOM 5090 O O . GLY B 1 109 ? 30.953 15.883 11.641 1 97.62 109 GLY B O 1
ATOM 5091 N N . VAL B 1 110 ? 30.734 17.641 13.039 1 96.94 110 VAL B N 1
ATOM 5092 C CA . VAL B 1 110 ? 31.469 17.062 14.141 1 96.94 110 VAL B CA 1
ATOM 5093 C C . VAL B 1 110 ? 30.625 17.094 15.414 1 96.94 110 VAL B C 1
ATOM 5095 O O . VAL B 1 110 ? 29.984 18.109 15.703 1 96.94 110 VAL B O 1
ATOM 5098 N N . GLY B 1 111 ? 30.578 15.961 16.078 1 95.12 111 GLY B N 1
ATOM 5099 C CA . GLY B 1 111 ? 29.812 15.867 17.312 1 95.12 111 GLY B CA 1
ATOM 5100 C C . GLY B 1 111 ? 28.781 14.742 17.281 1 95.12 111 GLY B C 1
ATOM 5101 O O . GLY B 1 111 ? 28.625 14.07 16.266 1 95.12 111 GLY B O 1
ATOM 5102 N N . PHE B 1 112 ? 28.156 14.516 18.422 1 94.69 112 PHE B N 1
ATOM 5103 C CA . PHE B 1 112 ? 27.078 13.547 18.609 1 94.69 112 PHE B CA 1
ATOM 5104 C C . PHE B 1 112 ? 27.547 12.141 18.281 1 94.69 112 PHE B C 1
ATOM 5106 O O . PHE B 1 112 ? 26.812 11.352 17.703 1 94.69 112 PHE B O 1
ATOM 5113 N N . TYR B 1 113 ? 28.859 11.898 18.375 1 96.12 113 TYR B N 1
ATOM 5114 C CA . TYR B 1 113 ? 29.344 10.523 18.281 1 96.12 113 TYR B CA 1
ATOM 5115 C C . TYR B 1 113 ? 28.844 9.68 19.453 1 96.12 113 TYR B C 1
ATOM 5117 O O . TYR B 1 113 ? 28.828 10.148 20.594 1 96.12 113 TYR B O 1
ATOM 5125 N N . PHE B 1 114 ? 28.484 8.383 19.172 1 96.81 114 PHE B N 1
ATOM 5126 C CA . PHE B 1 114 ? 27.797 7.602 20.203 1 96.81 114 PHE B CA 1
ATOM 5127 C C . PHE B 1 114 ? 26.703 8.422 20.875 1 96.81 114 PHE B C 1
ATOM 5129 O O . PHE B 1 114 ? 26.703 8.602 22.094 1 96.81 114 PHE B O 1
ATOM 5136 N N . LEU B 1 115 ? 25.781 8.906 20 1 95.69 115 LEU B N 1
ATOM 5137 C CA . LEU B 1 115 ? 24.797 9.93 20.344 1 95.69 115 LEU B CA 1
ATOM 5138 C C . LEU B 1 115 ? 24.141 9.609 21.688 1 95.69 115 LEU B C 1
ATOM 5140 O O . LEU B 1 115 ? 23.656 8.5 21.891 1 95.69 115 LEU B O 1
ATOM 5144 N N . ASP B 1 116 ? 24.219 10.531 22.547 1 94.38 116 ASP B N 1
ATOM 5145 C CA . ASP B 1 116 ? 23.531 10.609 23.844 1 94.38 116 ASP B CA 1
ATOM 5146 C C . ASP B 1 116 ? 23.078 12.031 24.141 1 94.38 116 ASP B C 1
ATOM 5148 O O . ASP B 1 116 ? 23.391 12.961 23.391 1 94.38 116 ASP B O 1
ATOM 5152 N N . ALA B 1 117 ? 22.172 12.148 25 1 92.81 117 ALA B N 1
ATOM 5153 C CA . ALA B 1 117 ? 21.641 13.484 25.25 1 92.81 117 ALA B CA 1
ATOM 5154 C C . ALA B 1 117 ? 21.344 13.688 26.734 1 92.81 117 ALA B C 1
ATOM 5156 O O . ALA B 1 117 ? 20.969 12.742 27.438 1 92.81 117 ALA B O 1
ATOM 5157 N N . SER B 1 118 ? 21.562 14.867 27.141 1 91.88 118 SER B N 1
ATOM 5158 C CA . SER B 1 118 ? 21.156 15.266 28.484 1 91.88 118 SER B CA 1
ATOM 5159 C C . SER B 1 118 ? 19.641 15.312 28.609 1 91.88 118 SER B C 1
ATOM 5161 O O . SER B 1 118 ? 18.922 15.312 27.594 1 91.88 118 SER B O 1
ATOM 5163 N N . GLU B 1 119 ? 19.125 15.406 29.797 1 87.94 119 GLU B N 1
ATOM 5164 C CA . GLU B 1 119 ? 17.688 15.453 30.031 1 87.94 119 GLU B CA 1
ATOM 5165 C C . GLU B 1 119 ? 17.062 16.672 29.375 1 87.94 119 GLU B C 1
ATOM 5167 O O . GLU B 1 119 ? 15.906 16.641 28.938 1 87.94 119 GLU B O 1
ATOM 5172 N N . ARG B 1 120 ? 17.844 17.703 29.312 1 87.06 120 ARG B N 1
ATOM 5173 C CA . ARG B 1 120 ? 17.344 18.953 28.734 1 87.06 120 ARG B CA 1
ATOM 5174 C C . ARG B 1 120 ? 17.156 18.812 27.219 1 87.06 120 ARG B C 1
ATOM 5176 O O . ARG B 1 120 ? 16.172 19.328 26.672 1 87.06 120 ARG B O 1
ATOM 5183 N N . ASP B 1 121 ? 18.062 18.109 26.547 1 88.75 121 ASP B N 1
ATOM 5184 C CA . ASP B 1 121 ? 18.094 18.109 25.094 1 88.75 121 ASP B CA 1
ATOM 5185 C C . ASP B 1 121 ? 17.578 16.797 24.516 1 88.75 121 ASP B C 1
ATOM 5187 O O . ASP B 1 121 ? 17.422 16.656 23.312 1 88.75 121 ASP B O 1
ATOM 5191 N N . MET B 1 122 ? 17.25 15.859 25.344 1 91.31 122 MET B N 1
ATOM 5192 C CA . MET B 1 122 ? 17.016 14.492 24.891 1 91.31 122 MET B CA 1
ATOM 5193 C C . MET B 1 122 ? 15.758 14.406 24.031 1 91.31 122 MET B C 1
ATOM 5195 O O . MET B 1 122 ? 15.664 13.562 23.141 1 91.31 122 MET B O 1
ATOM 5199 N N . GLY B 1 123 ? 14.695 15.25 24.328 1 89.69 123 GLY B N 1
ATOM 5200 C CA . GLY B 1 123 ? 13.477 15.219 23.516 1 89.69 123 GLY B CA 1
ATOM 5201 C C . GLY B 1 123 ? 13.734 15.484 22.047 1 89.69 123 GLY B C 1
ATOM 5202 O O . GLY B 1 123 ? 13.359 14.672 21.188 1 89.69 123 GLY B O 1
ATOM 5203 N N . PHE B 1 124 ? 14.406 16.516 21.797 1 88.88 124 PHE B N 1
ATOM 5204 C CA . PHE B 1 124 ? 14.703 16.891 20.422 1 88.88 124 PHE B CA 1
ATOM 5205 C C . PHE B 1 124 ? 15.703 15.914 19.797 1 88.88 124 PHE B C 1
ATOM 5207 O O . PHE B 1 124 ? 15.5 15.438 18.688 1 88.88 124 PHE B O 1
ATOM 5214 N N . LEU B 1 125 ? 16.75 15.664 20.484 1 92.44 125 LEU B N 1
ATOM 5215 C CA . LEU B 1 125 ? 17.859 14.922 19.891 1 92.44 125 LEU B CA 1
ATOM 5216 C C . LEU B 1 125 ? 17.453 13.492 19.578 1 92.44 125 LEU B C 1
ATOM 5218 O O . LEU B 1 125 ? 17.766 12.984 18.5 1 92.44 125 LEU B O 1
ATOM 5222 N N . PHE B 1 126 ? 16.719 12.844 20.484 1 94.94 126 PHE B N 1
ATOM 5223 C CA . PHE B 1 126 ? 16.359 11.453 20.234 1 94.94 126 PHE B CA 1
ATOM 5224 C C . PHE B 1 126 ? 15.25 11.359 19.203 1 94.94 126 PHE B C 1
ATOM 5226 O O . PHE B 1 126 ? 15.203 10.406 18.422 1 94.94 126 PHE B O 1
ATOM 5233 N N . SER B 1 127 ? 14.32 12.352 19.125 1 94.81 127 SER B N 1
ATOM 5234 C CA . SER B 1 127 ? 13.312 12.344 18.062 1 94.81 127 SER B CA 1
ATOM 5235 C C . SER B 1 127 ? 13.953 12.578 16.688 1 94.81 127 SER B C 1
ATOM 5237 O O . SER B 1 127 ? 13.617 11.906 15.719 1 94.81 127 SER B O 1
ATOM 5239 N N . SER B 1 128 ? 14.883 13.516 16.688 1 94.38 128 SER B N 1
ATOM 5240 C CA . SER B 1 128 ? 15.594 13.805 15.445 1 94.38 128 SER B CA 1
ATOM 5241 C C . SER B 1 128 ? 16.422 12.609 14.992 1 94.38 128 SER B C 1
ATOM 5243 O O . SER B 1 128 ? 16.422 12.258 13.812 1 94.38 128 SER B O 1
ATOM 5245 N N . PHE B 1 129 ? 17.078 12 15.945 1 96.12 129 PHE B N 1
ATOM 5246 C CA . PHE B 1 129 ? 17.875 10.82 15.656 1 96.12 129 PHE B CA 1
ATOM 5247 C C . PHE B 1 129 ? 17.016 9.711 15.062 1 96.12 129 PHE B C 1
ATOM 5249 O O . PHE B 1 129 ? 17.391 9.102 14.055 1 96.12 129 PHE B O 1
ATOM 5256 N N . PHE B 1 130 ? 15.938 9.43 15.711 1 96 130 PHE B N 1
ATOM 5257 C CA . PHE B 1 130 ? 15.039 8.367 15.281 1 96 130 PHE B CA 1
ATOM 5258 C C . PHE B 1 130 ? 14.547 8.617 13.859 1 96 130 PHE B C 1
ATOM 5260 O O . PHE B 1 130 ? 14.602 7.719 13.016 1 96 130 PHE B O 1
ATOM 5267 N N . PHE B 1 131 ? 14.156 9.852 13.586 1 96.62 131 PHE B N 1
ATOM 5268 C CA . PHE B 1 131 ? 13.633 10.227 12.281 1 96.62 131 PHE B CA 1
ATOM 5269 C C . PHE B 1 131 ? 14.711 10.109 11.211 1 96.62 131 PHE B C 1
ATOM 5271 O O . PHE B 1 131 ? 14.484 9.5 10.164 1 96.62 131 PHE B O 1
ATOM 5278 N N . GLN B 1 132 ? 15.859 10.664 11.453 1 97.06 132 GLN B N 1
ATOM 5279 C CA . GLN B 1 132 ? 16.953 10.656 10.484 1 97.06 132 GLN B CA 1
ATOM 5280 C C . GLN B 1 132 ? 17.5 9.25 10.281 1 97.06 132 GLN B C 1
ATOM 5282 O O . GLN B 1 132 ? 17.938 8.898 9.18 1 97.06 132 GLN B O 1
ATOM 5287 N N . LEU B 1 133 ? 17.516 8.453 11.336 1 97.75 133 LEU B N 1
ATOM 5288 C CA . LEU B 1 133 ? 17.922 7.059 11.227 1 97.75 133 LEU B CA 1
ATOM 5289 C C . LEU B 1 133 ? 17.016 6.301 10.25 1 97.75 133 LEU B C 1
ATOM 5291 O O . LEU B 1 133 ? 17.5 5.48 9.469 1 97.75 133 LEU B O 1
ATOM 5295 N N . ALA B 1 134 ? 15.766 6.562 10.336 1 96.94 134 ALA B N 1
ATOM 5296 C CA . ALA B 1 134 ? 14.82 5.91 9.43 1 96.94 134 ALA B CA 1
ATOM 5297 C C . ALA B 1 134 ? 15.148 6.227 7.973 1 96.94 134 ALA B C 1
ATOM 5299 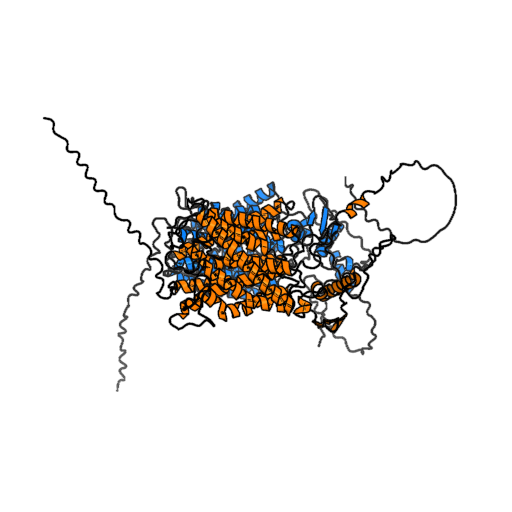O O . ALA B 1 134 ? 15.086 5.348 7.109 1 96.94 134 ALA B O 1
ATOM 5300 N N . PHE B 1 135 ? 15.562 7.465 7.691 1 97.75 135 PHE B N 1
ATOM 5301 C CA . PHE B 1 135 ? 15.938 7.863 6.34 1 97.75 135 PHE B CA 1
ATOM 5302 C C . PHE B 1 135 ? 17.234 7.18 5.91 1 97.75 135 PHE B C 1
ATOM 5304 O O . PHE B 1 135 ? 17.328 6.672 4.793 1 97.75 135 PHE B O 1
ATOM 5311 N N . ALA B 1 136 ? 18.125 7.172 6.793 1 98.25 136 ALA B N 1
ATOM 5312 C CA . ALA B 1 136 ? 19.438 6.602 6.484 1 98.25 136 ALA B CA 1
ATOM 5313 C C . ALA B 1 136 ? 19.328 5.113 6.164 1 98.25 136 ALA B C 1
ATOM 5315 O O . ALA B 1 136 ? 19.922 4.637 5.195 1 98.25 136 ALA B O 1
ATOM 5316 N N . THR B 1 137 ? 18.609 4.414 6.984 1 97.38 137 THR B N 1
ATOM 5317 C CA . THR B 1 137 ? 18.5 2.975 6.777 1 97.38 137 THR B CA 1
ATOM 5318 C C . THR B 1 137 ? 17.656 2.668 5.547 1 97.38 137 THR B C 1
ATOM 5320 O O . THR B 1 137 ? 17.875 1.66 4.871 1 97.38 137 THR B O 1
ATOM 5323 N N . THR B 1 138 ? 16.703 3.531 5.227 1 96.94 138 THR B N 1
ATOM 5324 C CA . THR B 1 138 ? 15.938 3.381 3.992 1 96.94 138 THR B CA 1
ATOM 5325 C C . THR B 1 138 ? 16.844 3.539 2.773 1 96.94 138 THR B C 1
ATOM 5327 O O . THR B 1 138 ? 16.766 2.75 1.83 1 96.94 138 THR B O 1
ATOM 5330 N N . SER B 1 139 ? 17.672 4.512 2.816 1 98.25 139 SER B N 1
ATOM 5331 C CA . SER B 1 139 ? 18.594 4.723 1.711 1 98.25 139 SER B CA 1
ATOM 5332 C C . SER B 1 139 ? 19.516 3.518 1.514 1 98.25 139 SER B C 1
ATOM 5334 O O . SER B 1 139 ? 19.766 3.107 0.381 1 98.25 139 SER B O 1
ATOM 5336 N N . ALA B 1 140 ? 19.969 2.973 2.594 1 97.62 140 ALA B N 1
ATOM 5337 C CA . ALA B 1 140 ? 20.828 1.784 2.537 1 97.62 140 ALA B CA 1
ATOM 5338 C C . ALA B 1 140 ? 20.062 0.601 1.936 1 97.62 140 ALA B C 1
ATOM 5340 O O . ALA B 1 140 ? 20.625 -0.166 1.15 1 97.62 140 ALA B O 1
ATOM 5341 N N . THR B 1 141 ? 18.875 0.462 2.279 1 97.25 141 THR B N 1
ATOM 5342 C CA . THR B 1 141 ? 18.062 -0.682 1.883 1 97.25 141 THR B CA 1
ATOM 5343 C C . THR B 1 141 ? 17.797 -0.665 0.379 1 97.25 141 THR B C 1
ATOM 5345 O O . THR B 1 141 ? 17.641 -1.719 -0.241 1 97.25 141 THR B O 1
ATOM 5348 N N . ILE B 1 142 ? 17.797 0.468 -0.238 1 98.06 142 ILE B N 1
ATOM 5349 C CA . ILE B 1 142 ? 17.594 0.594 -1.678 1 98.06 142 ILE B CA 1
ATOM 5350 C C . ILE B 1 142 ? 18.625 -0.247 -2.418 1 98.06 142 ILE B C 1
ATOM 5352 O O . ILE B 1 142 ? 18.312 -0.895 -3.418 1 98.06 142 ILE B O 1
ATOM 5356 N N . VAL B 1 143 ? 19.766 -0.426 -1.888 1 98.31 143 VAL B N 1
ATOM 5357 C CA . VAL B 1 143 ? 20.906 -1.045 -2.557 1 98.31 143 VAL B CA 1
ATOM 5358 C C . VAL B 1 143 ? 20.719 -2.562 -2.58 1 98.31 143 VAL B C 1
ATOM 5360 O O . VAL B 1 143 ? 21.188 -3.232 -3.506 1 98.31 143 VAL B O 1
ATOM 5363 N N . SER B 1 144 ? 20.062 -3.109 -1.586 1 97.5 144 SER B N 1
ATOM 5364 C CA . SER B 1 144 ? 19.891 -4.555 -1.516 1 97.5 144 SER B CA 1
ATOM 5365 C C . SER B 1 144 ? 19.203 -5.09 -2.768 1 97.5 144 SER B C 1
ATOM 5367 O O . SER B 1 144 ? 19.562 -6.156 -3.271 1 97.5 144 SER B O 1
ATOM 5369 N N . GLY B 1 145 ? 18.297 -4.336 -3.307 1 97 145 GLY B N 1
ATOM 5370 C CA . GLY B 1 145 ? 17.609 -4.758 -4.512 1 97 145 GLY B CA 1
ATOM 5371 C C . GLY B 1 145 ? 18.516 -4.859 -5.723 1 97 145 GLY B C 1
ATOM 5372 O O . GLY B 1 145 ? 18.312 -5.73 -6.574 1 97 145 GLY B O 1
ATOM 5373 N N . ALA B 1 146 ? 19.453 -4.02 -5.789 1 97.12 146 ALA B N 1
ATOM 5374 C CA . ALA B 1 146 ? 20.391 -4.012 -6.906 1 97.12 146 ALA B CA 1
ATOM 5375 C C . ALA B 1 146 ? 21.391 -5.16 -6.797 1 97.12 146 ALA B C 1
ATOM 5377 O O . ALA B 1 146 ? 21.875 -5.668 -7.812 1 97.12 146 ALA B O 1
ATOM 5378 N N . MET B 1 147 ? 21.609 -5.66 -5.633 1 97.38 147 MET B N 1
ATOM 5379 C CA . MET B 1 147 ? 22.641 -6.668 -5.391 1 97.38 147 MET B CA 1
ATOM 5380 C C . MET B 1 147 ? 22.016 -8.047 -5.219 1 97.38 147 MET B C 1
ATOM 5382 O O . MET B 1 147 ? 22.719 -9.023 -4.961 1 97.38 147 MET B O 1
ATOM 5386 N N . ALA B 1 148 ? 20.828 -8.172 -5.48 1 96.81 148 ALA B N 1
ATOM 5387 C CA . ALA B 1 148 ? 20.062 -9.375 -5.176 1 96.81 148 ALA B CA 1
ATOM 5388 C C . ALA B 1 148 ? 20.609 -10.578 -5.938 1 96.81 148 ALA B C 1
ATOM 5390 O O . ALA B 1 148 ? 21.047 -10.453 -7.086 1 96.81 148 ALA B O 1
ATOM 5391 N N . GLU B 1 149 ? 20.609 -11.766 -5.332 1 95.94 149 GLU B N 1
ATOM 5392 C CA . GLU B 1 149 ? 20.75 -13.125 -5.848 1 95.94 149 GLU B CA 1
ATOM 5393 C C . GLU B 1 149 ? 22.219 -13.469 -6.082 1 95.94 149 GLU B C 1
ATOM 5395 O O . GLU B 1 149 ? 22.562 -14.625 -6.32 1 95.94 149 GLU B O 1
ATOM 5400 N N . ARG B 1 150 ? 23.141 -12.453 -5.969 1 95.56 150 ARG B N 1
ATOM 5401 C CA . ARG B 1 150 ? 24.5 -12.891 -6.32 1 95.56 150 ARG B CA 1
ATOM 5402 C C . ARG B 1 150 ? 25.531 -12.227 -5.418 1 95.56 150 ARG B C 1
ATOM 5404 O O . ARG B 1 150 ? 26.734 -12.5 -5.547 1 95.56 150 ARG B O 1
ATOM 5411 N N . ALA B 1 151 ? 25.156 -11.375 -4.496 1 97.56 151 ALA B N 1
ATOM 5412 C CA . ALA B 1 151 ? 26.078 -10.805 -3.525 1 97.56 151 ALA B CA 1
ATOM 5413 C C . ALA B 1 151 ? 26.266 -11.734 -2.326 1 97.56 151 ALA B C 1
ATOM 5415 O O . ALA B 1 151 ? 25.297 -12.352 -1.862 1 97.56 151 ALA B O 1
ATOM 5416 N N . THR B 1 152 ? 27.531 -11.789 -1.827 1 96.94 152 THR B N 1
ATOM 5417 C CA . THR B 1 152 ? 27.703 -12.5 -0.562 1 96.94 152 THR B CA 1
ATOM 5418 C C . THR B 1 152 ? 27.094 -11.703 0.588 1 96.94 152 THR B C 1
ATOM 5420 O O . THR B 1 152 ? 27.078 -10.469 0.558 1 96.94 152 THR B O 1
ATOM 5423 N N . LEU B 1 153 ? 26.625 -12.406 1.571 1 97.12 153 LEU B N 1
ATOM 5424 C CA . LEU B 1 153 ? 26.031 -11.734 2.725 1 97.12 153 LEU B CA 1
ATOM 5425 C C . LEU B 1 153 ? 27.094 -10.969 3.508 1 97.12 153 LEU B C 1
ATOM 5427 O O . LEU B 1 153 ? 26.812 -9.891 4.047 1 97.12 153 LEU B O 1
ATOM 5431 N N . GLU B 1 154 ? 28.328 -11.492 3.576 1 97.44 154 GLU B N 1
ATOM 5432 C CA . GLU B 1 154 ? 29.438 -10.82 4.258 1 97.44 154 GLU B CA 1
ATOM 5433 C C . GLU B 1 154 ? 29.75 -9.469 3.607 1 97.44 154 GLU B C 1
ATOM 5435 O O . GLU B 1 154 ? 29.922 -8.469 4.301 1 97.44 154 GLU B O 1
ATOM 5440 N N . ALA B 1 155 ? 29.844 -9.547 2.355 1 97.69 155 ALA B N 1
ATOM 5441 C CA . ALA B 1 155 ? 30.094 -8.312 1.62 1 97.69 155 ALA B CA 1
ATOM 5442 C C . ALA B 1 155 ? 29 -7.281 1.89 1 97.69 155 ALA B C 1
ATOM 5444 O O . ALA B 1 155 ? 29.281 -6.094 2.072 1 97.69 155 ALA B O 1
ATOM 5445 N N . TYR B 1 156 ? 27.766 -7.715 1.916 1 98.31 156 TYR B N 1
ATOM 5446 C CA . TYR B 1 156 ? 26.641 -6.809 2.117 1 98.31 156 TYR B CA 1
ATOM 5447 C C . TYR B 1 156 ? 26.672 -6.211 3.518 1 98.31 156 TYR B C 1
ATOM 5449 O O . TYR B 1 156 ? 26.312 -5.047 3.709 1 98.31 156 TYR B O 1
ATOM 5457 N N . VAL B 1 157 ? 27.016 -6.984 4.508 1 97.94 157 VAL B N 1
ATOM 5458 C CA . VAL B 1 157 ? 27.125 -6.496 5.879 1 97.94 157 VAL B CA 1
ATOM 5459 C C . VAL B 1 157 ? 28.141 -5.367 5.945 1 97.94 157 VAL B C 1
ATOM 5461 O O . VAL B 1 157 ? 27.891 -4.328 6.562 1 97.94 157 VAL B O 1
ATOM 5464 N N . VAL B 1 158 ? 29.25 -5.559 5.301 1 98.06 158 VAL B N 1
ATOM 5465 C CA . VAL B 1 158 ? 30.297 -4.539 5.316 1 98.06 158 VAL B CA 1
ATOM 5466 C C . VAL B 1 158 ? 29.812 -3.277 4.613 1 98.06 158 VAL B C 1
ATOM 5468 O O . VAL B 1 158 ? 30.031 -2.164 5.094 1 98.06 158 VAL B O 1
ATOM 5471 N N . PHE B 1 159 ? 29.203 -3.447 3.525 1 98.38 159 PHE B N 1
ATOM 5472 C CA . PHE B 1 159 ? 28.625 -2.287 2.861 1 98.38 159 PHE B CA 1
ATOM 5473 C C . PHE B 1 159 ? 27.641 -1.566 3.785 1 98.38 159 PHE B C 1
ATOM 5475 O O . PHE B 1 159 ? 27.656 -0.337 3.871 1 98.38 159 PHE B O 1
ATOM 5482 N N . SER B 1 160 ? 26.734 -2.334 4.391 1 98.25 160 SER B N 1
ATOM 5483 C CA . SER B 1 160 ? 25.719 -1.747 5.273 1 98.25 160 SER B CA 1
ATOM 5484 C C . SER B 1 160 ? 26.375 -0.921 6.379 1 98.25 160 SER B C 1
ATOM 5486 O O . SER B 1 160 ? 25.875 0.152 6.73 1 98.25 160 SER B O 1
ATOM 5488 N N . LEU B 1 161 ? 27.484 -1.356 6.887 1 97.56 161 LEU B N 1
ATOM 5489 C CA . LEU B 1 161 ? 28.219 -0.609 7.891 1 97.56 161 LEU B CA 1
ATOM 5490 C C . LEU B 1 161 ? 28.734 0.713 7.324 1 97.56 161 LEU B C 1
ATOM 5492 O O . LEU B 1 161 ? 28.703 1.739 8.008 1 97.56 161 LEU B O 1
ATOM 5496 N N . MET B 1 162 ? 29.094 0.731 6.09 1 98.19 162 MET B N 1
ATOM 5497 C CA . MET B 1 162 ? 29.688 1.912 5.469 1 98.19 162 MET B CA 1
ATOM 5498 C C . MET B 1 162 ? 28.609 2.852 4.945 1 98.19 162 MET B C 1
ATOM 5500 O O . MET B 1 162 ? 28.859 4.039 4.73 1 98.19 162 MET B O 1
ATOM 5504 N N . SER B 1 163 ? 27.438 2.297 4.719 1 98.06 163 SER B N 1
ATOM 5505 C CA . SER B 1 163 ? 26.359 3.035 4.059 1 98.06 163 SER B CA 1
ATOM 5506 C C . SER B 1 163 ? 26 4.297 4.832 1 98.06 163 SER B C 1
ATOM 5508 O O . SER B 1 163 ? 25.672 5.324 4.234 1 98.06 163 SER B O 1
ATOM 5510 N N . ALA B 1 164 ? 26.078 4.246 6.16 1 97.38 164 ALA B N 1
ATOM 5511 C CA . ALA B 1 164 ? 25.719 5.395 6.988 1 97.38 164 ALA B CA 1
ATOM 5512 C C . ALA B 1 164 ? 26.719 6.535 6.805 1 97.38 164 ALA B C 1
ATOM 5514 O O . ALA B 1 164 ? 26.344 7.711 6.844 1 97.38 164 ALA B O 1
ATOM 5515 N N . ILE B 1 165 ? 27.938 6.223 6.598 1 97.12 165 ILE B N 1
ATOM 5516 C CA . ILE B 1 165 ? 28.969 7.223 6.387 1 97.12 165 ILE B CA 1
ATOM 5517 C C . ILE B 1 165 ? 28.781 7.883 5.02 1 97.12 165 ILE B C 1
ATOM 5519 O O . ILE B 1 165 ? 28.875 9.109 4.898 1 97.12 165 ILE B O 1
ATOM 5523 N N . ILE B 1 166 ? 28.5 7.094 4.07 1 98.44 166 ILE B N 1
ATOM 5524 C CA . ILE B 1 166 ? 28.266 7.594 2.723 1 98.44 166 ILE B CA 1
ATOM 5525 C C . ILE B 1 166 ? 27.031 8.508 2.727 1 98.44 166 ILE B C 1
ATOM 5527 O O . ILE B 1 166 ? 27.031 9.555 2.074 1 98.44 166 ILE B O 1
ATOM 5531 N N . TYR B 1 167 ? 26.031 8.172 3.469 1 98.62 167 TYR B N 1
ATOM 5532 C CA . TYR B 1 167 ? 24.734 8.859 3.523 1 98.62 167 TYR B CA 1
ATOM 5533 C C . TYR B 1 167 ? 24.859 10.188 4.266 1 98.62 167 TYR B C 1
ATOM 5535 O O . TYR B 1 167 ? 24.172 11.156 3.93 1 98.62 167 TYR B O 1
ATOM 5543 N N . ALA B 1 168 ? 25.719 10.305 5.242 1 98.62 168 ALA B N 1
ATOM 5544 C CA . ALA B 1 168 ? 25.75 11.383 6.223 1 98.62 168 ALA B CA 1
ATOM 5545 C C . ALA B 1 168 ? 26.078 12.719 5.555 1 98.62 168 ALA B C 1
ATOM 5547 O O . ALA B 1 168 ? 25.469 13.742 5.855 1 98.62 168 ALA B O 1
ATOM 5548 N N . LEU B 1 169 ? 26.969 12.703 4.637 1 98.56 169 LEU B N 1
ATOM 5549 C CA . LEU B 1 169 ? 27.438 13.969 4.082 1 98.56 169 LEU B CA 1
ATOM 5550 C C . LEU B 1 169 ? 26.375 14.602 3.203 1 98.56 169 LEU B C 1
ATOM 5552 O O . LEU B 1 169 ? 26.031 15.773 3.391 1 98.56 169 LEU B O 1
ATOM 5556 N N . PRO B 1 170 ? 25.812 13.844 2.291 1 98.75 170 PRO B N 1
ATOM 5557 C CA . PRO B 1 170 ? 24.719 14.453 1.517 1 98.75 170 PRO B CA 1
ATOM 5558 C C . PRO B 1 170 ? 23.578 14.945 2.395 1 98.75 170 PRO B C 1
ATOM 5560 O O . PRO B 1 170 ? 22.953 15.969 2.086 1 98.75 170 PRO B O 1
ATOM 5563 N N . SER B 1 171 ? 23.297 14.227 3.445 1 98.56 171 SER B N 1
ATOM 5564 C CA . SER B 1 171 ? 22.25 14.688 4.348 1 98.56 171 SER B CA 1
ATOM 5565 C C . SER B 1 171 ? 22.609 16.047 4.949 1 98.56 171 SER B C 1
ATOM 5567 O O . SER B 1 171 ? 21.734 16.906 5.086 1 98.56 171 SER B O 1
ATOM 5569 N N . ARG B 1 172 ? 23.875 16.297 5.289 1 98.12 172 ARG B N 1
ATOM 5570 C CA . ARG B 1 172 ? 24.312 17.609 5.785 1 98.12 172 ARG B CA 1
ATOM 5571 C C . ARG B 1 172 ? 24.203 18.672 4.699 1 98.12 172 ARG B C 1
ATOM 5573 O O . ARG B 1 172 ? 23.734 19.781 4.953 1 98.12 172 ARG B O 1
ATOM 5580 N N . TRP B 1 173 ? 24.641 18.328 3.51 1 98.75 173 TRP B N 1
ATOM 5581 C CA . TRP B 1 173 ? 24.719 19.297 2.416 1 98.75 173 TRP B CA 1
ATOM 5582 C C . TRP B 1 173 ? 23.359 19.922 2.146 1 98.75 173 TRP B C 1
ATOM 5584 O O . TRP B 1 173 ? 23.266 21.109 1.811 1 98.75 173 TRP B O 1
ATOM 5594 N N . LEU B 1 174 ? 22.312 19.094 2.365 1 98.5 174 LEU B N 1
ATOM 5595 C CA . LEU B 1 174 ? 21.016 19.547 1.898 1 98.5 174 LEU B CA 1
ATOM 5596 C C . LEU B 1 174 ? 20.094 19.844 3.074 1 98.5 174 LEU B C 1
ATOM 5598 O O . LEU B 1 174 ? 19.156 20.641 2.949 1 98.5 174 LEU B O 1
ATOM 5602 N N . TRP B 1 175 ? 20.359 19.266 4.27 1 97 175 TRP B N 1
ATOM 5603 C CA . TRP B 1 175 ? 19.328 19.344 5.297 1 97 175 TRP B CA 1
ATOM 5604 C C . TRP B 1 175 ? 19.844 20.094 6.527 1 97 175 TRP B C 1
ATOM 5606 O O . TRP B 1 175 ? 19.062 20.531 7.367 1 97 175 TRP B O 1
ATOM 5616 N N . TYR B 1 176 ? 21.109 20.203 6.672 1 96.06 176 TYR B N 1
ATOM 5617 C CA . TYR B 1 176 ? 21.672 21.047 7.727 1 96.06 176 TYR B CA 1
ATOM 5618 C C . TYR B 1 176 ? 21.656 22.516 7.312 1 96.06 176 TYR B C 1
ATOM 5620 O O . TYR B 1 176 ? 21.969 22.844 6.164 1 96.06 176 TYR B O 1
ATOM 5628 N N . LYS B 1 177 ? 21.281 23.375 8.164 1 93.25 177 LYS B N 1
ATOM 5629 C CA . LYS B 1 177 ? 21.141 24.797 7.871 1 93.25 177 LYS B CA 1
ATOM 5630 C C . LYS B 1 177 ? 22.422 25.359 7.273 1 93.25 177 LYS B C 1
ATOM 5632 O O . LYS B 1 177 ? 22.375 26.219 6.383 1 93.25 177 LYS B O 1
ATOM 5637 N N . GLY B 1 178 ? 23.516 24.953 7.738 1 95.31 178 GLY B N 1
ATOM 5638 C CA . GLY B 1 178 ? 24.812 25.438 7.273 1 95.31 178 GLY B CA 1
ATOM 5639 C C . GLY B 1 178 ? 25.375 24.641 6.113 1 95.31 178 GLY B C 1
ATOM 5640 O O . GLY B 1 178 ? 26.484 24.891 5.652 1 95.31 178 GLY B O 1
ATOM 5641 N N . GLY B 1 179 ? 24.656 23.641 5.578 1 97.94 179 GLY B N 1
ATOM 5642 C CA . GLY B 1 179 ? 25.109 22.844 4.445 1 97.94 179 GLY B CA 1
ATOM 5643 C C . GLY B 1 179 ? 25.312 23.672 3.186 1 97.94 179 GLY B C 1
ATOM 5644 O O . GLY B 1 179 ? 24.531 24.578 2.908 1 97.94 179 GLY B O 1
ATOM 5645 N N . TRP B 1 180 ? 26.25 23.344 2.438 1 98.38 180 TRP B N 1
ATOM 5646 C CA . TRP B 1 180 ? 26.656 24.234 1.344 1 98.38 180 TRP B CA 1
ATOM 5647 C C . TRP B 1 180 ? 25.609 24.234 0.239 1 98.38 180 TRP B C 1
ATOM 5649 O O . TRP B 1 180 ? 25.328 25.281 -0.36 1 98.38 180 TRP B O 1
ATOM 5659 N N . LEU B 1 181 ? 24.969 23.141 -0.05 1 98.69 181 LEU B N 1
ATOM 5660 C CA . LEU B 1 181 ? 23.906 23.109 -1.052 1 98.69 181 LEU B CA 1
ATOM 5661 C C . LEU B 1 181 ? 22.672 23.844 -0.541 1 98.69 181 LEU B C 1
ATOM 5663 O O . LEU B 1 181 ? 22 24.547 -1.298 1 98.69 181 LEU B O 1
ATOM 5667 N N . LYS B 1 182 ? 22.406 23.609 0.706 1 97.75 182 LYS B N 1
ATOM 5668 C CA . LYS B 1 182 ? 21.281 24.312 1.306 1 97.75 182 LYS B CA 1
ATOM 5669 C C . LYS B 1 182 ? 21.484 25.828 1.261 1 97.75 182 LYS B C 1
ATOM 5671 O O . LYS B 1 182 ? 20.547 26.562 0.962 1 97.75 182 LYS B O 1
ATOM 5676 N N . GLN B 1 183 ? 22.688 26.297 1.533 1 97.19 183 GLN B N 1
ATOM 5677 C CA . GLN B 1 183 ? 23.016 27.703 1.52 1 97.19 183 GLN B CA 1
ATOM 5678 C C . GLN B 1 183 ? 22.875 28.297 0.116 1 97.19 183 GLN B C 1
ATOM 5680 O O . GLN B 1 183 ? 22.547 29.469 -0.045 1 97.19 183 GLN B O 1
ATOM 5685 N N . LEU B 1 184 ? 23.031 27.438 -0.836 1 98.25 184 LEU B N 1
ATOM 5686 C CA . LEU B 1 184 ? 22.875 27.891 -2.217 1 98.25 184 LEU B CA 1
ATOM 5687 C C . LEU B 1 184 ? 21.406 27.938 -2.609 1 98.25 184 LEU B C 1
ATOM 5689 O O . LEU B 1 184 ? 21.062 28.484 -3.66 1 98.25 184 LEU B O 1
ATOM 5693 N N . GLY B 1 185 ? 20.562 27.328 -1.762 1 97.75 185 GLY B N 1
ATOM 5694 C CA . GLY B 1 185 ? 19.125 27.391 -2.016 1 97.75 185 GLY B CA 1
ATOM 5695 C C . GLY B 1 185 ? 18.547 26.062 -2.477 1 97.75 185 GLY B C 1
ATOM 5696 O O . GLY B 1 185 ? 17.375 25.984 -2.812 1 97.75 185 GLY B O 1
ATOM 5697 N N . ALA B 1 186 ? 19.359 25 -2.453 1 98.44 186 ALA B N 1
ATOM 5698 C CA . ALA B 1 186 ? 18.859 23.703 -2.873 1 98.44 186 ALA B CA 1
ATOM 5699 C C . ALA B 1 186 ? 17.766 23.203 -1.928 1 98.44 186 ALA B C 1
ATOM 5701 O O . ALA B 1 186 ? 17.844 23.406 -0.714 1 98.44 186 ALA B O 1
ATOM 5702 N N . LEU B 1 187 ? 16.75 22.609 -2.553 1 98.31 187 LEU B N 1
ATOM 5703 C CA . LEU B 1 187 ? 15.641 22.094 -1.772 1 98.31 187 LEU B CA 1
ATOM 5704 C C . LEU B 1 187 ? 15.391 20.625 -2.1 1 98.31 187 LEU B C 1
ATOM 5706 O O . LEU B 1 187 ? 15.273 20.25 -3.271 1 98.31 187 LEU B O 1
ATOM 5710 N N . ASP B 1 188 ? 15.359 19.797 -1.12 1 98.5 188 ASP B N 1
ATOM 5711 C CA . ASP B 1 188 ? 15.031 18.375 -1.121 1 98.5 188 ASP B CA 1
ATOM 5712 C C . ASP B 1 188 ? 14.273 17.984 0.149 1 98.5 188 ASP B C 1
ATOM 5714 O O . ASP B 1 188 ? 14.867 17.453 1.087 1 98.5 188 ASP B O 1
ATOM 5718 N N . ILE B 1 189 ? 13.023 18.188 0.099 1 97.88 189 ILE B N 1
ATOM 5719 C CA . ILE B 1 189 ? 12.234 18.188 1.326 1 97.88 189 ILE B CA 1
ATOM 5720 C C . ILE B 1 189 ? 12.273 16.797 1.966 1 97.88 189 ILE B C 1
ATOM 5722 O O . ILE B 1 189 ? 12.539 16.672 3.164 1 97.88 189 ILE B O 1
ATOM 5726 N N . ALA B 1 190 ? 11.992 15.766 1.135 1 98.38 190 ALA B N 1
ATOM 5727 C CA . ALA B 1 190 ? 11.844 14.445 1.734 1 98.38 190 ALA B CA 1
ATOM 5728 C C . ALA B 1 190 ? 12.828 13.453 1.125 1 98.38 190 ALA B C 1
ATOM 5730 O O . ALA B 1 190 ? 12.695 12.242 1.312 1 98.38 190 ALA B O 1
ATOM 5731 N N . GLY B 1 191 ? 13.781 13.859 0.263 1 98.56 191 GLY B N 1
ATOM 5732 C CA . GLY B 1 191 ? 14.93 13 0.007 1 98.56 191 GLY B CA 1
ATOM 5733 C C . GLY B 1 191 ? 14.93 12.398 -1.383 1 98.56 191 GLY B C 1
ATOM 5734 O O . GLY B 1 191 ? 15.359 11.258 -1.569 1 98.56 191 GLY B O 1
ATOM 5735 N N . SER B 1 192 ? 14.422 13.094 -2.43 1 98.88 192 SER B N 1
ATOM 5736 C CA . SER B 1 192 ? 14.633 12.617 -3.795 1 98.88 192 SER B CA 1
ATOM 5737 C C . SER B 1 192 ? 16.109 12.461 -4.102 1 98.88 192 SER B C 1
ATOM 5739 O O . SER B 1 192 ? 16.516 11.539 -4.816 1 98.88 192 SER B O 1
ATOM 5741 N N . ALA B 1 193 ? 16.875 13.359 -3.557 1 98.81 193 ALA B N 1
ATOM 5742 C CA . ALA B 1 193 ? 18.328 13.312 -3.787 1 98.81 193 ALA B CA 1
ATOM 5743 C C . ALA B 1 193 ? 19.031 12.578 -2.652 1 98.81 193 ALA B C 1
ATOM 5745 O O . ALA B 1 193 ? 19.594 11.5 -2.857 1 98.81 193 ALA B O 1
ATOM 5746 N N . VAL B 1 194 ? 18.906 13.047 -1.42 1 98.81 194 VAL B N 1
ATOM 5747 C CA . VAL B 1 194 ? 19.672 12.562 -0.277 1 98.81 194 VAL B CA 1
ATOM 5748 C C . VAL B 1 194 ? 19.438 11.062 -0.089 1 98.81 194 VAL B C 1
ATOM 5750 O O . VAL B 1 194 ? 20.359 10.32 0.225 1 98.81 194 VAL B O 1
ATOM 5753 N N . VAL B 1 195 ? 18.234 10.617 -0.284 1 98.81 195 VAL B N 1
ATOM 5754 C CA . VAL B 1 195 ? 17.906 9.219 -0.02 1 98.81 195 VAL B CA 1
ATOM 5755 C C . VAL B 1 195 ? 17.938 8.422 -1.324 1 98.81 195 VAL B C 1
ATOM 5757 O O . VAL B 1 195 ? 18.688 7.449 -1.447 1 98.81 195 VAL B O 1
ATOM 5760 N N . HIS B 1 196 ? 17.203 8.898 -2.334 1 98.94 196 HIS B N 1
ATOM 5761 C CA . HIS B 1 196 ? 16.891 8.055 -3.48 1 98.94 196 HIS B CA 1
ATOM 5762 C C . HIS B 1 196 ? 18 8.117 -4.531 1 98.94 196 HIS B C 1
ATOM 5764 O O . HIS B 1 196 ? 18.469 7.078 -5 1 98.94 196 HIS B O 1
ATOM 5770 N N . ILE B 1 197 ? 18.422 9.328 -4.922 1 98.94 197 ILE B N 1
ATOM 5771 C CA . ILE B 1 197 ? 19.547 9.383 -5.855 1 98.94 197 ILE B CA 1
ATOM 5772 C C . ILE B 1 197 ? 20.766 8.695 -5.246 1 98.94 197 ILE B C 1
ATOM 5774 O O . ILE B 1 197 ? 21.438 7.91 -5.91 1 98.94 197 ILE B O 1
ATOM 5778 N N . LEU B 1 198 ? 21.016 8.992 -4.016 1 98.94 198 LEU B N 1
ATOM 5779 C CA . LEU B 1 198 ? 22.172 8.398 -3.348 1 98.94 198 LEU B CA 1
ATOM 5780 C C . LEU B 1 198 ? 22.062 6.879 -3.312 1 98.94 198 LEU B C 1
ATOM 5782 O O . LEU B 1 198 ? 22.969 6.176 -3.75 1 98.94 198 LEU B O 1
ATOM 5786 N N . GLY B 1 199 ? 20.969 6.359 -2.764 1 98.81 199 GLY B N 1
ATOM 5787 C CA . GLY B 1 199 ? 20.797 4.918 -2.682 1 98.81 199 GLY B CA 1
ATOM 5788 C C . GLY B 1 199 ? 20.781 4.242 -4.039 1 98.81 199 GLY B C 1
ATOM 5789 O O . GLY B 1 199 ? 21.406 3.186 -4.211 1 98.81 199 GLY B O 1
ATOM 5790 N N . GLY B 1 200 ? 20.094 4.871 -4.984 1 98.81 200 GLY B N 1
ATOM 5791 C CA . GLY B 1 200 ? 20.047 4.32 -6.328 1 98.81 200 GLY B CA 1
ATOM 5792 C C . GLY B 1 200 ? 21.391 4.285 -7.012 1 98.81 200 GLY B C 1
ATOM 5793 O O . GLY B 1 200 ? 21.719 3.328 -7.715 1 98.81 200 GLY B O 1
ATOM 5794 N N . THR B 1 201 ? 22.156 5.285 -6.812 1 98.81 201 THR B N 1
ATOM 5795 C CA . THR B 1 201 ? 23.484 5.348 -7.414 1 98.81 201 THR B CA 1
ATOM 5796 C C . THR B 1 201 ? 24.422 4.328 -6.77 1 98.81 201 THR B C 1
ATOM 5798 O O . THR B 1 201 ? 25.203 3.684 -7.461 1 98.81 201 THR B O 1
ATOM 5801 N N . ASN B 1 202 ? 24.359 4.223 -5.434 1 98.81 202 ASN B N 1
ATOM 5802 C CA . ASN B 1 202 ? 25.094 3.139 -4.793 1 98.81 202 ASN B CA 1
ATOM 5803 C C . ASN B 1 202 ? 24.734 1.785 -5.402 1 98.81 202 ASN B C 1
ATOM 5805 O O . ASN B 1 202 ? 25.625 0.957 -5.641 1 98.81 202 ASN B O 1
ATOM 5809 N N . GLY B 1 203 ? 23.438 1.59 -5.637 1 98.5 203 GLY B N 1
ATOM 5810 C CA . GLY B 1 203 ? 22.984 0.367 -6.281 1 98.5 203 GLY B CA 1
ATOM 5811 C C . GLY B 1 203 ? 23.516 0.201 -7.691 1 98.5 203 GLY B C 1
ATOM 5812 O O . GLY B 1 203 ? 23.891 -0.903 -8.094 1 98.5 203 GLY B O 1
ATOM 5813 N N . LEU B 1 204 ? 23.531 1.261 -8.438 1 98.38 204 LEU B N 1
ATOM 5814 C CA . LEU B 1 204 ? 24.062 1.227 -9.805 1 98.38 204 LEU B CA 1
ATOM 5815 C C . LEU B 1 204 ? 25.531 0.818 -9.812 1 98.38 204 LEU B C 1
ATOM 5817 O O . LEU B 1 204 ? 25.938 -0.027 -10.617 1 98.38 204 LEU B O 1
ATOM 5821 N N . VAL B 1 205 ? 26.312 1.382 -8.953 1 98.56 205 VAL B N 1
ATOM 5822 C CA . VAL B 1 205 ? 27.719 1.048 -8.875 1 98.56 205 VAL B CA 1
ATOM 5823 C C . VAL B 1 205 ? 27.891 -0.424 -8.5 1 98.56 205 VAL B C 1
ATOM 5825 O O . VAL B 1 205 ? 28.703 -1.134 -9.094 1 98.56 205 VAL B O 1
ATOM 5828 N N . ALA B 1 206 ? 27.125 -0.862 -7.555 1 98.19 206 ALA B N 1
ATOM 5829 C CA . ALA B 1 206 ? 27.188 -2.256 -7.129 1 98.19 206 ALA B CA 1
ATOM 5830 C C . ALA B 1 206 ? 26.891 -3.201 -8.289 1 98.19 206 ALA B C 1
ATOM 5832 O O . ALA B 1 206 ? 27.609 -4.18 -8.508 1 98.19 206 ALA B O 1
ATOM 5833 N N . THR B 1 207 ? 25.859 -2.926 -9.039 1 96.88 207 THR B N 1
ATOM 5834 C CA . THR B 1 207 ? 25.422 -3.805 -10.117 1 96.88 207 THR B CA 1
ATOM 5835 C C . THR B 1 207 ? 26.453 -3.812 -11.242 1 96.88 207 THR B C 1
ATOM 5837 O O . THR B 1 207 ? 26.672 -4.844 -11.883 1 96.88 207 THR B O 1
ATOM 5840 N N . LEU B 1 208 ? 27.078 -2.703 -11.492 1 97.19 208 LEU B N 1
ATOM 5841 C CA . LEU B 1 208 ? 28.094 -2.619 -12.547 1 97.19 208 LEU B CA 1
ATOM 5842 C C . LEU B 1 208 ? 29.344 -3.4 -12.164 1 97.19 208 LEU B C 1
ATOM 5844 O O . LEU B 1 208 ? 29.938 -4.082 -13 1 97.19 208 LEU B O 1
ATOM 5848 N N . LEU B 1 209 ? 29.703 -3.355 -10.945 1 97.25 209 LEU B N 1
ATOM 5849 C CA . LEU B 1 209 ? 30.891 -4.055 -10.477 1 97.25 209 LEU B CA 1
ATOM 5850 C C . LEU B 1 209 ? 30.641 -5.555 -10.383 1 97.25 209 LEU B C 1
ATOM 5852 O O . LEU B 1 209 ? 31.531 -6.355 -10.664 1 97.25 209 LEU B O 1
ATOM 5856 N N . MET B 1 210 ? 29.453 -5.98 -10.039 1 96.69 210 MET B N 1
ATOM 5857 C CA . MET B 1 210 ? 29.141 -7.391 -9.844 1 96.69 210 MET B CA 1
ATOM 5858 C C . MET B 1 210 ? 28.828 -8.07 -11.172 1 96.69 210 MET B C 1
ATOM 5860 O O . MET B 1 210 ? 28.984 -9.281 -11.305 1 96.69 210 MET B O 1
ATOM 5864 N N . GLY B 1 211 ? 28.375 -7.262 -12.141 1 95.62 211 GLY B N 1
ATOM 5865 C CA . GLY B 1 211 ? 27.953 -7.848 -13.398 1 95.62 211 GLY B CA 1
ATOM 5866 C C . GLY B 1 211 ? 26.609 -8.523 -13.312 1 95.62 211 GLY B C 1
ATOM 5867 O O . GLY B 1 211 ? 26.031 -8.633 -12.234 1 95.62 211 GLY B O 1
ATOM 5868 N N . PRO B 1 212 ? 26.125 -9.07 -14.406 1 95 212 PRO B N 1
ATOM 5869 C CA . PRO B 1 212 ? 24.766 -9.633 -14.453 1 95 212 PRO B CA 1
ATOM 5870 C C . PRO B 1 212 ? 24.688 -11.016 -13.812 1 95 212 PRO B C 1
ATOM 5872 O O . PRO B 1 212 ? 25.672 -11.75 -13.789 1 95 212 PRO B O 1
ATOM 5875 N N . ARG B 1 213 ? 23.531 -11.336 -13.312 1 93.5 213 ARG B N 1
ATOM 5876 C CA . ARG B 1 213 ? 23.234 -12.695 -12.875 1 93.5 213 ARG B CA 1
ATOM 5877 C C . ARG B 1 213 ? 23.344 -13.68 -14.031 1 93.5 213 ARG B C 1
ATOM 5879 O O . ARG B 1 213 ? 23.156 -13.297 -15.195 1 93.5 213 ARG B O 1
ATOM 5886 N N . ILE B 1 214 ? 23.516 -14.906 -13.625 1 87.44 214 ILE B N 1
ATOM 5887 C CA . ILE B 1 214 ? 23.672 -15.953 -14.633 1 87.44 214 ILE B CA 1
ATOM 5888 C C . ILE B 1 214 ? 22.391 -16.109 -15.43 1 87.44 214 ILE B C 1
ATOM 5890 O O . ILE B 1 214 ? 21.312 -16.266 -14.859 1 87.44 214 ILE B O 1
ATOM 5894 N N . GLY B 1 215 ? 22.516 -15.891 -16.75 1 82.06 215 GLY B N 1
ATOM 5895 C CA . GLY B 1 215 ? 21.438 -16.25 -17.656 1 82.06 215 GLY B CA 1
ATOM 5896 C C . GLY B 1 215 ? 20.438 -15.125 -17.875 1 82.06 215 GLY B C 1
ATOM 5897 O O . GLY B 1 215 ? 19.5 -15.266 -18.656 1 82.06 215 GLY B O 1
ATOM 5898 N N . VAL B 1 216 ? 20.625 -13.969 -17.312 1 87.31 216 VAL B N 1
ATOM 5899 C CA . VAL B 1 216 ? 19.609 -12.922 -17.375 1 87.31 216 VAL B CA 1
ATOM 5900 C C . VAL B 1 216 ? 19.562 -12.312 -18.766 1 87.31 216 VAL B C 1
ATOM 5902 O O . VAL B 1 216 ? 18.5 -11.93 -19.25 1 87.31 216 VAL B O 1
ATOM 5905 N N . PHE B 1 217 ? 20.625 -12.258 -19.453 1 86.44 217 PHE B N 1
ATOM 5906 C CA . PHE B 1 217 ? 20.641 -11.641 -20.781 1 86.44 217 PHE B CA 1
ATOM 5907 C C . PHE B 1 217 ? 20.875 -12.688 -21.859 1 86.44 217 PHE B C 1
ATOM 5909 O O . PHE B 1 217 ? 21.359 -12.367 -22.938 1 86.44 217 PHE B O 1
ATOM 5916 N N . LYS B 1 218 ? 20.594 -13.984 -21.469 1 76.25 218 LYS B N 1
ATOM 5917 C CA . LYS B 1 218 ? 20.656 -15.031 -22.484 1 76.25 218 LYS B CA 1
ATOM 5918 C C . LYS B 1 218 ? 19.656 -14.766 -23.609 1 76.25 218 LYS B C 1
ATOM 5920 O O . LYS B 1 218 ? 18.531 -14.312 -23.359 1 76.25 218 LYS B O 1
ATOM 5925 N N . PRO B 1 219 ? 20.203 -15.062 -24.828 1 63.78 219 PRO B N 1
ATOM 5926 C CA . PRO B 1 219 ? 19.328 -14.836 -25.969 1 63.78 219 PRO B CA 1
ATOM 5927 C C . PRO B 1 219 ? 18.016 -15.609 -25.859 1 63.78 219 PRO B C 1
ATOM 5929 O O . PRO B 1 219 ? 18 -16.766 -25.438 1 63.78 219 PRO B O 1
ATOM 5932 N N . GLY B 1 220 ? 16.953 -15.141 -26.172 1 59.16 220 GLY B N 1
ATOM 5933 C CA . GLY B 1 220 ? 15.648 -15.789 -26.156 1 59.16 220 GLY B CA 1
ATOM 5934 C C . GLY B 1 220 ? 14.945 -15.688 -24.812 1 59.16 220 GLY B C 1
ATOM 5935 O O . GLY B 1 220 ? 13.781 -16.062 -24.688 1 59.16 220 GLY B O 1
ATOM 5936 N N . THR B 1 221 ? 15.898 -15.508 -23.859 1 58.62 221 THR B N 1
ATOM 5937 C CA . THR B 1 221 ? 15.258 -15.414 -22.562 1 58.62 221 THR B CA 1
ATOM 5938 C C . THR B 1 221 ? 14.578 -14.062 -22.391 1 58.62 221 THR B C 1
ATOM 5940 O O . THR B 1 221 ? 15.141 -13.023 -22.766 1 58.62 221 THR B O 1
ATOM 5943 N N . LYS B 1 222 ? 13.312 -14.18 -22.234 1 59.03 222 LYS B N 1
ATOM 5944 C CA . LYS B 1 222 ? 12.555 -12.977 -21.906 1 59.03 222 LYS B CA 1
ATOM 5945 C C . LYS B 1 222 ? 12.859 -12.5 -20.484 1 59.03 222 LYS B C 1
ATOM 5947 O O . LYS B 1 222 ? 13.641 -13.141 -19.766 1 59.03 222 LYS B O 1
ATOM 5952 N N . GLU B 1 223 ? 12.375 -11.43 -19.984 1 63.09 223 GLU B N 1
ATOM 5953 C CA . GLU B 1 223 ? 12.508 -10.805 -18.672 1 63.09 223 GLU B CA 1
ATOM 5954 C C . GLU B 1 223 ? 12.336 -11.828 -17.562 1 63.09 223 GLU B C 1
ATOM 5956 O O . GLU B 1 223 ? 11.523 -12.75 -17.672 1 63.09 223 GLU B O 1
ATOM 5961 N N . PRO B 1 224 ? 13.406 -11.758 -16.641 1 69.75 224 PRO B N 1
ATOM 5962 C CA . PRO B 1 224 ? 13.273 -12.68 -15.508 1 69.75 224 PRO B CA 1
ATOM 5963 C C . PRO B 1 224 ? 11.891 -12.617 -14.859 1 69.75 224 PRO B C 1
ATOM 5965 O O . PRO B 1 224 ? 11.305 -11.539 -14.75 1 69.75 224 PRO B O 1
ATOM 5968 N N . LYS B 1 225 ? 11.414 -13.773 -14.648 1 76.19 225 LYS B N 1
ATOM 5969 C CA . LYS B 1 225 ? 10.102 -13.914 -14.016 1 76.19 225 LYS B CA 1
ATOM 5970 C C . LYS B 1 225 ? 10.148 -13.469 -12.555 1 76.19 225 LYS B C 1
ATOM 5972 O O . LYS B 1 225 ? 11.156 -13.664 -11.867 1 76.19 225 LYS B O 1
ATOM 5977 N N . MET B 1 226 ? 9.156 -12.852 -12.133 1 87.75 226 MET B N 1
ATOM 5978 C CA . MET B 1 226 ? 9.008 -12.555 -10.711 1 87.75 226 MET B CA 1
ATOM 5979 C C . MET B 1 226 ? 8.734 -13.828 -9.914 1 87.75 226 MET B C 1
ATOM 5981 O O . MET B 1 226 ? 7.926 -14.664 -10.328 1 87.75 226 MET B O 1
ATOM 5985 N N . GLY B 1 227 ? 9.438 -13.977 -8.867 1 87.31 227 GLY B N 1
ATOM 5986 C CA . GLY B 1 227 ? 9.227 -15.133 -8.008 1 87.31 227 GLY B CA 1
ATOM 5987 C C . GLY B 1 227 ? 7.859 -15.156 -7.359 1 87.31 227 GLY B C 1
ATOM 5988 O O . GLY B 1 227 ? 7.129 -16.141 -7.473 1 87.31 227 GLY B O 1
ATOM 5989 N N . TYR B 1 228 ? 7.465 -14.102 -6.711 1 92.38 228 TYR B N 1
ATOM 5990 C CA . TYR B 1 228 ? 6.176 -13.953 -6.051 1 92.38 228 TYR B CA 1
ATOM 5991 C C . TYR B 1 228 ? 5.582 -12.578 -6.309 1 92.38 228 TYR B C 1
ATOM 5993 O O . TYR B 1 228 ? 5.637 -11.695 -5.441 1 92.38 228 TYR B O 1
ATOM 6001 N N . PRO B 1 229 ? 4.887 -12.453 -7.422 1 93.31 229 PRO B N 1
ATOM 6002 C CA . PRO B 1 229 ? 4.348 -11.133 -7.777 1 93.31 229 PRO B CA 1
ATOM 6003 C C . PRO B 1 229 ? 3.398 -10.578 -6.715 1 93.31 229 PRO B C 1
ATOM 6005 O O . PRO B 1 229 ? 3.307 -9.367 -6.539 1 93.31 229 PRO B O 1
ATOM 6008 N N . THR B 1 230 ? 2.73 -11.453 -5.996 1 93.62 230 THR B N 1
ATOM 6009 C CA . THR B 1 230 ? 1.842 -11.023 -4.926 1 93.62 230 THR B CA 1
ATOM 6010 C C . THR B 1 230 ? 2.625 -10.289 -3.836 1 93.62 230 THR B C 1
ATOM 6012 O O . THR B 1 230 ? 2.182 -9.258 -3.332 1 93.62 230 THR B O 1
ATOM 6015 N N . ASN B 1 231 ? 3.812 -10.805 -3.504 1 95.12 231 ASN B N 1
ATOM 6016 C CA . ASN B 1 231 ? 4.676 -10.133 -2.539 1 95.12 231 ASN B CA 1
ATOM 6017 C C . ASN B 1 231 ? 5.109 -8.758 -3.037 1 95.12 231 ASN B C 1
ATOM 6019 O O . ASN B 1 231 ? 5.145 -7.793 -2.268 1 95.12 231 ASN B O 1
ATOM 6023 N N . ALA B 1 232 ? 5.445 -8.719 -4.289 1 97.12 232 ALA B N 1
ATOM 6024 C CA . ALA B 1 232 ? 5.898 -7.453 -4.867 1 97.12 232 ALA B CA 1
ATOM 6025 C C . ALA B 1 232 ? 4.812 -6.387 -4.758 1 97.12 232 ALA B C 1
ATOM 6027 O O . ALA B 1 232 ? 5.094 -5.246 -4.379 1 97.12 232 ALA B O 1
ATOM 6028 N N . LEU B 1 233 ? 3.607 -6.793 -5.055 1 97.25 233 LEU B N 1
ATOM 6029 C CA . LEU B 1 233 ? 2.49 -5.859 -4.984 1 97.25 233 LEU B CA 1
ATOM 6030 C C . LEU B 1 233 ? 2.217 -5.441 -3.541 1 97.25 233 LEU B C 1
ATOM 6032 O O . LEU B 1 233 ? 1.957 -4.27 -3.268 1 97.25 233 LEU B O 1
ATOM 6036 N N . LEU B 1 234 ? 2.275 -6.391 -2.67 1 96.69 234 LEU B N 1
ATOM 6037 C CA . LEU B 1 234 ? 2.086 -6.062 -1.262 1 96.69 234 LEU B CA 1
ATOM 6038 C C . LEU B 1 234 ? 3.184 -5.125 -0.769 1 96.69 234 LEU B C 1
ATOM 6040 O O . LEU B 1 234 ? 2.922 -4.219 0.025 1 96.69 234 LEU B O 1
ATOM 6044 N N . GLY B 1 235 ? 4.402 -5.457 -1.194 1 97.94 235 GLY B N 1
ATOM 6045 C CA . GLY B 1 235 ? 5.496 -4.551 -0.881 1 97.94 235 GLY B CA 1
ATOM 6046 C C . GLY B 1 235 ? 5.254 -3.135 -1.366 1 97.94 235 GLY B C 1
ATOM 6047 O O . GLY B 1 235 ? 5.547 -2.17 -0.655 1 97.94 235 GLY B O 1
ATOM 6048 N N . MET B 1 236 ? 4.699 -2.973 -2.533 1 97.88 236 MET B N 1
ATOM 6049 C CA . MET B 1 236 ? 4.352 -1.659 -3.07 1 97.88 236 MET B CA 1
ATOM 6050 C C . MET B 1 236 ? 3.369 -0.939 -2.152 1 97.88 236 MET B C 1
ATOM 6052 O O . MET B 1 236 ? 3.545 0.243 -1.853 1 97.88 236 MET B O 1
ATOM 6056 N N . PHE B 1 237 ? 2.373 -1.618 -1.663 1 97.19 237 PHE B N 1
ATOM 6057 C CA . PHE B 1 237 ? 1.389 -1.022 -0.769 1 97.19 237 PHE B CA 1
ATOM 6058 C C . PHE B 1 237 ? 2.047 -0.545 0.521 1 97.19 237 PHE B C 1
ATOM 6060 O O . PHE B 1 237 ? 1.786 0.568 0.982 1 97.19 237 PHE B O 1
ATOM 6067 N N . MET B 1 238 ? 2.895 -1.34 1.041 1 96.75 238 MET B N 1
ATOM 6068 C CA . MET B 1 238 ? 3.533 -0.986 2.305 1 96.75 238 MET B CA 1
ATOM 6069 C C . MET B 1 238 ? 4.477 0.199 2.125 1 96.75 238 MET B C 1
ATOM 6071 O O . MET B 1 238 ? 4.562 1.066 2.996 1 96.75 238 MET B O 1
ATOM 6075 N N . LEU B 1 239 ? 5.125 0.186 1.014 1 98.12 239 LEU B N 1
ATOM 6076 C CA . LEU B 1 239 ? 5.953 1.347 0.714 1 98.12 239 LEU B CA 1
ATOM 6077 C C . LEU B 1 239 ? 5.094 2.59 0.501 1 98.12 239 LEU B C 1
ATOM 6079 O O . LEU B 1 239 ? 5.473 3.689 0.911 1 98.12 239 LEU B O 1
ATOM 6083 N N . TRP B 1 240 ? 3.967 2.344 -0.109 1 96.94 240 TRP B N 1
ATOM 6084 C CA . TRP B 1 240 ? 3.031 3.424 -0.409 1 96.94 240 TRP B CA 1
ATOM 6085 C C . TRP B 1 240 ? 2.598 4.137 0.866 1 96.94 240 TRP B C 1
ATOM 6087 O O . TRP B 1 240 ? 2.662 5.367 0.95 1 96.94 240 TRP B O 1
ATOM 6097 N N . TRP B 1 241 ? 2.307 3.367 1.9 1 95.94 241 TRP B N 1
ATOM 6098 C CA . TRP B 1 241 ? 1.825 3.971 3.139 1 95.94 241 TRP B CA 1
ATOM 6099 C C . TRP B 1 241 ? 2.982 4.527 3.959 1 95.94 241 TRP B C 1
ATOM 6101 O O . TRP B 1 241 ? 2.844 5.559 4.621 1 95.94 241 TRP B O 1
ATOM 6111 N N . GLY B 1 242 ? 4.117 3.826 3.938 1 96.81 242 GLY B N 1
ATOM 6112 C CA . GLY B 1 242 ? 5.297 4.367 4.59 1 96.81 242 GLY B CA 1
ATOM 6113 C C . GLY B 1 242 ? 5.746 5.695 4.012 1 96.81 242 GLY B C 1
ATOM 6114 O O . GLY B 1 242 ? 6.254 6.555 4.738 1 96.81 242 GLY B O 1
ATOM 6115 N N . TRP B 1 243 ? 5.465 5.887 2.715 1 98.38 243 TRP B N 1
ATOM 6116 C CA . TRP B 1 243 ? 5.871 7.105 2.021 1 98.38 243 TRP B CA 1
ATOM 6117 C C . TRP B 1 243 ? 5.074 8.305 2.516 1 98.38 243 TRP B C 1
ATOM 6119 O O . TRP B 1 243 ? 5.551 9.445 2.461 1 98.38 243 TRP B O 1
ATOM 6129 N N . LEU B 1 244 ? 3.867 8.07 2.982 1 97.56 244 LEU B N 1
ATOM 6130 C CA . LEU B 1 244 ? 3.086 9.141 3.584 1 97.56 244 LEU B CA 1
ATOM 6131 C C . LEU B 1 244 ? 3.746 9.641 4.867 1 97.56 244 LEU B C 1
ATOM 6133 O O . LEU B 1 244 ? 3.77 10.844 5.129 1 97.56 244 LEU B O 1
ATOM 6137 N N . GLY B 1 245 ? 4.277 8.68 5.684 1 96.12 245 GLY B N 1
ATOM 6138 C CA . GLY B 1 245 ? 5.074 9.109 6.82 1 96.12 245 GLY B CA 1
ATOM 6139 C C . GLY B 1 245 ? 6.344 9.836 6.422 1 96.12 245 GLY B C 1
ATOM 6140 O O . GLY B 1 245 ? 6.715 10.828 7.051 1 96.12 245 GLY B O 1
ATOM 6141 N N . PHE B 1 246 ? 6.898 9.375 5.352 1 95.88 246 PHE B N 1
ATOM 6142 C CA . PHE B 1 246 ? 8.148 9.906 4.809 1 95.88 246 PHE B CA 1
ATOM 6143 C C . PHE B 1 246 ? 7.973 11.359 4.387 1 95.88 246 PHE B C 1
ATOM 6145 O O . PHE B 1 246 ? 8.688 12.242 4.867 1 95.88 246 PHE B O 1
ATOM 6152 N N . ASN B 1 247 ? 6.977 11.641 3.568 1 98.44 247 ASN B N 1
ATOM 6153 C CA . ASN B 1 247 ? 6.758 12.969 2.998 1 98.44 247 ASN B CA 1
ATOM 6154 C C . ASN B 1 247 ? 6.086 13.906 3.996 1 98.44 247 ASN B C 1
ATOM 6156 O O . ASN B 1 247 ? 6.512 15.055 4.16 1 98.44 247 ASN B O 1
ATOM 6160 N N . CYS B 1 248 ? 5.062 13.461 4.73 1 97.75 248 CYS B N 1
ATOM 6161 C CA . CYS B 1 248 ? 4.363 14.305 5.695 1 97.75 248 CYS B CA 1
ATOM 6162 C C . CYS B 1 248 ? 5.27 14.641 6.875 1 97.75 248 CYS B C 1
ATOM 6164 O O . CYS B 1 248 ? 5.227 15.758 7.387 1 97.75 248 CYS B O 1
ATOM 6166 N N . GLY B 1 249 ? 6.102 13.68 7.234 1 96.88 249 GLY B N 1
ATOM 6167 C CA . GLY B 1 249 ? 6.965 13.867 8.391 1 96.88 249 GLY B CA 1
ATOM 6168 C C . GLY B 1 249 ? 8.141 14.781 8.109 1 96.88 249 GLY B C 1
ATOM 6169 O O . GLY B 1 249 ? 8.75 15.312 9.039 1 96.88 249 GLY B O 1
ATOM 6170 N N . SER B 1 250 ? 8.414 15.078 6.898 1 96.94 250 SER B N 1
ATOM 6171 C CA . SER B 1 250 ? 9.594 15.844 6.523 1 96.94 250 SER B CA 1
ATOM 6172 C C . SER B 1 250 ? 9.375 17.344 6.715 1 96.94 250 SER B C 1
ATOM 6174 O O . SER B 1 250 ? 10.281 18.141 6.477 1 96.94 250 SER B O 1
ATOM 6176 N N . THR B 1 251 ? 8.164 17.703 7.203 1 93.25 251 THR B N 1
ATOM 6177 C CA . THR B 1 251 ? 7.977 19.078 7.672 1 93.25 251 THR B CA 1
ATOM 6178 C C . THR B 1 251 ? 8.633 19.281 9.031 1 93.25 251 THR B C 1
ATOM 6180 O O . THR B 1 251 ? 8.781 20.406 9.5 1 93.25 251 THR B O 1
ATOM 6183 N N . TYR B 1 252 ? 9.039 18.172 9.656 1 90.88 252 TYR B N 1
ATOM 6184 C CA . TYR B 1 252 ? 9.773 18.141 10.914 1 90.88 252 TYR B CA 1
ATOM 6185 C C . TYR B 1 252 ? 9 18.844 12.023 1 90.88 252 TYR B C 1
ATOM 6187 O O . TYR B 1 252 ? 9.547 19.688 12.734 1 90.88 252 TYR B O 1
ATOM 6195 N N . GLY B 1 253 ? 7.715 18.578 12.102 1 90.25 253 GLY B N 1
ATOM 6196 C CA . GLY B 1 253 ? 6.84 19.109 13.133 1 90.25 253 GLY B CA 1
ATOM 6197 C C . GLY B 1 253 ? 5.52 19.625 12.586 1 90.25 253 GLY B C 1
ATOM 6198 O O . GLY B 1 253 ? 5.234 19.469 11.391 1 90.25 253 GLY B O 1
ATOM 6199 N N . ILE B 1 254 ? 4.688 20.156 13.484 1 91.19 254 ILE B N 1
ATOM 6200 C CA . ILE B 1 254 ? 3.344 20.562 13.07 1 91.19 254 ILE B CA 1
ATOM 6201 C C . ILE B 1 254 ? 3.018 21.938 13.625 1 91.19 254 ILE B C 1
ATOM 6203 O O . ILE B 1 254 ? 1.933 22.469 13.391 1 91.19 254 ILE B O 1
ATOM 6207 N N . THR B 1 255 ? 3.871 22.469 14.406 1 88.31 255 THR B N 1
ATOM 6208 C CA . THR B 1 255 ? 3.6 23.766 15.016 1 88.31 255 THR B CA 1
ATOM 6209 C C . THR B 1 255 ? 3.746 24.891 13.992 1 88.31 255 THR B C 1
ATOM 6211 O O . THR B 1 255 ? 4.41 24.719 12.969 1 88.31 255 THR B O 1
ATOM 6214 N N .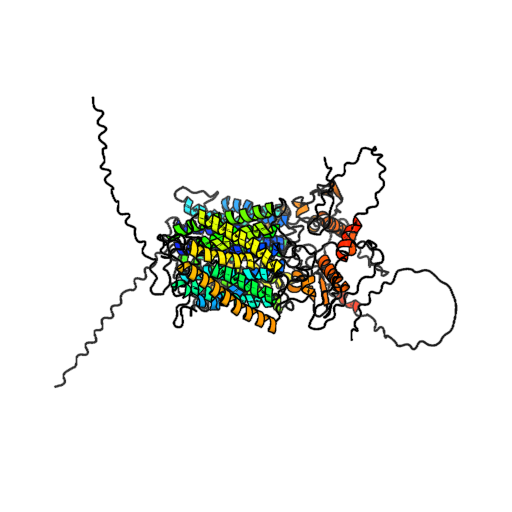 GLY B 1 256 ? 2.965 25.891 14.336 1 85.81 256 GLY B N 1
ATOM 6215 C CA . GLY B 1 256 ? 2.955 26.984 13.375 1 85.81 256 GLY B CA 1
ATOM 6216 C C . GLY B 1 256 ? 2.328 26.594 12.047 1 85.81 256 GLY B C 1
ATOM 6217 O O . GLY B 1 256 ? 1.265 25.984 12.008 1 85.81 256 GLY B O 1
ATOM 6218 N N . GLY B 1 257 ? 2.893 26.938 10.93 1 89.25 257 GLY B N 1
ATOM 6219 C CA . GLY B 1 257 ? 2.373 26.656 9.602 1 89.25 257 GLY B CA 1
ATOM 6220 C C . GLY B 1 257 ? 2.797 25.297 9.07 1 89.25 257 GLY B C 1
ATOM 6221 O O . GLY B 1 257 ? 2.324 24.859 8.016 1 89.25 257 GLY B O 1
ATOM 6222 N N . LYS B 1 258 ? 3.488 24.516 9.852 1 92.5 258 LYS B N 1
ATOM 6223 C CA . LYS B 1 258 ? 4.047 23.25 9.383 1 92.5 258 LYS B CA 1
ATOM 6224 C C . LYS B 1 258 ? 2.953 22.203 9.164 1 92.5 258 LYS B C 1
ATOM 6226 O O . LYS B 1 258 ? 3.062 21.359 8.273 1 92.5 258 LYS B O 1
ATOM 6231 N N . TRP B 1 259 ? 1.9 22.25 10.023 1 93.31 259 TRP B N 1
ATOM 6232 C CA . TRP B 1 259 ? 0.816 21.281 9.867 1 93.31 259 TRP B CA 1
ATOM 6233 C C . TRP B 1 259 ? 0.12 21.453 8.523 1 93.31 259 TRP B C 1
ATOM 6235 O O . TRP B 1 259 ? -0.361 20.484 7.934 1 93.31 259 TRP B O 1
ATOM 6245 N N . LYS B 1 260 ? 0.086 22.703 7.992 1 94.81 260 LYS B N 1
ATOM 6246 C CA . LYS B 1 260 ? -0.494 22.969 6.68 1 94.81 260 LYS B CA 1
ATOM 6247 C C . LYS B 1 260 ? 0.354 22.344 5.57 1 94.81 260 LYS B C 1
ATOM 6249 O O . LYS B 1 260 ? -0.179 21.734 4.641 1 94.81 260 LYS B O 1
ATOM 6254 N N . LEU B 1 261 ? 1.637 22.5 5.758 1 96.25 261 LEU B N 1
ATOM 6255 C CA . LEU B 1 261 ? 2.553 21.922 4.781 1 96.25 261 LEU B CA 1
ATOM 6256 C C . LEU B 1 261 ? 2.492 20.406 4.809 1 96.25 261 LEU B C 1
ATOM 6258 O O . LEU B 1 261 ? 2.596 19.75 3.768 1 96.25 261 LEU B O 1
ATOM 6262 N N . SER B 1 262 ? 2.355 19.844 6 1 96.75 262 SER B N 1
ATOM 6263 C CA . SER B 1 262 ? 2.221 18.391 6.137 1 96.75 262 SER B CA 1
ATOM 6264 C C . SER B 1 262 ? 0.95 17.891 5.461 1 96.75 262 SER B C 1
ATOM 6266 O O . SER B 1 262 ? 0.957 16.844 4.816 1 96.75 262 SER B O 1
ATOM 6268 N N . SER B 1 263 ? -0.145 18.641 5.594 1 96.81 263 SER B N 1
ATOM 6269 C CA . SER B 1 263 ? -1.405 18.281 4.949 1 96.81 263 SER B CA 1
ATOM 6270 C C . SER B 1 263 ? -1.275 18.312 3.43 1 96.81 263 SER B C 1
ATOM 6272 O O . SER B 1 263 ? -1.777 17.422 2.742 1 96.81 263 SER B O 1
ATOM 6274 N N . ARG B 1 264 ? -0.621 19.297 2.98 1 97 264 ARG B N 1
ATOM 6275 C CA . ARG B 1 264 ? -0.393 19.391 1.543 1 97 264 ARG B CA 1
ATOM 6276 C C . ARG B 1 264 ? 0.493 18.25 1.055 1 97 264 ARG B C 1
ATOM 6278 O O . ARG B 1 264 ? 0.297 17.734 -0.047 1 97 264 ARG B O 1
ATOM 6285 N N . ALA B 1 265 ? 1.492 17.891 1.826 1 98.38 265 ALA B N 1
ATOM 6286 C CA . ALA B 1 265 ? 2.375 16.781 1.473 1 98.38 265 ALA B CA 1
ATOM 6287 C C . ALA B 1 265 ? 1.59 15.484 1.311 1 98.38 265 ALA B C 1
ATOM 6289 O O . ALA B 1 265 ? 1.891 14.68 0.431 1 98.38 265 ALA B O 1
ATOM 6290 N N . ALA B 1 266 ? 0.604 15.297 2.148 1 98.19 266 ALA B N 1
ATOM 6291 C CA . ALA B 1 266 ? -0.239 14.109 2.043 1 98.19 266 ALA B CA 1
ATOM 6292 C C . ALA B 1 266 ? -0.982 14.078 0.71 1 98.19 266 ALA B C 1
ATOM 6294 O O . ALA B 1 266 ? -0.944 13.078 -0.007 1 98.19 266 ALA B O 1
ATOM 6295 N N . ALA B 1 267 ? -1.604 15.18 0.372 1 97.81 267 ALA B N 1
ATOM 6296 C CA . ALA B 1 267 ? -2.35 15.281 -0.879 1 97.81 267 ALA B CA 1
ATOM 6297 C C . ALA B 1 267 ? -1.426 15.125 -2.084 1 97.81 267 ALA B C 1
ATOM 6299 O O . ALA B 1 267 ? -1.751 14.406 -3.033 1 97.81 267 ALA B O 1
ATOM 6300 N N . ALA B 1 268 ? -0.293 15.781 -1.995 1 98.56 268 ALA B N 1
ATOM 6301 C CA . ALA B 1 268 ? 0.669 15.734 -3.092 1 98.56 268 ALA B CA 1
ATOM 6302 C C . ALA B 1 268 ? 1.177 14.312 -3.312 1 98.56 268 ALA B C 1
ATOM 6304 O O . ALA B 1 268 ? 1.315 13.867 -4.453 1 98.56 268 ALA B O 1
ATOM 6305 N N . THR B 1 269 ? 1.488 13.609 -2.24 1 98.69 269 THR B N 1
ATOM 6306 C CA . THR B 1 269 ? 1.993 12.242 -2.312 1 98.69 269 THR B CA 1
ATOM 6307 C C . THR B 1 269 ? 0.979 11.328 -2.992 1 98.69 269 THR B C 1
ATOM 6309 O O . THR B 1 269 ? 1.335 10.555 -3.887 1 98.69 269 THR B O 1
ATOM 6312 N N . LEU B 1 270 ? -0.265 11.461 -2.617 1 98.56 270 LEU B N 1
ATOM 6313 C CA . LEU B 1 270 ? -1.306 10.617 -3.186 1 98.56 270 LEU B CA 1
ATOM 6314 C C . LEU B 1 270 ? -1.56 10.977 -4.648 1 98.56 270 LEU B C 1
ATOM 6316 O O . LEU B 1 270 ? -1.66 10.086 -5.5 1 98.56 270 LEU B O 1
ATOM 6320 N N . LEU B 1 271 ? -1.649 12.234 -4.934 1 98.75 271 LEU B N 1
ATOM 6321 C CA . LEU B 1 271 ? -1.928 12.656 -6.301 1 98.75 271 LEU B CA 1
ATOM 6322 C C . LEU B 1 271 ? -0.779 12.273 -7.23 1 98.75 271 LEU B C 1
ATOM 6324 O O . LEU B 1 271 ? -1.007 11.875 -8.375 1 98.75 271 LEU B O 1
ATOM 6328 N N . ALA B 1 272 ? 0.435 12.445 -6.754 1 98.94 272 ALA B N 1
ATOM 6329 C CA . ALA B 1 272 ? 1.575 12 -7.547 1 98.94 272 ALA B CA 1
ATOM 6330 C C . ALA B 1 272 ? 1.476 10.508 -7.855 1 98.94 272 ALA B C 1
ATOM 6332 O O . ALA B 1 272 ? 1.686 10.086 -8.992 1 98.94 272 ALA B O 1
ATOM 6333 N N . SER B 1 273 ? 1.177 9.719 -6.836 1 98.69 273 SER B N 1
ATOM 6334 C CA . SER B 1 273 ? 1.091 8.281 -7.027 1 98.69 273 SER B CA 1
ATOM 6335 C C . SER B 1 273 ? -0.037 7.914 -7.984 1 98.69 273 SER B C 1
ATOM 6337 O O . SER B 1 273 ? 0.073 6.945 -8.742 1 98.69 273 SER B O 1
ATOM 6339 N N . MET B 1 274 ? -1.152 8.664 -7.961 1 98.62 274 MET B N 1
ATOM 6340 C CA . MET B 1 274 ? -2.236 8.438 -8.914 1 98.62 274 MET B CA 1
ATOM 6341 C C . MET B 1 274 ? -1.782 8.742 -10.336 1 98.62 274 MET B C 1
ATOM 6343 O O . MET B 1 274 ? -2.121 8.008 -11.266 1 98.62 274 MET B O 1
ATOM 6347 N N . GLY B 1 275 ? -1.009 9.781 -10.453 1 98.69 275 GLY B N 1
ATOM 6348 C CA . GLY B 1 275 ? -0.447 10.086 -11.758 1 98.69 275 GLY B CA 1
ATOM 6349 C C . GLY B 1 275 ? 0.457 8.992 -12.297 1 98.69 275 GLY B C 1
ATOM 6350 O O . GLY B 1 275 ? 0.236 8.484 -13.391 1 98.69 275 GLY B O 1
ATOM 6351 N N . GLY B 1 276 ? 1.431 8.68 -11.523 1 98.81 276 GLY B N 1
ATOM 6352 C CA . GLY B 1 276 ? 2.383 7.664 -11.945 1 98.81 276 GLY B CA 1
ATOM 6353 C C . GLY B 1 276 ? 1.763 6.285 -12.086 1 98.81 276 GLY B C 1
ATOM 6354 O O . GLY B 1 276 ? 2.123 5.527 -12.992 1 98.81 276 GLY B O 1
ATOM 6355 N N . GLY B 1 277 ? 0.893 5.895 -11.141 1 98.62 277 GLY B N 1
ATOM 6356 C CA . GLY B 1 277 ? 0.199 4.617 -11.242 1 98.62 277 GLY B CA 1
ATOM 6357 C C . GLY B 1 277 ? -0.652 4.496 -12.492 1 98.62 277 GLY B C 1
ATOM 6358 O O . GLY B 1 277 ? -0.659 3.453 -13.148 1 98.62 277 GLY B O 1
ATOM 6359 N N . THR B 1 278 ? -1.342 5.547 -12.836 1 98.31 278 THR B N 1
ATOM 6360 C CA . THR B 1 278 ? -2.146 5.57 -14.047 1 98.31 278 THR B CA 1
ATOM 6361 C C . THR B 1 278 ? -1.267 5.391 -15.281 1 98.31 278 THR B C 1
ATOM 6363 O O . THR B 1 278 ? -1.599 4.613 -16.188 1 98.31 278 THR B O 1
ATOM 6366 N N . VAL B 1 279 ? -0.162 6.039 -15.266 1 98.44 279 VAL B N 1
ATOM 6367 C CA . VAL B 1 279 ? 0.775 5.898 -16.375 1 98.44 279 VAL B CA 1
ATOM 6368 C C . VAL B 1 279 ? 1.242 4.445 -16.484 1 98.44 279 VAL B C 1
ATOM 6370 O O . VAL B 1 279 ? 1.332 3.893 -17.578 1 98.44 279 VAL B O 1
ATOM 6373 N N . GLY B 1 280 ? 1.551 3.834 -15.344 1 98.19 280 GLY B N 1
ATOM 6374 C CA . GLY B 1 280 ? 1.99 2.447 -15.352 1 98.19 280 GLY B CA 1
ATOM 6375 C C . GLY B 1 280 ? 0.966 1.498 -15.945 1 98.19 280 GLY B C 1
ATOM 6376 O O . GLY B 1 280 ? 1.308 0.634 -16.75 1 98.19 280 GLY B O 1
ATOM 6377 N N . ILE B 1 281 ? -0.274 1.689 -15.617 1 97.69 281 ILE B N 1
ATOM 6378 C CA . ILE B 1 281 ? -1.349 0.807 -16.062 1 97.69 281 ILE B CA 1
ATOM 6379 C C . ILE B 1 281 ? -1.658 1.067 -17.531 1 97.69 281 ILE B C 1
ATOM 6381 O O . ILE B 1 281 ? -1.755 0.131 -18.328 1 97.69 281 ILE B O 1
ATOM 6385 N N . VAL B 1 282 ? -1.76 2.334 -17.906 1 97.5 282 VAL B N 1
ATOM 6386 C CA . VAL B 1 282 ? -2.113 2.693 -19.281 1 97.5 282 VAL B CA 1
ATOM 6387 C C . VAL B 1 282 ? -0.976 2.311 -20.219 1 97.5 282 VAL B C 1
ATOM 6389 O O . VAL B 1 282 ? -1.218 1.813 -21.328 1 97.5 282 VAL B O 1
ATOM 6392 N N . TYR B 1 283 ? 0.231 2.516 -19.797 1 97.31 283 TYR B N 1
ATOM 6393 C CA . TYR B 1 283 ? 1.38 2.109 -20.594 1 97.31 283 TYR B CA 1
ATOM 6394 C C . TYR B 1 283 ? 1.369 0.606 -20.844 1 97.31 283 TYR B C 1
ATOM 6396 O O . TYR B 1 283 ? 1.581 0.153 -21.969 1 97.31 283 TYR B O 1
ATOM 6404 N N . SER B 1 284 ? 1.145 -0.176 -19.797 1 95.88 284 SER B N 1
ATOM 6405 C CA . SER B 1 284 ? 1.044 -1.626 -19.938 1 95.88 284 SER B CA 1
ATOM 6406 C C . SER B 1 284 ? -0.057 -2.016 -20.922 1 95.88 284 SER B C 1
ATOM 6408 O O . SER B 1 284 ? 0.163 -2.832 -21.812 1 95.88 284 SER B O 1
ATOM 6410 N N . TRP B 1 285 ? -1.193 -1.378 -20.734 1 95.38 285 TRP B N 1
ATOM 6411 C CA . TRP B 1 285 ? -2.363 -1.688 -21.547 1 95.38 285 TRP B CA 1
ATOM 6412 C C . TRP B 1 285 ? -2.098 -1.393 -23.016 1 95.38 285 TRP B C 1
ATOM 6414 O O . TRP B 1 285 ? -2.469 -2.18 -23.891 1 95.38 285 TRP B O 1
ATOM 6424 N N . LEU B 1 286 ? -1.42 -0.321 -23.344 1 96 286 LEU B N 1
ATOM 6425 C CA . LEU B 1 286 ? -1.147 0.103 -24.719 1 96 286 LEU B CA 1
ATOM 6426 C C . LEU B 1 286 ? -0.036 -0.737 -25.328 1 96 286 LEU B C 1
ATOM 6428 O O . LEU B 1 286 ? -0.109 -1.104 -26.516 1 96 286 LEU B O 1
ATOM 6432 N N . MET B 1 287 ? 0.962 -1.116 -24.5 1 93.56 287 MET B N 1
ATOM 6433 C CA . MET B 1 287 ? 2.182 -1.702 -25.047 1 93.56 287 MET B CA 1
ATOM 6434 C C . MET B 1 287 ? 2.125 -3.225 -25 1 93.56 287 MET B C 1
ATOM 6436 O O . MET B 1 287 ? 2.9 -3.902 -25.672 1 93.56 287 MET B O 1
ATOM 6440 N N . ARG B 1 288 ? 1.216 -3.768 -24.219 1 91.81 288 ARG B N 1
ATOM 6441 C CA . ARG B 1 288 ? 1.179 -5.215 -24.031 1 91.81 288 ARG B CA 1
ATOM 6442 C C . ARG B 1 288 ? -0.17 -5.785 -24.469 1 91.81 288 ARG B C 1
ATOM 6444 O O . ARG B 1 288 ? -0.704 -6.684 -23.812 1 91.81 288 ARG B O 1
ATOM 6451 N N . ASN B 1 289 ? -0.721 -5.199 -25.547 1 89.94 289 ASN B N 1
ATOM 6452 C CA . ASN B 1 289 ? -1.921 -5.707 -26.203 1 89.94 289 ASN B CA 1
ATOM 6453 C C . ASN B 1 289 ? -3.057 -5.922 -25.203 1 89.94 289 ASN B C 1
ATOM 6455 O O . ASN B 1 289 ? -3.652 -7 -25.172 1 89.94 289 ASN B O 1
ATOM 6459 N N . GLY B 1 290 ? -3.182 -4.961 -24.328 1 91.94 290 GLY B N 1
ATOM 6460 C CA . GLY B 1 290 ? -4.324 -4.977 -23.438 1 91.94 290 GLY B CA 1
ATOM 6461 C C . GLY B 1 290 ? -4.043 -5.68 -22.109 1 91.94 290 GLY B C 1
ATOM 6462 O O . GLY B 1 290 ? -4.898 -5.711 -21.234 1 91.94 290 GLY B O 1
ATOM 6463 N N . LYS B 1 291 ? -2.904 -6.25 -21.969 1 93.38 291 LYS B N 1
ATOM 6464 C CA . LYS B 1 291 ? -2.541 -6.891 -20.703 1 93.38 291 LYS B CA 1
ATOM 6465 C C . LYS B 1 291 ? -1.82 -5.91 -19.781 1 93.38 291 LYS B C 1
ATOM 6467 O O . LYS B 1 291 ? -1.241 -4.926 -20.25 1 93.38 291 LYS B O 1
ATOM 6472 N N . ILE B 1 292 ? -1.93 -6.219 -18.547 1 95.56 292 ILE B N 1
ATOM 6473 C CA . ILE B 1 292 ? -1.323 -5.328 -17.562 1 95.56 292 ILE B CA 1
ATOM 6474 C C . ILE B 1 292 ? -0.165 -6.039 -16.875 1 95.56 292 ILE B C 1
ATOM 6476 O O . ILE B 1 292 ? -0.371 -7.027 -16.156 1 95.56 292 ILE B O 1
ATOM 6480 N N . GLU B 1 293 ? 0.96 -5.504 -17.078 1 93.81 293 GLU B N 1
ATOM 6481 C CA . GLU B 1 293 ? 2.158 -6.031 -16.422 1 93.81 293 GLU B CA 1
ATOM 6482 C C . GLU B 1 293 ? 2.371 -5.395 -15.055 1 93.81 293 GLU B C 1
ATOM 6484 O O . GLU B 1 293 ? 2.434 -4.172 -14.938 1 93.81 293 GLU B O 1
ATOM 6489 N N . VAL B 1 294 ? 2.557 -6.223 -14.086 1 95.25 294 VAL B N 1
ATOM 6490 C CA . VAL B 1 294 ? 2.695 -5.801 -12.695 1 95.25 294 VAL B CA 1
ATOM 6491 C C . VAL B 1 294 ? 3.898 -4.871 -12.555 1 95.25 294 VAL B C 1
ATOM 6493 O O . VAL B 1 294 ? 3.832 -3.861 -11.852 1 95.25 294 VAL B O 1
ATOM 6496 N N . ARG B 1 295 ? 4.969 -5.129 -13.242 1 94.56 295 ARG B N 1
ATOM 6497 C CA . ARG B 1 295 ? 6.223 -4.395 -13.117 1 94.56 295 ARG B CA 1
ATOM 6498 C C . ARG B 1 295 ? 6.035 -2.926 -13.492 1 94.56 295 ARG B C 1
ATOM 6500 O O . ARG B 1 295 ? 6.609 -2.041 -12.852 1 94.56 295 ARG B O 1
ATOM 6507 N N . TYR B 1 296 ? 5.293 -2.652 -14.523 1 96.62 296 TYR B N 1
ATOM 6508 C CA . TYR B 1 296 ? 5.094 -1.274 -14.961 1 96.62 296 TYR B CA 1
ATOM 6509 C C . TYR B 1 296 ? 4.305 -0.482 -13.922 1 96.62 296 TYR B C 1
ATOM 6511 O O . TYR B 1 296 ? 4.555 0.709 -13.727 1 96.62 296 TYR B O 1
ATOM 6519 N N . THR B 1 297 ? 3.369 -1.118 -13.32 1 97.25 297 THR B N 1
ATOM 6520 C CA . THR B 1 297 ? 2.613 -0.451 -12.266 1 97.25 297 THR B CA 1
ATOM 6521 C C . THR B 1 297 ? 3.502 -0.175 -11.062 1 97.25 297 THR B C 1
ATOM 6523 O O . THR B 1 297 ? 3.428 0.899 -10.461 1 97.25 297 THR B O 1
ATOM 6526 N N . LEU B 1 298 ? 4.34 -1.164 -10.688 1 97.88 298 LEU B N 1
ATOM 6527 C CA . LEU B 1 298 ? 5.289 -0.968 -9.594 1 97.88 298 LEU B CA 1
ATOM 6528 C C . LEU B 1 298 ? 6.191 0.231 -9.867 1 97.88 298 LEU B C 1
ATOM 6530 O O . LEU B 1 298 ? 6.297 1.137 -9.039 1 97.88 298 LEU B O 1
ATOM 6534 N N . ASP B 1 299 ? 6.781 0.265 -11.078 1 97.94 299 ASP B N 1
ATOM 6535 C CA . ASP B 1 299 ? 7.691 1.345 -11.445 1 97.94 299 ASP B CA 1
ATOM 6536 C C . ASP B 1 299 ? 6.953 2.682 -11.516 1 97.94 299 ASP B C 1
ATOM 6538 O O . ASP B 1 299 ? 7.496 3.715 -11.117 1 97.94 299 ASP B O 1
ATOM 6542 N N . GLY B 1 300 ? 5.77 2.615 -12.047 1 98.56 300 GLY B N 1
ATOM 6543 C CA . GLY B 1 300 ? 4.977 3.83 -12.148 1 98.56 300 GLY B CA 1
ATOM 6544 C C . GLY B 1 300 ? 4.668 4.453 -10.797 1 98.56 300 GLY B C 1
ATOM 6545 O O . GLY B 1 300 ? 4.902 5.648 -10.594 1 98.56 300 GLY B O 1
ATOM 6546 N N . VAL B 1 301 ? 4.168 3.654 -9.867 1 98.75 301 VAL B N 1
ATOM 6547 C CA . VAL B 1 301 ? 3.779 4.148 -8.547 1 98.75 301 VAL B CA 1
ATOM 6548 C C . VAL B 1 301 ? 5.023 4.57 -7.77 1 98.75 301 VAL B C 1
ATOM 6550 O O . VAL B 1 301 ? 5.086 5.688 -7.25 1 98.75 301 VAL B O 1
ATOM 6553 N N . LEU B 1 302 ? 6.039 3.73 -7.734 1 98.81 302 LEU B N 1
ATOM 6554 C CA . LEU B 1 302 ? 7.211 3.992 -6.906 1 98.81 302 LEU B CA 1
ATOM 6555 C C . LEU B 1 302 ? 8.047 5.129 -7.492 1 98.81 302 LEU B C 1
ATOM 6557 O O . LEU B 1 302 ? 8.57 5.965 -6.754 1 98.81 302 LEU B O 1
ATOM 6561 N N . GLY B 1 303 ? 8.18 5.16 -8.844 1 98.81 303 GLY B N 1
ATOM 6562 C CA . GLY B 1 303 ? 8.875 6.277 -9.469 1 98.81 303 GLY B CA 1
ATOM 6563 C C . GLY B 1 303 ? 8.227 7.617 -9.18 1 98.81 303 GLY B C 1
ATOM 6564 O O . GLY B 1 303 ? 8.922 8.625 -9.016 1 98.81 303 GLY B O 1
ATOM 6565 N N . SER B 1 304 ? 6.949 7.629 -9.164 1 98.94 304 SER B N 1
ATOM 6566 C CA . SER B 1 304 ? 6.219 8.859 -8.883 1 98.94 304 SER B CA 1
ATOM 6567 C C . SER B 1 304 ? 6.441 9.32 -7.445 1 98.94 304 SER B C 1
ATOM 6569 O O . SER B 1 304 ? 6.574 10.516 -7.184 1 98.94 304 SER B O 1
ATOM 6571 N N . LEU B 1 305 ? 6.422 8.375 -6.512 1 98.88 305 LEU B N 1
ATOM 6572 C CA . LEU B 1 305 ? 6.609 8.695 -5.102 1 98.88 305 LEU B CA 1
ATOM 6573 C C . LEU B 1 305 ? 8 9.273 -4.855 1 98.88 305 LEU B C 1
ATOM 6575 O O . LEU B 1 305 ? 8.148 10.25 -4.117 1 98.88 305 LEU B O 1
ATOM 6579 N N . VAL B 1 306 ? 9.008 8.711 -5.516 1 98.88 306 VAL B N 1
ATOM 6580 C CA . VAL B 1 306 ? 10.375 9.227 -5.43 1 98.88 306 VAL B CA 1
ATOM 6581 C C . VAL B 1 306 ? 10.43 10.641 -5.996 1 98.88 306 VAL B C 1
ATOM 6583 O O . VAL B 1 306 ? 11.023 11.539 -5.391 1 98.88 306 VAL B O 1
ATOM 6586 N N . SER B 1 307 ? 9.75 10.883 -7.023 1 98.94 307 SER B N 1
ATOM 6587 C CA . SER B 1 307 ? 9.828 12.141 -7.762 1 98.94 307 SER B CA 1
ATOM 6588 C C . SER B 1 307 ? 9.188 13.281 -6.984 1 98.94 307 SER B C 1
ATOM 6590 O O . SER B 1 307 ? 9.664 14.422 -7.031 1 98.94 307 SER B O 1
ATOM 6592 N N . ILE B 1 308 ? 8.133 12.984 -6.297 1 98.94 308 ILE B N 1
ATOM 6593 C CA . ILE B 1 308 ? 7.383 14.062 -5.656 1 98.94 308 ILE B CA 1
ATOM 6594 C C . ILE B 1 308 ? 8.031 14.422 -4.324 1 98.94 308 ILE B C 1
ATOM 6596 O O . ILE B 1 308 ? 7.723 15.461 -3.734 1 98.94 308 ILE B O 1
ATOM 6600 N N . SER B 1 309 ? 8.93 13.602 -3.826 1 98.88 309 SER B N 1
ATOM 6601 C CA . SER B 1 309 ? 9.461 13.727 -2.473 1 98.88 309 SER B CA 1
ATOM 6602 C C . SER B 1 309 ? 10.203 15.039 -2.283 1 98.88 309 SER B C 1
ATOM 6604 O O . SER B 1 309 ? 10.133 15.656 -1.217 1 98.88 309 SER B O 1
ATOM 6606 N N . ALA B 1 310 ? 10.844 15.594 -3.307 1 98.81 310 ALA B N 1
ATOM 6607 C CA . ALA B 1 310 ? 11.648 16.812 -3.174 1 98.81 310 ALA B CA 1
ATOM 6608 C C . ALA B 1 310 ? 10.758 18.031 -3.039 1 98.81 310 ALA B C 1
ATOM 6610 O O . ALA B 1 310 ? 11.18 19.062 -2.506 1 98.81 310 ALA B O 1
ATOM 6611 N N . LEU B 1 311 ? 9.516 17.906 -3.469 1 98.81 311 LEU B N 1
ATOM 6612 C CA . LEU B 1 311 ? 8.656 19.078 -3.535 1 98.81 311 LEU B CA 1
ATOM 6613 C C . LEU B 1 311 ? 7.297 18.797 -2.912 1 98.81 311 LEU B C 1
ATOM 6615 O O . LEU B 1 311 ? 6.328 19.5 -3.17 1 98.81 311 LEU B O 1
ATOM 6619 N N . CYS B 1 312 ? 7.152 17.797 -2.119 1 98.5 312 CYS B N 1
ATOM 6620 C CA . CYS B 1 312 ? 5.879 17.234 -1.686 1 98.5 312 CYS B CA 1
ATOM 6621 C C . CYS B 1 312 ? 5.086 18.234 -0.858 1 98.5 312 CYS B C 1
ATOM 6623 O O . CYS B 1 312 ? 3.859 18.281 -0.939 1 98.5 312 CYS B O 1
ATOM 6625 N N . SER B 1 313 ? 5.734 19.141 -0.109 1 97.81 313 SER B N 1
ATOM 6626 C CA . SER B 1 313 ? 5.035 20.047 0.792 1 97.81 313 SER B CA 1
ATOM 6627 C C . SER B 1 313 ? 4.668 21.344 0.088 1 97.81 313 SER B C 1
ATOM 6629 O O . SER B 1 313 ? 3.865 22.125 0.601 1 97.81 313 SER B O 1
ATOM 6631 N N . LEU B 1 314 ? 5.238 21.562 -1.115 1 97.69 314 LEU B N 1
ATOM 6632 C CA . LEU B 1 314 ? 5.055 22.875 -1.717 1 97.69 314 LEU B CA 1
ATOM 6633 C C . LEU B 1 314 ? 4.371 22.766 -3.076 1 97.69 314 LEU B C 1
ATOM 6635 O O . LEU B 1 314 ? 3.857 23.75 -3.6 1 97.69 314 LEU B O 1
ATOM 6639 N N . ALA B 1 315 ? 4.305 21.594 -3.633 1 97.94 315 ALA B N 1
ATOM 6640 C CA . ALA B 1 315 ? 3.689 21.422 -4.945 1 97.94 315 ALA B CA 1
ATOM 6641 C C . ALA B 1 315 ? 2.174 21.578 -4.867 1 97.94 315 ALA B C 1
ATOM 6643 O O . ALA B 1 315 ? 1.541 21.109 -3.92 1 97.94 315 ALA B O 1
ATOM 6644 N N . ARG B 1 316 ? 1.625 22.219 -5.855 1 97.06 316 ARG B N 1
ATOM 6645 C CA . ARG B 1 316 ? 0.174 22.234 -6.008 1 97.06 316 ARG B CA 1
ATOM 6646 C C . ARG B 1 316 ? -0.347 20.875 -6.457 1 97.06 316 ARG B C 1
ATOM 6648 O O . ARG B 1 316 ? 0.399 20.078 -7.031 1 97.06 316 ARG B O 1
ATOM 6655 N N . PRO B 1 317 ? -1.593 20.641 -6.27 1 97.69 317 PRO B N 1
ATOM 6656 C CA . PRO B 1 317 ? -2.158 19.344 -6.598 1 97.69 317 PRO B CA 1
ATOM 6657 C C . PRO B 1 317 ? -1.934 18.953 -8.055 1 97.69 317 PRO B C 1
ATOM 6659 O O . PRO B 1 317 ? -1.473 17.844 -8.344 1 97.69 317 PRO B O 1
ATOM 6662 N N . TRP B 1 318 ? -2.209 19.797 -8.969 1 97.44 318 TRP B N 1
ATOM 6663 C CA . TRP B 1 318 ? -2.057 19.438 -10.375 1 97.44 318 TRP B CA 1
ATOM 6664 C C . TRP B 1 318 ? -0.587 19.234 -10.727 1 97.44 318 TRP B C 1
ATOM 6666 O O . TRP B 1 318 ? -0.253 18.406 -11.578 1 97.44 318 TRP B O 1
ATOM 6676 N N . GLU B 1 319 ? 0.292 20.062 -10.117 1 98.62 319 GLU B N 1
ATOM 6677 C CA . GLU B 1 319 ? 1.724 19.859 -10.32 1 98.62 319 GLU B CA 1
ATOM 6678 C C . GLU B 1 319 ? 2.166 18.484 -9.82 1 98.62 319 GLU B C 1
ATOM 6680 O O . GLU B 1 319 ? 2.979 17.828 -10.461 1 98.62 319 GLU B O 1
ATOM 6685 N N . SER B 1 320 ? 1.619 18.141 -8.609 1 98.81 320 SER B N 1
ATOM 6686 C CA . SER B 1 320 ? 1.96 16.844 -8.031 1 98.81 320 SER B CA 1
ATOM 6687 C C . SER B 1 320 ? 1.562 15.703 -8.953 1 98.81 320 SER B C 1
ATOM 6689 O O . SER B 1 320 ? 2.314 14.734 -9.117 1 98.81 320 SER B O 1
ATOM 6691 N N . LEU B 1 321 ? 0.374 15.758 -9.523 1 98.75 321 LEU B N 1
ATOM 6692 C CA . LEU B 1 321 ? -0.095 14.75 -10.469 1 98.75 321 LEU B CA 1
ATOM 6693 C C . LEU B 1 321 ? 0.849 14.641 -11.664 1 98.75 321 LEU B C 1
ATOM 6695 O O . LEU B 1 321 ? 1.198 13.539 -12.086 1 98.75 321 LEU B O 1
ATOM 6699 N N . LEU B 1 322 ? 1.253 15.75 -12.188 1 98.81 322 LEU B N 1
ATOM 6700 C CA . LEU B 1 322 ? 2.123 15.789 -13.359 1 98.81 322 LEU B CA 1
ATOM 6701 C C . LEU B 1 322 ? 3.52 15.273 -13.016 1 98.81 322 LEU B C 1
ATOM 6703 O O . LEU B 1 322 ? 4.109 14.508 -13.781 1 98.81 322 LEU B O 1
ATOM 6707 N N . ILE B 1 323 ? 4.082 15.773 -11.898 1 98.94 323 ILE B N 1
ATOM 6708 C CA . ILE B 1 323 ? 5.402 15.336 -11.461 1 98.94 323 ILE B CA 1
ATOM 6709 C C . ILE B 1 323 ? 5.414 13.82 -11.289 1 98.94 323 ILE B C 1
ATOM 6711 O O . ILE B 1 323 ? 6.348 13.141 -11.727 1 98.94 323 ILE B O 1
ATOM 6715 N N . GLY B 1 324 ? 4.363 13.297 -10.656 1 98.94 324 GLY B N 1
ATOM 6716 C CA . GLY B 1 324 ? 4.25 11.859 -10.492 1 98.94 324 GLY B CA 1
ATOM 6717 C C . GLY B 1 324 ? 4.105 11.117 -11.805 1 98.94 324 GLY B C 1
ATOM 6718 O O . GLY B 1 324 ? 4.75 10.086 -12.016 1 98.94 324 GLY B O 1
ATOM 6719 N N . ALA B 1 325 ? 3.285 11.633 -12.719 1 98.88 325 ALA B N 1
ATOM 6720 C CA . ALA B 1 325 ? 3.062 10.992 -14.016 1 98.88 325 ALA B CA 1
ATOM 6721 C C . ALA B 1 325 ? 4.359 10.914 -14.812 1 98.88 325 ALA B C 1
ATOM 6723 O O . ALA B 1 325 ? 4.695 9.852 -15.352 1 98.88 325 ALA B O 1
ATOM 6724 N N . VAL B 1 326 ? 5.07 11.984 -14.828 1 98.94 326 VAL B N 1
ATOM 6725 C CA . VAL B 1 326 ? 6.32 12.031 -15.578 1 98.94 326 VAL B CA 1
ATOM 6726 C C . VAL B 1 326 ? 7.363 11.141 -14.906 1 98.94 326 VAL B C 1
ATOM 6728 O O . VAL B 1 326 ? 8.102 10.414 -15.57 1 98.94 326 VAL B O 1
ATOM 6731 N N . GLY B 1 327 ? 7.418 11.266 -13.578 1 98.88 327 GLY B N 1
ATOM 6732 C CA . GLY B 1 327 ? 8.352 10.422 -12.844 1 98.88 327 GLY B CA 1
ATOM 6733 C C . GLY B 1 327 ? 8.117 8.938 -13.07 1 98.88 327 GLY B C 1
ATOM 6734 O O . GLY B 1 327 ? 9.07 8.188 -13.305 1 98.88 327 GLY B O 1
ATOM 6735 N N . GLY B 1 328 ? 6.844 8.5 -12.992 1 98.75 328 GLY B N 1
ATOM 6736 C CA . GLY B 1 328 ? 6.508 7.113 -13.281 1 98.75 328 GLY B CA 1
ATOM 6737 C C . GLY B 1 328 ? 6.863 6.703 -14.703 1 98.75 328 GLY B C 1
ATOM 6738 O O . GLY B 1 328 ? 7.41 5.617 -14.922 1 98.75 328 GLY B O 1
ATOM 6739 N N . PHE B 1 329 ? 6.605 7.543 -15.609 1 98.75 329 PHE B N 1
ATOM 6740 C CA . PHE B 1 329 ? 6.891 7.262 -17.016 1 98.75 329 PHE B CA 1
ATOM 6741 C C . PHE B 1 329 ? 8.391 7.105 -17.25 1 98.75 329 PHE B C 1
ATOM 6743 O O . PHE B 1 329 ? 8.82 6.18 -17.938 1 98.75 329 PHE B O 1
ATOM 6750 N N . LEU B 1 330 ? 9.156 7.98 -16.688 1 98.75 330 LEU B N 1
ATOM 6751 C CA . LEU B 1 330 ? 10.602 7.938 -16.844 1 98.75 330 LEU B CA 1
ATOM 6752 C C . LEU B 1 330 ? 11.188 6.688 -16.188 1 98.75 330 LEU B C 1
ATOM 6754 O O . LEU B 1 330 ? 12.172 6.125 -16.672 1 98.75 330 LEU B O 1
ATOM 6758 N N . ALA B 1 331 ? 10.633 6.324 -15.055 1 98.31 331 ALA B N 1
ATOM 6759 C CA . ALA B 1 331 ? 11.094 5.098 -14.406 1 98.31 331 ALA B CA 1
ATOM 6760 C C . ALA B 1 331 ? 10.875 3.887 -15.312 1 98.31 331 ALA B C 1
ATOM 6762 O O . ALA B 1 331 ? 11.742 3.016 -15.414 1 98.31 331 ALA B O 1
ATOM 6763 N N . ILE B 1 332 ? 9.727 3.82 -15.984 1 97.69 332 ILE B N 1
ATOM 6764 C CA . ILE B 1 332 ? 9.406 2.723 -16.891 1 97.69 332 ILE B CA 1
ATOM 6765 C C . ILE B 1 332 ? 10.367 2.742 -18.078 1 97.69 332 ILE B C 1
ATOM 6767 O O . ILE B 1 332 ? 10.961 1.718 -18.422 1 97.69 332 ILE B O 1
ATOM 6771 N N . LEU B 1 333 ? 10.609 3.924 -18.688 1 97.19 333 LEU B N 1
ATOM 6772 C CA . LEU B 1 333 ? 11.508 4.059 -19.828 1 97.19 333 LEU B CA 1
ATOM 6773 C C . LEU B 1 333 ? 12.945 3.77 -19.406 1 97.19 333 LEU B C 1
ATOM 6775 O O . LEU B 1 333 ? 13.719 3.205 -20.188 1 97.19 333 LEU B O 1
ATOM 6779 N N . GLY B 1 334 ? 13.266 4.242 -18.234 1 96.69 334 GLY B N 1
ATOM 6780 C CA . GLY B 1 334 ? 14.594 3.945 -17.719 1 96.69 334 GLY B CA 1
ATOM 6781 C C . GLY B 1 334 ? 14.867 2.459 -17.578 1 96.69 334 GLY B C 1
ATOM 6782 O O . GLY B 1 334 ? 15.984 2.006 -17.812 1 96.69 334 GLY B O 1
ATOM 6783 N N . GLY B 1 335 ? 13.875 1.695 -17.188 1 93.62 335 GLY B N 1
ATOM 6784 C CA . GLY B 1 335 ? 14.016 0.25 -17.109 1 93.62 335 GLY B CA 1
ATOM 6785 C C . GLY B 1 335 ? 14.344 -0.384 -18.453 1 93.62 335 GLY B C 1
ATOM 6786 O O . GLY B 1 335 ? 15.195 -1.268 -18.531 1 93.62 335 GLY B O 1
ATOM 6787 N N . GLU B 1 336 ? 13.711 0.093 -19.469 1 91.44 336 GLU B N 1
ATOM 6788 C CA . GLU B 1 336 ? 13.984 -0.399 -20.812 1 91.44 336 GLU B CA 1
ATOM 6789 C C . GLU B 1 336 ? 15.398 -0.042 -21.25 1 91.44 336 GLU B C 1
ATOM 6791 O O . GLU B 1 336 ? 16.078 -0.85 -21.891 1 91.44 336 GLU B O 1
ATOM 6796 N N . LEU B 1 337 ? 15.812 1.11 -20.891 1 94 337 LEU B N 1
ATOM 6797 C CA . LEU B 1 337 ? 17.141 1.575 -21.266 1 94 337 LEU B CA 1
ATOM 6798 C C . LEU B 1 337 ? 18.219 0.769 -20.562 1 94 337 LEU B C 1
ATOM 6800 O O . LEU B 1 337 ? 19.203 0.36 -21.188 1 94 337 LEU B O 1
ATOM 6804 N N . ILE B 1 338 ? 18.031 0.568 -19.312 1 94.31 338 ILE B N 1
ATOM 6805 C CA . ILE B 1 338 ? 19.031 -0.153 -18.531 1 94.31 338 ILE B CA 1
ATOM 6806 C C . ILE B 1 338 ? 19.141 -1.589 -19.031 1 94.31 338 ILE B C 1
ATOM 6808 O O . ILE B 1 338 ? 20.234 -2.158 -19.062 1 94.31 338 ILE B O 1
ATOM 6812 N N . ARG B 1 339 ? 18.094 -2.15 -19.406 1 91.25 339 ARG B N 1
ATOM 6813 C CA . ARG B 1 339 ? 18.109 -3.496 -19.969 1 91.25 339 ARG B CA 1
ATOM 6814 C C . ARG B 1 339 ? 18.844 -3.521 -21.312 1 91.25 339 ARG B C 1
ATOM 6816 O O . ARG B 1 339 ? 19.594 -4.453 -21.578 1 91.25 339 ARG B O 1
ATOM 6823 N N . ARG B 1 340 ? 18.625 -2.523 -22.125 1 92.5 340 ARG B N 1
ATOM 6824 C CA . ARG B 1 340 ? 19.297 -2.428 -23.422 1 92.5 340 ARG B CA 1
ATOM 6825 C C . ARG B 1 340 ? 20.812 -2.291 -23.234 1 92.5 340 ARG B C 1
ATOM 6827 O O . ARG B 1 340 ? 21.594 -2.795 -24.062 1 92.5 340 ARG B O 1
ATOM 6834 N N . LEU B 1 341 ? 21.125 -1.675 -22.141 1 95.38 341 LEU B N 1
ATOM 6835 C CA . LEU B 1 341 ? 22.547 -1.485 -21.844 1 95.38 341 LEU B CA 1
ATOM 6836 C C . LEU B 1 341 ? 23.125 -2.709 -21.141 1 95.38 341 LEU B C 1
ATOM 6838 O O . LEU B 1 341 ? 24.281 -2.709 -20.734 1 95.38 341 LEU B O 1
ATOM 6842 N N . ARG B 1 342 ? 22.281 -3.688 -20.875 1 93.81 342 ARG B N 1
ATOM 6843 C CA . ARG B 1 342 ? 22.641 -4.969 -20.281 1 93.81 342 ARG B CA 1
ATOM 6844 C C . ARG B 1 342 ? 23.156 -4.785 -18.859 1 93.81 342 ARG B C 1
ATOM 6846 O O . ARG B 1 342 ? 24.156 -5.387 -18.469 1 93.81 342 ARG B O 1
ATOM 6853 N N . ILE B 1 343 ? 22.562 -3.877 -18.188 1 96.06 343 ILE B N 1
ATOM 6854 C CA . ILE B 1 343 ? 22.766 -3.703 -16.766 1 96.06 343 ILE B CA 1
ATOM 6855 C C . ILE B 1 343 ? 21.688 -4.465 -15.984 1 96.06 343 ILE B C 1
ATOM 6857 O O . ILE B 1 343 ? 20.5 -4.215 -16.156 1 96.06 343 ILE B O 1
ATOM 6861 N N . ASP B 1 344 ? 22.109 -5.434 -15.188 1 95.38 344 ASP B N 1
ATOM 6862 C CA . ASP B 1 344 ? 21.172 -6.289 -14.453 1 95.38 344 ASP B CA 1
ATOM 6863 C C . ASP B 1 344 ? 20.797 -5.668 -13.109 1 95.38 344 ASP B C 1
ATOM 6865 O O . ASP B 1 344 ? 21.516 -5.812 -12.125 1 95.38 344 ASP B O 1
ATOM 6869 N N . ASP B 1 345 ? 19.688 -5.023 -13.117 1 95.31 345 ASP B N 1
ATOM 6870 C CA . ASP B 1 345 ? 19.062 -4.434 -11.938 1 95.31 345 ASP B CA 1
ATOM 6871 C C . ASP B 1 345 ? 17.797 -5.199 -11.555 1 95.31 345 ASP B C 1
ATOM 6873 O O . ASP B 1 345 ? 16.688 -4.828 -11.953 1 95.31 345 ASP B O 1
ATOM 6877 N N . PRO B 1 346 ? 17.969 -6.199 -10.703 1 94.38 346 PRO B N 1
ATOM 6878 C CA . PRO B 1 346 ? 16.906 -7.191 -10.492 1 94.38 346 PRO B CA 1
ATOM 6879 C C . PRO B 1 346 ? 15.578 -6.562 -10.094 1 94.38 346 PRO B C 1
ATOM 6881 O O . PRO B 1 346 ? 14.516 -7.074 -10.445 1 94.38 346 PRO B O 1
ATOM 6884 N N . VAL B 1 347 ? 15.594 -5.438 -9.328 1 95.5 347 VAL B N 1
ATOM 6885 C CA . VAL B 1 347 ? 14.352 -4.957 -8.734 1 95.5 347 VAL B CA 1
ATOM 6886 C C . VAL B 1 347 ? 14.047 -3.547 -9.242 1 95.5 347 VAL B C 1
ATOM 6888 O O . VAL B 1 347 ? 13.172 -2.865 -8.711 1 95.5 347 VAL B O 1
ATOM 6891 N N . GLY B 1 348 ? 14.75 -3.02 -10.18 1 95.38 348 GLY B N 1
ATOM 6892 C CA . GLY B 1 348 ? 14.5 -1.718 -10.781 1 95.38 348 GLY B CA 1
ATOM 6893 C C . GLY B 1 348 ? 14.938 -0.562 -9.898 1 95.38 348 GLY B C 1
ATOM 6894 O O . GLY B 1 348 ? 14.266 0.47 -9.844 1 95.38 348 GLY B O 1
ATOM 6895 N N . VAL B 1 349 ? 15.992 -0.687 -9.211 1 97.31 349 VAL B N 1
ATOM 6896 C CA . VAL B 1 349 ? 16.5 0.279 -8.25 1 97.31 349 VAL B CA 1
ATOM 6897 C C . VAL B 1 349 ? 16.969 1.544 -8.969 1 97.31 349 VAL B C 1
ATOM 6899 O O . VAL B 1 349 ? 16.609 2.656 -8.57 1 97.31 349 VAL B O 1
ATOM 6902 N N . VAL B 1 350 ? 17.688 1.389 -9.992 1 97.25 350 VAL B N 1
ATOM 6903 C CA . VAL B 1 350 ? 18.312 2.514 -10.688 1 97.25 350 VAL B CA 1
ATOM 6904 C C . VAL B 1 350 ? 17.234 3.375 -11.344 1 97.25 350 VAL B C 1
ATOM 6906 O O . VAL B 1 350 ? 17.234 4.602 -11.211 1 97.25 350 VAL B O 1
ATOM 6909 N N . THR B 1 351 ? 16.344 2.832 -12 1 96.56 351 THR B N 1
ATOM 6910 C CA . THR B 1 351 ? 15.344 3.57 -12.766 1 96.56 351 THR B CA 1
ATOM 6911 C C . THR B 1 351 ? 14.359 4.281 -11.844 1 96.56 351 THR B C 1
ATOM 6913 O O . THR B 1 351 ? 14 5.438 -12.078 1 96.56 351 THR B O 1
ATOM 6916 N N . VAL B 1 352 ? 13.945 3.586 -10.789 1 98.38 352 VAL B N 1
ATOM 6917 C CA . VAL B 1 352 ? 12.969 4.16 -9.867 1 98.38 352 VAL B CA 1
ATOM 6918 C C . VAL B 1 352 ? 13.633 5.258 -9.031 1 98.38 352 VAL B C 1
ATOM 6920 O O . VAL B 1 352 ? 13.117 6.375 -8.945 1 98.38 352 VAL B O 1
ATOM 6923 N N . HIS B 1 353 ? 14.836 5.004 -8.516 1 98.88 353 HIS B N 1
ATOM 6924 C CA . HIS B 1 353 ? 15.391 5.887 -7.5 1 98.88 353 HIS B CA 1
ATOM 6925 C C . HIS B 1 353 ? 16.312 6.93 -8.125 1 98.88 353 HIS B C 1
ATOM 6927 O O . HIS B 1 353 ? 16.297 8.102 -7.727 1 98.88 353 HIS B O 1
ATOM 6933 N N . VAL B 1 354 ? 17.141 6.551 -9.094 1 98.69 354 VAL B N 1
ATOM 6934 C CA . VAL B 1 354 ? 18.047 7.535 -9.695 1 98.69 354 VAL B CA 1
ATOM 6935 C C . VAL B 1 354 ? 17.266 8.406 -10.68 1 98.69 354 VAL B C 1
ATOM 6937 O O . VAL B 1 354 ? 17.25 9.633 -10.547 1 98.69 354 VAL B O 1
ATOM 6940 N N . VAL B 1 355 ? 16.625 7.773 -11.633 1 98.62 355 VAL B N 1
ATOM 6941 C CA . VAL B 1 355 ? 15.898 8.531 -12.648 1 98.62 355 VAL B CA 1
ATOM 6942 C C . VAL B 1 355 ? 14.75 9.305 -12 1 98.62 355 VAL B C 1
ATOM 6944 O O . VAL B 1 355 ? 14.562 10.492 -12.273 1 98.62 355 VAL B O 1
ATOM 6947 N N . GLY B 1 356 ? 13.977 8.633 -11.148 1 98.75 356 GLY B N 1
ATOM 6948 C CA . GLY B 1 356 ? 12.914 9.305 -10.43 1 98.75 356 GLY B CA 1
ATOM 6949 C C . GLY B 1 356 ? 13.406 10.453 -9.562 1 98.75 356 GLY B C 1
ATOM 6950 O O . GLY B 1 356 ? 12.797 11.523 -9.531 1 98.75 356 GLY B O 1
ATOM 6951 N N . GLY B 1 357 ? 14.555 10.188 -8.867 1 98.88 357 GLY B N 1
ATOM 6952 C CA . GLY B 1 357 ? 15.125 11.203 -8.008 1 98.88 357 GLY B CA 1
ATOM 6953 C C . GLY B 1 357 ? 15.609 12.43 -8.773 1 98.88 357 GLY B C 1
ATOM 6954 O O . GLY B 1 357 ? 15.375 13.562 -8.352 1 98.88 357 GLY B O 1
ATOM 6955 N N . VAL B 1 358 ? 16.25 12.203 -9.875 1 98.88 358 VAL B N 1
ATOM 6956 C CA . VAL B 1 358 ? 16.766 13.297 -10.695 1 98.88 358 VAL B CA 1
ATOM 6957 C C . VAL B 1 358 ? 15.594 14.125 -11.227 1 98.88 358 VAL B C 1
ATOM 6959 O O . VAL B 1 358 ? 15.609 15.359 -11.141 1 98.88 358 VAL B O 1
ATOM 6962 N N . TRP B 1 359 ? 14.594 13.445 -11.719 1 98.94 359 TRP B N 1
ATOM 6963 C CA . TRP B 1 359 ? 13.414 14.18 -12.172 1 98.94 359 TRP B CA 1
ATOM 6964 C C . TRP B 1 359 ? 12.789 14.969 -11.031 1 98.94 359 TRP B C 1
ATOM 6966 O O . TRP B 1 359 ? 12.383 16.125 -11.219 1 98.94 359 TRP B O 1
ATOM 6976 N N . GLY B 1 360 ? 12.688 14.344 -9.867 1 98.94 360 GLY B N 1
ATOM 6977 C CA . GLY B 1 360 ? 12.133 15.031 -8.711 1 98.94 360 GLY B CA 1
ATOM 6978 C C . GLY B 1 360 ? 12.875 16.312 -8.383 1 98.94 360 GLY B C 1
ATOM 6979 O O . GLY B 1 360 ? 12.25 17.344 -8.133 1 98.94 360 GLY B O 1
ATOM 6980 N N . MET B 1 361 ? 14.195 16.266 -8.445 1 98.94 361 MET B N 1
ATOM 6981 C CA . MET B 1 361 ? 15.016 17.438 -8.148 1 98.94 361 MET B CA 1
ATOM 6982 C C . MET B 1 361 ? 14.859 18.516 -9.227 1 98.94 361 MET B C 1
ATOM 6984 O O . MET B 1 361 ? 14.766 19.703 -8.914 1 98.94 361 MET B O 1
ATOM 6988 N N . LEU B 1 362 ? 14.828 18.109 -10.445 1 98.94 362 LEU B N 1
ATOM 6989 C CA . LEU B 1 362 ? 14.641 19.062 -11.531 1 98.94 362 LEU B CA 1
ATOM 6990 C C . LEU B 1 362 ? 13.258 19.703 -11.461 1 98.94 362 LEU B C 1
ATOM 6992 O O . LEU B 1 362 ? 13.094 20.875 -11.789 1 98.94 362 LEU B O 1
ATOM 6996 N N . ALA B 1 363 ? 12.258 18.922 -11.055 1 98.94 363 ALA B N 1
ATOM 6997 C CA . ALA B 1 363 ? 10.906 19.453 -10.906 1 98.94 363 ALA B CA 1
ATOM 6998 C C . ALA B 1 363 ? 10.859 20.578 -9.891 1 98.94 363 ALA B C 1
ATOM 7000 O O . ALA B 1 363 ? 10.078 21.531 -10.039 1 98.94 363 ALA B O 1
ATOM 7001 N N . VAL B 1 364 ? 11.688 20.516 -8.852 1 98.81 364 VAL B N 1
ATOM 7002 C CA . VAL B 1 364 ? 11.797 21.609 -7.902 1 98.81 364 VAL B CA 1
ATOM 7003 C C . VAL B 1 364 ? 12.234 22.875 -8.625 1 98.81 364 VAL B C 1
ATOM 7005 O O . VAL B 1 364 ? 11.664 23.953 -8.422 1 98.81 364 VAL B O 1
ATOM 7008 N N . GLY B 1 365 ? 13.242 22.734 -9.516 1 98.69 365 GLY B N 1
ATOM 7009 C CA . GLY B 1 365 ? 13.742 23.891 -10.258 1 98.69 365 GLY B CA 1
ATOM 7010 C C . GLY B 1 365 ? 12.711 24.484 -11.188 1 98.69 365 GLY B C 1
ATOM 7011 O O . GLY B 1 365 ? 12.789 25.672 -11.531 1 98.69 365 GLY B O 1
ATOM 7012 N N . ILE B 1 366 ? 11.695 23.719 -11.508 1 98.75 366 ILE B N 1
ATOM 7013 C CA . ILE B 1 366 ? 10.695 24.156 -12.484 1 98.75 366 ILE B CA 1
ATOM 7014 C C . ILE B 1 366 ? 9.469 24.688 -11.75 1 98.75 366 ILE B C 1
ATOM 7016 O O . ILE B 1 366 ? 8.953 25.766 -12.094 1 98.75 366 ILE B O 1
ATOM 7020 N N . PHE B 1 367 ? 9.016 24.031 -10.602 1 98.62 367 PHE B N 1
ATOM 7021 C CA . PHE B 1 367 ? 7.676 24.281 -10.07 1 98.62 367 PHE B CA 1
ATOM 7022 C C . PHE B 1 367 ? 7.742 24.938 -8.703 1 98.62 367 PHE B C 1
ATOM 7024 O O . PHE B 1 367 ? 6.711 25.25 -8.109 1 98.62 367 PHE B O 1
ATOM 7031 N N . LEU B 1 368 ? 8.922 25.234 -8.203 1 98.25 368 LEU B N 1
ATOM 7032 C CA . LEU B 1 368 ? 9.078 25.781 -6.859 1 98.25 368 LEU B CA 1
ATOM 7033 C C . LEU B 1 368 ? 8.438 27.156 -6.754 1 98.25 368 LEU B C 1
ATOM 7035 O O . LEU B 1 368 ? 8.555 27.969 -7.676 1 98.25 368 LEU B O 1
ATOM 7039 N N . ARG B 1 369 ? 7.746 27.406 -5.637 1 96.38 369 ARG B N 1
ATOM 7040 C CA . ARG B 1 369 ? 7.242 28.719 -5.25 1 96.38 369 ARG B CA 1
ATOM 7041 C C . ARG B 1 369 ? 7.707 29.094 -3.848 1 96.38 369 ARG B C 1
ATOM 7043 O O . ARG B 1 369 ? 7.914 28.219 -3.004 1 96.38 369 ARG B O 1
ATOM 7050 N N . PRO B 1 370 ? 7.828 30.406 -3.609 1 95.06 370 PRO B N 1
ATOM 7051 C CA . PRO B 1 370 ? 8.18 30.797 -2.244 1 95.06 370 PRO B CA 1
ATOM 7052 C C . PRO B 1 370 ? 7.164 30.312 -1.21 1 95.06 370 PRO B C 1
ATOM 7054 O O . PRO B 1 370 ? 5.957 30.328 -1.471 1 95.06 370 PRO B O 1
ATOM 7057 N N . ASP B 1 371 ? 7.695 29.812 -0.13 1 91.75 371 ASP B N 1
ATOM 7058 C CA . ASP B 1 371 ? 6.859 29.328 0.956 1 91.75 371 ASP B CA 1
ATOM 7059 C C . ASP B 1 371 ? 6.523 30.438 1.944 1 91.75 371 ASP B C 1
ATOM 7061 O O . ASP B 1 371 ? 7.367 30.828 2.75 1 91.75 371 ASP B O 1
ATOM 7065 N N . ARG B 1 372 ? 5.297 30.859 2.053 1 89 372 ARG B N 1
ATOM 7066 C CA . ARG B 1 372 ? 4.871 31.938 2.943 1 89 372 ARG B CA 1
ATOM 7067 C C . ARG B 1 372 ? 4.188 31.375 4.188 1 89 372 ARG B C 1
ATOM 7069 O O . ARG B 1 372 ? 3.678 32.125 5.016 1 89 372 ARG B O 1
ATOM 7076 N N . VAL B 1 373 ? 4.168 30.125 4.254 1 89.94 373 VAL B N 1
ATOM 7077 C CA . VAL B 1 373 ? 3.451 29.469 5.34 1 89.94 373 VAL B CA 1
ATOM 7078 C C . VAL B 1 373 ? 4.418 29.156 6.484 1 89.94 373 VAL B C 1
ATOM 7080 O O . VAL B 1 373 ? 4.172 29.531 7.629 1 89.94 373 VAL B O 1
ATOM 7083 N N . ALA B 1 374 ? 5.566 28.547 6.117 1 87.88 374 ALA B N 1
ATOM 7084 C CA . ALA B 1 374 ? 6.535 28.156 7.141 1 87.88 374 ALA B CA 1
ATOM 7085 C C . ALA B 1 374 ? 7.914 28.734 6.84 1 87.88 374 ALA B C 1
ATOM 7087 O O . ALA B 1 374 ? 8.844 28.578 7.637 1 87.88 374 ALA B O 1
ATOM 7088 N N . GLY B 1 375 ? 8.078 29.375 5.727 1 88.5 375 GLY B N 1
ATOM 7089 C CA . GLY B 1 375 ? 9.32 30.047 5.391 1 88.5 375 GLY B CA 1
ATOM 7090 C C . GLY B 1 375 ? 10.438 29.094 5.016 1 88.5 375 GLY B C 1
ATOM 7091 O O . GLY B 1 375 ? 11.594 29.312 5.363 1 88.5 375 GLY B O 1
ATOM 7092 N N . LEU B 1 376 ? 10.141 28.031 4.32 1 88.31 376 LEU B N 1
ATOM 7093 C CA . LEU B 1 376 ? 11.133 27.031 3.924 1 88.31 376 LEU B CA 1
ATOM 7094 C C . LEU B 1 376 ? 12.094 27.594 2.887 1 88.31 376 LEU B C 1
ATOM 7096 O O . LEU B 1 376 ? 13.266 27.219 2.844 1 88.31 376 LEU B O 1
ATOM 7100 N N . THR B 1 377 ? 11.562 28.391 2.012 1 94.25 377 THR B N 1
ATOM 7101 C CA . THR B 1 377 ? 12.375 28.969 0.945 1 94.25 377 THR B CA 1
ATOM 7102 C C . THR B 1 377 ? 11.727 30.25 0.402 1 94.25 377 THR B C 1
ATOM 7104 O O . THR B 1 377 ? 10.516 30.438 0.524 1 94.25 377 THR B O 1
ATOM 7107 N N . ASN B 1 378 ? 12.586 31.094 -0.136 1 94.94 378 ASN B N 1
ATOM 7108 C CA . ASN B 1 378 ? 12.102 32.312 -0.809 1 94.94 378 ASN B CA 1
ATOM 7109 C C . ASN B 1 378 ? 12.352 32.25 -2.314 1 94.94 378 ASN B C 1
ATOM 7111 O O . ASN B 1 378 ? 12.055 33.188 -3.037 1 94.94 378 ASN B O 1
ATOM 7115 N N . HIS B 1 379 ? 12.797 31.141 -2.756 1 96.69 379 HIS B N 1
ATOM 7116 C CA . HIS B 1 379 ? 13.133 30.984 -4.164 1 96.69 379 HIS B CA 1
ATOM 7117 C C . HIS B 1 379 ? 11.93 30.531 -4.977 1 96.69 379 HIS B C 1
ATOM 7119 O O . HIS B 1 379 ? 11.008 29.906 -4.438 1 96.69 379 HIS B O 1
ATOM 7125 N N . ALA B 1 380 ? 11.992 30.891 -6.301 1 97.62 380 ALA B N 1
ATOM 7126 C CA . ALA B 1 380 ? 10.984 30.438 -7.254 1 97.62 380 ALA B CA 1
ATOM 7127 C C . ALA B 1 380 ? 11.617 29.672 -8.414 1 97.62 380 ALA B C 1
ATOM 7129 O O . ALA B 1 380 ? 12.773 29.938 -8.773 1 97.62 380 ALA B O 1
ATOM 7130 N N . GLY B 1 381 ? 10.844 28.734 -8.922 1 97.81 381 GLY B N 1
ATOM 7131 C CA . GLY B 1 381 ? 11.305 27.969 -10.062 1 97.81 381 GLY B CA 1
ATOM 7132 C C . GLY B 1 381 ? 11.078 28.656 -11.391 1 97.81 381 GLY B C 1
ATOM 7133 O O . GLY B 1 381 ? 10.633 29.812 -11.43 1 97.81 381 GLY B O 1
ATOM 7134 N N . LEU B 1 382 ? 11.359 27.984 -12.438 1 97.69 382 LEU B N 1
ATOM 7135 C CA . LEU B 1 382 ? 11.375 28.5 -13.797 1 97.69 382 LEU B CA 1
ATOM 7136 C C . LEU B 1 382 ? 10.008 29.062 -14.188 1 97.69 382 LEU B C 1
ATOM 7138 O O . LEU B 1 382 ? 9.906 30.156 -14.734 1 97.69 382 LEU B O 1
ATOM 7142 N N . ILE B 1 383 ? 8.891 28.375 -13.805 1 96.75 383 ILE B N 1
ATOM 7143 C CA . ILE B 1 383 ? 7.59 28.734 -14.352 1 96.75 383 ILE B CA 1
ATOM 7144 C C . ILE B 1 383 ? 6.918 29.781 -13.461 1 96.75 383 ILE B C 1
ATOM 7146 O O . ILE B 1 383 ? 5.883 30.344 -13.82 1 96.75 383 ILE B O 1
ATOM 7150 N N . TYR B 1 384 ? 7.547 30.031 -12.359 1 96.69 384 TYR B N 1
ATOM 7151 C CA . TYR B 1 384 ? 6.977 31.031 -11.461 1 96.69 384 TYR B CA 1
ATOM 7152 C C . TYR B 1 384 ? 7.898 32.25 -11.328 1 96.69 384 TYR B C 1
ATOM 7154 O O . TYR B 1 384 ? 7.918 32.906 -10.289 1 96.69 384 TYR B O 1
ATOM 7162 N N . GLY B 1 385 ? 8.797 32.469 -12.344 1 96 385 GLY B N 1
ATOM 7163 C CA . GLY B 1 385 ? 9.531 33.719 -12.492 1 96 385 GLY B CA 1
ATOM 7164 C C . GLY B 1 385 ? 10.875 33.688 -11.789 1 96 385 GLY B C 1
ATOM 7165 O O . GLY B 1 385 ? 11.523 34.75 -11.648 1 96 385 GLY B O 1
ATOM 7166 N N . GLY B 1 386 ? 11.383 32.594 -11.25 1 96.62 386 GLY B N 1
ATOM 7167 C CA . GLY B 1 386 ? 12.641 32.531 -10.516 1 96.62 386 GLY B CA 1
ATOM 7168 C C . GLY B 1 386 ? 13.859 32.438 -11.406 1 96.62 386 GLY B C 1
ATOM 7169 O O . GLY B 1 386 ? 14.992 32.5 -10.93 1 96.62 386 GLY B O 1
ATOM 7170 N N . GLY B 1 387 ? 13.609 32.375 -12.742 1 97 387 GLY B N 1
ATOM 7171 C CA . GLY B 1 387 ? 14.734 32.219 -13.648 1 97 387 GLY B CA 1
ATOM 7172 C C . GLY B 1 387 ? 15.391 30.859 -13.578 1 97 387 GLY B C 1
ATOM 7173 O O . GLY B 1 387 ? 14.781 29.906 -13.094 1 97 387 GLY B O 1
ATOM 7174 N N . TRP B 1 388 ? 16.688 30.719 -14.023 1 98.19 388 TRP B N 1
ATOM 7175 C CA . TRP B 1 388 ? 17.359 29.438 -14.203 1 98.19 388 TRP B CA 1
ATOM 7176 C C . TRP B 1 388 ? 18.188 29.078 -12.969 1 98.19 388 TRP B C 1
ATOM 7178 O O . TRP B 1 388 ? 18.75 27.984 -12.883 1 98.19 388 TRP B O 1
ATOM 7188 N N . TYR B 1 389 ? 18.234 29.891 -11.984 1 98 389 TYR B N 1
ATOM 7189 C CA . TYR B 1 389 ? 19.156 29.75 -10.875 1 98 389 TYR B CA 1
ATOM 7190 C C . TYR B 1 389 ? 18.844 28.484 -10.078 1 98 389 TYR B C 1
ATOM 7192 O O . TYR B 1 389 ? 19.719 27.625 -9.898 1 98 389 TYR B O 1
ATOM 7200 N N . ILE B 1 390 ? 17.594 28.438 -9.633 1 98.44 390 ILE B N 1
ATOM 7201 C CA . ILE B 1 390 ? 17.266 27.312 -8.766 1 98.44 390 ILE B CA 1
ATOM 7202 C C . ILE B 1 390 ? 17.359 26 -9.562 1 98.44 390 ILE B C 1
ATOM 7204 O O . ILE B 1 390 ? 17.766 24.969 -9.031 1 98.44 390 ILE B O 1
ATOM 7208 N N . LEU B 1 391 ? 16.969 25.984 -10.82 1 98.75 391 LEU B N 1
ATOM 7209 C CA . LEU B 1 391 ? 17.156 24.812 -11.656 1 98.75 391 LEU B CA 1
ATOM 7210 C C . LEU B 1 391 ? 18.625 24.422 -11.719 1 98.75 391 LEU B C 1
ATOM 7212 O O . LEU B 1 391 ? 18.969 23.234 -11.68 1 98.75 391 LEU B O 1
ATOM 7216 N N . GLY B 1 392 ? 19.516 25.422 -11.891 1 98.75 392 GLY B N 1
ATOM 7217 C CA . GLY B 1 392 ? 20.953 25.172 -11.875 1 98.75 392 GLY B CA 1
ATOM 7218 C C . GLY B 1 392 ? 21.438 24.578 -10.57 1 98.75 392 GLY B C 1
ATOM 7219 O O . GLY B 1 392 ? 22.234 23.641 -10.57 1 98.75 392 GLY B O 1
ATOM 7220 N N . VAL B 1 393 ? 20.953 25.109 -9.445 1 98.75 393 VAL B N 1
ATOM 7221 C CA . VAL B 1 393 ? 21.359 24.656 -8.125 1 98.75 393 VAL B CA 1
ATOM 7222 C C . VAL B 1 393 ? 20.875 23.234 -7.898 1 98.75 393 VAL B C 1
ATOM 7224 O O . VAL B 1 393 ? 21.578 22.391 -7.328 1 98.75 393 VAL B O 1
ATOM 7227 N N . GLN B 1 394 ? 19.594 22.953 -8.297 1 98.88 394 GLN B N 1
ATOM 7228 C CA . GLN B 1 394 ? 19.062 21.609 -8.203 1 98.88 394 GLN B CA 1
ATOM 7229 C C . GLN B 1 394 ? 19.875 20.625 -9.047 1 98.88 394 GLN B C 1
ATOM 7231 O O . GLN B 1 394 ? 20.125 19.5 -8.617 1 98.88 394 GLN B O 1
ATOM 7236 N N . THR B 1 395 ? 20.219 20.984 -10.219 1 98.88 395 THR B N 1
ATOM 7237 C CA . THR B 1 395 ? 21.062 20.156 -11.07 1 98.88 395 THR B CA 1
ATOM 7238 C C . THR B 1 395 ? 22.422 19.906 -10.43 1 98.88 395 THR B C 1
ATOM 7240 O O . THR B 1 395 ? 22.922 18.781 -10.445 1 98.88 395 THR B O 1
ATOM 7243 N N . LEU B 1 396 ? 22.984 20.969 -9.883 1 98.88 396 LEU B N 1
ATOM 7244 C CA . LEU B 1 396 ? 24.266 20.844 -9.188 1 98.88 396 LEU B CA 1
ATOM 7245 C C . LEU B 1 396 ? 24.156 19.844 -8.047 1 98.88 396 LEU B C 1
ATOM 7247 O O . LEU B 1 396 ? 25.078 19.031 -7.836 1 98.88 396 LEU B O 1
ATOM 7251 N N . ALA B 1 397 ? 23.094 19.922 -7.293 1 98.94 397 ALA B N 1
ATOM 7252 C CA . ALA B 1 397 ? 22.875 18.969 -6.199 1 98.94 397 ALA B CA 1
ATOM 7253 C C . ALA B 1 397 ? 22.859 17.531 -6.711 1 98.94 397 ALA B C 1
ATOM 7255 O O . ALA B 1 397 ? 23.469 16.656 -6.109 1 98.94 397 ALA B O 1
ATOM 7256 N N . CYS B 1 398 ? 22.141 17.297 -7.812 1 98.88 398 CYS B N 1
ATOM 7257 C CA . CYS B 1 398 ? 22.094 15.961 -8.406 1 98.88 398 CYS B CA 1
ATOM 7258 C C . CYS B 1 398 ? 23.5 15.484 -8.773 1 98.88 398 CYS B C 1
ATOM 7260 O O . CYS B 1 398 ? 23.906 14.383 -8.414 1 98.88 398 CYS B O 1
ATOM 7262 N N . VAL B 1 399 ? 24.234 16.297 -9.445 1 98.88 399 VAL B N 1
ATOM 7263 C CA . VAL B 1 399 ? 25.562 15.945 -9.93 1 98.88 399 VAL B CA 1
ATOM 7264 C C . VAL B 1 399 ? 26.484 15.688 -8.742 1 98.88 399 VAL B C 1
ATOM 7266 O O . VAL B 1 399 ? 27.25 14.719 -8.75 1 98.88 399 VAL B O 1
ATOM 7269 N N . ALA B 1 400 ? 26.438 16.547 -7.758 1 98.88 400 ALA B N 1
ATOM 7270 C CA . ALA B 1 400 ? 27.297 16.406 -6.586 1 98.88 400 ALA B CA 1
ATOM 7271 C C . ALA B 1 400 ? 27.031 15.109 -5.84 1 98.88 400 ALA B C 1
ATOM 7273 O O . ALA B 1 400 ? 27.953 14.406 -5.445 1 98.88 400 ALA B O 1
ATOM 7274 N N . ILE B 1 401 ? 25.781 14.805 -5.641 1 98.88 401 ILE B N 1
ATOM 7275 C CA . ILE B 1 401 ? 25.406 13.617 -4.883 1 98.88 401 ILE B CA 1
ATOM 7276 C C . ILE B 1 401 ? 25.75 12.367 -5.691 1 98.88 401 ILE B C 1
ATOM 7278 O O . ILE B 1 401 ? 26.234 11.375 -5.141 1 98.88 401 ILE B O 1
ATOM 7282 N N . ILE B 1 402 ? 25.453 12.375 -7 1 98.88 402 ILE B N 1
ATOM 7283 C CA . ILE B 1 402 ? 25.812 11.25 -7.855 1 98.88 402 ILE B CA 1
ATOM 7284 C C . ILE B 1 402 ? 27.312 11.031 -7.836 1 98.88 402 ILE B C 1
ATOM 7286 O O . ILE B 1 402 ? 27.797 9.906 -7.676 1 98.88 402 ILE B O 1
ATOM 7290 N N . ALA B 1 403 ? 28.078 12.117 -7.965 1 98.88 403 ALA B N 1
ATOM 7291 C CA . ALA B 1 403 ? 29.531 12.016 -7.957 1 98.88 403 ALA B CA 1
ATOM 7292 C C . ALA B 1 403 ? 30.031 11.453 -6.633 1 98.88 403 ALA B C 1
ATOM 7294 O O . ALA B 1 403 ? 30.906 10.578 -6.613 1 98.88 403 ALA B O 1
ATOM 7295 N N . TRP B 1 404 ? 29.5 11.977 -5.543 1 98.75 404 TRP B N 1
ATOM 7296 C CA . TRP B 1 404 ? 29.875 11.492 -4.219 1 98.75 404 TRP B CA 1
ATOM 7297 C C . TRP B 1 404 ? 29.547 10.008 -4.07 1 98.75 404 TRP B C 1
ATOM 7299 O O . TRP B 1 404 ? 30.391 9.227 -3.6 1 98.75 404 TRP B O 1
ATOM 7309 N N . ALA B 1 405 ? 28.359 9.625 -4.473 1 98.81 405 ALA B N 1
ATOM 7310 C CA . ALA B 1 405 ? 27.922 8.234 -4.352 1 98.81 405 ALA B CA 1
ATOM 7311 C C . ALA B 1 405 ? 28.781 7.309 -5.195 1 98.81 405 ALA B C 1
ATOM 7313 O O . ALA B 1 405 ? 29.156 6.223 -4.746 1 98.81 405 ALA B O 1
ATOM 7314 N N . VAL B 1 406 ? 29.094 7.734 -6.453 1 98.81 406 VAL B N 1
ATOM 7315 C CA . VAL B 1 406 ? 29.906 6.914 -7.352 1 98.81 406 VAL B CA 1
ATOM 7316 C C . VAL B 1 406 ? 31.281 6.688 -6.738 1 98.81 406 VAL B C 1
ATOM 7318 O O . VAL B 1 406 ? 31.766 5.555 -6.668 1 98.81 406 VAL B O 1
ATOM 7321 N N . VAL B 1 407 ? 31.906 7.707 -6.262 1 98.75 407 VAL B N 1
ATOM 7322 C CA . VAL B 1 407 ? 33.281 7.625 -5.762 1 98.75 407 VAL B CA 1
ATOM 7323 C C . VAL B 1 407 ? 33.312 6.781 -4.488 1 98.75 407 VAL B C 1
ATOM 7325 O O . VAL B 1 407 ? 34.094 5.84 -4.379 1 98.75 407 VAL B O 1
ATOM 7328 N N . THR B 1 408 ? 32.469 7.051 -3.562 1 98.69 408 THR B N 1
ATOM 7329 C CA . THR B 1 408 ? 32.531 6.406 -2.258 1 98.69 408 THR B CA 1
ATOM 7330 C C . THR B 1 408 ? 32.062 4.957 -2.35 1 98.69 408 THR B C 1
ATOM 7332 O O . THR B 1 408 ? 32.656 4.066 -1.724 1 98.69 408 THR B O 1
ATOM 7335 N N . SER B 1 409 ? 30.969 4.715 -3.133 1 98.44 409 SER B N 1
ATOM 7336 C CA . SER B 1 409 ? 30.5 3.336 -3.256 1 98.44 409 SER B CA 1
ATOM 7337 C C . SER B 1 409 ? 31.469 2.498 -4.078 1 98.44 409 SER B C 1
ATOM 7339 O O . SER B 1 409 ? 31.688 1.318 -3.789 1 98.44 409 SER B O 1
ATOM 7341 N N . PHE B 1 410 ? 32.062 3.125 -5.117 1 98.56 410 PHE B N 1
ATOM 7342 C CA . PHE B 1 410 ? 33.062 2.406 -5.891 1 98.56 410 PHE B CA 1
ATOM 7343 C C . PHE B 1 410 ? 34.219 1.979 -5.004 1 98.56 410 PHE B C 1
ATOM 7345 O O . PHE B 1 410 ? 34.656 0.824 -5.047 1 98.56 410 PHE B O 1
ATOM 7352 N N . LEU B 1 411 ? 34.719 2.883 -4.234 1 98.69 411 LEU B N 1
ATOM 7353 C CA . LEU B 1 411 ? 35.812 2.572 -3.336 1 98.69 411 LEU B CA 1
ATOM 7354 C C . LEU B 1 411 ? 35.438 1.491 -2.336 1 98.69 411 LEU B C 1
ATOM 7356 O O . LEU B 1 411 ? 36.188 0.553 -2.092 1 98.69 411 LEU B O 1
ATOM 7360 N N . THR B 1 412 ? 34.219 1.602 -1.764 1 98.56 412 THR B N 1
ATOM 7361 C CA . THR B 1 412 ? 33.75 0.646 -0.774 1 98.56 412 THR B CA 1
ATOM 7362 C C . THR B 1 412 ? 33.625 -0.749 -1.382 1 98.56 412 THR B C 1
ATOM 7364 O O . THR B 1 412 ? 34.156 -1.715 -0.842 1 98.56 412 THR B O 1
ATOM 7367 N N . PHE B 1 413 ? 32.969 -0.86 -2.504 1 98.62 413 PHE B N 1
ATOM 7368 C CA . PHE B 1 413 ? 32.75 -2.166 -3.111 1 98.62 413 PHE B CA 1
ATOM 7369 C C . PHE B 1 413 ? 34.031 -2.738 -3.672 1 98.62 413 PHE B C 1
ATOM 7371 O O . PHE B 1 413 ? 34.25 -3.953 -3.658 1 98.62 413 PHE B O 1
ATOM 7378 N N . LYS B 1 414 ? 34.969 -1.863 -4.152 1 98.19 414 LYS B N 1
ATOM 7379 C CA . LYS B 1 414 ? 36.25 -2.342 -4.645 1 98.19 414 LYS B CA 1
ATOM 7380 C C . LYS B 1 414 ? 37.094 -2.926 -3.51 1 98.19 414 LYS B C 1
ATOM 7382 O O . LYS B 1 414 ? 37.719 -3.969 -3.672 1 98.19 414 LYS B O 1
ATOM 7387 N N . VAL B 1 415 ? 37.094 -2.256 -2.398 1 98.19 415 VAL B N 1
ATOM 7388 C CA . VAL B 1 415 ? 37.844 -2.758 -1.24 1 98.19 415 VAL B CA 1
ATOM 7389 C C . VAL B 1 415 ? 37.25 -4.086 -0.786 1 98.19 415 VAL B C 1
ATOM 7391 O O . VAL B 1 415 ? 37.969 -5.027 -0.47 1 98.19 415 VAL B O 1
ATOM 7394 N N . ILE B 1 416 ? 35.938 -4.195 -0.745 1 98.25 416 ILE B N 1
ATOM 7395 C CA . ILE B 1 416 ? 35.25 -5.43 -0.367 1 98.25 416 ILE B CA 1
ATOM 7396 C C . ILE B 1 416 ? 35.625 -6.547 -1.339 1 98.25 416 ILE B C 1
ATOM 7398 O O . ILE B 1 416 ? 35.969 -7.656 -0.92 1 98.25 416 ILE B O 1
ATOM 7402 N N . ASP B 1 417 ? 35.562 -6.215 -2.59 1 97.69 417 ASP B N 1
ATOM 7403 C CA . ASP B 1 417 ? 35.875 -7.203 -3.625 1 97.69 417 ASP B CA 1
ATOM 7404 C C . ASP B 1 417 ? 37.281 -7.723 -3.508 1 97.69 417 ASP B C 1
ATOM 7406 O O . ASP B 1 417 ? 37.531 -8.914 -3.682 1 97.69 417 ASP B O 1
ATOM 7410 N N . LEU B 1 418 ? 38.25 -6.844 -3.213 1 97.19 418 LEU B N 1
ATOM 7411 C CA . LEU B 1 418 ? 39.656 -7.184 -3.139 1 97.19 418 LEU B CA 1
ATOM 7412 C C . LEU B 1 418 ? 39.969 -7.934 -1.851 1 97.19 418 LEU B C 1
ATOM 7414 O O . LEU B 1 418 ? 41 -8.625 -1.761 1 97.19 418 LEU B O 1
ATOM 7418 N N . THR B 1 419 ? 39.125 -7.855 -0.876 1 97.06 419 THR B N 1
ATOM 7419 C CA . THR B 1 419 ? 39.438 -8.438 0.422 1 97.06 419 THR B CA 1
ATOM 7420 C C . THR B 1 419 ? 38.625 -9.711 0.654 1 97.06 419 THR B C 1
ATOM 7422 O O . THR B 1 419 ? 39.188 -10.812 0.62 1 97.06 419 THR B O 1
ATOM 7425 N N . ILE B 1 420 ? 37.281 -9.633 0.696 1 95.94 420 ILE B N 1
ATOM 7426 C CA . ILE B 1 420 ? 36.469 -10.781 1.106 1 95.94 420 ILE B CA 1
ATOM 7427 C C . ILE B 1 420 ? 35.625 -11.266 -0.067 1 95.94 420 ILE B C 1
ATOM 7429 O O . ILE B 1 420 ? 34.969 -12.305 0.019 1 95.94 420 ILE B O 1
ATOM 7433 N N . GLY B 1 421 ? 35.688 -10.57 -1.091 1 95.88 421 GLY B N 1
ATOM 7434 C CA . GLY B 1 421 ? 34.906 -10.953 -2.246 1 95.88 421 GLY B CA 1
ATOM 7435 C C . GLY B 1 421 ? 33.5 -10.344 -2.24 1 95.88 421 GLY B C 1
ATOM 7436 O O . GLY B 1 421 ? 32.875 -10.211 -1.186 1 95.88 421 GLY B O 1
ATOM 7437 N N . LEU B 1 422 ? 33 -10.086 -3.395 1 96.88 422 LEU B N 1
ATOM 7438 C CA . LEU B 1 422 ? 31.719 -9.383 -3.549 1 96.88 422 LEU B CA 1
ATOM 7439 C C . LEU B 1 422 ? 30.625 -10.336 -3.994 1 96.88 422 LEU B C 1
ATOM 7441 O O . LEU B 1 422 ? 29.5 -10.266 -3.502 1 96.88 422 LEU B O 1
ATOM 7445 N N . ARG B 1 423 ? 30.938 -11.32 -4.855 1 96.25 423 ARG B N 1
ATOM 7446 C CA . ARG B 1 423 ? 29.969 -12.195 -5.508 1 96.25 423 ARG B CA 1
ATOM 7447 C C . ARG B 1 423 ? 30.062 -13.617 -4.961 1 96.25 423 ARG B C 1
ATOM 7449 O O . ARG B 1 423 ? 31.156 -14.094 -4.645 1 96.25 423 ARG B O 1
ATOM 7456 N N . ILE B 1 424 ? 28.953 -14.242 -4.895 1 94.38 424 ILE B N 1
ATOM 7457 C CA . ILE B 1 424 ? 28.953 -15.656 -4.535 1 94.38 424 ILE B CA 1
ATOM 7458 C C . ILE B 1 424 ? 29.469 -16.484 -5.699 1 94.38 424 ILE B C 1
ATOM 7460 O O . ILE B 1 424 ? 29.594 -15.984 -6.82 1 94.38 424 ILE B O 1
ATOM 7464 N N . SER B 1 425 ? 29.781 -17.781 -5.398 1 91.12 425 SER B N 1
ATOM 7465 C CA . SER B 1 425 ? 30.281 -18.656 -6.445 1 91.12 425 SER B CA 1
ATOM 7466 C C . SER B 1 425 ? 29.203 -18.984 -7.473 1 91.12 425 SER B C 1
ATOM 7468 O O . SER B 1 425 ? 28.016 -18.859 -7.176 1 91.12 425 SER B O 1
ATOM 7470 N N . THR B 1 426 ? 29.641 -19.344 -8.633 1 90.81 426 THR B N 1
ATOM 7471 C CA . THR B 1 426 ? 28.719 -19.703 -9.703 1 90.81 426 THR B CA 1
ATOM 7472 C C . THR B 1 426 ? 27.781 -20.828 -9.25 1 90.81 426 THR B C 1
ATOM 7474 O O . THR B 1 426 ? 26.578 -20.781 -9.508 1 90.81 426 THR B O 1
ATOM 7477 N N . VAL B 1 427 ? 28.297 -21.781 -8.562 1 91.56 427 VAL B N 1
ATOM 7478 C CA . VAL B 1 427 ? 27.516 -22.922 -8.07 1 91.56 427 VAL B CA 1
ATOM 7479 C C . VAL B 1 427 ? 26.469 -22.422 -7.07 1 91.56 427 VAL B C 1
ATOM 7481 O O . VAL B 1 427 ? 25.281 -22.797 -7.164 1 91.56 427 VAL B O 1
ATOM 7484 N N . ALA B 1 428 ? 26.891 -21.578 -6.215 1 92.31 428 ALA B N 1
ATOM 7485 C CA . ALA B 1 428 ? 25.984 -21.047 -5.191 1 92.31 428 ALA B CA 1
ATOM 7486 C C . ALA B 1 428 ? 24.891 -20.188 -5.82 1 92.31 428 ALA B C 1
ATOM 7488 O O . ALA B 1 428 ? 23.766 -20.172 -5.34 1 92.31 428 ALA B O 1
ATOM 7489 N N . GLU B 1 429 ? 25.25 -19.484 -6.848 1 93.62 429 GLU B N 1
ATOM 7490 C CA . GLU B 1 429 ? 24.266 -18.656 -7.535 1 93.62 429 GLU B CA 1
ATOM 7491 C C . GLU B 1 429 ? 23.188 -19.516 -8.188 1 93.62 429 GLU B C 1
ATOM 7493 O O . GLU B 1 429 ? 22 -19.141 -8.188 1 93.62 429 GLU B O 1
ATOM 7498 N N . ILE B 1 430 ? 23.562 -20.656 -8.734 1 90.88 430 ILE B N 1
ATOM 7499 C CA . ILE B 1 430 ? 22.625 -21.562 -9.398 1 90.88 430 ILE B CA 1
ATOM 7500 C C . ILE B 1 430 ? 21.766 -22.266 -8.352 1 90.88 430 ILE B C 1
ATOM 7502 O O . ILE B 1 430 ? 20.547 -22.391 -8.523 1 90.88 430 ILE B O 1
ATOM 7506 N N . ILE B 1 431 ? 22.422 -22.672 -7.266 1 92.06 431 ILE B N 1
ATOM 7507 C CA . ILE B 1 431 ? 21.688 -23.359 -6.211 1 92.06 431 ILE B CA 1
ATOM 7508 C C . ILE B 1 431 ? 20.75 -22.391 -5.508 1 92.06 431 ILE B C 1
ATOM 7510 O O . ILE B 1 431 ? 19.594 -22.734 -5.215 1 92.06 431 ILE B O 1
ATOM 7514 N N . GLY B 1 432 ? 21.25 -21.188 -5.18 1 94.25 432 GLY B N 1
ATOM 7515 C CA . GLY B 1 432 ? 20.5 -20.172 -4.457 1 94.25 432 GLY B CA 1
ATOM 7516 C C . GLY B 1 432 ? 21.125 -19.797 -3.129 1 94.25 432 GLY B C 1
ATOM 7517 O O . GLY B 1 432 ? 21.656 -20.656 -2.422 1 94.25 432 GLY B O 1
ATOM 7518 N N . ALA B 1 433 ? 20.969 -18.609 -2.814 1 95.94 433 ALA B N 1
ATOM 7519 C CA . ALA B 1 433 ? 21.594 -18.078 -1.603 1 95.94 433 ALA B CA 1
ATOM 7520 C C . ALA B 1 433 ? 20.875 -18.578 -0.354 1 95.94 433 ALA B C 1
ATOM 7522 O O . ALA B 1 433 ? 21.469 -18.656 0.726 1 95.94 433 ALA B O 1
ATOM 7523 N N . ASP B 1 434 ? 19.609 -18.938 -0.467 1 95.94 434 ASP B N 1
ATOM 7524 C CA . ASP B 1 434 ? 18.859 -19.422 0.688 1 95.94 434 ASP B CA 1
ATOM 7525 C C . ASP B 1 434 ? 19.5 -20.688 1.253 1 95.94 434 ASP B C 1
ATOM 7527 O O . ASP B 1 434 ? 19.656 -20.828 2.469 1 95.94 434 ASP B O 1
ATOM 7531 N N . VAL B 1 435 ? 19.906 -21.562 0.363 1 94.06 435 VAL B N 1
ATOM 7532 C CA . VAL B 1 435 ? 20.547 -22.797 0.783 1 94.06 435 VAL B CA 1
ATOM 7533 C C . VAL B 1 435 ? 21.984 -22.516 1.183 1 94.06 435 VAL B C 1
ATOM 7535 O O . VAL B 1 435 ? 22.438 -22.953 2.248 1 94.06 435 VAL B O 1
ATOM 7538 N N . CYS B 1 436 ? 22.641 -21.781 0.41 1 93.88 436 CYS B N 1
ATOM 7539 C CA . CYS B 1 436 ? 24.094 -21.656 0.527 1 93.88 436 CYS B CA 1
ATOM 7540 C C . CYS B 1 436 ? 24.469 -20.734 1.684 1 93.88 436 CYS B C 1
ATOM 7542 O O . CYS B 1 436 ? 25.516 -20.922 2.314 1 93.88 436 CYS B O 1
ATOM 7544 N N . GLU B 1 437 ? 23.641 -19.734 1.955 1 95.25 437 GLU B N 1
ATOM 7545 C CA . GLU B 1 437 ? 24.016 -18.75 2.965 1 95.25 437 GLU B CA 1
ATOM 7546 C C . GLU B 1 437 ? 23.203 -18.938 4.242 1 95.25 437 GLU B C 1
ATOM 7548 O O . GLU B 1 437 ? 23.625 -18.516 5.32 1 95.25 437 GLU B O 1
ATOM 7553 N N . HIS B 1 438 ? 21.984 -19.641 4.152 1 96.19 438 HIS B N 1
ATOM 7554 C CA . HIS B 1 438 ? 21.094 -19.688 5.309 1 96.19 438 HIS B CA 1
ATOM 7555 C C . HIS B 1 438 ? 20.703 -21.125 5.633 1 96.19 438 HIS B C 1
ATOM 7557 O O . HIS B 1 438 ? 19.938 -21.375 6.566 1 96.19 438 HIS B O 1
ATOM 7563 N N . SER B 1 439 ? 21.156 -22.078 4.848 1 94.62 439 SER B N 1
ATOM 7564 C CA . SER B 1 439 ? 20.891 -23.5 5.062 1 94.62 439 SER B CA 1
ATOM 7565 C C . SER B 1 439 ? 19.391 -23.781 5.051 1 94.62 439 SER B C 1
ATOM 7567 O O . SER B 1 439 ? 18.891 -24.562 5.867 1 94.62 439 SER B O 1
ATOM 7569 N N . ILE B 1 440 ? 18.703 -23.109 4.168 1 93 440 ILE B N 1
ATOM 7570 C CA . ILE B 1 440 ? 17.281 -23.391 3.99 1 93 440 ILE B CA 1
ATOM 7571 C C . ILE B 1 440 ? 17.109 -24.672 3.174 1 93 440 ILE B C 1
ATOM 7573 O O . ILE B 1 440 ? 17.594 -24.766 2.045 1 93 440 ILE B O 1
ATOM 7577 N N . ASN B 1 441 ? 16.422 -25.641 3.646 1 88.69 441 ASN B N 1
ATOM 7578 C CA . ASN B 1 441 ? 16.125 -26.922 3.01 1 88.69 441 ASN B CA 1
ATOM 7579 C C . ASN B 1 441 ? 17.391 -27.75 2.801 1 88.69 441 ASN B C 1
ATOM 7581 O O . ASN B 1 441 ? 17.359 -28.766 2.105 1 88.69 441 ASN B O 1
ATOM 7585 N N . GLY B 1 442 ? 18.562 -27.281 3.326 1 90.56 442 GLY B N 1
ATOM 7586 C CA . GLY B 1 442 ? 19.812 -28 3.232 1 90.56 442 GLY B CA 1
ATOM 7587 C C . GLY B 1 442 ? 21.016 -27.141 3.576 1 90.56 442 GLY B C 1
ATOM 7588 O O . GLY B 1 442 ? 20.953 -25.906 3.51 1 90.56 442 GLY B O 1
ATOM 7589 N N . THR B 1 443 ? 22 -27.828 3.957 1 92.5 443 THR B N 1
ATOM 7590 C CA . THR B 1 443 ? 23.25 -27.156 4.27 1 92.5 443 THR B CA 1
ATOM 7591 C C . THR B 1 443 ? 24.328 -27.5 3.244 1 92.5 443 THR B C 1
ATOM 7593 O O . THR B 1 443 ? 24.641 -28.688 3.039 1 92.5 443 THR B O 1
ATOM 7596 N N . TYR B 1 444 ? 24.891 -26.516 2.617 1 92.69 444 TYR B N 1
ATOM 7597 C CA . TYR B 1 444 ? 25.938 -26.703 1.61 1 92.69 444 TYR B CA 1
ATOM 7598 C C . TYR B 1 444 ? 27.312 -26.656 2.24 1 92.69 444 TYR B C 1
ATOM 7600 O O . TYR B 1 444 ? 27.766 -25.594 2.67 1 92.69 444 TYR B O 1
ATOM 7608 N N . TYR B 1 445 ? 27.922 -27.719 2.332 1 92 445 TYR B N 1
ATOM 7609 C CA . TYR B 1 445 ? 29.312 -27.812 2.762 1 92 445 TYR B CA 1
ATOM 7610 C C . TYR B 1 445 ? 30.266 -27.688 1.574 1 92 445 TYR B C 1
ATOM 7612 O O . TYR B 1 445 ? 30.641 -28.688 0.957 1 92 445 TYR B O 1
ATOM 7620 N N . THR B 1 446 ? 30.75 -26.547 1.349 1 88.69 446 THR B N 1
ATOM 7621 C CA . THR B 1 446 ? 31.484 -26.188 0.142 1 88.69 446 THR B CA 1
ATOM 7622 C C . THR B 1 446 ? 32.781 -26.953 0.059 1 88.69 446 THR B C 1
ATOM 7624 O O . THR B 1 446 ? 33.219 -27.359 -1.028 1 88.69 446 THR B O 1
ATOM 7627 N N . ALA B 1 447 ? 33.469 -27.156 1.148 1 87.62 447 ALA B N 1
ATOM 7628 C CA . ALA B 1 447 ? 34.75 -27.859 1.163 1 87.62 447 ALA B CA 1
ATOM 7629 C C . ALA B 1 447 ? 34.594 -29.312 0.713 1 87.62 447 ALA B C 1
ATOM 7631 O O . ALA B 1 447 ? 35.469 -29.859 0.038 1 87.62 447 ALA B O 1
ATOM 7632 N N . GLU B 1 448 ? 33.438 -29.875 1.011 1 89.56 448 GLU B N 1
ATOM 7633 C CA . GLU B 1 448 ? 33.188 -31.266 0.689 1 89.56 448 GLU B CA 1
ATOM 7634 C C . GLU B 1 448 ? 32.438 -31.391 -0.635 1 89.56 448 GLU B C 1
ATOM 7636 O O . GLU B 1 448 ? 32.375 -32.469 -1.222 1 89.56 448 GLU B O 1
ATOM 7641 N N . GLY B 1 449 ? 31.891 -30.266 -1.045 1 90.94 449 GLY B N 1
ATOM 7642 C CA . GLY B 1 449 ? 31.109 -30.281 -2.271 1 90.94 449 GLY B CA 1
ATOM 7643 C C . GLY B 1 449 ? 29.797 -31.047 -2.141 1 90.94 449 GLY B C 1
ATOM 7644 O O . GLY B 1 449 ? 29.391 -31.75 -3.062 1 90.94 449 GLY B O 1
ATOM 7645 N N . VAL B 1 450 ? 29.234 -31 -0.956 1 93.5 450 VAL B N 1
ATOM 7646 C CA . VAL B 1 450 ? 28.016 -31.766 -0.735 1 93.5 450 VAL B CA 1
ATOM 7647 C C . VAL B 1 450 ? 26.969 -30.875 -0.068 1 93.5 450 VAL B C 1
ATOM 7649 O O . VAL B 1 450 ? 27.312 -29.906 0.615 1 93.5 450 VAL B O 1
ATOM 7652 N N . ILE B 1 451 ? 25.688 -31.156 -0.334 1 93.94 451 ILE B N 1
ATOM 7653 C CA . ILE B 1 451 ? 24.562 -30.562 0.381 1 93.94 451 ILE B CA 1
ATOM 7654 C C . ILE B 1 451 ? 23.828 -31.641 1.19 1 93.94 451 ILE B C 1
ATOM 7656 O O . ILE B 1 451 ? 23.484 -32.688 0.655 1 93.94 451 ILE B O 1
ATOM 7660 N N . ARG B 1 452 ? 23.672 -31.359 2.469 1 93.56 452 ARG B N 1
ATOM 7661 C CA . ARG B 1 452 ? 22.953 -32.281 3.354 1 93.56 452 ARG B CA 1
ATOM 7662 C C . ARG B 1 452 ? 21.609 -31.672 3.795 1 93.56 452 ARG B C 1
ATOM 7664 O O . ARG B 1 452 ? 21.562 -30.5 4.211 1 93.56 452 ARG B O 1
ATOM 7671 N N . THR B 1 453 ? 20.594 -32.438 3.623 1 90.88 453 THR B N 1
ATOM 7672 C CA . THR B 1 453 ? 19.266 -31.984 4.023 1 90.88 453 THR B CA 1
ATOM 7673 C C . THR B 1 453 ? 18.906 -32.5 5.414 1 90.88 453 THR B C 1
ATOM 7675 O O . THR B 1 453 ? 19.578 -33.406 5.934 1 90.88 453 THR B O 1
ATOM 7678 N N . GLN B 1 454 ? 17.938 -31.922 6.023 1 85.06 454 GLN B N 1
ATOM 7679 C CA . GLN B 1 454 ? 17.531 -32.281 7.371 1 85.06 454 GLN B CA 1
ATOM 7680 C C . GLN B 1 454 ? 16.953 -33.688 7.402 1 85.06 454 GLN B C 1
ATOM 7682 O O . GLN B 1 454 ? 17.016 -34.375 8.422 1 85.06 454 GLN B O 1
ATOM 7687 N N . ASP B 1 455 ? 16.375 -34.156 6.293 1 82.06 455 ASP B N 1
ATOM 7688 C CA . ASP B 1 455 ? 15.766 -35.469 6.242 1 82.06 455 ASP B CA 1
ATOM 7689 C C . ASP B 1 455 ? 16.812 -36.531 5.918 1 82.06 455 ASP B C 1
ATOM 7691 O O . ASP B 1 455 ? 16.453 -37.688 5.641 1 82.06 455 ASP B O 1
ATOM 7695 N N . GLY B 1 456 ? 18.094 -36.188 5.879 1 80.62 456 GLY B N 1
ATOM 7696 C CA . GLY B 1 456 ? 19.156 -37.188 5.797 1 80.62 456 GLY B CA 1
ATOM 7697 C C . GLY B 1 456 ? 19.656 -37.406 4.379 1 80.62 456 GLY B C 1
ATOM 7698 O O . GLY B 1 456 ? 20.516 -38.25 4.145 1 80.62 456 GLY B O 1
ATOM 7699 N N . ARG B 1 457 ? 19.125 -36.688 3.42 1 86.12 457 ARG B N 1
ATOM 7700 C CA . ARG B 1 457 ? 19.609 -36.812 2.051 1 86.12 457 ARG B CA 1
ATOM 7701 C C . ARG B 1 457 ? 20.906 -36.031 1.852 1 86.12 457 ARG B C 1
ATOM 7703 O O . ARG B 1 457 ? 21.109 -35 2.477 1 86.12 457 ARG B O 1
ATOM 7710 N N . THR B 1 458 ? 21.781 -36.625 0.928 1 91.56 458 THR B N 1
ATOM 7711 C CA . THR B 1 458 ? 23.031 -35.969 0.584 1 91.56 458 THR B CA 1
ATOM 7712 C C . THR B 1 458 ? 23.172 -35.844 -0.929 1 91.56 458 THR B C 1
ATOM 7714 O O . THR B 1 458 ? 23 -36.812 -1.67 1 91.56 458 THR B O 1
ATOM 7717 N N . PHE B 1 459 ? 23.406 -34.688 -1.354 1 92.25 459 PHE B N 1
ATOM 7718 C CA . PHE B 1 459 ? 23.609 -34.406 -2.77 1 92.25 459 PHE B CA 1
ATOM 7719 C C . PHE B 1 459 ? 25.078 -34.062 -3.035 1 92.25 459 PHE B C 1
ATOM 7721 O O . PHE B 1 459 ? 25.625 -33.156 -2.398 1 92.25 459 PHE B O 1
ATOM 7728 N N . GLN B 1 460 ? 25.703 -34.781 -3.984 1 91.19 460 GLN B N 1
ATOM 7729 C CA . GLN B 1 460 ? 27.031 -34.406 -4.449 1 91.19 460 GLN B CA 1
ATOM 7730 C C . GLN B 1 460 ? 26.953 -33.281 -5.469 1 91.19 460 GLN B C 1
ATOM 7732 O O . GLN B 1 460 ? 26.297 -33.406 -6.508 1 91.19 460 GLN B O 1
ATOM 7737 N N . VAL B 1 461 ? 27.562 -32.188 -5.16 1 93.06 461 VAL B N 1
ATOM 7738 C CA . VAL B 1 461 ? 27.484 -31 -6.012 1 93.06 461 VAL B CA 1
ATOM 7739 C C . VAL B 1 461 ? 28.734 -30.906 -6.883 1 93.06 461 VAL B C 1
ATOM 7741 O O . VAL B 1 461 ? 29.859 -30.875 -6.371 1 93.06 461 VAL B O 1
ATOM 7744 N N . PRO B 1 462 ? 28.469 -30.891 -8.156 1 87.62 462 PRO B N 1
ATOM 7745 C CA . PRO B 1 462 ? 29.625 -30.703 -9.023 1 87.62 462 PRO B CA 1
ATOM 7746 C C . PRO B 1 462 ? 30.391 -29.422 -8.711 1 87.62 462 PRO B C 1
ATOM 7748 O O . PRO B 1 462 ? 29.781 -28.391 -8.383 1 87.62 462 PRO B O 1
ATOM 7751 N N . SER B 1 463 ? 31.703 -29.578 -8.594 1 76.25 463 SER B N 1
ATOM 7752 C CA . SER B 1 463 ? 32.531 -28.422 -8.305 1 76.25 463 SER B CA 1
ATOM 7753 C C . SER B 1 463 ? 33.719 -28.344 -9.266 1 76.25 463 SER B C 1
ATOM 7755 O O . SER B 1 463 ? 34.031 -29.312 -9.977 1 76.25 463 SER B O 1
ATOM 7757 N N . GLY B 1 464 ? 34.281 -27.172 -9.469 1 68.62 464 GLY B N 1
ATOM 7758 C CA . GLY B 1 464 ? 35.406 -26.953 -10.344 1 68.62 464 GLY B CA 1
ATOM 7759 C C . GLY B 1 464 ? 35.438 -25.562 -10.945 1 68.62 464 GLY B C 1
ATOM 7760 O O . GLY B 1 464 ? 34.469 -24.812 -10.836 1 68.62 464 GLY B O 1
ATOM 7761 N N . PRO B 1 465 ? 36.625 -25.266 -11.406 1 69 465 PRO B N 1
ATOM 7762 C CA . PRO B 1 465 ? 36.781 -23.922 -11.969 1 69 465 PRO B CA 1
ATOM 7763 C C . PRO B 1 465 ? 35.906 -23.703 -13.227 1 69 465 PRO B C 1
ATOM 7765 O O . PRO B 1 465 ? 35.5 -22.578 -13.516 1 69 465 PRO B O 1
ATOM 7768 N N . VAL B 1 466 ? 35.656 -24.859 -13.961 1 76.06 466 VAL B N 1
ATOM 7769 C CA . VAL B 1 466 ? 34.844 -24.797 -15.164 1 76.06 466 VAL B CA 1
ATOM 7770 C C . VAL B 1 466 ? 33.719 -25.844 -15.078 1 76.06 466 VAL B C 1
ATOM 7772 O O . VAL B 1 466 ? 34 -27.016 -14.828 1 76.06 466 VAL B O 1
ATOM 7775 N N . LEU B 1 467 ? 32.531 -25.375 -15.164 1 83.38 467 LEU B N 1
ATOM 7776 C CA . LEU B 1 467 ? 31.391 -26.297 -15.102 1 83.38 467 LEU B CA 1
ATOM 7777 C C . LEU B 1 467 ? 30.906 -26.656 -16.5 1 83.38 467 LEU B C 1
ATOM 7779 O O . LEU B 1 467 ? 30.734 -25.766 -17.344 1 83.38 467 LEU B O 1
ATOM 7783 N N . SER B 1 468 ? 30.797 -27.938 -16.797 1 79.81 468 SER B N 1
ATOM 7784 C CA . SER B 1 468 ? 30.203 -28.406 -18.047 1 79.81 468 SER B CA 1
ATOM 7785 C C . SER B 1 468 ? 28.703 -28.172 -18.062 1 79.81 468 SER B C 1
ATOM 7787 O O . SER B 1 468 ? 28.109 -27.828 -17.031 1 79.81 468 SER B O 1
ATOM 7789 N N . LYS B 1 469 ? 28.188 -28.219 -19.266 1 80.44 469 LYS B N 1
ATOM 7790 C CA . LYS B 1 469 ? 26.734 -28.109 -19.391 1 80.44 469 LYS B CA 1
ATOM 7791 C C . LYS B 1 469 ? 26.031 -29.156 -18.531 1 80.44 469 LYS B C 1
ATOM 7793 O O . LYS B 1 469 ? 25 -28.859 -17.922 1 80.44 469 LYS B O 1
ATOM 7798 N N . ARG B 1 470 ? 26.562 -30.359 -18.562 1 80.75 470 ARG B N 1
ATOM 7799 C CA . ARG B 1 470 ? 26 -31.438 -17.781 1 80.75 470 ARG B CA 1
ATOM 7800 C C . ARG B 1 470 ? 26.047 -31.125 -16.281 1 80.75 470 ARG B C 1
ATOM 7802 O O . ARG B 1 470 ? 25.109 -31.422 -15.547 1 80.75 470 ARG B O 1
ATOM 7809 N N . ASP B 1 471 ? 27.125 -30.547 -15.906 1 85 471 ASP B N 1
ATOM 7810 C CA . ASP B 1 471 ? 27.281 -30.172 -14.508 1 85 471 ASP B CA 1
ATOM 7811 C C . ASP B 1 471 ? 26.25 -29.125 -14.102 1 85 471 ASP B C 1
ATOM 7813 O O . ASP B 1 471 ? 25.641 -29.219 -13.031 1 85 471 ASP B O 1
ATOM 7817 N N . VAL B 1 472 ? 26.141 -28.172 -14.938 1 85.69 472 VAL B N 1
ATOM 7818 C CA . VAL B 1 472 ? 25.203 -27.078 -14.664 1 85.69 472 VAL B CA 1
ATOM 7819 C C . VAL B 1 472 ? 23.781 -27.625 -14.531 1 85.69 472 VAL B C 1
ATOM 7821 O O . VAL B 1 472 ? 23.047 -27.234 -13.625 1 85.69 472 VAL B O 1
ATOM 7824 N N . LEU B 1 473 ? 23.391 -28.5 -15.383 1 83.69 473 LEU B N 1
ATOM 7825 C CA . LEU B 1 473 ? 22.062 -29.109 -15.352 1 83.69 473 LEU B CA 1
ATOM 7826 C C . LEU B 1 473 ? 21.859 -29.906 -14.062 1 83.69 473 LEU B C 1
ATOM 7828 O O . LEU B 1 473 ? 20.781 -29.875 -13.477 1 83.69 473 LEU B O 1
ATOM 7832 N N . LYS B 1 474 ? 22.875 -30.609 -13.734 1 86.31 474 LYS B N 1
ATOM 7833 C CA . LYS B 1 474 ? 22.797 -31.359 -12.492 1 86.31 474 LYS B CA 1
ATOM 7834 C C . LYS B 1 474 ? 22.594 -30.438 -11.297 1 86.31 474 LYS B C 1
ATOM 7836 O O . LYS B 1 474 ? 21.812 -30.734 -10.398 1 86.31 474 LYS B O 1
ATOM 7841 N N . ILE B 1 475 ? 23.328 -29.391 -11.273 1 90.19 475 ILE B N 1
ATOM 7842 C CA . ILE B 1 475 ? 23.219 -28.438 -10.18 1 90.19 475 ILE B CA 1
ATOM 7843 C C . ILE B 1 475 ? 21.812 -27.828 -10.156 1 90.19 475 ILE B C 1
ATOM 7845 O O . ILE B 1 475 ? 21.234 -27.641 -9.086 1 90.19 475 ILE B O 1
ATOM 7849 N N . MET B 1 476 ? 21.297 -27.516 -11.289 1 86.06 476 MET B N 1
ATOM 7850 C CA . MET B 1 476 ? 19.938 -26.984 -11.391 1 86.06 476 MET B CA 1
ATOM 7851 C C . MET B 1 476 ? 18.922 -28 -10.844 1 86.06 476 MET B C 1
ATOM 7853 O O . MET B 1 476 ? 17.984 -27.609 -10.148 1 86.06 476 MET B O 1
ATOM 7857 N N . ASP B 1 477 ? 19.125 -29.219 -11.117 1 83.81 477 ASP B N 1
ATOM 7858 C CA . ASP B 1 477 ? 18.25 -30.266 -10.625 1 83.81 477 ASP B CA 1
ATOM 7859 C C . ASP B 1 477 ? 18.297 -30.359 -9.102 1 83.81 477 ASP B C 1
ATOM 7861 O O . ASP B 1 477 ? 17.266 -30.578 -8.453 1 83.81 477 ASP B O 1
ATOM 7865 N N . ILE B 1 478 ? 19.453 -30.297 -8.641 1 87.88 478 ILE B N 1
ATOM 7866 C CA . ILE B 1 478 ? 19.625 -30.312 -7.191 1 87.88 478 ILE B CA 1
ATOM 7867 C C . ILE B 1 478 ? 18.875 -29.141 -6.566 1 87.88 478 ILE B C 1
ATOM 7869 O O . ILE B 1 478 ? 18.141 -29.312 -5.586 1 87.88 478 ILE B O 1
ATOM 7873 N N . SER B 1 479 ? 19.016 -27.969 -7.141 1 88.69 479 SER B N 1
ATOM 7874 C CA . SER B 1 479 ? 18.328 -26.766 -6.656 1 88.69 479 SER B CA 1
ATOM 7875 C C . SER B 1 479 ? 16.828 -26.969 -6.629 1 88.69 479 SER B C 1
ATOM 7877 O O . SER B 1 479 ? 16.156 -26.594 -5.66 1 88.69 479 SER B O 1
ATOM 7879 N N . LEU B 1 480 ? 16.281 -27.531 -7.66 1 82.88 480 LEU B N 1
ATOM 7880 C CA . LEU B 1 480 ? 14.844 -27.766 -7.773 1 82.88 480 LEU B CA 1
ATOM 7881 C C . LEU B 1 480 ? 14.383 -28.812 -6.762 1 82.88 480 LEU B C 1
ATOM 7883 O O . LEU B 1 480 ? 13.312 -28.688 -6.168 1 82.88 480 LEU B O 1
ATOM 7887 N N . ALA B 1 481 ? 15.172 -29.828 -6.59 1 80.69 481 ALA B N 1
ATOM 7888 C CA . ALA B 1 481 ? 14.836 -30.906 -5.664 1 80.69 481 ALA B CA 1
ATOM 7889 C C . ALA B 1 481 ? 14.742 -30.391 -4.23 1 80.69 481 ALA B C 1
ATOM 7891 O O . ALA B 1 481 ? 13.914 -30.859 -3.449 1 80.69 481 ALA B O 1
ATOM 7892 N N . LEU B 1 482 ? 15.586 -29.547 -3.945 1 85.69 482 LEU B N 1
ATOM 7893 C CA . LEU B 1 482 ? 15.625 -29 -2.594 1 85.69 482 LEU B CA 1
ATOM 7894 C C . LEU B 1 482 ? 14.367 -28.172 -2.305 1 85.69 482 LEU B C 1
ATOM 7896 O O . LEU B 1 482 ? 13.953 -28.062 -1.15 1 85.69 482 LEU B O 1
ATOM 7900 N N . ARG B 1 483 ? 13.688 -27.625 -3.262 1 77.69 483 ARG B N 1
ATOM 7901 C CA . ARG B 1 483 ? 12.516 -26.781 -3.078 1 77.69 483 ARG B CA 1
ATOM 7902 C C . ARG B 1 483 ? 11.234 -27.562 -3.367 1 77.69 483 ARG B C 1
ATOM 7904 O O . ARG B 1 483 ? 10.148 -26.984 -3.447 1 77.69 483 ARG B O 1
ATOM 7911 N N . ASN B 1 484 ? 11.297 -28.812 -3.217 1 61.97 484 ASN B N 1
ATOM 7912 C CA . ASN B 1 484 ? 10.211 -29.75 -3.465 1 61.97 484 ASN B CA 1
ATOM 7913 C C . ASN B 1 484 ? 9.492 -29.438 -4.773 1 61.97 484 ASN B C 1
ATOM 7915 O O . ASN B 1 484 ? 8.266 -29.531 -4.852 1 61.97 484 ASN B O 1
ATOM 7919 N N . LYS B 1 485 ? 10.141 -28.875 -5.602 1 55.91 485 LYS B N 1
ATOM 7920 C CA . LYS B 1 485 ? 9.617 -28.719 -6.957 1 55.91 485 LYS B CA 1
ATOM 7921 C C . LYS B 1 485 ? 10.039 -29.906 -7.836 1 55.91 485 LYS B C 1
ATOM 7923 O O . LYS B 1 485 ? 11.062 -30.531 -7.586 1 55.91 485 LYS B O 1
ATOM 7928 N N . VAL B 1 486 ? 9.078 -30.641 -8.539 1 45.53 486 VAL B N 1
ATOM 7929 C CA . VAL B 1 486 ? 9.242 -31.844 -9.359 1 45.53 486 VAL B CA 1
ATOM 7930 C C . VAL B 1 486 ? 10.523 -31.734 -10.188 1 45.53 486 VAL B C 1
ATOM 7932 O O . VAL B 1 486 ? 10.766 -30.703 -10.828 1 45.53 486 VAL B O 1
ATOM 7935 N N . PRO B 1 487 ? 11.414 -32.656 -9.969 1 42.81 487 PRO B N 1
ATOM 7936 C CA . PRO B 1 487 ? 12.68 -32.719 -10.688 1 42.81 487 PRO B CA 1
ATOM 7937 C C . PRO B 1 487 ? 12.5 -32.688 -12.203 1 42.81 487 PRO B C 1
ATOM 7939 O O . PRO B 1 487 ? 11.508 -33.219 -12.719 1 42.81 487 PRO B O 1
ATOM 7942 N N . ARG B 1 488 ? 13.25 -31.859 -12.984 1 42.03 488 ARG B N 1
ATOM 7943 C CA . ARG B 1 488 ? 13.203 -31.891 -14.438 1 42.03 488 ARG B CA 1
ATOM 7944 C C . ARG B 1 488 ? 13.234 -33.344 -14.961 1 42.03 488 ARG B C 1
ATOM 7946 O O . ARG B 1 488 ? 12.648 -33.625 -16 1 42.03 488 ARG B O 1
ATOM 7953 N N . SER B 1 489 ? 14.008 -34.25 -14.352 1 36.66 489 SER B N 1
ATOM 7954 C CA . SER B 1 489 ? 14.102 -35.656 -14.742 1 36.66 489 SER B CA 1
ATOM 7955 C C . SER B 1 489 ? 12.742 -36.344 -14.656 1 36.66 489 SER B C 1
ATOM 7957 O O . SER B 1 489 ? 12.555 -37.438 -15.195 1 36.66 489 SER B O 1
ATOM 7959 N N . ALA B 1 490 ? 11.875 -35.906 -13.828 1 33.34 490 ALA B N 1
ATOM 7960 C CA . ALA B 1 490 ? 10.562 -36.562 -13.844 1 33.34 490 ALA B CA 1
ATOM 7961 C C . ALA B 1 490 ? 9.883 -36.375 -15.195 1 33.34 490 ALA B C 1
ATOM 7963 O O . ALA B 1 490 ? 8.852 -36.969 -15.469 1 33.34 490 ALA B O 1
ATOM 7964 N N . TYR B 1 491 ? 10.188 -35.344 -15.93 1 30.58 491 TYR B N 1
ATOM 7965 C CA . TYR B 1 491 ? 9.906 -35.281 -17.359 1 30.58 491 TYR B CA 1
ATOM 7966 C C . TYR B 1 491 ? 10.828 -36.219 -18.141 1 30.58 491 TYR B C 1
ATOM 7968 O O . TYR B 1 491 ? 11.875 -35.781 -18.625 1 30.58 491 TYR B O 1
ATOM 7976 N N . GLY B 1 492 ? 11.219 -37.281 -17.672 1 26.14 492 GLY B N 1
ATOM 7977 C CA . GLY B 1 492 ? 12.133 -38.25 -18.25 1 26.14 492 GLY B CA 1
ATOM 7978 C C . GLY B 1 492 ? 11.758 -38.625 -19.672 1 26.14 492 GLY B C 1
ATOM 7979 O O . GLY B 1 492 ? 12.43 -39.438 -20.297 1 26.14 492 GLY B O 1
ATOM 7980 N N . LYS B 1 493 ? 10.516 -38.906 -20.141 1 28.44 493 LYS B N 1
ATOM 7981 C CA . LYS B 1 493 ? 10.633 -39.594 -21.422 1 28.44 493 LYS B CA 1
ATOM 7982 C C . LYS B 1 493 ? 11.336 -38.719 -22.453 1 28.44 493 LYS B C 1
ATOM 7984 O O . LYS B 1 493 ? 11.172 -37.5 -22.469 1 28.44 493 LYS B O 1
ATOM 7989 N N . SER B 1 494 ? 12.414 -39.312 -23.25 1 24.86 494 SER B N 1
ATOM 7990 C CA . SER B 1 494 ? 13.312 -38.969 -24.359 1 24.86 494 SER B CA 1
ATOM 7991 C C . SER B 1 494 ? 12.555 -38.312 -25.5 1 24.86 494 SER B C 1
ATOM 7993 O O . SER B 1 494 ? 11.656 -38.906 -26.094 1 24.86 494 SER B O 1
ATOM 7995 N N . VAL B 1 495 ? 12.047 -37.281 -25.594 1 23.41 495 VAL B N 1
ATOM 7996 C CA . VAL B 1 495 ? 11.859 -36.844 -26.969 1 23.41 495 VAL B CA 1
ATOM 7997 C C . VAL B 1 495 ? 13.164 -37.031 -27.75 1 23.41 495 VAL B C 1
ATOM 7999 O O . VAL B 1 495 ? 14.188 -36.438 -27.422 1 23.41 495 VAL B O 1
ATOM 8002 N N . GLY B 1 496 ? 13.391 -38.25 -28.359 1 22.91 496 GLY B N 1
ATOM 8003 C CA . GLY B 1 496 ? 14.391 -38.656 -29.328 1 22.91 496 GLY B CA 1
ATOM 8004 C C . GLY B 1 496 ? 14.719 -37.562 -30.328 1 22.91 496 GLY B C 1
ATOM 8005 O O . GLY B 1 496 ? 13.859 -37.156 -31.109 1 22.91 496 GLY B O 1
ATOM 8006 N N . LEU B 1 497 ? 15.492 -36.531 -30 1 22.94 497 LEU B N 1
ATOM 8007 C CA . LEU B 1 497 ? 16.188 -35.812 -31.062 1 22.94 497 LEU B CA 1
ATOM 8008 C C . LEU B 1 497 ? 16.891 -36.781 -32 1 22.94 497 LEU B C 1
ATOM 8010 O O . LEU B 1 497 ? 17.734 -37.562 -31.578 1 22.94 497 LEU B O 1
ATOM 8014 N N . HIS B 1 498 ? 16.359 -37.312 -33.031 1 22.7 498 HIS B N 1
ATOM 8015 C CA . HIS B 1 498 ? 17.078 -38.031 -34.062 1 22.7 498 HIS B CA 1
ATOM 8016 C C . HIS B 1 498 ? 18.484 -37.438 -34.281 1 22.7 498 HIS B C 1
ATOM 8018 O O . HIS B 1 498 ? 18.781 -36.375 -33.781 1 22.7 498 HIS B O 1
ATOM 8024 N N . GLY B 1 499 ? 19.172 -37.5 -35.594 1 22.73 499 GLY B N 1
ATOM 8025 C CA . GLY B 1 499 ? 20.5 -37.719 -36.188 1 22.73 499 GLY B CA 1
ATOM 8026 C C . GLY B 1 499 ? 21.438 -36.562 -35.938 1 22.73 499 GLY B C 1
ATOM 8027 O O . GLY B 1 499 ? 22.656 -36.719 -36.094 1 22.73 499 GLY B O 1
ATOM 8028 N N . ARG B 1 500 ? 21.188 -35.281 -36.375 1 24.64 500 ARG B N 1
ATOM 8029 C CA . ARG B 1 500 ? 22.391 -34.594 -36.812 1 24.64 500 ARG B CA 1
ATOM 8030 C C . ARG B 1 500 ? 23.328 -34.312 -35.656 1 24.64 500 ARG B C 1
ATOM 8032 O O . ARG B 1 500 ? 22.891 -34.156 -34.531 1 24.64 500 ARG B O 1
ATOM 8039 N N . ARG B 1 501 ? 24.656 -34.75 -35.844 1 24.05 501 ARG B N 1
ATOM 8040 C CA . ARG B 1 501 ? 25.891 -34.656 -35.062 1 24.05 501 ARG B CA 1
ATOM 8041 C C . ARG B 1 501 ? 25.984 -33.312 -34.344 1 24.05 501 ARG B C 1
ATOM 8043 O O . ARG B 1 501 ? 25.844 -32.25 -34.938 1 24.05 501 ARG B O 1
ATOM 8050 N N . PRO B 1 502 ? 25.719 -33.406 -33.125 1 24.16 502 PRO B N 1
ATOM 8051 C CA . PRO B 1 502 ? 25.844 -32.188 -32.375 1 24.16 502 PRO B CA 1
ATOM 8052 C C . PRO B 1 502 ? 27.234 -31.547 -32.469 1 24.16 502 PRO B C 1
ATOM 8054 O O . PRO B 1 502 ? 28.234 -32.25 -32.406 1 24.16 502 PRO B O 1
ATOM 8057 N N . SER B 1 503 ? 27.5 -30.594 -33.375 1 22.95 503 SER B N 1
ATOM 8058 C CA . SER B 1 503 ? 28.812 -29.953 -33.438 1 22.95 503 SER B CA 1
ATOM 8059 C C . SER B 1 503 ? 29.328 -29.625 -32.062 1 22.95 503 SER B C 1
ATOM 8061 O O . SER B 1 503 ? 28.594 -29.094 -31.219 1 22.95 503 SER B O 1
ATOM 8063 N N . THR B 1 504 ? 30.344 -30.438 -31.578 1 22.27 504 THR B N 1
ATOM 8064 C CA . THR B 1 504 ? 31.188 -30.516 -30.391 1 22.27 504 THR B CA 1
ATOM 8065 C C . THR B 1 504 ? 31.781 -29.156 -30.062 1 22.27 504 THR B C 1
ATOM 8067 O O . THR B 1 504 ? 32.594 -28.625 -30.828 1 22.27 504 THR B O 1
ATOM 8070 N N . ALA B 1 505 ? 31.078 -28.203 -29.656 1 22.48 505 ALA B N 1
ATOM 8071 C CA . ALA B 1 505 ? 31.844 -27.062 -29.188 1 22.48 505 ALA B CA 1
ATOM 8072 C C . ALA B 1 505 ? 32.781 -27.438 -28.047 1 22.48 505 ALA B C 1
ATOM 8074 O O . ALA B 1 505 ? 32.344 -28.031 -27.062 1 22.48 505 ALA B O 1
ATOM 8075 N N . ASN B 1 506 ? 34.062 -27.875 -28.312 1 21.61 506 ASN B N 1
ATOM 8076 C CA . ASN B 1 506 ? 35.219 -28.312 -27.547 1 21.61 506 ASN B CA 1
ATOM 8077 C C . ASN B 1 506 ? 35.5 -27.375 -26.391 1 21.61 506 ASN B C 1
ATOM 8079 O O . ASN B 1 506 ? 35.688 -26.172 -26.594 1 21.61 506 ASN B O 1
ATOM 8083 N N . ILE B 1 507 ? 35 -27.656 -25.25 1 23.2 507 ILE B N 1
ATOM 8084 C CA . ILE B 1 507 ? 35.344 -26.969 -24 1 23.2 507 ILE B CA 1
ATOM 8085 C C . ILE B 1 507 ? 36.719 -27.422 -23.516 1 23.2 507 ILE B C 1
ATOM 8087 O O . ILE B 1 507 ? 36.875 -28.578 -23.109 1 23.2 507 ILE B O 1
ATOM 8091 N N . SER B 1 508 ? 37.875 -27.156 -24.172 1 21.77 508 SER B N 1
ATOM 8092 C CA . SER B 1 508 ? 39.219 -27.578 -23.719 1 21.77 508 SER B CA 1
ATOM 8093 C C . SER B 1 508 ? 39.531 -27 -22.344 1 21.77 508 SER B C 1
ATOM 8095 O O . SER B 1 508 ? 39.344 -25.797 -22.109 1 21.77 508 SER B O 1
ATOM 8097 N N . ASP B 1 509 ? 39.719 -27.797 -21.328 1 22.8 509 ASP B N 1
ATOM 8098 C CA . ASP B 1 509 ? 40.062 -27.641 -19.906 1 22.8 509 ASP B CA 1
ATOM 8099 C C . ASP B 1 509 ? 41.531 -27.219 -19.75 1 22.8 509 ASP B C 1
ATOM 8101 O O . ASP B 1 509 ? 42.281 -27.828 -18.984 1 22.8 509 ASP B O 1
ATOM 8105 N N . ASP B 1 510 ? 42.281 -26.578 -20.562 1 23.69 510 ASP B N 1
ATOM 8106 C CA . ASP B 1 510 ? 43.594 -26.312 -20 1 23.69 510 ASP B CA 1
ATOM 8107 C C . ASP B 1 510 ? 43.5 -25.594 -18.656 1 23.69 510 ASP B C 1
ATOM 8109 O O . ASP B 1 510 ? 42.469 -25.016 -18.344 1 23.69 510 ASP B O 1
ATOM 8113 N N . GLY B 1 511 ? 44.375 -25.797 -17.562 1 23.73 511 GLY B N 1
ATOM 8114 C CA . GLY B 1 511 ? 44.594 -25.312 -16.219 1 23.73 511 GLY B CA 1
ATOM 8115 C C . GLY B 1 511 ? 44.031 -23.906 -15.992 1 23.73 511 GLY B C 1
ATOM 8116 O O . GLY B 1 511 ? 43.812 -23.5 -14.852 1 23.73 511 GLY B O 1
ATOM 8117 N N . LYS B 1 512 ? 44.5 -22.938 -16.828 1 22.17 512 LYS B N 1
ATOM 8118 C CA . LYS B 1 512 ? 44.469 -21.484 -16.703 1 22.17 512 LYS B CA 1
ATOM 8119 C C . LYS B 1 512 ? 43.031 -20.953 -16.844 1 22.17 512 LYS B C 1
ATOM 8121 O O . LYS B 1 512 ? 42.094 -21.75 -16.922 1 22.17 512 LYS B O 1
ATOM 8126 N N . THR B 1 513 ? 42.875 -19.953 -17.984 1 19.86 513 THR B N 1
ATOM 8127 C CA . THR B 1 513 ? 41.969 -18.828 -18.141 1 19.86 513 THR B CA 1
ATOM 8128 C C . THR B 1 513 ? 40.594 -19.312 -18.594 1 19.86 513 THR B C 1
ATOM 8130 O O . THR B 1 513 ? 40.469 -20.016 -19.594 1 19.86 513 THR B O 1
ATOM 8133 N N . LEU B 1 514 ? 39.781 -19.766 -17.875 1 23.95 514 LEU B N 1
ATOM 8134 C CA . LEU B 1 514 ? 38.375 -19.766 -18.266 1 23.95 514 LEU B CA 1
ATOM 8135 C C . LEU B 1 514 ? 37.969 -18.422 -18.875 1 23.95 514 LEU B C 1
ATOM 8137 O O . LEU B 1 514 ? 37.906 -17.406 -18.172 1 23.95 514 LEU B O 1
ATOM 8141 N N . VAL B 1 515 ? 38.469 -18.062 -20.141 1 21.89 515 VAL B N 1
ATOM 8142 C CA . VAL B 1 515 ? 38.094 -16.797 -20.766 1 21.89 515 VAL B CA 1
ATOM 8143 C C . VAL B 1 515 ? 36.594 -16.828 -21.062 1 21.89 515 VAL B C 1
ATOM 8145 O O . VAL B 1 515 ? 36.125 -17.641 -21.859 1 21.89 515 VAL B O 1
ATOM 8148 N N . ILE B 1 516 ? 35.719 -16.688 -20.156 1 25.09 516 ILE B N 1
ATOM 8149 C CA . ILE B 1 516 ? 34.375 -16.203 -20.359 1 25.09 516 ILE B CA 1
ATOM 8150 C C . ILE B 1 516 ? 34.344 -15.094 -21.391 1 25.09 516 ILE B C 1
ATOM 8152 O O . ILE B 1 516 ? 34.75 -13.961 -21.109 1 25.09 516 ILE B O 1
ATOM 8156 N N . ARG B 1 517 ? 34.969 -15.328 -22.625 1 23.62 517 ARG B N 1
ATOM 8157 C CA . ARG B 1 517 ? 34.875 -14.258 -23.609 1 23.62 517 ARG B CA 1
ATOM 8158 C C . ARG B 1 517 ? 33.438 -13.789 -23.75 1 23.62 517 ARG B C 1
ATOM 8160 O O . ARG B 1 517 ? 32.5 -14.586 -23.672 1 23.62 517 ARG B O 1
ATOM 8167 N N . ARG B 1 518 ? 33.188 -12.398 -23.562 1 24.55 518 ARG B N 1
ATOM 8168 C CA . ARG B 1 518 ? 32.062 -11.516 -23.812 1 24.55 518 ARG B CA 1
ATOM 8169 C C . ARG B 1 518 ? 31.406 -11.836 -25.156 1 24.55 518 ARG B C 1
ATOM 8171 O O . ARG B 1 518 ? 32.031 -11.703 -26.203 1 24.55 518 ARG B O 1
ATOM 8178 N N . ALA B 1 519 ? 30.844 -12.883 -25.359 1 24.12 519 ALA B N 1
ATOM 8179 C CA . ALA B 1 519 ? 30.094 -13.203 -26.562 1 24.12 519 ALA B CA 1
ATOM 8180 C C . ALA B 1 519 ? 29.375 -11.977 -27.109 1 24.12 519 ALA B C 1
ATOM 8182 O O . ALA B 1 519 ? 28.453 -11.453 -26.469 1 24.12 519 ALA B O 1
ATOM 8183 N N . ARG B 1 520 ? 30.062 -11.07 -27.875 1 22.73 520 ARG B N 1
ATOM 8184 C CA . ARG B 1 520 ? 29.484 -10.062 -28.766 1 22.73 520 ARG B CA 1
ATOM 8185 C C . ARG B 1 520 ? 28.328 -10.633 -29.562 1 22.73 520 ARG B C 1
ATOM 8187 O O . ARG B 1 520 ? 27.188 -10.164 -29.453 1 22.73 520 ARG B O 1
ATOM 8194 N N . TRP B 1 521 ? 28.484 -10.703 -31.078 1 22.77 521 TRP B N 1
ATOM 8195 C CA . TRP B 1 521 ? 27.672 -10.578 -32.281 1 22.77 521 TRP B CA 1
ATOM 8196 C C . TRP B 1 521 ? 26.938 -11.883 -32.594 1 22.77 521 TRP B C 1
ATOM 8198 O O . TRP B 1 521 ? 26.297 -12.008 -33.625 1 22.77 521 TRP B O 1
ATOM 8208 N N . ALA B 1 522 ? 27.156 -12.898 -31.953 1 23.08 522 ALA B N 1
ATOM 8209 C CA . ALA B 1 522 ? 26.703 -14.055 -32.719 1 23.08 522 ALA B CA 1
ATOM 8210 C C . ALA B 1 522 ? 25.188 -14.055 -32.875 1 23.08 522 ALA B C 1
ATOM 8212 O O . ALA B 1 522 ? 24.5 -14.844 -32.219 1 23.08 522 ALA B O 1
ATOM 8213 N N . ALA B 1 523 ? 24.562 -12.906 -32.656 1 24.03 523 ALA B N 1
ATOM 8214 C CA . ALA B 1 523 ? 23.125 -12.867 -32.938 1 24.03 523 ALA B CA 1
ATOM 8215 C C . ALA B 1 523 ? 22.844 -13.273 -34.375 1 24.03 523 ALA B C 1
ATOM 8217 O O . ALA B 1 523 ? 21.703 -13.555 -34.719 1 24.03 523 ALA B O 1
ATOM 8218 N N . ASP B 1 524 ? 23.812 -12.992 -35.25 1 22.98 524 ASP B N 1
ATOM 8219 C CA . ASP B 1 524 ? 23.422 -12.914 -36.656 1 22.98 524 ASP B CA 1
ATOM 8220 C C . ASP B 1 524 ? 23.109 -14.297 -37.219 1 22.98 524 ASP B C 1
ATOM 8222 O O . ASP B 1 524 ? 22.406 -14.422 -38.219 1 22.98 524 ASP B O 1
ATOM 8226 N N . ASP B 1 525 ? 23.922 -15.266 -36.844 1 23.06 525 ASP B N 1
ATOM 8227 C CA . ASP B 1 525 ? 23.984 -16.344 -37.844 1 23.06 525 ASP B CA 1
ATOM 8228 C C . ASP B 1 525 ? 22.75 -17.219 -37.781 1 23.06 525 ASP B C 1
ATOM 8230 O O . ASP B 1 525 ? 22.531 -18.062 -38.656 1 23.06 525 ASP B O 1
ATOM 8234 N N . VAL B 1 526 ? 22.219 -17.281 -36.594 1 24.33 526 VAL B N 1
ATOM 8235 C CA . VAL B 1 526 ? 21.281 -18.391 -36.688 1 24.33 526 VAL B CA 1
ATOM 8236 C C . VAL B 1 526 ? 20.141 -18.031 -37.625 1 24.33 526 VAL B C 1
ATOM 8238 O O . VAL B 1 526 ? 19.219 -18.828 -37.844 1 24.33 526 VAL B O 1
ATOM 8241 N N . THR B 1 527 ? 20.062 -16.719 -37.938 1 23.78 527 THR B N 1
ATOM 8242 C CA . THR B 1 527 ? 18.969 -16.422 -38.844 1 23.78 527 THR B CA 1
ATOM 8243 C C . THR B 1 527 ? 19.156 -17.125 -40.188 1 23.78 527 THR B C 1
ATOM 8245 O O . THR B 1 527 ? 18.297 -17.047 -41.062 1 23.78 527 THR B O 1
ATOM 8248 N N . ARG B 1 528 ? 20.516 -17.375 -40.375 1 22.7 528 ARG B N 1
ATOM 8249 C CA . ARG B 1 528 ? 20.688 -17.672 -41.812 1 22.7 528 ARG B CA 1
ATOM 8250 C C . ARG B 1 528 ? 20.031 -19 -42.188 1 22.7 528 ARG B C 1
ATOM 8252 O O . ARG B 1 528 ? 19.641 -19.203 -43.344 1 22.7 528 ARG B O 1
ATOM 8259 N N . GLU B 1 529 ? 20.281 -19.969 -41.281 1 23.06 529 GLU B N 1
ATOM 8260 C CA . GLU B 1 529 ? 20.078 -21.25 -41.938 1 23.06 529 GLU B CA 1
ATOM 8261 C C . GLU B 1 529 ? 18.609 -21.516 -42.219 1 23.06 529 GLU B C 1
ATOM 8263 O O . GLU B 1 529 ? 18.25 -22.391 -43.031 1 23.06 529 GLU B O 1
ATOM 8268 N N . THR B 1 530 ? 17.828 -20.938 -41.344 1 23.27 530 THR B N 1
ATOM 8269 C CA . THR B 1 530 ? 16.5 -21.484 -41.594 1 23.27 530 THR B CA 1
ATOM 8270 C C . THR B 1 530 ? 16 -21.016 -42.969 1 23.27 530 THR B C 1
ATOM 8272 O O . THR B 1 530 ? 14.844 -21.219 -43.312 1 23.27 530 THR B O 1
ATOM 8275 N N . ARG B 1 531 ? 16.844 -20.094 -43.5 1 23.12 531 ARG B N 1
ATOM 8276 C CA . ARG B 1 531 ? 16.25 -19.609 -44.75 1 23.12 531 ARG B CA 1
ATOM 8277 C C . ARG B 1 531 ? 16.094 -20.734 -45.75 1 23.12 531 ARG B C 1
ATOM 8279 O O . ARG B 1 531 ? 15.406 -20.578 -46.75 1 23.12 531 ARG B O 1
ATOM 8286 N N . GLU B 1 532 ? 17.156 -21.594 -45.719 1 21.84 532 GLU B N 1
ATOM 8287 C CA . GLU B 1 532 ? 17.172 -22.375 -46.969 1 21.84 532 GLU B CA 1
ATOM 8288 C C . GLU B 1 532 ? 16.125 -23.484 -46.938 1 21.84 532 GLU B C 1
ATOM 8290 O O . GLU B 1 532 ? 16.422 -24.609 -46.562 1 21.84 532 GLU B O 1
ATOM 8295 N N . LEU B 1 533 ? 15.133 -23.312 -46.125 1 21.17 533 LEU B N 1
ATOM 8296 C CA . LEU B 1 533 ? 14.219 -24.422 -46.375 1 21.17 533 LEU B CA 1
ATOM 8297 C C . LEU B 1 533 ? 13.867 -24.5 -47.844 1 21.17 533 LEU B C 1
ATOM 8299 O O . LEU B 1 533 ? 13.453 -23.516 -48.469 1 21.17 533 LEU B O 1
ATOM 8303 N N . PRO B 1 534 ? 14.602 -25.312 -48.562 1 21.8 534 PRO B N 1
ATOM 8304 C CA . PRO B 1 534 ? 14.336 -25.453 -50 1 21.8 534 PRO B CA 1
ATOM 8305 C C . PRO B 1 534 ? 12.844 -25.422 -50.344 1 21.8 534 PRO B C 1
ATOM 8307 O O . PRO B 1 534 ? 12.008 -25.703 -49.469 1 21.8 534 PRO B O 1
ATOM 8310 N N . GLU B 1 535 ? 12.477 -24.656 -51.281 1 21.36 535 GLU B N 1
ATOM 8311 C CA . GLU B 1 535 ? 11.211 -24.625 -52 1 21.36 535 GLU B CA 1
ATOM 8312 C C . GLU B 1 535 ? 10.688 -26.031 -52.281 1 21.36 535 GLU B C 1
ATOM 8314 O O . GLU B 1 535 ? 11.281 -26.797 -53.031 1 21.36 535 GLU B O 1
ATOM 8319 N N . ILE B 1 536 ? 10.477 -26.828 -51.156 1 21.84 536 ILE B N 1
ATOM 8320 C CA . ILE B 1 536 ? 9.945 -28.141 -51.531 1 21.84 536 ILE B CA 1
ATOM 8321 C C . ILE B 1 536 ? 8.828 -27.984 -52.531 1 21.84 536 ILE B C 1
ATOM 8323 O O . ILE B 1 536 ? 7.801 -27.359 -52.25 1 21.84 536 ILE B O 1
ATOM 8327 N N . GLU B 1 537 ? 9.242 -27.688 -53.781 1 20.31 537 GLU B N 1
ATOM 8328 C CA . GLU B 1 537 ? 8.414 -27.828 -54.969 1 20.31 537 GLU B CA 1
ATOM 8329 C C . GLU B 1 537 ? 7.547 -29.078 -54.906 1 20.31 537 GLU B C 1
ATOM 8331 O O . GLU B 1 537 ? 8.062 -30.188 -54.844 1 20.31 537 GLU B O 1
ATOM 8336 N N . VAL B 1 538 ? 6.48 -28.984 -54 1 21.41 538 VAL B N 1
ATOM 8337 C CA . VAL B 1 538 ? 5.469 -30.031 -54.062 1 21.41 538 VAL B CA 1
ATOM 8338 C C . VAL B 1 538 ? 5.129 -30.344 -55.531 1 21.41 538 VAL B C 1
ATOM 8340 O O . VAL B 1 538 ? 4.488 -29.547 -56.188 1 21.41 538 VAL B O 1
ATOM 8343 N N . THR B 1 539 ? 6.184 -30.625 -56.281 1 19.33 539 THR B N 1
ATOM 8344 C CA . THR B 1 539 ? 5.938 -31.109 -57.656 1 19.33 539 THR B CA 1
ATOM 8345 C C . THR B 1 539 ? 4.938 -32.25 -57.625 1 19.33 539 THR B C 1
ATOM 8347 O O . THR B 1 539 ? 5.062 -33.188 -56.844 1 19.33 539 THR B O 1
ATOM 8350 N N . SER B 1 540 ? 3.691 -31.875 -58 1 19.75 540 SER B N 1
ATOM 8351 C CA . SER B 1 540 ? 2.584 -32.75 -58.312 1 19.75 540 SER B CA 1
ATOM 8352 C C . SER B 1 540 ? 3.039 -33.906 -59.25 1 19.75 540 SER B C 1
ATOM 8354 O O . SER B 1 540 ? 2.229 -34.5 -59.938 1 19.75 540 SER B O 1
ATOM 8356 N N . HIS B 1 541 ? 4.285 -34.375 -58.969 1 18.38 541 HIS B N 1
ATOM 8357 C CA . HIS B 1 541 ? 4.617 -35.375 -59.969 1 18.38 541 HIS B CA 1
ATOM 8358 C C . HIS B 1 541 ? 3.59 -36.5 -60 1 18.38 541 HIS B C 1
ATOM 8360 O O . HIS B 1 541 ? 3.123 -36.938 -58.969 1 18.38 541 HIS B O 1
ATOM 8366 N N . HIS B 1 542 ? 2.922 -36.5 -61.125 1 20.45 542 HIS B N 1
ATOM 8367 C CA . HIS B 1 542 ? 2.008 -37.5 -61.656 1 20.45 542 HIS B CA 1
ATOM 8368 C C . HIS B 1 542 ? 2.639 -38.875 -61.656 1 20.45 542 HIS B C 1
ATOM 8370 O O . HIS B 1 542 ? 3.338 -39.25 -62.594 1 20.45 542 HIS B O 1
ATOM 8376 N N . PRO B 1 543 ? 3.271 -39.219 -60.469 1 18.66 543 PRO B N 1
ATOM 8377 C CA . PRO B 1 543 ? 4.07 -40.406 -60.688 1 18.66 543 PRO B CA 1
ATOM 8378 C C . PRO B 1 543 ? 3.27 -41.531 -61.312 1 18.66 543 PRO B C 1
ATOM 8380 O O . PRO B 1 543 ? 2.059 -41.656 -61.125 1 18.66 543 PRO B O 1
ATOM 8383 N N . GLU B 1 544 ? 3.832 -41.938 -62.406 1 18.47 544 GLU B N 1
ATOM 8384 C CA . GLU B 1 544 ? 3.523 -43.031 -63.312 1 18.47 544 GLU B CA 1
ATOM 8385 C C . GLU B 1 544 ? 3.24 -44.344 -62.562 1 18.47 544 GLU B C 1
ATOM 8387 O O . GLU B 1 544 ? 3.555 -44.469 -61.375 1 18.47 544 GLU B O 1
ATOM 8392 N N . GLY B 1 545 ? 3.266 -45.312 -63.344 1 18.09 545 GLY B N 1
ATOM 8393 C CA . GLY B 1 545 ? 2.543 -46.562 -63.594 1 18.09 545 GLY B CA 1
ATOM 8394 C C . GLY B 1 545 ? 2.996 -47.688 -62.719 1 18.09 545 GLY B C 1
ATOM 8395 O O . GLY B 1 545 ? 2.295 -48.719 -62.562 1 18.09 545 GLY B O 1
ATOM 8396 N N . ARG B 1 546 ? 4.387 -47.75 -62.312 1 17.73 546 ARG B N 1
ATOM 8397 C CA . ARG B 1 546 ? 4.781 -49.125 -62.625 1 17.73 546 ARG B CA 1
ATOM 8398 C C . ARG B 1 546 ? 4.176 -50.094 -61.625 1 17.73 546 ARG B C 1
ATOM 8400 O O . ARG B 1 546 ? 3.715 -49.688 -60.562 1 17.73 546 ARG B O 1
ATOM 8407 N N . HIS B 1 547 ? 4.875 -51.219 -61.656 1 17.5 547 HIS B N 1
ATOM 8408 C CA . HIS B 1 547 ? 4.695 -52.656 -61.656 1 17.5 547 HIS B CA 1
ATOM 8409 C C . HIS B 1 547 ? 4.605 -53.188 -60.25 1 17.5 547 HIS B C 1
ATOM 8411 O O . HIS B 1 547 ? 3.656 -53.906 -59.906 1 17.5 547 HIS B O 1
ATOM 8417 N N . GLY B 1 548 ? 5.805 -53.656 -59.75 1 16.86 548 GLY B N 1
ATOM 8418 C CA . GLY B 1 548 ? 5.922 -55.062 -59.375 1 16.86 548 GLY B CA 1
ATOM 8419 C C . GLY B 1 548 ? 5.48 -55.344 -57.938 1 16.86 548 GLY B C 1
ATOM 8420 O O . GLY B 1 548 ? 5.109 -54.406 -57.219 1 16.86 548 GLY B O 1
ATOM 8421 N N . HIS B 1 549 ? 6.445 -55.906 -57.188 1 17.66 549 HIS B N 1
ATOM 8422 C CA . HIS B 1 549 ? 6.492 -57.219 -56.531 1 17.66 549 HIS B CA 1
ATOM 8423 C C . HIS B 1 549 ? 6.113 -57.125 -55.062 1 17.66 549 HIS B C 1
ATOM 8425 O O . HIS B 1 549 ? 5.984 -56.031 -54.531 1 1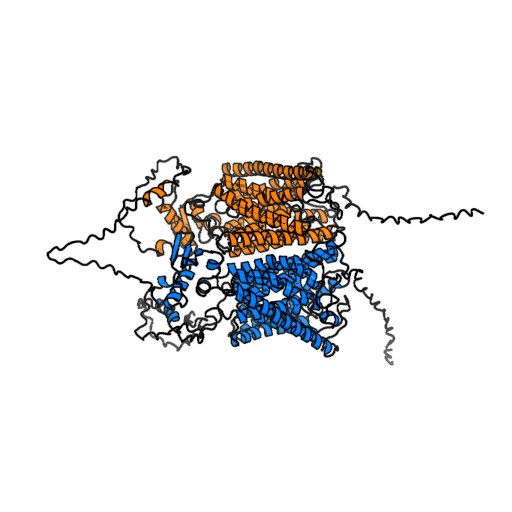7.66 549 HIS B O 1
ATOM 8431 N N . GLY B 1 550 ? 6.965 -57.75 -54.25 1 17.31 550 GLY B N 1
ATOM 8432 C CA . GLY B 1 550 ? 6.781 -58.812 -53.281 1 17.31 550 GLY B CA 1
ATOM 8433 C C . GLY B 1 550 ? 6.484 -58.312 -51.875 1 17.31 550 GLY B C 1
ATOM 8434 O O . GLY B 1 550 ? 5.324 -58.281 -51.469 1 17.31 550 GLY B O 1
ATOM 8435 N N . ASN B 1 551 ? 7.438 -58.469 -50.969 1 17.75 551 ASN B N 1
ATOM 8436 C CA . ASN B 1 551 ? 7.375 -59.344 -49.781 1 17.75 551 ASN B CA 1
ATOM 8437 C C . ASN B 1 551 ? 6.992 -58.594 -48.531 1 17.75 551 ASN B C 1
ATOM 8439 O O . ASN B 1 551 ? 7.051 -57.344 -48.5 1 17.75 551 ASN B O 1
ATOM 8443 N N . ASP B 1 552 ? 7.629 -58.969 -47.438 1 17.61 552 ASP B N 1
ATOM 8444 C CA . ASP B 1 552 ? 7.203 -59.5 -46.156 1 17.61 552 ASP B CA 1
ATOM 8445 C C . ASP B 1 552 ? 7.176 -58.438 -45.062 1 17.61 552 ASP B C 1
ATOM 8447 O O . ASP B 1 552 ? 6.434 -58.531 -44.094 1 17.61 552 ASP B O 1
ATOM 8451 N N . ALA B 1 553 ? 8.133 -57.375 -45.031 1 18.55 553 ALA B N 1
ATOM 8452 C CA . ALA B 1 553 ? 8.82 -57.344 -43.75 1 18.55 553 ALA B CA 1
ATOM 8453 C C . ALA B 1 553 ? 7.949 -56.688 -42.688 1 18.55 553 ALA B C 1
ATOM 8455 O O . ALA B 1 553 ? 7.027 -55.938 -43 1 18.55 553 ALA B O 1
ATOM 8456 N N . PHE B 1 554 ? 8.609 -56.406 -41.594 1 18.53 554 PHE B N 1
ATOM 8457 C CA . PHE B 1 554 ? 8.398 -56.531 -40.156 1 18.53 554 PHE B CA 1
ATOM 8458 C C . PHE B 1 554 ? 7.602 -55.344 -39.594 1 18.53 554 PHE B C 1
ATOM 8460 O O . PHE B 1 554 ? 7.469 -54.312 -40.281 1 18.53 554 PHE B O 1
ATOM 8467 N N . ASP B 1 555 ? 7.883 -54.969 -38.344 1 18.36 555 ASP B N 1
ATOM 8468 C CA . ASP B 1 555 ? 7.219 -55.094 -37.062 1 18.36 555 ASP B CA 1
ATOM 8469 C C . ASP B 1 555 ? 6.84 -53.719 -36.5 1 18.36 555 ASP B C 1
ATOM 8471 O O . ASP B 1 555 ? 6.273 -53.656 -35.406 1 18.36 555 ASP B O 1
ATOM 8475 N N . GLU B 1 556 ? 7.211 -52.625 -37.219 1 18.16 556 GLU B N 1
ATOM 8476 C CA . GLU B 1 556 ? 7.539 -51.531 -36.344 1 18.16 556 GLU B CA 1
ATOM 8477 C C . GLU B 1 556 ? 6.289 -50.969 -35.688 1 18.16 556 GLU B C 1
ATOM 8479 O O . GLU B 1 556 ? 5.266 -50.75 -36.344 1 18.16 556 GLU B O 1
ATOM 8484 N N . ASP B 1 557 ? 6.312 -50.844 -34.344 1 19.09 557 ASP B N 1
ATOM 8485 C CA . ASP B 1 557 ? 5.121 -50.844 -33.5 1 19.09 557 ASP B CA 1
ATOM 8486 C C . ASP B 1 557 ? 4.465 -49.469 -33.5 1 19.09 557 ASP B C 1
ATOM 8488 O O . ASP B 1 557 ? 3.289 -49.312 -33.156 1 19.09 557 ASP B O 1
ATOM 8492 N N . ALA B 1 558 ? 5.332 -48.344 -33.469 1 21.25 558 ALA B N 1
ATOM 8493 C CA . ALA B 1 558 ? 5.234 -47.406 -32.312 1 21.25 558 ALA B CA 1
ATOM 8494 C C . ALA B 1 558 ? 3.941 -46.594 -32.375 1 21.25 558 ALA B C 1
ATOM 8496 O O . ALA B 1 558 ? 3.582 -46.062 -33.438 1 21.25 558 ALA B O 1
ATOM 8497 N N . GLU B 1 559 ? 2.986 -46.531 -31.641 1 18.92 559 GLU B N 1
ATOM 8498 C CA . GLU B 1 559 ? 1.538 -46.438 -31.484 1 18.92 559 GLU B CA 1
ATOM 8499 C C . GLU B 1 559 ? 1.051 -45 -31.766 1 18.92 559 GLU B C 1
ATOM 8501 O O . GLU B 1 559 ? 1.199 -44.125 -30.938 1 18.92 559 GLU B O 1
ATOM 8506 N N . GLY B 1 560 ? 1.139 -44.188 -32.969 1 19.94 560 GLY B N 1
ATOM 8507 C CA . GLY B 1 560 ? 0.648 -43.219 -33.906 1 19.94 560 GLY B CA 1
ATOM 8508 C C . GLY B 1 560 ? -0.361 -42.25 -33.281 1 19.94 560 GLY B C 1
ATOM 8509 O O . GLY B 1 560 ? -1.138 -41.625 -34 1 19.94 560 GLY B O 1
ATOM 8510 N N . ASN B 1 561 ? -0.482 -42.031 -32.094 1 20.78 561 ASN B N 1
ATOM 8511 C CA . ASN B 1 561 ? -1.799 -41.531 -31.719 1 20.78 561 ASN B CA 1
ATOM 8512 C C . ASN B 1 561 ? -2.004 -40.062 -32.156 1 20.78 561 ASN B C 1
ATOM 8514 O O . ASN B 1 561 ? -1.126 -39.219 -31.984 1 20.78 561 ASN B O 1
ATOM 8518 N N . ARG B 1 562 ? -2.666 -39.875 -33.281 1 22.27 562 ARG B N 1
ATOM 8519 C CA . ARG B 1 562 ? -2.973 -38.656 -34.031 1 22.27 562 ARG B CA 1
ATOM 8520 C C . ARG B 1 562 ? -4.055 -37.844 -33.344 1 22.27 562 ARG B C 1
ATOM 8522 O O . ARG B 1 562 ? -5.152 -38.344 -33.094 1 22.27 562 ARG B O 1
ATOM 8529 N N . LEU B 1 563 ? -3.883 -36.875 -32.5 1 20.28 563 LEU B N 1
ATOM 8530 C CA . LEU B 1 563 ? -4.984 -36.188 -31.828 1 20.28 563 LEU B CA 1
ATOM 8531 C C . LEU B 1 563 ? -5.594 -35.156 -32.75 1 20.28 563 LEU B C 1
ATOM 8533 O O . LEU B 1 563 ? -4.898 -34.219 -33.219 1 20.28 563 LEU B O 1
ATOM 8537 N N . LYS B 1 564 ? -6.5 -35.406 -33.625 1 19.78 564 LYS B N 1
ATOM 8538 C CA . LYS B 1 564 ? -7.129 -34.594 -34.656 1 19.78 564 LYS B CA 1
ATOM 8539 C C . LYS B 1 564 ? -8.102 -33.594 -34.031 1 19.78 564 LYS B C 1
ATOM 8541 O O . LYS B 1 564 ? -8.984 -33.969 -33.25 1 19.78 564 LYS B O 1
ATOM 8546 N N . VAL B 1 565 ? -7.871 -32.344 -33.938 1 22.53 565 VAL B N 1
ATOM 8547 C CA . VAL B 1 565 ? -8.75 -31.297 -33.406 1 22.53 565 VAL B CA 1
ATOM 8548 C C . VAL B 1 565 ? -9.789 -30.906 -34.469 1 22.53 565 VAL B C 1
ATOM 8550 O O . VAL B 1 565 ? -9.438 -30.516 -35.562 1 22.53 565 VAL B O 1
ATOM 8553 N N . PRO B 1 566 ? -11.062 -31.391 -34.5 1 19.84 566 PRO B N 1
ATOM 8554 C CA . PRO B 1 566 ? -12.031 -31.312 -35.594 1 19.84 566 PRO B CA 1
ATOM 8555 C C . PRO B 1 566 ? -12.562 -29.891 -35.812 1 19.84 566 PRO B C 1
ATOM 8557 O O . PRO B 1 566 ? -12.875 -29.203 -34.844 1 19.84 566 PRO B O 1
ATOM 8560 N N . ALA B 1 567 ? -12.227 -29.078 -36.844 1 21.62 567 ALA B N 1
ATOM 8561 C CA . ALA B 1 567 ? -12.609 -27.781 -37.406 1 21.62 567 ALA B CA 1
ATOM 8562 C C . ALA B 1 567 ? -14.094 -27.734 -37.719 1 21.62 567 ALA B C 1
ATOM 8564 O O . ALA B 1 567 ? -14.734 -26.688 -37.594 1 21.62 567 ALA B O 1
ATOM 8565 N N . GLU B 1 568 ? -14.719 -28.734 -38.375 1 19.38 568 GLU B N 1
ATOM 8566 C CA . GLU B 1 568 ? -15.758 -28.406 -39.375 1 19.38 568 GLU B CA 1
ATOM 8567 C C . GLU B 1 568 ? -17.078 -28.094 -38.656 1 19.38 568 GLU B C 1
ATOM 8569 O O . GLU B 1 568 ? -18.078 -27.781 -39.344 1 19.38 568 GLU B O 1
ATOM 8574 N N . VAL B 1 569 ? -17.328 -27.703 -37.406 1 20.73 569 VAL B N 1
ATOM 8575 C CA . VAL B 1 569 ? -18.766 -27.859 -37.219 1 20.73 569 VAL B CA 1
ATOM 8576 C C . VAL B 1 569 ? -19.531 -26.812 -38 1 20.73 569 VAL B C 1
ATOM 8578 O O . VAL B 1 569 ? -19.25 -25.609 -37.875 1 20.73 569 VAL B O 1
ATOM 8581 N N . HIS B 1 570 ? -20.125 -27.172 -39.094 1 20.92 570 HIS B N 1
ATOM 8582 C CA . HIS B 1 570 ? -21.266 -26.578 -39.781 1 20.92 570 HIS B CA 1
ATOM 8583 C C . HIS B 1 570 ? -22.359 -26.188 -38.75 1 20.92 570 HIS B C 1
ATOM 8585 O O . HIS B 1 570 ? -22.672 -26.953 -37.875 1 20.92 570 HIS B O 1
#

Organism: Branchiostoma lanceolatum (NCBI:txid7740)

Secondary structure (DSSP, 8-state):
---------------------------B-TTSPBP--HHHHHHHHHHHHHHHTHHHHHHHHHHHHS-GGGHHHHHHHHHHIIIIIHHHIIIIIHHHHH--STT--SS-----TT----TTTHHHHHHHHHHHHHHHHHHHHHHHHHTTTTB-HHHHHHHHHHHHHHHHHHHHHHHSTT-HHHHTT---SS-IIIIIIHHHHHHHHHHHHH-PPTTTT-TT--SPPPS-HHHHHHHHHHHHHHHHHHHHHTT---TTTHHHHHHHHHHHHHHHHHHHHHHHHHHHHHHTTT---HHHHHHHHHHHHHHHGGGTTT--HHHHHHHHHHHHHHHHHHHHHHHHTT---TT-HIIIIIIHHHHHHHHHHHH----SSS-S-----GGGT-TTHHHHHHHHHHHHHHHHHHHHHHHHHHHHHHHT-SB--HHHHHH-HHHHHH-TTSEEETTTTEEE-TTS-EEEPP-SSS--HHHHHHHHHHHHHHTT---GGGG-S-----------------SS--------SGGGGGTGGGG----------------------EEE-TTS-EEE--S---/---------------------------B-TTSSBP--HHHHHHHHHHHHHHHTHHHHHHHHHHHHS-GGGHHHHHHHHHHIIIIIHHHIIIIIHHHHH--STT--SS-----TT----TTTHHHHHHHHHHHHHHHHHHHHHHHHHTTTTB-HHHHHHHHHHHHHHHHHHHHHHHSTT-HHHHHT---SS-IIIIIIHHHHHHHHHHHHH-PPTTTT-TT--SPPPS-HHHHHHHHHHHHHHHHHHHHHTT---TTTHHHHHHHHHHHHHHHHHHHHHHHHHHHHHHTTT---HHHHHHHHHHHHHHHGGGTTT--HHHHHHHHHHHHHHHHHHHHHHHHTT---TT-HIIIIIIHHHHHHHHHHHH----SSS-S-----GGGT-TTHHHHHHHHHHHHHHHHHHHHHHHHHHHHHHHT-SB--HHHHHH-HHHHHH-SSSEEETTTTEEE-TTS-EEEPP-SSS--HHHHHHHHHHHHHHTT---GGGS-S-----SS----------SS--------STTSTHHHHTT---------------------------------------

Radius of gyration: 34.52 Å; Cα contacts (8 Å, |Δi|>4): 2062; chains: 2; bounding box: 84×150×145 Å

Solvent-accessible surface area (backbone atoms only — not comparable to full-atom values): 58288 Å² total; per-residue (Å²): 137,87,82,75,77,76,78,84,69,82,74,78,76,77,74,70,75,73,73,69,72,70,67,70,67,79,62,57,41,97,84,73,46,70,72,69,55,52,64,19,44,50,44,30,47,55,18,29,53,34,34,51,46,24,53,54,8,51,25,27,27,40,27,6,38,32,51,69,50,27,28,50,46,51,33,48,49,42,52,43,14,49,30,38,13,41,48,33,23,42,40,42,14,53,7,26,22,68,22,75,39,90,83,37,57,41,62,41,23,26,45,54,54,60,48,73,65,53,86,90,48,22,32,58,52,27,28,49,47,47,35,51,48,40,49,50,29,50,20,45,40,45,26,51,33,17,42,56,73,40,50,30,68,68,36,48,50,55,47,23,39,46,38,21,59,66,42,13,34,50,41,9,21,51,69,26,82,67,5,53,45,25,68,71,63,35,69,51,56,45,25,6,47,56,26,26,24,30,14,12,34,36,15,46,48,50,20,64,73,68,47,60,63,91,66,59,81,37,86,87,49,51,79,82,64,52,48,34,59,70,36,24,52,49,10,48,54,37,35,53,58,12,44,45,20,43,38,25,30,47,51,68,24,41,64,84,36,22,40,60,31,22,54,37,7,45,53,15,47,52,35,4,25,52,24,0,28,49,40,12,43,50,49,23,28,70,73,46,83,66,38,73,47,66,66,37,30,51,28,1,27,51,1,1,45,32,10,34,21,19,36,21,54,72,43,50,61,70,55,19,23,49,46,1,24,51,14,4,47,46,10,46,52,35,48,55,50,37,50,73,70,66,51,47,47,69,57,46,31,42,21,22,21,28,49,2,6,48,47,11,30,45,46,35,12,36,66,29,59,56,36,86,59,65,60,84,42,82,55,25,2,44,80,64,71,37,45,64,54,43,31,49,41,26,47,47,50,49,52,52,44,44,51,49,25,46,54,54,40,44,52,51,52,49,53,36,41,74,69,78,31,44,61,49,53,72,65,40,46,61,46,13,42,21,28,58,43,38,42,52,70,20,40,55,40,72,93,76,32,33,34,41,30,68,90,68,50,73,43,80,47,81,78,67,98,73,76,48,72,69,45,50,52,50,42,45,39,50,35,35,45,55,68,73,38,81,43,65,64,79,57,52,71,76,61,77,70,78,81,80,78,78,80,80,72,70,78,61,81,63,89,73,72,74,61,79,61,85,87,74,69,69,76,66,53,65,68,59,47,67,64,68,55,76,75,73,75,71,70,75,80,71,79,81,74,88,78,70,85,70,78,76,61,56,50,55,43,84,84,66,52,55,56,67,60,75,74,74,74,120,138,84,79,76,82,77,79,82,73,76,76,78,78,81,76,75,77,76,76,68,75,68,74,69,70,78,61,57,41,96,82,74,45,69,71,69,54,74,66,18,43,51,44,29,46,53,17,29,56,34,32,52,46,24,54,58,8,51,25,27,30,39,28,6,39,31,52,69,50,26,29,62,44,50,34,50,49,42,52,41,16,50,58,38,14,42,48,34,22,44,42,44,15,53,5,25,24,66,23,75,40,90,83,37,57,38,62,40,25,25,44,54,54,61,58,77,64,53,89,88,48,30,65,59,53,52,36,48,46,52,35,53,47,40,48,49,28,50,20,46,39,44,25,53,33,17,43,57,70,40,51,30,68,69,37,50,49,56,47,25,39,48,38,20,58,68,44,15,32,52,40,10,21,52,67,27,82,66,5,54,45,25,67,72,62,37,68,50,56,44,25,6,48,55,27,27,24,30,16,12,37,35,15,45,47,50,21,66,73,68,47,61,63,89,68,62,81,37,86,84,47,52,79,83,65,54,48,32,59,56,36,24,53,50,8,48,47,36,34,55,53,12,45,45,21,42,38,27,30,47,52,70,26,28,63,83,38,23,33,32,32,22,19,30,8,44,40,16,47,51,36,4,25,25,26,1,26,46,41,12,44,52,49,23,28,72,74,48,82,65,22,41,44,65,65,39,30,52,28,2,27,50,1,1,46,30,10,33,22,19,36,20,54,72,42,50,46,69,55,20,22,49,44,1,25,52,16,4,46,47,9,46,53,36,47,56,50,37,50,74,68,66,50,49,46,69,57,46,30,42,20,21,22,29,51,2,6,49,48,10,30,46,46,37,12,37,66,30,59,56,36,87,62,69,60,85,42,84,54,25,3,44,80,64,74,38,44,64,56,43,32,50,40,26,48,49,51,50,52,51,43,46,52,50,25,46,55,54,41,44,51,52,52,49,51,35,40,74,69,79,33,44,61,50,52,72,65,41,46,62,46,12,41,21,27,59,75,66,42,52,69,20,40,55,42,70,93,77,29,34,32,40,30,90,89,70,49,74,44,83,45,80,80,67,98,70,75,49,73,69,44,52,52,50,41,44,38,51,34,34,47,54,67,75,39,84,42,68,67,77,66,51,82,74,78,76,75,76,79,80,76,73,81,75,78,79,81,80,78,70,92,70,80,80,72,79,68,79,82,78,68,85,74,60,58,74,63,55,63,72,61,66,58,69,78,73,68,79,66,76,69,73,75,78,81,83,80,84,84,84,84,83,79,84,77,84,72,83,85,72,82,73,85,78,80,86,76,74,85,123

Sequence (1140 aa):
MSANVTSLGNASESTSPVLGTSVAPAAETSDGFVHIDSDDATWILTSAIFIFTMQSGFSLLESGQVSMKNEVNIIFKNAVDVLFGGLTYWIVGYGMGFGSQPGSNSIVGVGFYFLDASERDMGFLFSSFFFQLAFATTSATIVSGAMAERATLEAYVVFSLMSAIIYALPSRWLWYKGGWLKQLGALDIAGSAVVHILGGTNGLVATLLMGPRIGVFKPGTKEPKMGYPTNALLGMFMLWWGWLGFNCGSTYGITGGKWKLSSRAAAATLLASMGGGTVGIVYSWLMRNGKIEVRYTLDGVLGSLVSISALCSLARPWESLLIGAVGGFLAILGGELIRRLRIDDPVGVVTVHVVGGVWGMLAVGIFLRPDRVAGLTNHAGLIYGGGWYILGVQTLACVAIIAWAVVTSFLTFKVIDLTIGLRISTVAEIIGADVCEHSINGTYYTAEGVIRTQDGRTFQVPSGPVLSKRDVLKIMDISLALRNKVPRSAYGKSVGLHGRRPSTANISDDGKTLVIRRARWAADDVTRETRELPEIEVTSHHPEGRHGHGNDAFDEDAEGNRLKVPAEVHMSANVTSLGNASESTSPVLGTSVAPAAETSDGFVHIDSDDATWILTSAIFIFTMQSGFSLLESGQVSMKNEVNIIFKNAVDVLFGGLTYWIVGYGMGFGSQPGSNSIVGVGFYFLDASERDMGFLFSSFFFQLAFATTSATIVSGAMAERATLEAYVVFSLMSAIIYALPSRWLWYKGGWLKQLGALDIAGSAVVHILGGTNGLVATLLMGPRIGVFKPGTKEPKMGYPTNALLGMFMLWWGWLGFNCGSTYGITGGKWKLSSRAAAATLLASMGGGTVGIVYSWLMRNGKIEVRYTLDGVLGSLVSISALCSLARPWESLLIGAVGGFLAILGGELIRRLRIDDPVGVVTVHVVGGVWGMLAVGIFLRPDRVAGLTNHAGLIYGGGWYILGVQTLACVAIIAWAVVTSFLTFKVIDLTIGLRISTVAEIIGADVCEHSINGTYYTAEGVIRTQDGRTFQVPSGPVLSKRDVLKIMDISLALRNKVPRSAYGKSVGLHGRRPSTANISDDGKTLVIRRARWAADDVTRETRELPEIEVTSHHPEGRHGHGNDAFDEDAEGNRLKVPAEVH

Foldseek 3Di:
DDPCPPPPPDPPPPPPPPPLPQLPFQPQDPQQDRDDDPQLLVLLQVLLVLLLLLLLLLLLQLLQLDAVLASVVLNVLSVLLLVQLLVLCQQPLVQQQAADPPPDAQQGGHDCGNNDDDPVCCSPRVSVSSNVSSLQSLLLSLQSLLQGLWWDPVLSSLVSNCSSVLLRRLNNLAPRCRHVLVVLPAFAQQPLPSRQQLSLLLNLLLLVVRAAAPPQLPPLADHDDGNHLVSSVVSLVSNLSSLLSRQLCSLSGCPFLSVLLSVQLNLLLVLLLVLLLVLLQVVCCVVVVHDHDSLLNSLSNLQSSSQQRRPSSAADSVLSSVSSNVSSVQLNVVVVVCVVVRRHRSSSSNSSRNVSSLSSLLSCQAQPDQDSRNRSGHAGHDPVPRNCSSSVSSNVSSVVSSVSSNVSSNVSSVVSCVPVRTTDDSLCSLLHCCCDVVVQLWHQDPVQQWTAGPVGDIDRQDDDPDADPVNSLSSNQVSCVSVVHPGCCVLVPDPPPPDDDQPPPPCDPDPDDRCPPCNDPPVVPSVPPVPPPPPPPPVPPDDDDDDPPPPQPQPLDSSRDRPSPPPPPD/DPPDPPPPPCPPPPPPPPPPVQPPFQPQPPQQDRDDDPQLLVLLQVLLVLLLLLLLLLLLQLLQLDAVLASVVLNVLSVLLLVQLLVLCQQPLVQQQAADPPPDAQQGGHDCGNHDDDPVCCSPRVSVSSNVSSLQSLLLSLQSLLQTLWWDPVLSSLCSNCSSVLLRRLNNLAPRCRHVLVVLPAFAQQPLQSRQQLSLLLNLLLLVVRDAFPPQLPPPDDHDDGNHLVSSVVSLVSNLRSLLSRQLCSLSGCPFLSVLLSVQLNLLLVLLLVLLLVLLQVVCCVVVVHDHDSLLNSLSNLQSSSQQRRPSSPADSVLSSVSSNVSSVQLNVVVVVCVVVRRHRSSSSNSSRNVSSLSSLLSCQAQPDQDSRNRSGHAGHDPVPRPCSNSVSSNVSSVVSSVSSNVSSNVSSVVSCVPVRTTDDSLCSLLTCCCDVVVQLWHQDPVQQWTAGPVGDIDRQDDDPDADPVNSLSSNQVSCVSVVHPGPCVVVDDPPPDDDDDPPPDPDPDPDDPCPPPPPDPPPPVVPPVVPPPPPPPPPPPDDDDDDDDDDDDDDDDPPPDPDPDPDDD

Nearest PDB structures (foldseek):
  5aex-assembly3_H  TM=8.486E-01  e=1.009E-18  Saccharomyces cerevisiae
  5aex-assembly3_I  TM=8.692E-01  e=2.140E-18  Saccharomyces cerevisiae
  5aez-assembly1_A  TM=8.827E-01  e=4.541E-18  Candida albicans
  5aex-assembly3_J  TM=8.278E-01  e=1.666E-18  Saccharomyces cerevisiae
  5fuf-assembly1_A  TM=8.116E-01  e=4.937E-18  Candida albicans

InterPro domains:
  IPR001905 Ammonium transporter [TIGR00836] (40-439)
  IPR024041 Ammonium transporter AmtB-like domain [PF00909] (43-439)
  IPR029020 Ammonium/urea transporter [G3DSA:1.10.3430.10] (21-449)